Protein AF-0000000072946738 (afdb_homodimer)

Structure (mmCIF, N/CA/C/O backbone):
data_AF-0000000072946738-model_v1
#
loop_
_entity.id
_entity.type
_entity.pdbx_description
1 polymer 'Leucine aminopeptidase, putative'
#
loop_
_atom_site.group_PDB
_atom_site.id
_atom_site.type_symbol
_atom_site.label_atom_id
_atom_site.label_alt_id
_atom_site.label_comp_id
_atom_site.label_asym_id
_atom_site.label_entity_id
_atom_site.label_seq_id
_atom_site.pdbx_PDB_ins_code
_atom_site.Cartn_x
_atom_site.Cartn_y
_atom_site.Cartn_z
_atom_site.occupancy
_atom_site.B_iso_or_equiv
_atom_site.auth_seq_id
_atom_site.auth_comp_id
_atom_site.auth_asym_id
_atom_site.auth_atom_id
_atom_site.pdbx_PDB_model_num
ATOM 1 N N . MET A 1 1 ? 39.062 -7.625 -19.109 1 23.05 1 MET A N 1
ATOM 2 C CA . MET A 1 1 ? 38.094 -8.406 -19.859 1 23.05 1 MET A CA 1
ATOM 3 C C . MET A 1 1 ? 37.938 -9.797 -19.266 1 23.05 1 MET A C 1
ATOM 5 O O . MET A 1 1 ? 38.375 -10.781 -19.844 1 23.05 1 MET A O 1
ATOM 9 N N . ALA A 1 2 ? 38.156 -9.883 -17.922 1 25.19 2 ALA A N 1
ATOM 10 C CA . ALA A 1 2 ? 38.25 -11.18 -17.25 1 25.19 2 ALA A CA 1
ATOM 11 C C . ALA A 1 2 ? 37.031 -12.047 -17.547 1 25.19 2 ALA A C 1
ATOM 13 O O . ALA A 1 2 ? 35.906 -11.578 -17.484 1 25.19 2 ALA A O 1
ATOM 14 N N . SER A 1 3 ? 37.188 -12.984 -18.484 1 23.97 3 SER A N 1
ATOM 15 C CA . SER A 1 3 ? 36.25 -14.023 -18.875 1 23.97 3 SER A CA 1
ATOM 16 C C . SER A 1 3 ? 35.469 -14.555 -17.672 1 23.97 3 SER A C 1
ATOM 18 O O . SER A 1 3 ? 36.062 -15.078 -16.734 1 23.97 3 SER A O 1
ATOM 20 N N . LEU A 1 4 ? 34.469 -13.891 -17.203 1 29 4 LEU A N 1
ATOM 21 C CA . LEU A 1 4 ? 33.594 -14.43 -16.156 1 29 4 LEU A CA 1
ATOM 22 C C . LEU A 1 4 ? 33.25 -15.883 -16.453 1 29 4 LEU A C 1
ATOM 24 O O . LEU A 1 4 ? 32.594 -16.188 -17.453 1 29 4 LEU A O 1
ATOM 28 N N . ALA A 1 5 ? 34.188 -16.828 -16.141 1 29.23 5 ALA A N 1
ATOM 29 C CA . ALA A 1 5 ? 34.031 -18.281 -16.281 1 29.23 5 ALA A CA 1
ATOM 30 C C . ALA A 1 5 ? 32.625 -18.719 -15.898 1 29.23 5 ALA A C 1
ATOM 32 O O . ALA A 1 5 ? 32.094 -18.297 -14.867 1 29.23 5 ALA A O 1
ATOM 33 N N . ALA A 1 6 ? 31.828 -19.141 -16.844 1 34.97 6 ALA A N 1
ATOM 34 C CA . ALA A 1 6 ? 30.531 -19.828 -16.734 1 34.97 6 ALA A CA 1
ATOM 35 C C . ALA A 1 6 ? 30.531 -20.812 -15.57 1 34.97 6 ALA A C 1
ATOM 37 O O . ALA A 1 6 ? 31.422 -21.656 -15.445 1 34.97 6 ALA A O 1
ATOM 38 N N . VAL A 1 7 ? 30.141 -20.438 -14.453 1 36.81 7 VAL A N 1
ATOM 39 C CA . VAL A 1 7 ? 29.906 -21.469 -13.445 1 36.81 7 VAL A CA 1
ATOM 40 C C . VAL A 1 7 ? 29.266 -22.703 -14.094 1 36.81 7 VAL A C 1
ATOM 42 O O . VAL A 1 7 ? 28.125 -22.641 -14.562 1 36.81 7 VAL A O 1
ATOM 45 N N . ALA A 1 8 ? 30.141 -23.531 -14.742 1 33.91 8 ALA A N 1
ATOM 46 C CA . ALA A 1 8 ? 29.656 -24.797 -15.281 1 33.91 8 ALA A CA 1
ATOM 47 C C . ALA A 1 8 ? 28.766 -25.531 -14.273 1 33.91 8 ALA A C 1
ATOM 49 O O . ALA A 1 8 ? 29.219 -25.844 -13.172 1 33.91 8 ALA A O 1
ATOM 50 N N . ILE A 1 9 ? 27.469 -25.328 -14.336 1 37.09 9 ILE A N 1
ATOM 51 C CA . ILE A 1 9 ? 26.578 -26.219 -13.609 1 37.09 9 ILE A CA 1
ATOM 52 C C . ILE A 1 9 ? 26.922 -27.672 -13.938 1 37.09 9 ILE A C 1
ATOM 54 O O . ILE A 1 9 ? 26.797 -28.109 -15.086 1 37.09 9 ILE A O 1
ATOM 58 N N . ASN A 1 10 ? 28.219 -28.125 -13.633 1 33.88 10 ASN A N 1
ATOM 59 C CA . ASN A 1 10 ? 28.594 -29.516 -13.859 1 33.88 10 ASN A CA 1
ATOM 60 C C . ASN A 1 10 ? 27.469 -30.469 -13.523 1 33.88 10 ASN A C 1
ATOM 62 O O . ASN A 1 10 ? 26.609 -30.156 -12.688 1 33.88 10 ASN A O 1
ATOM 66 N N . GLU A 1 11 ? 27.172 -31.391 -14.438 1 35.25 11 GLU A N 1
ATOM 67 C CA . GLU A 1 11 ? 26.391 -32.562 -14.07 1 35.25 11 GLU A CA 1
ATOM 68 C C . GLU A 1 11 ? 26.75 -33.062 -12.672 1 35.25 11 GLU A C 1
ATOM 70 O O . GLU A 1 11 ? 27.703 -33.812 -12.508 1 35.25 11 GLU A O 1
ATOM 75 N N . GLY A 1 12 ? 27.031 -32.25 -11.766 1 34.91 12 GLY A N 1
ATOM 76 C CA . GLY A 1 12 ? 27.516 -32.5 -10.422 1 34.91 12 GLY A CA 1
ATOM 77 C C . GLY A 1 12 ? 26.844 -33.688 -9.75 1 34.91 12 GLY A C 1
ATOM 78 O O . GLY A 1 12 ? 25.75 -34.094 -10.156 1 34.91 12 GLY A O 1
ATOM 79 N N . ALA A 1 13 ? 27.625 -34.406 -9.008 1 36.31 13 ALA A N 1
ATOM 80 C CA . ALA A 1 13 ? 27.234 -35.469 -8.094 1 36.31 13 ALA A CA 1
ATOM 81 C C . ALA A 1 13 ? 26.047 -35.062 -7.234 1 36.31 13 ALA A C 1
ATOM 83 O O . ALA A 1 13 ? 26.094 -34.062 -6.52 1 36.31 13 ALA A O 1
ATOM 84 N N . LYS A 1 14 ? 24.875 -35.344 -7.723 1 47.66 14 LYS A N 1
ATOM 85 C CA . LYS A 1 14 ? 23.672 -35.281 -6.902 1 47.66 14 LYS A CA 1
ATOM 86 C C . LYS A 1 14 ? 23.953 -35.75 -5.48 1 47.66 14 LYS A C 1
ATOM 88 O O . LYS A 1 14 ? 24.375 -36.906 -5.27 1 47.66 14 LYS A O 1
ATOM 93 N N . PHE A 1 15 ? 24.5 -35 -4.668 1 41.34 15 PHE A N 1
ATOM 94 C CA . PHE A 1 15 ? 24.672 -35.375 -3.271 1 41.34 15 PHE A CA 1
ATOM 95 C C . PHE A 1 15 ? 23.344 -35.812 -2.664 1 41.34 15 PHE A C 1
ATOM 97 O O . PHE A 1 15 ? 22.703 -35.062 -1.94 1 41.34 15 PHE A O 1
ATOM 104 N N . ARG A 1 16 ? 22.688 -36.625 -3.377 1 52.22 16 ARG A N 1
ATOM 105 C CA . ARG A 1 16 ? 21.5 -37.188 -2.732 1 52.22 16 ARG A CA 1
ATOM 106 C C . ARG A 1 16 ? 21.875 -38.188 -1.646 1 52.22 16 ARG A C 1
ATOM 108 O O . ARG A 1 16 ? 22.578 -39.156 -1.909 1 52.22 16 ARG A O 1
ATOM 115 N N . GLY A 1 17 ? 22.375 -37.688 -0.574 1 51.56 17 GLY A N 1
ATOM 116 C CA . GLY A 1 17 ? 22.594 -38.719 0.444 1 51.56 17 GLY A CA 1
ATOM 117 C C . GLY A 1 17 ? 21.797 -39.969 0.2 1 51.56 17 GLY A C 1
ATOM 118 O O . GLY A 1 17 ? 21.312 -40.188 -0.905 1 51.56 17 GLY A O 1
ATOM 119 N N . SER A 1 18 ? 21.672 -40.844 1.251 1 60.84 18 SER A N 1
ATOM 120 C CA . SER A 1 18 ? 21.078 -42.188 1.312 1 60.84 18 SER A CA 1
ATOM 121 C C . SER A 1 18 ? 19.562 -42.125 1.313 1 60.84 18 SER A C 1
ATOM 123 O O . SER A 1 18 ? 18.891 -43.156 1.343 1 60.84 18 SER A O 1
ATOM 125 N N . VAL A 1 19 ? 19.062 -40.844 1.133 1 74.5 19 VAL A N 1
ATOM 126 C CA . VAL A 1 19 ? 17.609 -40.781 1.28 1 74.5 19 VAL A CA 1
ATOM 127 C C . VAL A 1 19 ? 16.938 -41.031 -0.068 1 74.5 19 VAL A C 1
ATOM 129 O O . VAL A 1 19 ? 17.375 -40.5 -1.094 1 74.5 19 VAL A O 1
ATOM 132 N N . ASP A 1 20 ? 16.016 -41.906 -0.149 1 81.94 20 ASP A N 1
ATOM 133 C CA . ASP A 1 20 ? 15.219 -42.281 -1.321 1 81.94 20 ASP A CA 1
ATOM 134 C C . ASP A 1 20 ? 13.961 -41.406 -1.413 1 81.94 20 ASP A C 1
ATOM 136 O O . ASP A 1 20 ? 13.133 -41.406 -0.498 1 81.94 20 ASP A O 1
ATOM 140 N N . TYR A 1 21 ? 13.891 -40.625 -2.533 1 86.12 21 TYR A N 1
ATOM 141 C CA . TYR A 1 21 ? 12.758 -39.719 -2.719 1 86.12 21 TYR A CA 1
ATOM 142 C C . TYR A 1 21 ? 11.789 -40.281 -3.76 1 86.12 21 TYR A C 1
ATOM 144 O O . TYR A 1 21 ? 10.93 -39.531 -4.262 1 86.12 21 TYR A O 1
ATOM 152 N N . SER A 1 22 ? 11.875 -41.469 -4.152 1 86.94 22 SER A N 1
ATOM 153 C CA . SER A 1 22 ? 11.125 -42.031 -5.273 1 86.94 22 SER A CA 1
ATOM 154 C C . SER A 1 22 ? 9.625 -42 -5.008 1 86.94 22 SER A C 1
ATOM 156 O O . SER A 1 22 ? 8.828 -41.75 -5.922 1 86.94 22 SER A O 1
ATOM 158 N N . ARG A 1 23 ? 9.258 -42.219 -3.779 1 84.88 23 ARG A N 1
ATOM 159 C CA . ARG A 1 23 ? 7.844 -42.219 -3.436 1 84.88 23 ARG A CA 1
ATOM 160 C C . ARG A 1 23 ? 7.246 -40.812 -3.561 1 84.88 23 ARG A C 1
ATOM 162 O O . ARG A 1 23 ? 6.152 -40.656 -4.102 1 84.88 23 ARG A O 1
ATOM 169 N N . GLU A 1 24 ? 7.949 -39.906 -3.041 1 86.44 24 GLU A N 1
ATOM 170 C CA . GLU A 1 24 ? 7.508 -38.531 -3.133 1 86.44 24 GLU A CA 1
ATOM 171 C C . GLU A 1 24 ? 7.387 -38.094 -4.586 1 86.44 24 GLU A C 1
ATOM 173 O O . GLU A 1 24 ? 6.375 -37.5 -4.98 1 86.44 24 GLU A O 1
ATOM 178 N N . ILE A 1 25 ? 8.312 -38.375 -5.328 1 88.5 25 ILE A N 1
ATOM 179 C CA . ILE A 1 25 ? 8.367 -38 -6.738 1 88.5 25 ILE A CA 1
ATOM 180 C C . ILE A 1 25 ? 7.227 -38.656 -7.5 1 88.5 25 ILE A C 1
ATOM 182 O O . ILE A 1 25 ? 6.551 -38.031 -8.305 1 88.5 25 ILE A O 1
ATOM 186 N N . ALA A 1 26 ? 6.988 -39.906 -7.277 1 88.62 26 ALA A N 1
ATOM 187 C CA . ALA A 1 26 ? 5.906 -40.625 -7.938 1 88.62 26 ALA A CA 1
ATOM 188 C C . ALA A 1 26 ? 4.551 -40 -7.613 1 88.62 26 ALA A C 1
ATOM 190 O O . ALA A 1 26 ? 3.688 -39.906 -8.484 1 88.62 26 ALA A O 1
ATOM 191 N N . LYS A 1 27 ? 4.402 -39.656 -6.422 1 88 27 LYS A N 1
ATOM 192 C CA . LYS A 1 27 ? 3.145 -39.062 -5.996 1 88 27 LYS A CA 1
ATOM 193 C C . LYS A 1 27 ? 2.91 -37.719 -6.695 1 88 27 LYS A C 1
ATOM 195 O O . LYS A 1 27 ? 1.806 -37.438 -7.172 1 88 27 LYS A O 1
ATOM 200 N N . ILE A 1 28 ? 3.914 -36.844 -6.734 1 92.12 28 ILE A N 1
ATOM 201 C CA . ILE A 1 28 ? 3.799 -35.562 -7.406 1 92.12 28 ILE A CA 1
ATOM 202 C C . ILE A 1 28 ? 3.494 -35.781 -8.883 1 92.12 28 ILE A C 1
ATOM 204 O O . ILE A 1 28 ? 2.643 -35.094 -9.453 1 92.12 28 ILE A O 1
ATOM 208 N N . ASN A 1 29 ? 4.184 -36.719 -9.477 1 89.38 29 ASN A N 1
ATOM 209 C CA . ASN A 1 29 ? 3.984 -37.031 -10.891 1 89.38 29 ASN A CA 1
ATOM 210 C C . ASN A 1 29 ? 2.555 -37.469 -11.18 1 89.38 29 ASN A C 1
ATOM 212 O O . ASN A 1 29 ? 1.965 -37.094 -12.188 1 89.38 29 ASN A O 1
ATOM 216 N N . ASP A 1 30 ? 2.053 -38.25 -10.312 1 87.56 30 ASP A N 1
ATOM 217 C CA . ASP A 1 30 ? 0.676 -38.719 -10.461 1 87.56 30 ASP A CA 1
ATOM 218 C C . ASP A 1 30 ? -0.305 -37.531 -10.414 1 87.56 30 ASP A C 1
ATOM 220 O O . ASP A 1 30 ? -1.255 -37.5 -11.195 1 87.56 30 ASP A O 1
ATOM 224 N N . VAL A 1 31 ? -0.041 -36.656 -9.586 1 87.88 31 VAL A N 1
ATOM 225 C CA . VAL A 1 31 ? -0.958 -35.531 -9.367 1 87.88 31 VAL A CA 1
ATOM 226 C C . VAL A 1 31 ? -0.815 -34.531 -10.492 1 87.88 31 VAL A C 1
ATOM 228 O O . VAL A 1 31 ? -1.814 -34.031 -11.031 1 87.88 31 VAL A O 1
ATOM 231 N N . VAL A 1 32 ? 0.408 -34.188 -10.914 1 87.81 32 VAL A N 1
ATOM 232 C CA . VAL A 1 32 ? 0.674 -33.062 -11.805 1 87.81 32 VAL A CA 1
ATOM 233 C C . VAL A 1 32 ? 0.59 -33.5 -13.258 1 87.81 32 VAL A C 1
ATOM 235 O O . VAL A 1 32 ? 0.13 -32.75 -14.117 1 87.81 32 VAL A O 1
ATOM 238 N N . PHE A 1 33 ? 0.893 -34.719 -13.602 1 84.38 33 PHE A N 1
ATOM 239 C CA . PHE A 1 33 ? 1.005 -35.125 -14.992 1 84.38 33 PHE A CA 1
ATOM 240 C C . PHE A 1 33 ? -0.051 -36.188 -15.328 1 84.38 33 PHE A C 1
ATOM 242 O O . PHE A 1 33 ? -0.192 -36.562 -16.484 1 84.38 33 PHE A O 1
ATOM 249 N N . GLY A 1 34 ? -0.792 -36.531 -14.359 1 77 34 GLY A N 1
ATOM 250 C CA . GLY A 1 34 ? -1.807 -37.531 -14.656 1 77 34 GLY A CA 1
ATOM 251 C C . GLY A 1 34 ? -2.869 -37.031 -15.617 1 77 34 GLY A C 1
ATOM 252 O O . GLY A 1 34 ? -3.48 -36 -15.391 1 77 34 GLY A O 1
ATOM 253 N N . SER A 1 35 ? -3.082 -37.625 -16.766 1 63.38 35 SER A N 1
ATOM 254 C CA . SER A 1 35 ? -3.857 -37.188 -17.922 1 63.38 35 SER A CA 1
ATOM 255 C C . SER A 1 35 ? -5.344 -37.094 -17.594 1 63.38 35 SER A C 1
ATOM 257 O O . SER A 1 35 ? -6.055 -36.25 -18.141 1 63.38 35 SER A O 1
ATOM 259 N N . ARG A 1 36 ? -5.91 -37.812 -16.734 1 60.28 36 ARG A N 1
ATOM 260 C CA . ARG A 1 36 ? -7.355 -37.875 -16.547 1 60.28 36 ARG A CA 1
ATOM 261 C C . ARG A 1 36 ? -7.879 -36.656 -15.805 1 60.28 36 ARG A C 1
ATOM 263 O O . ARG A 1 36 ? -9.094 -36.5 -15.617 1 60.28 36 ARG A O 1
ATOM 270 N N . LYS A 1 37 ? -7.043 -35.594 -15.852 1 78.38 37 LYS A N 1
ATOM 271 C CA . LYS A 1 37 ? -7.531 -34.531 -14.969 1 78.38 37 LYS A CA 1
ATOM 272 C C . LYS A 1 37 ? -7.508 -33.188 -15.672 1 78.38 37 LYS A C 1
ATOM 274 O O . LYS A 1 37 ? -7.617 -32.156 -15.023 1 78.38 37 LYS A O 1
ATOM 279 N N . LYS A 1 38 ? -7.578 -33.312 -17.047 1 85.19 38 LYS A N 1
ATOM 280 C CA . LYS A 1 38 ? -7.543 -32.062 -17.781 1 85.19 38 LYS A CA 1
ATOM 281 C C . LYS A 1 38 ? -8.953 -31.516 -17.984 1 85.19 38 LYS A C 1
ATOM 283 O O . LYS A 1 38 ? -9.906 -32.281 -18.141 1 85.19 38 LYS A O 1
ATOM 288 N N . ILE A 1 39 ? -8.992 -30.188 -17.984 1 90.5 39 ILE A N 1
ATOM 289 C CA . ILE A 1 39 ? -10.242 -29.516 -18.344 1 90.5 39 ILE A CA 1
ATOM 290 C C . ILE A 1 39 ? -10.344 -29.391 -19.859 1 90.5 39 ILE A C 1
ATOM 292 O O . ILE A 1 39 ? -9.398 -28.938 -20.516 1 90.5 39 ILE A O 1
ATOM 296 N N . GLU A 1 40 ? -11.391 -29.812 -20.422 1 91.25 40 GLU A N 1
ATOM 297 C CA . GLU A 1 40 ? -11.625 -29.641 -21.859 1 91.25 40 GLU A CA 1
ATOM 298 C C . GLU A 1 40 ? -12.234 -28.281 -22.156 1 91.25 40 GLU A C 1
ATOM 300 O O . GLU A 1 40 ? -13.383 -28.016 -21.812 1 91.25 40 GLU A O 1
ATOM 305 N N . PHE A 1 41 ? -11.352 -27.438 -22.812 1 91.56 41 PHE A N 1
ATOM 306 C CA . PHE A 1 41 ? -11.852 -26.125 -23.219 1 91.56 41 PHE A CA 1
ATOM 307 C C . PHE A 1 41 ? -12.461 -26.188 -24.625 1 91.56 41 PHE A C 1
ATOM 309 O O . PHE A 1 41 ? -11.781 -26.516 -25.594 1 91.56 41 PHE A O 1
ATOM 316 N N . GLY A 1 42 ? -13.734 -26.469 -24.828 1 79.25 42 GLY A N 1
ATOM 317 C CA . GLY A 1 42 ? -14.336 -26.547 -26.156 1 79.25 42 GLY A CA 1
ATOM 318 C C . GLY A 1 42 ? -15.844 -26.719 -26.109 1 79.25 42 GLY A C 1
ATOM 319 O O . GLY A 1 42 ? -16.406 -26.969 -25.047 1 79.25 42 GLY A O 1
ATOM 320 N N . GLY A 1 43 ? -16.531 -26.422 -27.062 1 62.34 43 GLY A N 1
ATOM 321 C CA . GLY A 1 43 ? -17.953 -26.203 -27.234 1 62.34 43 GLY A CA 1
ATOM 322 C C . GLY A 1 43 ? -18.75 -27.484 -27.391 1 62.34 43 GLY A C 1
ATOM 323 O O . GLY A 1 43 ? -19.891 -27.469 -27.875 1 62.34 43 GLY A O 1
ATOM 324 N N . ASP A 1 44 ? -18.125 -28.625 -27.188 1 60.44 44 ASP A N 1
ATOM 325 C CA . ASP A 1 44 ? -19.031 -29.75 -27.391 1 60.44 44 ASP A CA 1
ATOM 326 C C . ASP A 1 44 ? -20.062 -29.828 -26.266 1 60.44 44 ASP A C 1
ATOM 328 O O . ASP A 1 44 ? -19.719 -30.172 -25.141 1 60.44 44 ASP A O 1
ATOM 332 N N . THR A 1 45 ? -21.125 -29.297 -26.578 1 63.53 45 THR A N 1
ATOM 333 C CA . THR A 1 45 ? -22.203 -29.188 -25.594 1 63.53 45 THR A CA 1
ATOM 334 C C . THR A 1 45 ? -23.203 -30.328 -25.766 1 63.53 45 THR A C 1
ATOM 336 O O . THR A 1 45 ? -24.328 -30.25 -25.297 1 63.53 45 THR A O 1
ATOM 339 N N . SER A 1 46 ? -22.594 -31.359 -26.531 1 66.38 46 SER A N 1
ATOM 340 C CA . SER A 1 46 ? -23.531 -32.469 -26.766 1 66.38 46 SER A CA 1
ATOM 341 C C . SER A 1 46 ? -23.406 -33.531 -25.688 1 66.38 46 SER A C 1
ATOM 343 O O . SER A 1 46 ? -22.375 -33.594 -24.984 1 66.38 46 SER A O 1
ATOM 345 N N . GLY A 1 47 ? -24.469 -34.094 -25.219 1 76.5 47 GLY A N 1
ATOM 346 C CA . GLY A 1 47 ? -24.5 -35.219 -24.297 1 76.5 47 GLY A CA 1
ATOM 347 C C . GLY A 1 47 ? -24.953 -34.844 -22.906 1 76.5 47 GLY A C 1
ATOM 348 O O . GLY A 1 47 ? -24.906 -33.688 -22.531 1 76.5 47 GLY A O 1
ATOM 349 N N . GLU A 1 48 ? -25.375 -35.812 -22.188 1 84 48 GLU A N 1
ATOM 350 C CA . GLU A 1 48 ? -25.859 -35.625 -20.828 1 84 48 GLU A CA 1
ATOM 351 C C . GLU A 1 48 ? -24.703 -35.625 -19.828 1 84 48 GLU A C 1
ATOM 353 O O . GLU A 1 48 ? -23.703 -36.312 -20.031 1 84 48 GLU A O 1
ATOM 358 N N . VAL A 1 49 ? -24.766 -34.656 -18.906 1 92.31 49 VAL A N 1
ATOM 359 C CA . VAL A 1 49 ? -23.75 -34.531 -17.875 1 92.31 49 VAL A CA 1
ATOM 360 C C . VAL A 1 49 ? -24.406 -34.625 -16.5 1 92.31 49 VAL A C 1
ATOM 362 O O . VAL A 1 49 ? -25.625 -34.5 -16.375 1 92.31 49 VAL A O 1
ATOM 365 N N . ASP A 1 50 ? -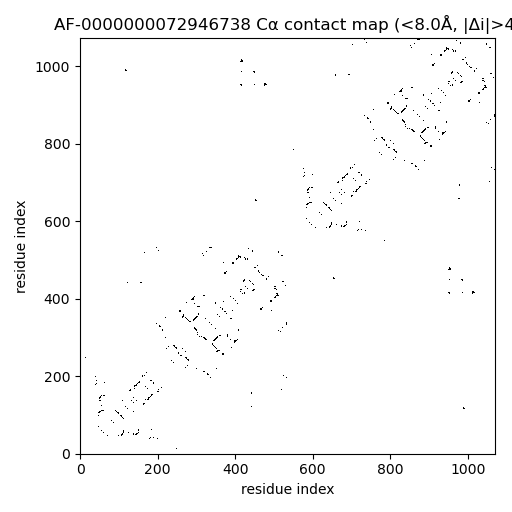23.547 -34.938 -15.484 1 92.25 50 ASP A N 1
ATOM 366 C CA . ASP A 1 50 ? -24.047 -35 -14.117 1 92.25 50 ASP A CA 1
ATOM 367 C C . ASP A 1 50 ? -24.375 -33.594 -13.586 1 92.25 50 ASP A C 1
ATOM 369 O O . ASP A 1 50 ? -25.344 -33.406 -12.852 1 92.25 50 ASP A O 1
ATOM 373 N N . THR A 1 51 ? -23.531 -32.656 -13.922 1 93.94 51 THR A N 1
ATOM 374 C CA . THR A 1 51 ? -23.719 -31.266 -13.5 1 93.94 51 THR A CA 1
ATOM 375 C C . THR A 1 51 ? -23.469 -30.297 -14.656 1 93.94 51 THR A C 1
ATOM 377 O O . THR A 1 51 ? -22.516 -30.469 -15.406 1 93.94 51 THR A O 1
ATOM 380 N N . ALA A 1 52 ? -24.391 -29.391 -14.859 1 95.88 52 ALA A N 1
ATOM 381 C CA . ALA A 1 52 ? -24.234 -28.297 -15.812 1 95.88 52 ALA A CA 1
ATOM 382 C C . ALA A 1 52 ? -24.375 -26.938 -15.117 1 95.88 52 ALA A C 1
ATOM 384 O O . ALA A 1 52 ? -25.391 -26.672 -14.461 1 95.88 52 ALA A O 1
ATOM 385 N N . CYS A 1 53 ? -23.328 -26.109 -15.266 1 96.75 53 CYS A N 1
ATOM 386 C CA . CYS A 1 53 ? -23.312 -24.812 -14.586 1 96.75 53 CYS A CA 1
ATOM 387 C C . CYS A 1 53 ? -23.25 -23.672 -15.594 1 96.75 53 CYS A C 1
ATOM 389 O O . CYS A 1 53 ? -22.438 -23.719 -16.531 1 96.75 53 CYS A O 1
ATOM 391 N N . VAL A 1 54 ? -24.125 -22.688 -15.438 1 98 54 VAL A N 1
ATOM 392 C CA . VAL A 1 54 ? -24 -21.422 -16.141 1 98 54 VAL A CA 1
ATOM 393 C C . VAL A 1 54 ? -23.594 -20.312 -15.164 1 98 54 VAL A C 1
ATOM 395 O O . VAL A 1 54 ? -24.25 -20.094 -14.156 1 98 54 VAL A O 1
ATOM 398 N N . VAL A 1 55 ? -22.469 -19.672 -15.461 1 98.19 55 VAL A N 1
ATOM 399 C CA . VAL A 1 55 ? -21.953 -18.672 -14.531 1 98.19 55 VAL A CA 1
ATOM 400 C C . VAL A 1 55 ? -21.641 -17.391 -15.289 1 98.19 55 VAL A C 1
ATOM 402 O O . VAL A 1 55 ? -21.031 -17.406 -16.359 1 98.19 55 VAL A O 1
ATOM 405 N N . GLY A 1 56 ? -22.062 -16.266 -14.844 1 97.56 56 GLY A N 1
ATOM 406 C CA . GLY A 1 56 ? -21.812 -14.953 -15.43 1 97.56 56 GLY A CA 1
ATOM 407 C C . GLY A 1 56 ? -22.641 -13.852 -14.789 1 97.56 56 GLY A C 1
ATOM 408 O O . GLY A 1 56 ? -23.422 -14.102 -13.875 1 97.56 56 GLY A O 1
ATOM 409 N N . GLN A 1 57 ? -22.344 -12.648 -15.172 1 96.5 57 GLN A N 1
ATOM 410 C CA . GLN A 1 57 ? -23.125 -11.508 -14.727 1 96.5 57 GLN A CA 1
ATOM 411 C C . GLN A 1 57 ? -24.469 -11.453 -15.438 1 96.5 57 GLN A C 1
ATOM 413 O O . GLN A 1 57 ? -24.672 -12.102 -16.469 1 96.5 57 GLN A O 1
ATOM 418 N N . MET A 1 58 ? -25.406 -10.711 -14.906 1 95.38 58 MET A N 1
ATOM 419 C CA . MET A 1 58 ? -26.797 -10.75 -15.352 1 95.38 58 MET A CA 1
ATOM 420 C C . MET A 1 58 ? -26.906 -10.414 -16.828 1 95.38 58 MET A C 1
ATOM 422 O O . MET A 1 58 ? -27.641 -11.07 -17.578 1 95.38 58 MET A O 1
ATOM 426 N N . GLY A 1 59 ? -26.172 -9.352 -17.234 1 95.19 59 GLY A N 1
ATOM 427 C CA . GLY A 1 59 ? -26.203 -9 -18.656 1 95.19 59 GLY A CA 1
ATOM 428 C C . GLY A 1 59 ? -25.703 -10.109 -19.547 1 95.19 59 GLY A C 1
ATOM 429 O O . GLY A 1 59 ? -26.25 -10.32 -20.641 1 95.19 59 GLY A O 1
ATOM 430 N N . ALA A 1 60 ? -24.734 -10.805 -19.141 1 96.81 60 ALA A N 1
ATOM 431 C CA . ALA A 1 60 ? -24.172 -11.914 -19.906 1 96.81 60 ALA A CA 1
ATOM 432 C C . ALA A 1 60 ? -25.109 -13.117 -19.922 1 96.81 60 ALA A C 1
ATOM 434 O O . ALA A 1 60 ? -25.266 -13.789 -20.938 1 96.81 60 ALA A O 1
ATOM 435 N N . LEU A 1 61 ? -25.734 -13.359 -18.75 1 97.12 61 LEU A N 1
ATOM 436 C CA . LEU A 1 61 ? -26.688 -14.453 -18.672 1 97.12 61 LEU A CA 1
ATOM 437 C C . LEU A 1 61 ? -27.859 -14.234 -19.625 1 97.12 61 LEU A C 1
ATOM 439 O O . LEU A 1 61 ? -28.266 -15.148 -20.344 1 97.12 61 LEU A O 1
ATOM 443 N N . LYS A 1 62 ? -28.359 -13.039 -19.641 1 96.88 62 LYS A N 1
ATOM 444 C CA . LYS A 1 62 ? -29.453 -12.688 -20.531 1 96.88 62 LYS A CA 1
ATOM 445 C C . LYS A 1 62 ? -29.031 -12.82 -22 1 96.88 62 LYS A C 1
ATOM 447 O O . LYS A 1 62 ? -29.797 -13.305 -22.828 1 96.88 62 LYS A O 1
ATOM 452 N N . GLY A 1 63 ? -27.875 -12.352 -22.25 1 96.56 63 GLY A N 1
ATOM 453 C CA . GLY A 1 63 ? -27.375 -12.445 -23.609 1 96.56 63 GLY A CA 1
ATOM 454 C C . GLY A 1 63 ? -27.172 -13.875 -24.078 1 96.56 63 GLY A C 1
ATOM 455 O O . GLY A 1 63 ? -27.312 -14.172 -25.266 1 96.56 63 GLY A O 1
ATOM 456 N N . PHE A 1 64 ? -26.844 -14.75 -23.172 1 97.25 64 PHE A N 1
ATOM 457 C CA . PHE A 1 64 ? -26.531 -16.141 -23.469 1 97.25 64 PHE A CA 1
ATOM 458 C C . PHE A 1 64 ? -27.812 -16.953 -23.672 1 97.25 64 PHE A C 1
ATOM 460 O O . PHE A 1 64 ? -27.812 -17.953 -24.391 1 97.25 64 PHE A O 1
ATOM 467 N N . LEU A 1 65 ? -28.922 -16.609 -23.141 1 97.44 65 LEU A N 1
ATOM 468 C CA . LEU A 1 65 ? -30.156 -17.375 -23.078 1 97.44 65 LEU A CA 1
ATOM 469 C C . LEU A 1 65 ? -30.609 -17.812 -24.453 1 97.44 65 LEU A C 1
ATOM 471 O O . LEU A 1 65 ? -30.953 -18.969 -24.672 1 97.44 65 LEU A O 1
ATOM 475 N N . PRO A 1 66 ? -30.562 -16.953 -25.469 1 96.81 66 PRO A N 1
ATOM 476 C CA . PRO A 1 66 ? -31.078 -17.359 -26.781 1 96.81 66 PRO A CA 1
ATOM 477 C C . PRO A 1 66 ? -30.25 -18.484 -27.422 1 96.81 66 PRO A C 1
ATOM 479 O O . PRO A 1 66 ? -30.766 -19.234 -28.25 1 96.81 66 PRO A O 1
ATOM 482 N N . VAL A 1 67 ? -29.016 -18.609 -27.031 1 95.5 67 VAL A N 1
ATOM 483 C CA . VAL A 1 67 ? -28.141 -19.578 -27.688 1 95.5 67 VAL A CA 1
ATOM 484 C C . VAL A 1 67 ? -27.781 -20.688 -26.703 1 95.5 67 VAL A C 1
ATOM 486 O O . VAL A 1 67 ? -27 -21.578 -27.031 1 95.5 67 VAL A O 1
ATOM 489 N N . ALA A 1 68 ? -28.344 -20.672 -25.516 1 95.62 68 ALA A N 1
ATOM 490 C CA . ALA A 1 68 ? -28.031 -21.656 -24.484 1 95.62 68 ALA A CA 1
ATOM 491 C C . ALA A 1 68 ? -28.422 -23.062 -24.938 1 95.62 68 ALA A C 1
ATOM 493 O O . ALA A 1 68 ? -29.469 -23.25 -25.578 1 95.62 68 ALA A O 1
ATOM 494 N N . PRO A 1 69 ? -27.594 -24.016 -24.625 1 93.38 69 PRO A N 1
ATOM 495 C CA . PRO A 1 69 ? -27.984 -25.391 -24.922 1 93.38 69 PRO A CA 1
ATOM 496 C C . PRO A 1 69 ? -29.25 -25.812 -24.188 1 93.38 69 PRO A C 1
ATOM 498 O O . PRO A 1 69 ? -29.562 -25.281 -23.125 1 93.38 69 PRO A O 1
ATOM 501 N N . THR A 1 70 ? -29.875 -26.859 -24.672 1 90.69 70 THR A N 1
ATOM 502 C CA . THR A 1 70 ? -31.156 -27.328 -24.156 1 90.69 70 THR A CA 1
ATOM 503 C C . THR A 1 70 ? -31.047 -27.75 -22.703 1 90.69 70 THR A C 1
ATOM 505 O O . THR A 1 70 ? -31.969 -27.562 -21.922 1 90.69 70 THR A O 1
ATOM 508 N N . MET A 1 71 ? -29.953 -28.25 -22.328 1 91.38 71 MET A N 1
ATOM 509 C CA . MET A 1 71 ? -29.781 -28.828 -21 1 91.38 71 MET A CA 1
ATOM 510 C C . MET A 1 71 ? -29.891 -27.766 -19.906 1 91.38 71 MET A C 1
ATOM 512 O O . MET A 1 71 ? -30.266 -28.062 -18.781 1 91.38 71 MET A O 1
ATOM 516 N N . VAL A 1 72 ? -29.547 -26.453 -20.297 1 95.19 72 VAL A N 1
ATOM 517 C CA . VAL A 1 72 ? -29.547 -25.438 -19.25 1 95.19 72 VAL A CA 1
ATOM 518 C C . VAL A 1 72 ? -30.578 -24.375 -19.562 1 95.19 72 VAL A C 1
ATOM 520 O O . VAL A 1 72 ? -30.906 -23.531 -18.719 1 95.19 72 VAL A O 1
ATOM 523 N N . LYS A 1 73 ? -31.172 -24.359 -20.719 1 95.5 73 LYS A N 1
ATOM 524 C CA . LYS A 1 73 ? -31.969 -23.25 -21.234 1 95.5 73 LYS A CA 1
ATOM 525 C C . LYS A 1 73 ? -33.188 -22.984 -20.359 1 95.5 73 LYS A C 1
ATOM 527 O O . LYS A 1 73 ? -33.438 -21.828 -19.984 1 95.5 73 LYS A O 1
ATOM 532 N N . SER A 1 74 ? -33.906 -24.016 -20.062 1 95.25 74 SER A N 1
ATOM 533 C CA . SER A 1 74 ? -35.156 -23.844 -19.328 1 95.25 74 SER A CA 1
ATOM 534 C C . SER A 1 74 ? -34.906 -23.281 -17.938 1 95.25 74 SER A C 1
ATOM 536 O O . SER A 1 74 ? -35.594 -22.375 -17.484 1 95.25 74 SER A O 1
ATOM 538 N N . HIS A 1 75 ? -33.969 -23.859 -17.25 1 95.94 75 HIS A N 1
ATOM 539 C CA . HIS A 1 75 ? -33.656 -23.391 -15.898 1 95.94 75 HIS A CA 1
ATOM 540 C C . HIS A 1 75 ? -33.094 -21.969 -15.922 1 95.94 75 HIS A C 1
ATOM 542 O O . HIS A 1 75 ? -33.406 -21.156 -15.055 1 95.94 75 HIS A O 1
ATOM 548 N N . LEU A 1 76 ? -32.219 -21.656 -16.891 1 97.25 76 LEU A N 1
ATOM 549 C CA . LEU A 1 76 ? -31.672 -20.312 -17.047 1 97.25 76 LEU A CA 1
ATOM 550 C C . LEU A 1 76 ? -32.781 -19.297 -17.281 1 97.25 76 LEU A C 1
ATOM 552 O O . LEU A 1 76 ? -32.781 -18.203 -16.719 1 97.25 76 LEU A O 1
ATOM 556 N N . GLU A 1 77 ? -33.75 -19.703 -18.094 1 96.81 77 GLU A N 1
ATOM 557 C CA . GLU A 1 77 ? -34.875 -18.844 -18.391 1 96.81 77 GLU A CA 1
ATOM 558 C C . GLU A 1 77 ? -35.688 -18.547 -17.125 1 96.81 77 GLU A C 1
ATOM 560 O O . GLU A 1 77 ? -36.062 -17.406 -16.891 1 96.81 77 GLU A O 1
ATOM 565 N N . ARG A 1 78 ? -35.969 -19.578 -16.344 1 95 78 ARG A N 1
ATOM 566 C CA . ARG A 1 78 ? -36.688 -19.375 -15.094 1 95 78 ARG A CA 1
ATOM 567 C C . ARG A 1 78 ? -35.938 -18.469 -14.141 1 95 78 ARG A C 1
ATOM 569 O O . ARG A 1 78 ? -36.531 -17.625 -13.461 1 95 78 ARG A O 1
ATOM 576 N N . PHE A 1 79 ? -34.656 -18.688 -14.078 1 95.38 79 PHE A N 1
ATOM 577 C CA . PHE A 1 79 ? -33.812 -17.875 -13.211 1 95.38 79 PHE A CA 1
ATOM 578 C C . PHE A 1 79 ? -33.906 -16.406 -13.602 1 95.38 79 PHE A C 1
ATOM 580 O O . PHE A 1 79 ? -34.125 -15.539 -12.758 1 95.38 79 PHE A O 1
ATOM 587 N N . ILE A 1 80 ? -33.719 -16.094 -14.922 1 95.5 80 ILE A N 1
ATOM 588 C CA . ILE A 1 80 ? -33.75 -14.734 -15.43 1 95.5 80 ILE A CA 1
ATOM 589 C C . ILE A 1 80 ? -35.125 -14.109 -15.18 1 95.5 80 ILE A C 1
ATOM 591 O O . ILE A 1 80 ? -35.219 -12.961 -14.75 1 95.5 80 ILE A O 1
ATOM 595 N N . ALA A 1 81 ? -36.156 -14.883 -15.383 1 93.56 81 ALA A N 1
ATOM 596 C CA . ALA A 1 81 ? -37.5 -14.398 -15.156 1 93.56 81 ALA A CA 1
ATOM 597 C C . ALA A 1 81 ? -37.75 -14.047 -13.688 1 93.56 81 ALA A C 1
ATOM 599 O O . ALA A 1 81 ? -38.406 -13.062 -13.375 1 93.56 81 ALA A O 1
ATOM 600 N N . ALA A 1 82 ? -37.219 -14.867 -12.875 1 91.44 82 ALA A N 1
ATOM 601 C CA . ALA A 1 82 ? -37.375 -14.633 -11.438 1 91.44 82 ALA A CA 1
ATOM 602 C C . ALA A 1 82 ? -36.656 -13.352 -11.023 1 91.44 82 ALA A C 1
ATOM 604 O O . ALA A 1 82 ? -37.125 -12.617 -10.148 1 91.44 82 ALA A O 1
ATOM 605 N N . GLN A 1 83 ? -35.469 -13.109 -11.602 1 90.12 83 GLN A N 1
ATOM 606 C CA . GLN A 1 83 ? -34.719 -11.906 -11.305 1 90.12 83 GLN A CA 1
ATOM 607 C C . GLN A 1 83 ? -35.469 -10.648 -11.758 1 90.12 83 GLN A C 1
ATOM 609 O O . GLN A 1 83 ? -35.406 -9.617 -11.094 1 90.12 83 GLN A O 1
ATOM 614 N N . ASP A 1 84 ? -36.062 -10.68 -12.844 1 88.5 84 ASP A N 1
ATOM 615 C CA . ASP A 1 84 ? -36.781 -9.539 -13.43 1 88.5 84 ASP A CA 1
ATOM 616 C C . ASP A 1 84 ? -38.031 -9.211 -12.648 1 88.5 84 ASP A C 1
ATOM 618 O O . ASP A 1 84 ? -38.469 -8.047 -12.586 1 88.5 84 ASP A O 1
ATOM 622 N N . ARG A 1 85 ? -38.688 -10.102 -12.148 1 82.62 85 ARG A N 1
ATOM 623 C CA . ARG A 1 85 ? -39.938 -9.875 -11.422 1 82.62 85 ARG A CA 1
ATOM 624 C C . ARG A 1 85 ? -39.688 -9.219 -10.07 1 82.62 85 ARG A C 1
ATOM 626 O O . ARG A 1 85 ? -40.531 -8.531 -9.523 1 82.62 85 ARG A O 1
ATOM 633 N N . GLY A 1 86 ? -38.344 -9.141 -9.664 1 69.5 86 GLY A N 1
ATOM 634 C CA . GLY A 1 86 ? -37.875 -8.312 -8.562 1 69.5 86 GLY A CA 1
ATOM 635 C C . GLY A 1 86 ? -38.438 -8.727 -7.223 1 69.5 86 GLY A C 1
ATOM 636 O O . GLY A 1 86 ? -38.25 -8.055 -6.215 1 69.5 86 GLY A O 1
ATOM 637 N N . LYS A 1 87 ? -39.531 -9.75 -7.141 1 59.41 87 LYS A N 1
ATOM 638 C CA . LYS A 1 87 ? -40.125 -10.062 -5.848 1 59.41 87 LYS A CA 1
ATOM 639 C C . LYS A 1 87 ? -39.281 -11.047 -5.062 1 59.41 87 LYS A 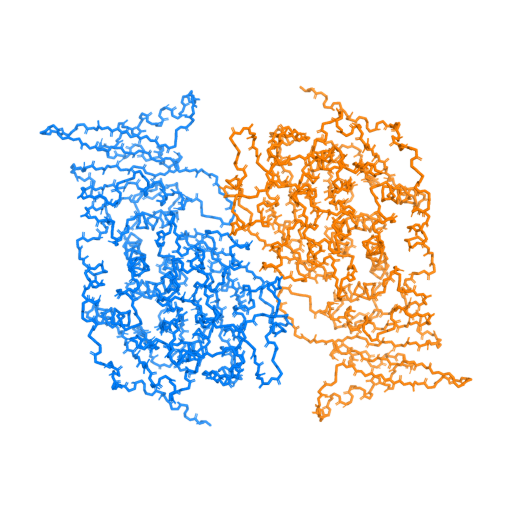C 1
ATOM 641 O O . LYS A 1 87 ? -38.875 -12.094 -5.582 1 59.41 87 LYS A O 1
ATOM 646 N N . GLY A 1 88 ? -38.656 -10.555 -3.979 1 61.34 88 GLY A N 1
ATOM 647 C CA . GLY A 1 88 ? -37.906 -11.359 -3.033 1 61.34 88 GLY A CA 1
ATOM 648 C C . GLY A 1 88 ? -36.406 -11.062 -3.068 1 61.34 88 GLY A C 1
ATOM 649 O O . GLY A 1 88 ? -36 -10.078 -3.672 1 61.34 88 GLY A O 1
ATOM 650 N N . THR A 1 89 ? -35.688 -11.781 -2.256 1 63.88 89 THR A N 1
ATOM 651 C CA . THR A 1 89 ? -34.219 -11.672 -2.141 1 63.88 89 THR A CA 1
ATOM 652 C C . THR A 1 89 ? -33.562 -12.086 -3.445 1 63.88 89 THR A C 1
ATOM 654 O O . THR A 1 89 ? -33.812 -13.164 -3.977 1 63.88 89 THR A O 1
ATOM 657 N N . PRO A 1 90 ? -32.938 -11.07 -4.047 1 70.5 90 PRO A N 1
ATOM 658 C CA . PRO A 1 90 ? -32.25 -11.438 -5.289 1 70.5 90 PRO A CA 1
ATOM 659 C C . PRO A 1 90 ? -31.375 -12.672 -5.141 1 70.5 90 PRO A C 1
ATOM 661 O O . PRO A 1 90 ? -30.547 -12.742 -4.223 1 70.5 90 PRO A O 1
ATOM 664 N N . LEU A 1 91 ? -31.688 -13.648 -5.875 1 83.31 91 LEU A N 1
ATOM 665 C CA . LEU A 1 91 ? -30.938 -14.898 -5.855 1 83.31 91 LEU A CA 1
ATOM 666 C C . LEU A 1 91 ? -29.609 -14.75 -6.598 1 83.31 91 LEU A C 1
ATOM 668 O O . LEU A 1 91 ? -29.562 -14.109 -7.648 1 83.31 91 LEU A O 1
ATOM 672 N N . THR A 1 92 ? -28.578 -15.227 -5.934 1 92.12 92 THR A N 1
ATOM 673 C CA . THR A 1 92 ? -27.281 -15.219 -6.613 1 92.12 92 THR A CA 1
ATOM 674 C C . THR A 1 92 ? -26.969 -16.594 -7.195 1 92.12 92 THR A C 1
ATOM 676 O O . THR A 1 92 ? -26.047 -16.734 -8.016 1 92.12 92 THR A O 1
ATOM 679 N N . SER A 1 93 ? -27.719 -17.609 -6.797 1 94.19 93 SER A N 1
ATOM 680 C CA . SER A 1 93 ? -27.531 -18.953 -7.324 1 94.19 93 SER A CA 1
ATOM 681 C C . SER A 1 93 ? -28.828 -19.75 -7.258 1 94.19 93 SER A C 1
ATOM 683 O O . SER A 1 93 ? -29.688 -19.484 -6.414 1 94.19 93 SER A O 1
ATOM 685 N N . THR A 1 94 ? -29.031 -20.625 -8.172 1 94.06 94 THR A N 1
ATOM 686 C CA . THR A 1 94 ? -30.125 -21.578 -8.156 1 94.06 94 THR A CA 1
ATOM 687 C C . THR A 1 94 ? -29.656 -22.953 -8.633 1 94.06 94 THR A C 1
ATOM 689 O O . THR A 1 94 ? -28.656 -23.062 -9.344 1 94.06 94 THR A O 1
ATOM 692 N N . VAL A 1 95 ? -30.375 -23.969 -8.156 1 94.38 95 VAL A N 1
ATOM 693 C CA . VAL A 1 95 ? -30.094 -25.359 -8.531 1 94.38 95 VAL A CA 1
ATOM 694 C C . VAL A 1 95 ? -31.391 -26.062 -8.898 1 94.38 95 VAL A C 1
ATOM 696 O O . VAL A 1 95 ? -32.438 -25.859 -8.25 1 94.38 95 VAL A O 1
ATOM 699 N N . SER A 1 96 ? -31.328 -26.75 -9.977 1 94 96 SER A N 1
ATOM 700 C CA . SER A 1 96 ? -32.438 -27.625 -10.383 1 94 96 SER A CA 1
ATOM 701 C C . SER A 1 96 ? -31.938 -29.016 -10.758 1 94 96 SER A C 1
ATOM 703 O O . SER A 1 96 ? -30.781 -29.188 -11.156 1 94 96 SER A O 1
ATOM 705 N N . LEU A 1 97 ? -32.812 -30 -10.547 1 92.56 97 LEU A N 1
ATOM 706 C CA . LEU A 1 97 ? -32.562 -31.344 -11.062 1 92.56 97 LEU A CA 1
ATOM 707 C C . LEU A 1 97 ? -33.438 -31.625 -12.281 1 92.56 97 LEU A C 1
ATOM 709 O O . LEU A 1 97 ? -34.688 -31.656 -12.18 1 92.56 97 LEU A O 1
ATOM 713 N N . GLU A 1 98 ? -32.75 -31.766 -13.398 1 90.19 98 GLU A N 1
ATOM 714 C CA . GLU A 1 98 ? -33.438 -32 -14.656 1 90.19 98 GLU A CA 1
ATOM 715 C C . GLU A 1 98 ? -33.344 -33.469 -15.086 1 90.19 98 GLU A C 1
ATOM 717 O O . GLU A 1 98 ? -32.25 -34.031 -15.086 1 90.19 98 GLU A O 1
ATOM 722 N N . PRO A 1 99 ? -34.469 -34.125 -15.398 1 87.81 99 PRO A N 1
ATOM 723 C CA . PRO A 1 99 ? -34.438 -35.531 -15.797 1 87.81 99 PRO A CA 1
ATOM 724 C C . PRO A 1 99 ? -33.656 -35.75 -17.109 1 87.81 99 PRO A C 1
ATOM 726 O O . PRO A 1 99 ? -33.781 -34.938 -18.031 1 87.81 99 PRO A O 1
ATOM 729 N N . ARG A 1 100 ? -32.969 -36.75 -17.047 1 85.5 100 ARG A N 1
ATOM 730 C CA . ARG A 1 100 ? -32.312 -37.188 -18.281 1 85.5 100 ARG A CA 1
ATOM 731 C C . ARG A 1 100 ? -33.188 -38.094 -19.094 1 85.5 100 ARG A C 1
ATOM 733 O O . ARG A 1 100 ? -34.281 -38.5 -18.656 1 85.5 100 ARG A O 1
ATOM 740 N N . SER A 1 101 ? -33.031 -38.219 -20.469 1 74.62 101 SER A N 1
ATOM 741 C CA . SER A 1 101 ? -33.844 -39.031 -21.375 1 74.62 101 SER A CA 1
ATOM 742 C C . SER A 1 101 ? -34 -40.438 -20.859 1 74.62 101 SER A C 1
ATOM 744 O O . SER A 1 101 ? -35.062 -41.062 -21.062 1 74.62 101 SER A O 1
ATOM 746 N N . GLY A 1 102 ? -33.156 -41.031 -20.234 1 61.41 102 GLY A N 1
ATOM 747 C CA . GLY A 1 102 ? -33.281 -42.438 -19.875 1 61.41 102 GLY A CA 1
ATOM 748 C C . GLY A 1 102 ? -33.656 -42.625 -18.406 1 61.41 102 GLY A C 1
ATOM 749 O O . GLY A 1 102 ? -34.312 -41.812 -17.812 1 61.41 102 GLY A O 1
ATOM 750 N N . ASP A 1 103 ? -32.938 -43.438 -17.688 1 61.47 103 ASP A N 1
ATOM 751 C CA . ASP A 1 103 ? -32.938 -44.375 -16.562 1 61.47 103 ASP A CA 1
ATOM 752 C C . ASP A 1 103 ? -33.094 -43.625 -15.242 1 61.47 103 ASP A C 1
ATOM 754 O O . ASP A 1 103 ? -32.469 -44 -14.242 1 61.47 103 ASP A O 1
ATOM 758 N N . GLY A 1 104 ? -33.938 -42.625 -15.125 1 80.44 104 GLY A N 1
ATOM 759 C CA . GLY A 1 104 ? -34.125 -42.094 -13.781 1 80.44 104 GLY A CA 1
ATOM 760 C C . GLY A 1 104 ? -32.969 -41.25 -13.297 1 80.44 104 GLY A C 1
ATOM 761 O O . GLY A 1 104 ? -32.844 -40.969 -12.102 1 80.44 104 GLY A O 1
ATOM 762 N N . GLU A 1 105 ? -32.094 -41 -14.102 1 86.31 105 GLU A N 1
ATOM 763 C CA . GLU A 1 105 ? -30.953 -40.125 -13.734 1 86.31 105 GLU A CA 1
ATOM 764 C C . GLU A 1 105 ? -31.25 -38.656 -13.984 1 86.31 105 GLU A C 1
ATOM 766 O O . GLU A 1 105 ? -32.156 -38.344 -14.766 1 86.31 105 GLU A O 1
ATOM 771 N N . PHE A 1 106 ? -30.531 -37.781 -13.188 1 91.12 106 PHE A N 1
ATOM 772 C CA . PHE A 1 106 ? -30.766 -36.344 -13.266 1 91.12 106 PHE A CA 1
ATOM 773 C C . PHE A 1 106 ? -29.469 -35.594 -13.57 1 91.12 106 PHE A C 1
ATOM 775 O O . PHE A 1 106 ? -28.391 -36.062 -13.234 1 91.12 106 PHE A O 1
ATOM 782 N N . THR A 1 107 ? -29.656 -34.5 -14.289 1 92.94 107 THR A N 1
ATOM 783 C CA . THR A 1 107 ? -28.609 -33.5 -14.391 1 92.94 107 THR A CA 1
ATOM 784 C C . THR A 1 107 ? -28.844 -32.375 -13.398 1 92.94 107 THR A C 1
ATOM 786 O O . THR A 1 107 ? -29.938 -31.797 -13.367 1 92.94 107 THR A O 1
ATOM 789 N N . LYS A 1 108 ? -27.844 -32.188 -12.516 1 95 108 LYS A N 1
ATOM 790 C CA . LYS A 1 108 ? -27.875 -31.016 -11.672 1 95 108 LYS A CA 1
ATOM 791 C C . LYS A 1 108 ? -27.547 -29.75 -12.477 1 95 108 LYS A C 1
ATOM 793 O O . LYS A 1 108 ? -26.453 -29.609 -13.008 1 95 108 LYS A O 1
ATOM 798 N N . VAL A 1 109 ? -28.516 -28.891 -12.594 1 96.38 109 VAL A N 1
ATOM 799 C CA . VAL A 1 109 ? -28.328 -27.656 -13.336 1 96.38 109 VAL A CA 1
ATOM 800 C C . VAL A 1 109 ? -28.188 -26.469 -12.375 1 96.38 109 VAL A C 1
ATOM 802 O O . VAL A 1 109 ? -29.078 -26.25 -11.539 1 96.38 109 VAL A O 1
ATOM 805 N N . VAL A 1 110 ? -27.062 -25.75 -12.477 1 97.31 110 VAL A N 1
ATOM 806 C CA . VAL A 1 110 ? -26.766 -24.656 -11.562 1 97.31 110 VAL A CA 1
ATOM 807 C C . VAL A 1 110 ? -26.625 -23.359 -12.352 1 97.31 110 VAL A C 1
ATOM 809 O O . VAL A 1 110 ? -25.969 -23.312 -13.398 1 97.31 110 VAL A O 1
ATOM 812 N N . VAL A 1 111 ? -27.281 -22.312 -11.898 1 97.88 111 VAL A N 1
ATOM 813 C CA . VAL A 1 111 ? -27.094 -20.969 -12.422 1 97.88 111 VAL A CA 1
ATOM 814 C C . VAL A 1 111 ? -26.469 -20.078 -11.359 1 97.88 111 VAL A C 1
ATOM 816 O O . VAL A 1 111 ? -26.969 -19.984 -10.234 1 97.88 111 VAL A O 1
ATOM 819 N N . LEU A 1 112 ? -25.359 -19.484 -11.695 1 98.12 112 LEU A N 1
ATOM 820 C CA . LEU A 1 112 ? -24.609 -18.625 -10.781 1 98.12 112 LEU A CA 1
ATOM 821 C C . LEU A 1 112 ? -24.531 -17.203 -11.312 1 98.12 112 LEU A C 1
ATOM 823 O O . LEU A 1 112 ? -23.938 -16.953 -12.359 1 98.12 112 LEU A O 1
ATOM 827 N N . LYS A 1 113 ? -25.109 -16.297 -10.625 1 97.44 113 LYS A N 1
ATOM 828 C CA . LYS A 1 113 ? -25.078 -14.891 -10.977 1 97.44 113 LYS A CA 1
ATOM 829 C C . LYS A 1 113 ? -23.938 -14.172 -10.266 1 97.44 113 LYS A C 1
ATOM 831 O O . LYS A 1 113 ? -24 -13.93 -9.062 1 97.44 113 LYS A O 1
ATOM 836 N N . VAL A 1 114 ? -22.953 -13.773 -11.031 1 97.12 114 VAL A N 1
ATOM 837 C CA . VAL A 1 114 ? -21.781 -13.078 -10.508 1 97.12 114 VAL A CA 1
ATOM 838 C C . VAL A 1 114 ? -22.125 -11.609 -10.25 1 97.12 114 VAL A C 1
ATOM 840 O O . VAL A 1 114 ? -22.828 -10.984 -11.039 1 97.12 114 VAL A O 1
ATOM 843 N N . PRO A 1 115 ? -21.609 -11.023 -9.102 1 95.25 115 PRO A N 1
ATOM 844 C CA . PRO A 1 115 ? -21.891 -9.617 -8.828 1 95.25 115 PRO A CA 1
ATOM 845 C C . PRO A 1 115 ? -21.344 -8.688 -9.906 1 95.25 115 PRO A C 1
ATOM 847 O O . PRO A 1 115 ? -20.297 -8.969 -10.5 1 95.25 115 PRO A O 1
ATOM 850 N N . GLU A 1 116 ? -22 -7.543 -10.023 1 93.5 116 GLU A N 1
ATOM 851 C CA . GLU A 1 116 ? -21.656 -6.609 -11.086 1 93.5 116 GLU A CA 1
ATOM 852 C C . GLU A 1 116 ? -20.703 -5.523 -10.594 1 93.5 116 GLU A C 1
ATOM 854 O O . GLU A 1 116 ? -20.047 -4.855 -11.391 1 93.5 116 GLU A O 1
ATOM 859 N N . GLU A 1 117 ? -20.703 -5.355 -9.305 1 93.62 117 GLU A N 1
ATOM 860 C CA . GLU A 1 117 ? -19.906 -4.273 -8.742 1 93.62 117 GLU A CA 1
ATOM 861 C C . GLU A 1 117 ? -18.406 -4.578 -8.836 1 93.62 117 GLU A C 1
ATOM 863 O O . GLU A 1 117 ? -17.969 -5.664 -8.453 1 93.62 117 GLU A O 1
ATOM 868 N N . PHE A 1 118 ? -17.641 -3.631 -9.383 1 94 118 PHE A N 1
ATOM 869 C CA . PHE A 1 118 ? -16.188 -3.732 -9.398 1 94 118 PHE A CA 1
ATOM 870 C C . PHE A 1 118 ? -15.555 -2.35 -9.438 1 94 118 PHE A C 1
ATOM 872 O O . PHE A 1 118 ? -16.172 -1.387 -9.891 1 94 118 PHE A O 1
ATOM 879 N N . SER A 1 119 ? -14.367 -2.188 -8.883 1 95.31 119 SER A N 1
ATOM 880 C CA . SER A 1 119 ? -13.586 -0.954 -8.898 1 95.31 119 SER A CA 1
ATOM 881 C C . SER A 1 119 ? -12.453 -1.033 -9.914 1 95.31 119 SER A C 1
ATOM 883 O O . SER A 1 119 ? -12.242 -2.074 -10.539 1 95.31 119 SER A O 1
ATOM 885 N N . ARG A 1 120 ? -11.695 0.102 -10.07 1 95.44 120 ARG A N 1
ATOM 886 C CA . ARG A 1 120 ? -10.602 0.175 -11.031 1 95.44 120 ARG A CA 1
ATOM 887 C C . ARG A 1 120 ? -9.43 -0.701 -10.594 1 95.44 120 ARG A C 1
ATOM 889 O O . ARG A 1 120 ? -8.477 -0.891 -11.352 1 95.44 120 ARG A O 1
ATOM 896 N N . PHE A 1 121 ? -9.547 -1.37 -9.453 1 96.81 121 PHE A N 1
ATOM 897 C CA . PHE A 1 121 ? -8.453 -2.182 -8.93 1 96.81 121 PHE A CA 1
ATOM 898 C C . PHE A 1 121 ? -8.727 -3.666 -9.148 1 96.81 121 PHE A C 1
ATOM 900 O O . PHE A 1 121 ? -7.859 -4.508 -8.891 1 96.81 121 PHE A O 1
ATOM 907 N N . THR A 1 122 ? -9.93 -4.012 -9.586 1 95.25 122 THR A N 1
ATOM 908 C CA . THR A 1 122 ? -10.305 -5.41 -9.766 1 95.25 122 THR A CA 1
ATOM 909 C C . THR A 1 122 ? -10.664 -5.691 -11.219 1 95.25 122 THR A C 1
ATOM 911 O O . THR A 1 122 ? -10.586 -4.805 -12.07 1 95.25 122 THR A O 1
ATOM 914 N N . ASN A 1 123 ? -10.922 -6.934 -11.477 1 93.12 123 ASN A N 1
ATOM 915 C CA . ASN A 1 123 ? -11.352 -7.375 -12.797 1 93.12 123 ASN A CA 1
ATOM 916 C C . ASN A 1 123 ? -12.859 -7.199 -12.984 1 93.12 123 ASN A C 1
ATOM 918 O O . ASN A 1 123 ? -13.641 -7.488 -12.078 1 93.12 123 ASN A O 1
ATOM 922 N N . SER A 1 124 ? -13.312 -6.727 -14.164 1 93.31 124 SER A N 1
ATOM 923 C CA . SER A 1 124 ? -14.711 -6.402 -14.422 1 93.31 124 SER A CA 1
ATOM 924 C C . SER A 1 124 ? -15.578 -7.652 -14.398 1 93.31 124 SER A C 1
ATOM 926 O O . SER A 1 124 ? -16.781 -7.574 -14.125 1 93.31 124 SER A O 1
ATOM 928 N N . ALA A 1 125 ? -15 -8.812 -14.68 1 92.56 125 ALA A N 1
ATOM 929 C CA . ALA A 1 125 ? -15.766 -10.055 -14.688 1 92.56 125 ALA A CA 1
ATOM 930 C C . ALA A 1 125 ? -15.859 -10.648 -13.281 1 92.56 125 ALA A C 1
ATOM 932 O O . ALA A 1 125 ? -16.594 -11.617 -13.062 1 92.56 125 ALA A O 1
ATOM 933 N N . ARG A 1 126 ? -15.148 -10.008 -12.367 1 95.94 126 ARG A N 1
ATOM 934 C CA . ARG A 1 126 ? -15.078 -10.516 -11 1 95.94 126 ARG A CA 1
ATOM 935 C C . ARG A 1 126 ? -14.688 -11.992 -10.977 1 95.94 126 ARG A C 1
ATOM 937 O O . ARG A 1 126 ? -15.391 -12.82 -10.398 1 95.94 126 ARG A O 1
ATOM 944 N N . ALA A 1 127 ? -13.555 -12.32 -11.547 1 96.44 127 ALA A N 1
ATOM 945 C CA . ALA A 1 127 ? -13.047 -13.688 -11.633 1 96.44 127 ALA A CA 1
ATOM 946 C C . ALA A 1 127 ? -12.922 -14.312 -10.25 1 96.44 127 ALA A C 1
ATOM 948 O O . ALA A 1 127 ? -13.094 -15.523 -10.094 1 96.44 127 ALA A O 1
ATOM 949 N N . ASP A 1 128 ? -12.656 -13.477 -9.234 1 95.75 128 ASP A N 1
ATOM 950 C CA . ASP A 1 128 ? -12.578 -13.969 -7.859 1 95.75 128 ASP A CA 1
ATOM 951 C C . ASP A 1 128 ? -13.891 -14.633 -7.438 1 95.75 128 ASP A C 1
ATOM 953 O O . ASP A 1 128 ? -13.883 -15.695 -6.82 1 95.75 128 ASP A O 1
ATOM 957 N N . LYS A 1 129 ? -14.992 -14.023 -7.797 1 96.81 129 LYS A N 1
ATOM 958 C CA . LYS A 1 129 ? -16.312 -14.562 -7.453 1 96.81 129 LYS A CA 1
ATOM 959 C C . LYS A 1 129 ? -16.656 -15.758 -8.336 1 96.81 129 LYS A C 1
ATOM 961 O O . LYS A 1 129 ? -17.328 -16.688 -7.887 1 96.81 129 LYS A O 1
ATOM 966 N N . VAL A 1 130 ? -16.25 -15.734 -9.594 1 97.38 130 VAL A N 1
ATOM 967 C CA . VAL A 1 130 ? -16.453 -16.891 -10.461 1 97.38 130 VAL A CA 1
ATOM 968 C C . VAL A 1 130 ? -15.82 -18.125 -9.844 1 97.38 130 VAL A C 1
ATOM 970 O O . VAL A 1 130 ? -16.453 -19.172 -9.734 1 97.38 130 VAL A O 1
ATOM 973 N N . THR A 1 131 ? -14.539 -18.016 -9.438 1 97.19 131 THR A N 1
ATOM 974 C CA . THR A 1 131 ? -13.828 -19.141 -8.82 1 97.19 131 THR A CA 1
ATOM 975 C C . THR A 1 131 ? -14.562 -19.609 -7.566 1 97.19 131 THR A C 1
ATOM 977 O O . THR A 1 131 ? -14.812 -20.812 -7.406 1 97.19 131 THR A O 1
ATOM 980 N N . LYS A 1 132 ? -14.914 -18.672 -6.719 1 95.75 132 LYS A N 1
ATOM 981 C CA . LYS A 1 132 ? -15.531 -19.016 -5.438 1 95.75 132 LYS A CA 1
ATOM 982 C C . LYS A 1 132 ? -16.891 -19.688 -5.645 1 95.75 132 LYS A C 1
ATOM 984 O O . LYS A 1 132 ? -17.172 -20.719 -5.023 1 95.75 132 LYS A O 1
ATOM 989 N N . MET A 1 133 ? -17.734 -19.125 -6.496 1 96.81 133 MET A N 1
ATOM 990 C CA . MET A 1 133 ? -19.078 -19.641 -6.715 1 96.81 133 MET A CA 1
ATOM 991 C C . MET A 1 133 ? -19.047 -21.016 -7.363 1 96.81 133 MET A C 1
ATOM 993 O O . MET A 1 133 ? -19.812 -21.906 -6.988 1 96.81 133 MET A O 1
ATOM 997 N N . LEU A 1 134 ? -18.188 -21.203 -8.32 1 96.19 134 LEU A N 1
ATOM 998 C CA . LEU A 1 134 ? -18.031 -22.516 -8.938 1 96.19 134 LEU A CA 1
ATOM 999 C C . LEU A 1 134 ? -17.5 -23.531 -7.93 1 96.19 134 LEU A C 1
ATOM 1001 O O . LEU A 1 134 ? -17.984 -24.672 -7.879 1 96.19 134 LEU A O 1
ATOM 1005 N N . GLY A 1 135 ? -16.484 -23.109 -7.176 1 93.12 135 GLY A N 1
ATOM 1006 C CA . GLY A 1 135 ? -15.93 -24 -6.172 1 93.12 135 GLY A CA 1
ATOM 1007 C C . GLY A 1 135 ? -16.953 -24.453 -5.145 1 93.12 135 GLY A C 1
ATOM 1008 O O . GLY A 1 135 ? -16.906 -25.594 -4.672 1 93.12 135 GLY A O 1
ATOM 1009 N N . GLU A 1 136 ? -17.859 -23.609 -4.832 1 91.94 136 GLU A N 1
ATOM 1010 C CA . GLU A 1 136 ? -18.828 -23.891 -3.77 1 91.94 136 GLU A CA 1
ATOM 1011 C C . GLU A 1 136 ? -20.062 -24.594 -4.316 1 91.94 136 GLU A C 1
ATOM 1013 O O . GLU A 1 136 ? -20.688 -25.391 -3.611 1 91.94 136 GLU A O 1
ATOM 1018 N N . ASN A 1 137 ? -20.359 -24.359 -5.629 1 90.12 137 ASN A N 1
ATOM 1019 C CA . ASN A 1 137 ? -21.656 -24.797 -6.113 1 90.12 137 ASN A CA 1
ATOM 1020 C C . ASN A 1 137 ? -21.531 -25.656 -7.371 1 90.12 137 ASN A C 1
ATOM 1022 O O . ASN A 1 137 ? -22.469 -26.328 -7.766 1 90.12 137 ASN A O 1
ATOM 1026 N N . GLY A 1 138 ? -20.391 -25.734 -7.988 1 88 138 GLY A N 1
ATOM 1027 C CA . GLY A 1 138 ? -20.281 -26.234 -9.344 1 88 138 GLY A CA 1
ATOM 1028 C C . GLY A 1 138 ? -19.891 -27.703 -9.414 1 88 138 GLY A C 1
ATOM 1029 O O . GLY A 1 138 ? -19.672 -28.234 -10.5 1 88 138 GLY A O 1
ATOM 1030 N N . SER A 1 139 ? -19.703 -28.328 -8.281 1 87.56 139 SER A N 1
ATOM 1031 C CA . SER A 1 139 ? -19.281 -29.719 -8.25 1 87.56 139 SER A CA 1
ATOM 1032 C C . SER A 1 139 ? -17.938 -29.906 -8.977 1 87.56 139 SER A C 1
ATOM 1034 O O . SER A 1 139 ? -17.797 -30.828 -9.773 1 87.56 139 SER A O 1
ATOM 1036 N N . MET A 1 140 ? -17.109 -29.047 -8.773 1 88.44 140 MET A N 1
ATOM 1037 C CA . MET A 1 140 ? -15.844 -29.031 -9.492 1 88.44 140 MET A CA 1
ATOM 1038 C C . MET A 1 140 ? -14.898 -30.109 -8.977 1 88.44 140 MET A C 1
ATOM 1040 O O . MET A 1 140 ? -13.914 -30.453 -9.641 1 88.44 140 MET A O 1
ATOM 1044 N N . CYS A 1 141 ? -15.094 -30.641 -7.793 1 81.81 141 CYS A N 1
ATOM 1045 C CA . CYS A 1 141 ? -14.234 -31.656 -7.172 1 81.81 141 CYS A CA 1
ATOM 1046 C C . CYS A 1 141 ? -14.93 -33 -7.129 1 81.81 141 CYS A C 1
ATOM 1048 O O . CYS A 1 141 ? -14.391 -33.969 -6.574 1 81.81 141 CYS A O 1
ATOM 1050 N N . GLY A 1 142 ? -15.969 -33.219 -7.82 1 78.38 142 GLY A N 1
ATOM 1051 C CA . GLY A 1 142 ? -16.703 -34.469 -7.746 1 78.38 142 GLY A CA 1
ATOM 1052 C C . GLY A 1 142 ? -16.297 -35.469 -8.797 1 78.38 142 GLY A C 1
ATOM 1053 O O . GLY A 1 142 ? -15.453 -35.156 -9.656 1 78.38 142 GLY A O 1
ATOM 1054 N N . GLY A 1 143 ? -16.734 -36.719 -8.766 1 82.44 143 GLY A N 1
ATOM 1055 C CA . GLY A 1 143 ? -16.375 -37.812 -9.664 1 82.44 143 GLY A CA 1
ATOM 1056 C C . GLY A 1 143 ? -17.188 -37.812 -10.945 1 82.44 143 GLY A C 1
ATOM 1057 O O . GLY A 1 143 ? -16.812 -38.469 -11.922 1 82.44 143 GLY A O 1
ATOM 1058 N N . GLY A 1 144 ? -18.141 -37.094 -11.125 1 86.81 144 GLY A N 1
ATOM 1059 C CA . GLY A 1 144 ? -19 -37.094 -12.297 1 86.81 144 GLY A CA 1
ATOM 1060 C C . GLY A 1 144 ? -18.547 -36.125 -13.375 1 86.81 144 GLY A C 1
ATOM 1061 O O . GLY A 1 144 ? -17.406 -35.656 -13.375 1 86.81 144 GLY A O 1
ATOM 1062 N N . THR A 1 145 ? -19.359 -36.062 -14.414 1 90.69 145 THR A N 1
ATOM 1063 C CA . THR A 1 145 ? -19.109 -35.125 -15.516 1 90.69 145 THR A CA 1
ATOM 1064 C C . THR A 1 145 ? -19.703 -33.75 -15.227 1 90.69 145 THR A C 1
ATOM 1066 O O . THR A 1 145 ? -20.875 -33.656 -14.859 1 90.69 145 THR A O 1
ATOM 1069 N N . THR A 1 146 ? -18.875 -32.75 -15.32 1 93 146 THR A N 1
ATOM 1070 C CA . THR A 1 146 ? -19.312 -31.375 -15.109 1 93 146 THR A CA 1
ATOM 1071 C C . THR A 1 146 ? -19.047 -30.531 -16.344 1 93 146 THR A C 1
ATOM 1073 O O . THR A 1 146 ? -17.953 -30.594 -16.922 1 93 146 THR A O 1
ATOM 1076 N N . ARG A 1 147 ? -20.078 -29.797 -16.75 1 95.12 147 ARG A N 1
ATOM 1077 C CA . ARG A 1 147 ? -19.938 -28.844 -17.844 1 95.12 147 ARG A CA 1
ATOM 1078 C C . ARG A 1 147 ? -20.203 -27.422 -17.344 1 95.12 147 ARG A C 1
ATOM 1080 O O . ARG A 1 147 ? -21.266 -27.141 -16.766 1 95.12 147 ARG A O 1
ATOM 1087 N N . VAL A 1 148 ? -19.266 -26.547 -17.609 1 96.44 148 VAL A N 1
ATOM 1088 C CA . VAL A 1 148 ? -19.391 -25.156 -17.188 1 96.44 148 VAL A CA 1
ATOM 1089 C C . VAL A 1 148 ? -19.531 -24.25 -18.406 1 96.44 148 VAL A C 1
ATOM 1091 O O . VAL A 1 148 ? -18.719 -24.297 -19.312 1 96.44 148 VAL A O 1
ATOM 1094 N N . PHE A 1 149 ? -20.594 -23.469 -18.438 1 97.12 149 PHE A N 1
ATOM 1095 C CA . PHE A 1 149 ? -20.734 -22.359 -19.375 1 97.12 149 PHE A CA 1
ATOM 1096 C C . PHE A 1 149 ? -20.406 -21.031 -18.703 1 97.12 149 PHE A C 1
ATOM 1098 O O . PHE A 1 149 ? -21.234 -20.453 -17.984 1 97.12 149 PHE A O 1
ATOM 1105 N N . ALA A 1 150 ? -19.172 -20.578 -18.922 1 97.81 150 ALA A N 1
ATOM 1106 C CA . ALA A 1 150 ? -18.766 -19.266 -18.406 1 97.81 150 ALA A CA 1
ATOM 1107 C C . ALA A 1 150 ? -19.047 -18.172 -19.422 1 97.81 150 ALA A C 1
ATOM 1109 O O . ALA A 1 150 ? -18.469 -18.156 -20.516 1 97.81 150 ALA A O 1
ATOM 1110 N N . VAL A 1 151 ? -19.938 -17.234 -19.078 1 97.44 151 VAL A N 1
ATOM 1111 C CA . VAL A 1 151 ? -20.406 -16.234 -20.031 1 97.44 151 VAL A CA 1
ATOM 1112 C C . VAL A 1 151 ? -20.047 -14.836 -19.547 1 97.44 151 VAL A C 1
ATOM 1114 O O . VAL A 1 151 ? -20.078 -14.562 -18.344 1 97.44 151 VAL A O 1
ATOM 1117 N N . ALA A 1 152 ? -19.609 -14.016 -20.438 1 96.12 152 ALA A N 1
ATOM 1118 C CA . ALA A 1 152 ? -19.234 -12.641 -20.125 1 96.12 152 ALA A CA 1
ATOM 1119 C C . ALA A 1 152 ? -19.828 -11.664 -21.141 1 96.12 152 ALA A C 1
ATOM 1121 O O . ALA A 1 152 ? -20.219 -12.07 -22.25 1 96.12 152 ALA A O 1
ATOM 1122 N N . GLU A 1 153 ? -19.938 -10.383 -20.703 1 90.81 153 GLU A N 1
ATOM 1123 C CA . GLU A 1 153 ? -20.438 -9.375 -21.641 1 90.81 153 GLU A CA 1
ATOM 1124 C C . GLU A 1 153 ? -19.375 -8.984 -22.656 1 90.81 153 GLU A C 1
ATOM 1126 O O . GLU A 1 153 ? -19.656 -8.828 -23.844 1 90.81 153 GLU A O 1
ATOM 1131 N N . LYS A 1 154 ? -18.109 -8.836 -22.109 1 90.62 154 LYS A N 1
ATOM 1132 C CA . LYS A 1 154 ? -17 -8.445 -22.969 1 90.62 154 LYS A CA 1
ATOM 1133 C C . LYS A 1 154 ? -16.078 -9.633 -23.25 1 90.62 154 LYS A C 1
ATOM 1135 O O . LYS A 1 154 ? -15.859 -10.469 -22.375 1 90.62 154 LYS A O 1
ATOM 1140 N N . GLU A 1 155 ? -15.555 -9.648 -24.438 1 89.31 155 GLU A N 1
ATOM 1141 C CA . GLU A 1 155 ? -14.648 -10.719 -24.859 1 89.31 155 GLU A CA 1
ATOM 1142 C C . GLU A 1 155 ? -13.406 -10.766 -23.969 1 89.31 155 GLU A C 1
ATOM 1144 O O . GLU A 1 155 ? -12.922 -11.844 -23.641 1 89.31 155 GLU A O 1
ATOM 1149 N N . GLU A 1 156 ? -12.914 -9.594 -23.578 1 88.31 156 GLU A N 1
ATOM 1150 C CA . GLU A 1 156 ? -11.68 -9.5 -22.797 1 88.31 156 GLU A CA 1
ATOM 1151 C C . GLU A 1 156 ? -11.844 -10.164 -21.438 1 88.31 156 GLU A C 1
ATOM 1153 O O . GLU A 1 156 ? -10.859 -10.617 -20.844 1 88.31 156 GLU A O 1
ATOM 1158 N N . ASP A 1 157 ? -13.078 -10.312 -21.016 1 94.94 157 ASP A N 1
ATOM 1159 C CA . ASP A 1 157 ? -13.344 -10.875 -19.688 1 94.94 157 ASP A CA 1
ATOM 1160 C C . ASP A 1 157 ? -13.305 -12.398 -19.719 1 94.94 157 ASP A C 1
ATOM 1162 O O . ASP A 1 157 ? -13.25 -13.047 -18.672 1 94.94 157 ASP A O 1
ATOM 1166 N N . LEU A 1 158 ? -13.297 -12.969 -20.906 1 96.19 158 LEU A N 1
ATOM 1167 C CA . LEU A 1 158 ? -13.352 -14.422 -21.031 1 96.19 158 LEU A CA 1
ATOM 1168 C C . LEU A 1 158 ? -12.031 -15.055 -20.578 1 96.19 158 LEU A C 1
ATOM 1170 O O . LEU A 1 158 ? -12.016 -16.188 -20.094 1 96.19 158 LEU A O 1
ATOM 1174 N N . ILE A 1 159 ? -10.906 -14.336 -20.703 1 97.31 159 ILE A N 1
ATOM 1175 C CA . ILE A 1 159 ? -9.625 -14.836 -20.219 1 97.31 159 ILE A CA 1
ATOM 1176 C C . ILE A 1 159 ? -9.695 -15.086 -18.719 1 97.31 159 ILE A C 1
ATOM 1178 O O . ILE A 1 159 ? -9.461 -16.203 -18.266 1 97.31 159 ILE A O 1
ATOM 1182 N N . ALA A 1 160 ? -10.117 -14.055 -18.031 1 97.56 160 ALA A N 1
ATOM 1183 C CA . ALA A 1 160 ? -10.203 -14.164 -16.578 1 97.56 160 ALA A CA 1
ATOM 1184 C C . ALA A 1 160 ? -11.234 -15.211 -16.172 1 97.56 160 ALA A C 1
ATOM 1186 O O . ALA A 1 160 ? -11.031 -15.938 -15.195 1 97.56 160 ALA A O 1
ATOM 1187 N N . CYS A 1 161 ? -12.344 -15.281 -16.859 1 97.5 161 CYS A N 1
ATOM 1188 C CA . CYS A 1 161 ? -13.391 -16.25 -16.531 1 97.5 161 CYS A CA 1
ATOM 1189 C C . CYS A 1 161 ? -12.898 -17.672 -16.734 1 97.5 161 CYS A C 1
ATOM 1191 O O . CYS A 1 161 ? -13.133 -18.531 -15.891 1 97.5 161 CYS A O 1
ATOM 1193 N N . GLY A 1 162 ? -12.305 -17.906 -17.891 1 97.81 162 GLY A N 1
ATOM 1194 C CA . GLY A 1 162 ? -11.773 -19.234 -18.156 1 97.81 162 GLY A CA 1
ATOM 1195 C C . GLY A 1 162 ? -10.734 -19.672 -17.141 1 97.81 162 GLY A C 1
ATOM 1196 O O . GLY A 1 162 ? -10.75 -20.828 -16.688 1 97.81 162 GLY A O 1
ATOM 1197 N N . LEU A 1 163 ? -9.852 -18.781 -16.781 1 98.38 163 LEU A N 1
ATOM 1198 C CA . LEU A 1 163 ? -8.812 -19.078 -15.797 1 98.38 163 LEU A CA 1
ATOM 1199 C C . LEU A 1 163 ? -9.422 -19.312 -14.414 1 98.38 163 LEU A C 1
ATOM 1201 O O . LEU A 1 163 ? -8.93 -20.125 -13.641 1 98.38 163 LEU A O 1
ATOM 1205 N N . ALA A 1 164 ? -10.484 -18.578 -14.125 1 98.06 164 ALA A N 1
ATOM 1206 C CA . ALA A 1 164 ? -11.211 -18.781 -12.875 1 98.06 164 ALA A CA 1
ATOM 1207 C C . ALA A 1 164 ? -11.812 -20.172 -12.805 1 98.06 164 ALA A C 1
ATOM 1209 O O . ALA A 1 164 ? -11.844 -20.797 -11.742 1 98.06 164 ALA A O 1
ATOM 1210 N N . VAL A 1 165 ? -12.328 -20.703 -13.906 1 97.12 165 VAL A N 1
ATOM 1211 C CA . VAL A 1 165 ? -12.852 -22.062 -13.969 1 97.12 165 VAL A CA 1
ATOM 1212 C C . VAL A 1 165 ? -11.75 -23.062 -13.617 1 97.12 165 VAL A C 1
ATOM 1214 O O . VAL A 1 165 ? -11.969 -23.984 -12.828 1 97.12 165 VAL A O 1
ATOM 1217 N N . ALA A 1 166 ? -10.609 -22.859 -14.211 1 96.69 166 ALA A N 1
ATOM 1218 C CA . ALA A 1 166 ? -9.477 -23.75 -13.945 1 96.69 166 ALA A CA 1
ATOM 1219 C C . ALA A 1 166 ? -9.109 -23.734 -12.469 1 96.69 166 ALA A C 1
ATOM 1221 O O . ALA A 1 166 ? -8.844 -24.781 -11.875 1 96.69 166 ALA A O 1
ATOM 1222 N N . ARG A 1 167 ? -9.078 -22.578 -11.859 1 96.44 167 ARG A N 1
ATOM 1223 C CA . ARG A 1 167 ? -8.719 -22.422 -10.453 1 96.44 167 ARG A CA 1
ATOM 1224 C C . ARG A 1 167 ? -9.719 -23.125 -9.547 1 96.44 167 ARG A C 1
ATOM 1226 O O . ARG A 1 167 ? -9.344 -23.641 -8.492 1 96.44 167 ARG A O 1
ATOM 1233 N N . ALA A 1 168 ? -10.93 -23.203 -9.953 1 96 168 ALA A N 1
ATOM 1234 C CA . ALA A 1 168 ? -12 -23.812 -9.148 1 96 168 ALA A CA 1
ATOM 1235 C C . ALA A 1 168 ? -11.93 -25.328 -9.195 1 96 168 ALA A C 1
ATOM 1237 O O . ALA A 1 168 ? -12.664 -26.016 -8.477 1 96 168 ALA A O 1
ATOM 1238 N N . ALA A 1 169 ? -11.039 -25.906 -9.984 1 94.38 169 ALA A N 1
ATOM 1239 C CA . ALA A 1 169 ? -10.93 -27.359 -10.164 1 94.38 169 ALA A CA 1
ATOM 1240 C C . ALA A 1 169 ? -9.539 -27.859 -9.766 1 94.38 169 ALA A C 1
ATOM 1242 O O . ALA A 1 169 ? -8.734 -28.219 -10.625 1 94.38 169 ALA A O 1
ATOM 1243 N N . PRO A 1 170 ? -9.273 -27.969 -8.516 1 92.94 170 PRO A N 1
ATOM 1244 C CA . PRO A 1 170 ? -7.941 -28.359 -8.055 1 92.94 170 PRO A CA 1
ATOM 1245 C C . PRO A 1 170 ? -7.594 -29.797 -8.438 1 92.94 170 PRO A C 1
ATOM 1247 O O . PRO A 1 170 ? -8.469 -30.672 -8.445 1 92.94 170 PRO A O 1
ATOM 1250 N N . LEU A 1 171 ? -6.324 -30.031 -8.641 1 92.44 171 LEU A N 1
ATOM 1251 C CA . LEU A 1 171 ? -5.84 -31.359 -9.008 1 92.44 171 LEU A CA 1
ATOM 1252 C C . LEU A 1 171 ? -5.684 -32.25 -7.77 1 92.44 171 LEU A C 1
ATOM 1254 O O . LEU A 1 171 ? -6.047 -33.406 -7.793 1 92.44 171 LEU A O 1
ATOM 1258 N N . TYR A 1 172 ? -5.133 -31.656 -6.762 1 91.12 172 TYR A N 1
ATOM 1259 C CA . TYR A 1 172 ? -4.871 -32.469 -5.566 1 91.12 172 TYR A CA 1
ATOM 1260 C C . TYR A 1 172 ? -6.094 -32.5 -4.656 1 91.12 172 TYR A C 1
ATOM 1262 O O . TYR A 1 172 ? -6.559 -31.438 -4.195 1 91.12 172 TYR A O 1
ATOM 1270 N N . GLY A 1 173 ? -6.602 -33.688 -4.371 1 81.25 173 GLY A N 1
ATOM 1271 C CA . GLY A 1 173 ? -7.738 -33.875 -3.486 1 81.25 173 GLY A CA 1
ATOM 1272 C C . GLY A 1 173 ? -9.047 -33.375 -4.074 1 81.25 173 GLY A C 1
ATOM 1273 O O . GLY A 1 173 ? -10.039 -33.219 -3.363 1 81.25 173 GLY A O 1
ATOM 1274 N N . GLY A 1 174 ? -9.023 -33.031 -5.262 1 71.44 174 GLY A N 1
ATOM 1275 C CA . GLY A 1 174 ? -10.219 -32.406 -5.781 1 71.44 174 GLY A CA 1
ATOM 1276 C C . GLY A 1 174 ? -10.867 -33.156 -6.914 1 71.44 174 GLY A C 1
ATOM 1277 O O . GLY A 1 174 ? -11.531 -34.188 -6.684 1 71.44 174 GLY A O 1
ATOM 1278 N N . THR A 1 175 ? -10.414 -32.875 -8.125 1 66.75 175 THR A N 1
ATOM 1279 C CA . THR A 1 175 ? -11.109 -33.25 -9.352 1 66.75 175 THR A CA 1
ATOM 1280 C C . THR A 1 175 ? -10.914 -34.75 -9.641 1 66.75 175 THR A C 1
ATOM 1282 O O . THR A 1 175 ? -9.781 -35.219 -9.789 1 66.75 175 THR A O 1
ATOM 1285 N N . SER A 1 176 ? -11.938 -35.406 -9.594 1 73.19 176 SER A N 1
ATOM 1286 C CA . SER A 1 176 ? -11.883 -36.812 -9.984 1 73.19 176 SER A CA 1
ATOM 1287 C C . SER A 1 176 ? -12.711 -37.094 -11.242 1 73.19 176 SER A C 1
ATOM 1289 O O . SER A 1 176 ? -12.5 -38.094 -11.93 1 73.19 176 SER A O 1
ATOM 1291 N N . GLY A 1 177 ? -13.492 -36.188 -11.57 1 81.25 177 GLY A N 1
ATOM 1292 C CA . GLY A 1 177 ? -14.359 -36.312 -12.734 1 81.25 177 GLY A CA 1
ATOM 1293 C C . GLY A 1 177 ? -13.867 -35.531 -13.945 1 81.25 177 GLY A C 1
ATOM 1294 O O . GLY A 1 177 ? -12.734 -35.062 -13.961 1 81.25 177 GLY A O 1
ATOM 1295 N N . LYS A 1 178 ? -14.727 -35.625 -15.008 1 88.62 178 LYS A N 1
ATOM 1296 C CA . LYS A 1 178 ? -14.422 -34.906 -16.234 1 88.62 178 LYS A CA 1
ATOM 1297 C C . LYS A 1 178 ? -15.07 -33.5 -16.219 1 88.62 178 LYS A C 1
ATOM 1299 O O . LYS A 1 178 ? -16.25 -33.375 -15.898 1 88.62 178 LYS A O 1
ATOM 1304 N N . ILE A 1 179 ? -14.266 -32.562 -16.547 1 92.38 179 ILE A N 1
ATOM 1305 C CA . ILE A 1 179 ? -14.773 -31.172 -16.578 1 92.38 179 ILE A CA 1
ATOM 1306 C C . ILE A 1 179 ? -14.57 -30.594 -17.984 1 92.38 179 ILE A C 1
ATOM 1308 O O . ILE A 1 179 ? -13.508 -30.766 -18.594 1 92.38 179 ILE A O 1
ATOM 1312 N N . SER A 1 180 ? -15.609 -30.031 -18.5 1 93.69 180 SER A N 1
ATOM 1313 C CA . SER A 1 180 ? -15.523 -29.266 -19.734 1 93.69 180 SER A CA 1
ATOM 1314 C C . SER A 1 180 ? -16.094 -27.859 -19.547 1 93.69 180 SER A C 1
ATOM 1316 O O . SER A 1 180 ? -16.906 -27.625 -18.656 1 93.69 180 SER A O 1
ATOM 1318 N N . THR A 1 181 ? -15.578 -26.953 -20.359 1 95.12 181 THR A N 1
ATOM 1319 C CA . THR A 1 181 ? -16.047 -25.578 -20.234 1 95.12 181 THR A CA 1
ATOM 1320 C C . THR A 1 181 ? -16.188 -24.922 -21.609 1 95.12 181 THR A C 1
ATOM 1322 O O . THR A 1 181 ? -15.406 -25.203 -22.516 1 95.12 181 THR A O 1
ATOM 1325 N N . THR A 1 182 ? -17.266 -24.156 -21.719 1 95.38 182 THR A N 1
ATOM 1326 C CA . THR A 1 182 ? -17.484 -23.25 -22.859 1 95.38 182 THR A CA 1
ATOM 1327 C C . THR A 1 182 ? -17.391 -21.797 -22.422 1 95.38 182 THR A C 1
ATOM 1329 O O . THR A 1 182 ? -18.016 -21.391 -21.438 1 95.38 182 THR A O 1
ATOM 1332 N N . LEU A 1 183 ? -16.594 -21.078 -23.156 1 96.88 183 LEU A N 1
ATOM 1333 C CA . LEU A 1 183 ? -16.453 -19.641 -22.922 1 96.88 183 LEU A CA 1
ATOM 1334 C C . LEU A 1 183 ? -17.188 -18.828 -23.984 1 96.88 183 LEU A C 1
ATOM 1336 O O . LEU A 1 183 ? -16.922 -18.953 -25.172 1 96.88 183 LEU A O 1
ATOM 1340 N N . TRP A 1 184 ? -18.125 -17.984 -23.5 1 95.69 184 TRP A N 1
ATOM 1341 C CA . TRP A 1 184 ? -19 -17.297 -24.438 1 95.69 184 TRP A CA 1
ATOM 1342 C C . TRP A 1 184 ? -19.188 -15.828 -24.047 1 95.69 184 TRP A C 1
ATOM 1344 O O . TRP A 1 184 ? -19.266 -15.508 -22.859 1 95.69 184 TRP A O 1
ATOM 1354 N N . SER A 1 185 ? -19.172 -14.953 -25.062 1 95 185 SER A N 1
ATOM 1355 C CA . SER A 1 185 ? -19.562 -13.57 -24.859 1 95 185 SER A CA 1
ATOM 1356 C C . SER A 1 185 ? -20.547 -13.109 -25.922 1 95 185 SER A C 1
ATOM 1358 O O . SER A 1 185 ? -20.609 -13.703 -27 1 95 185 SER A O 1
ATOM 1360 N N . LYS A 1 186 ? -21.281 -12.062 -25.516 1 87.88 186 LYS A N 1
ATOM 1361 C CA . LYS A 1 186 ? -22.234 -11.516 -26.484 1 87.88 186 LYS A CA 1
ATOM 1362 C C . LYS A 1 186 ? -21.531 -10.984 -27.719 1 87.88 186 LYS A C 1
ATOM 1364 O O . LYS A 1 186 ? -22.062 -11.078 -28.828 1 87.88 186 LYS A O 1
ATOM 1369 N N . MET A 1 187 ? -20.422 -10.547 -27.516 1 87.44 187 MET A N 1
ATOM 1370 C CA . MET A 1 187 ? -19.703 -9.859 -28.594 1 87.44 187 MET A CA 1
ATOM 1371 C C . MET A 1 187 ? -19.109 -10.867 -29.578 1 87.44 187 MET A C 1
ATOM 1373 O O . MET A 1 187 ? -19.188 -10.664 -30.797 1 87.44 187 MET A O 1
ATOM 1377 N N . CYS A 1 188 ? -18.562 -11.969 -29.125 1 90.75 188 CYS A N 1
ATOM 1378 C CA . CYS A 1 188 ? -17.812 -12.828 -30.031 1 90.75 188 CYS A CA 1
ATOM 1379 C C . CYS A 1 188 ? -18.422 -14.227 -30.094 1 90.75 188 CYS A C 1
ATOM 1381 O O . CYS A 1 188 ? -17.953 -15.078 -30.844 1 90.75 188 CYS A O 1
ATOM 1383 N N . GLY A 1 189 ? -19.531 -14.383 -29.375 1 92.88 189 GLY A N 1
ATOM 1384 C CA . GLY A 1 189 ? -19.953 -15.766 -29.219 1 92.88 189 GLY A CA 1
ATOM 1385 C C . GLY A 1 189 ? -18.969 -16.625 -28.438 1 92.88 189 GLY A C 1
ATOM 1386 O O . GLY A 1 189 ? -18.516 -16.234 -27.359 1 92.88 189 GLY A O 1
ATOM 1387 N N . GLU A 1 190 ? -18.703 -17.766 -29.031 1 93.25 190 GLU A N 1
ATOM 1388 C CA . GLU A 1 190 ? -17.672 -18.578 -28.406 1 93.25 190 GLU A CA 1
ATOM 1389 C C . GLU A 1 190 ? -16.281 -17.984 -28.641 1 93.25 190 GLU A C 1
ATOM 1391 O O . GLU A 1 190 ? -16 -17.469 -29.719 1 93.25 190 GLU A O 1
ATOM 1396 N N . ILE A 1 191 ? -15.469 -18.094 -27.672 1 93.88 191 ILE A N 1
ATOM 1397 C CA . ILE A 1 191 ? -14.125 -17.531 -27.75 1 93.88 191 ILE A CA 1
ATOM 1398 C C . ILE A 1 191 ? -13.375 -18.125 -28.922 1 93.88 191 ILE A C 1
ATOM 1400 O O . ILE A 1 191 ? -13.508 -19.312 -29.234 1 93.88 191 ILE A O 1
ATOM 1404 N N . PRO A 1 192 ? -12.578 -17.281 -29.656 1 92.88 192 PRO A N 1
ATOM 1405 C CA . PRO A 1 192 ? -11.789 -17.812 -30.766 1 92.88 192 PRO A CA 1
ATOM 1406 C C . PRO A 1 192 ? -10.875 -18.953 -30.359 1 92.88 192 PRO A C 1
ATOM 1408 O O . PRO A 1 192 ? -10.305 -18.938 -29.266 1 92.88 192 PRO A O 1
ATOM 1411 N N . THR A 1 193 ? -10.672 -19.859 -31.297 1 93.88 193 THR A N 1
ATOM 1412 C CA . THR A 1 193 ? -9.953 -21.094 -31.031 1 93.88 193 THR A CA 1
ATOM 1413 C C . THR A 1 193 ? -8.547 -20.797 -30.516 1 93.88 193 THR A C 1
ATOM 1415 O O . THR A 1 193 ? -8.078 -21.438 -29.562 1 93.88 193 THR A O 1
ATOM 1418 N N . GLY A 1 194 ? -7.844 -19.859 -31.109 1 94.31 194 GLY A N 1
ATOM 1419 C CA . GLY A 1 194 ? -6.5 -19.531 -30.672 1 94.31 194 GLY A CA 1
ATOM 1420 C C . GLY A 1 194 ? -6.434 -19.094 -29.219 1 94.31 194 GLY A C 1
ATOM 1421 O O . GLY A 1 194 ? -5.566 -19.547 -28.484 1 94.31 194 GLY A O 1
ATOM 1422 N N . MET A 1 195 ? -7.32 -18.219 -28.844 1 95.31 195 MET A N 1
ATOM 1423 C CA . MET A 1 195 ? -7.355 -17.734 -27.469 1 95.31 195 MET A CA 1
ATOM 1424 C C . MET A 1 195 ? -7.805 -18.828 -26.516 1 95.31 195 MET A C 1
ATOM 1426 O O . MET A 1 195 ? -7.301 -18.922 -25.406 1 95.31 195 MET A O 1
ATOM 1430 N N . ARG A 1 196 ? -8.711 -19.625 -26.953 1 95.44 196 ARG A N 1
ATOM 1431 C CA . ARG A 1 196 ? -9.195 -20.75 -26.156 1 95.44 196 ARG A CA 1
ATOM 1432 C C . ARG A 1 196 ? -8.047 -21.688 -25.797 1 95.44 196 ARG A C 1
ATOM 1434 O O . ARG A 1 196 ? -7.949 -22.156 -24.656 1 95.44 196 ARG A O 1
ATO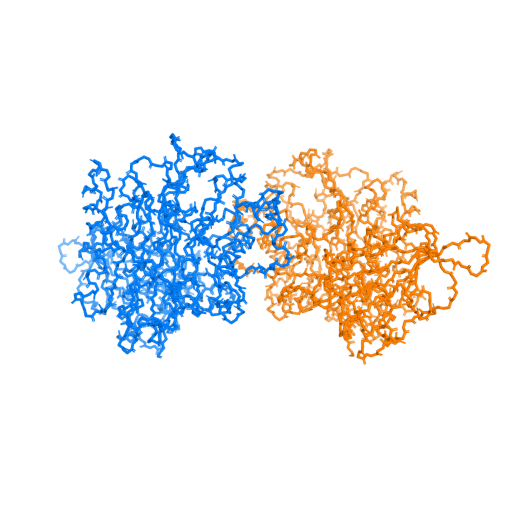M 1441 N N . GLU A 1 197 ? -7.246 -22 -26.75 1 96 197 GLU A N 1
ATOM 1442 C CA . GLU A 1 197 ? -6.121 -22.906 -26.531 1 96 197 GLU A CA 1
ATOM 1443 C C . GLU A 1 197 ? -5.117 -22.297 -25.547 1 96 197 GLU A C 1
ATOM 1445 O O . GLU A 1 197 ? -4.57 -23.016 -24.703 1 96 197 GLU A O 1
ATOM 1450 N N . LYS A 1 198 ? -4.875 -21.016 -25.672 1 97.5 198 LYS A N 1
ATOM 1451 C CA . LYS A 1 198 ? -3.975 -20.359 -24.734 1 97.5 198 LYS A CA 1
ATOM 1452 C C . LYS A 1 198 ? -4.527 -20.391 -23.312 1 97.5 198 LYS A C 1
ATOM 1454 O O . LYS A 1 198 ? -3.789 -20.656 -22.359 1 97.5 198 LYS A O 1
ATOM 1459 N N . ILE A 1 199 ? -5.824 -20.141 -23.172 1 97.88 199 ILE A N 1
ATOM 1460 C CA . ILE A 1 199 ? -6.477 -20.188 -21.875 1 97.88 199 ILE A CA 1
ATOM 1461 C C . ILE A 1 199 ? -6.383 -21.594 -21.297 1 97.88 199 ILE A C 1
ATOM 1463 O O . ILE A 1 199 ? -6.141 -21.766 -20.109 1 97.88 199 ILE A O 1
ATOM 1467 N N . ALA A 1 200 ? -6.531 -22.594 -22.109 1 96.75 200 ALA A N 1
ATOM 1468 C CA . ALA A 1 200 ? -6.441 -23.984 -21.688 1 96.75 200 ALA A CA 1
ATOM 1469 C C . ALA A 1 200 ? -5.051 -24.297 -21.156 1 96.75 200 ALA A C 1
ATOM 1471 O O . ALA A 1 200 ? -4.91 -24.953 -20.109 1 96.75 200 ALA A O 1
ATOM 1472 N N . VAL A 1 201 ? -4.027 -23.859 -21.875 1 97.31 201 VAL A N 1
ATOM 1473 C CA . VAL A 1 201 ? -2.648 -24.109 -21.469 1 97.31 201 VAL A CA 1
ATOM 1474 C C . VAL A 1 201 ? -2.367 -23.422 -20.125 1 97.31 201 VAL A C 1
ATOM 1476 O O . VAL A 1 201 ? -1.866 -24.062 -19.203 1 97.31 201 VAL A O 1
ATOM 1479 N N . VAL A 1 202 ? -2.703 -22.188 -20.031 1 98.44 202 VAL A N 1
ATOM 1480 C CA . VAL A 1 202 ? -2.451 -21.438 -18.812 1 98.44 202 VAL A CA 1
ATOM 1481 C C . VAL A 1 202 ? -3.285 -22.016 -17.672 1 98.44 202 VAL A C 1
ATOM 1483 O O . VAL A 1 202 ? -2.809 -22.125 -16.531 1 98.44 202 VAL A O 1
ATOM 1486 N N . GLY A 1 203 ? -4.551 -22.359 -17.953 1 97.88 203 GLY A N 1
ATOM 1487 C CA . GLY A 1 203 ? -5.41 -22.984 -16.969 1 97.88 203 GLY A CA 1
ATOM 1488 C C . GLY A 1 203 ? -4.84 -24.266 -16.391 1 97.88 203 GLY A C 1
ATOM 1489 O O . GLY A 1 203 ? -4.898 -24.5 -15.188 1 97.88 203 GLY A O 1
ATOM 1490 N N . GLU A 1 204 ? -4.324 -25.109 -17.234 1 96.25 204 GLU A N 1
ATOM 1491 C CA . GLU A 1 204 ? -3.691 -26.344 -16.781 1 96.25 204 GLU A CA 1
ATOM 1492 C C . GLU A 1 204 ? -2.508 -26.062 -15.867 1 96.25 204 GLU A C 1
ATOM 1494 O O . GLU A 1 204 ? -2.303 -26.766 -14.875 1 96.25 204 GLU A O 1
ATOM 1499 N N . ASN A 1 205 ? -1.755 -25.078 -16.219 1 98.06 205 ASN A N 1
ATOM 1500 C CA . ASN A 1 205 ? -0.58 -24.75 -15.422 1 98.06 205 ASN A CA 1
ATOM 1501 C C . ASN A 1 205 ? -0.965 -24.078 -14.109 1 98.06 205 ASN A C 1
ATOM 1503 O O . ASN A 1 205 ? -0.255 -24.203 -13.109 1 98.06 205 ASN A O 1
ATOM 1507 N N . ILE A 1 206 ? -2.111 -23.344 -14.062 1 98.44 206 ILE A N 1
ATOM 1508 C CA . ILE A 1 206 ? -2.654 -22.844 -12.805 1 98.44 206 ILE A CA 1
ATOM 1509 C C . ILE A 1 206 ? -2.963 -24.016 -11.875 1 98.44 206 ILE A C 1
ATOM 1511 O O . ILE A 1 206 ? -2.568 -24.016 -10.711 1 98.44 206 ILE A O 1
ATOM 1515 N N . ARG A 1 207 ? -3.605 -25 -12.391 1 96.62 207 ARG A N 1
ATOM 1516 C CA . ARG A 1 207 ? -3.986 -26.172 -11.594 1 96.62 207 ARG A CA 1
ATOM 1517 C C . ARG A 1 207 ? -2.756 -26.938 -11.125 1 96.62 207 ARG A C 1
ATOM 1519 O O . ARG A 1 207 ? -2.709 -27.406 -9.992 1 96.62 207 ARG A O 1
ATOM 1526 N N . SER A 1 208 ? -1.752 -27.047 -11.984 1 96.69 208 SER A N 1
ATOM 1527 C CA . SER A 1 208 ? -0.52 -27.75 -11.617 1 96.69 208 SER A CA 1
ATOM 1528 C C . SER A 1 208 ? 0.232 -27 -10.523 1 96.69 208 SER A C 1
ATOM 1530 O O . SER A 1 208 ? 0.727 -27.609 -9.578 1 96.69 208 SER A O 1
ATOM 1532 N N . ALA A 1 209 ? 0.389 -25.672 -10.688 1 98.31 209 ALA A N 1
ATOM 1533 C CA . ALA A 1 209 ? 1.034 -24.859 -9.656 1 98.31 209 ALA A CA 1
ATOM 1534 C C . ALA A 1 209 ? 0.302 -24.984 -8.32 1 98.31 209 ALA A C 1
ATOM 1536 O O . ALA A 1 209 ? 0.932 -25.125 -7.27 1 98.31 209 ALA A O 1
ATOM 1537 N N . ALA A 1 210 ? -1.024 -24.953 -8.344 1 97.56 210 ALA A N 1
ATOM 1538 C CA . ALA A 1 210 ? -1.83 -25.109 -7.137 1 97.56 210 ALA A CA 1
ATOM 1539 C C . ALA A 1 210 ? -1.617 -26.484 -6.508 1 97.56 210 ALA A C 1
ATOM 1541 O O . ALA A 1 210 ? -1.549 -26.609 -5.281 1 97.56 210 ALA A O 1
ATOM 1542 N N . ALA A 1 211 ? -1.512 -27.469 -7.309 1 96.44 211 ALA A N 1
ATOM 1543 C CA . ALA A 1 211 ? -1.312 -28.828 -6.801 1 96.44 211 ALA A CA 1
ATOM 1544 C C . ALA A 1 211 ? 0.015 -28.953 -6.055 1 96.44 211 ALA A C 1
ATOM 1546 O O . ALA A 1 211 ? 0.088 -29.578 -5 1 96.44 211 ALA A O 1
ATOM 1547 N N . LEU A 1 212 ? 1.055 -28.375 -6.637 1 97.56 212 LEU A N 1
ATOM 1548 C CA . LEU A 1 212 ? 2.355 -28.406 -5.977 1 97.56 212 LEU A CA 1
ATOM 1549 C C . LEU A 1 212 ? 2.275 -27.781 -4.586 1 97.56 212 LEU A C 1
ATOM 1551 O O . LEU A 1 212 ? 2.875 -28.281 -3.637 1 97.56 212 LEU A O 1
ATOM 1555 N N . VAL A 1 213 ? 1.542 -26.703 -4.441 1 98.06 213 VAL A N 1
ATOM 1556 C CA . VAL A 1 213 ? 1.422 -25.969 -3.189 1 98.06 213 VAL A CA 1
ATOM 1557 C C . VAL A 1 213 ? 0.514 -26.734 -2.227 1 98.06 213 VAL A C 1
ATOM 1559 O O . VAL A 1 213 ? 0.739 -26.734 -1.015 1 98.06 213 VAL A O 1
ATOM 1562 N N . ASP A 1 214 ? -0.481 -27.453 -2.764 1 96.31 214 ASP A N 1
ATOM 1563 C CA . ASP A 1 214 ? -1.455 -28.172 -1.95 1 96.31 214 ASP A CA 1
ATOM 1564 C C . ASP A 1 214 ? -0.859 -29.469 -1.399 1 96.31 214 ASP A C 1
ATOM 1566 O O . ASP A 1 214 ? -1.244 -29.922 -0.321 1 96.31 214 ASP A O 1
ATOM 1570 N N . LEU A 1 215 ? 0.011 -30.047 -2.115 1 95.56 215 LEU A N 1
ATOM 1571 C CA . LEU A 1 215 ? 0.625 -31.297 -1.668 1 95.56 215 LEU A CA 1
ATOM 1572 C C . LEU A 1 215 ? 1.364 -31.094 -0.349 1 95.56 215 LEU A C 1
ATOM 1574 O O . LEU A 1 215 ? 1.948 -30.031 -0.115 1 95.56 215 LEU A O 1
ATOM 1578 N N . PRO A 1 216 ? 1.354 -32.094 0.53 1 94.62 216 PRO A N 1
ATOM 1579 C CA . PRO A 1 216 ? 1.988 -31.938 1.84 1 94.62 216 PRO A CA 1
ATOM 1580 C C . PRO A 1 216 ? 3.512 -31.875 1.755 1 94.62 216 PRO A C 1
ATOM 1582 O O . PRO A 1 216 ? 4.102 -32.375 0.8 1 94.62 216 PRO A O 1
ATOM 1585 N N . PRO A 1 217 ? 4.105 -31.281 2.734 1 92.5 217 PRO A N 1
ATOM 1586 C CA . PRO A 1 217 ? 5.559 -31.078 2.699 1 92.5 217 PRO A CA 1
ATOM 1587 C C . PRO A 1 217 ? 6.336 -32.406 2.74 1 92.5 217 PRO A C 1
ATOM 1589 O O . PRO A 1 217 ? 7.512 -32.438 2.367 1 92.5 217 PRO A O 1
ATOM 1592 N N . ASN A 1 218 ? 5.762 -33.438 3.211 1 92.5 218 ASN A N 1
ATOM 1593 C CA . ASN A 1 218 ? 6.449 -34.719 3.148 1 92.5 218 ASN A CA 1
ATOM 1594 C C . ASN A 1 218 ? 6.41 -35.312 1.741 1 92.5 218 ASN A C 1
ATOM 1596 O O . ASN A 1 218 ? 7.012 -36.375 1.484 1 92.5 218 ASN A O 1
ATOM 1600 N N . CYS A 1 219 ? 5.746 -34.656 0.826 1 92.88 219 CYS A N 1
ATOM 1601 C CA . CYS A 1 219 ? 5.766 -35 -0.593 1 92.88 219 CYS A CA 1
ATOM 1602 C C . CYS A 1 219 ? 6.609 -34 -1.379 1 92.88 219 CYS A C 1
ATOM 1604 O O . CYS A 1 219 ? 7.457 -34.406 -2.184 1 92.88 219 CYS A O 1
ATOM 1606 N N . VAL A 1 220 ? 6.332 -32.781 -1.155 1 96.38 220 VAL A N 1
ATOM 1607 C CA . VAL A 1 220 ? 7.055 -31.75 -1.891 1 96.38 220 VAL A CA 1
ATOM 1608 C C . VAL A 1 220 ? 8.188 -31.203 -1.027 1 96.38 220 VAL A C 1
ATOM 1610 O O . VAL A 1 220 ? 7.938 -30.562 -0 1 96.38 220 VAL A O 1
ATOM 1613 N N . ASN A 1 221 ? 9.32 -31.469 -1.325 1 95.75 221 ASN A N 1
ATOM 1614 C CA . ASN A 1 221 ? 10.57 -30.953 -0.768 1 95.75 221 ASN A CA 1
ATOM 1615 C C . ASN A 1 221 ? 11.516 -30.453 -1.862 1 95.75 221 ASN A C 1
ATOM 1617 O O . ASN A 1 221 ? 11.203 -30.562 -3.049 1 95.75 221 ASN A O 1
ATOM 1621 N N . PRO A 1 222 ? 12.648 -29.844 -1.523 1 97.25 222 PRO A N 1
ATOM 1622 C CA . PRO A 1 222 ? 13.508 -29.266 -2.557 1 97.25 222 PRO A CA 1
ATOM 1623 C C . PRO A 1 222 ? 13.898 -30.281 -3.633 1 97.25 222 PRO A C 1
ATOM 1625 O O . PRO A 1 222 ? 13.898 -29.953 -4.824 1 97.25 222 PRO A O 1
ATOM 1628 N N . ILE A 1 223 ? 14.125 -31.5 -3.271 1 95.19 223 ILE A N 1
ATOM 1629 C CA . ILE A 1 223 ? 14.602 -32.5 -4.199 1 95.19 223 ILE A CA 1
ATOM 1630 C C . ILE A 1 223 ? 13.461 -32.969 -5.109 1 95.19 223 ILE A C 1
ATOM 1632 O O . ILE A 1 223 ? 13.633 -33.062 -6.328 1 95.19 223 ILE A O 1
ATOM 1636 N N . SER A 1 224 ? 12.352 -33.312 -4.508 1 95.19 224 SER A N 1
ATOM 1637 C CA . SER A 1 224 ? 11.227 -33.75 -5.32 1 95.19 224 SER A CA 1
ATOM 1638 C C . SER A 1 224 ? 10.719 -32.625 -6.223 1 95.19 224 SER A C 1
ATOM 1640 O O . SER A 1 224 ? 10.281 -32.875 -7.348 1 95.19 224 SER A O 1
ATOM 1642 N N . PHE A 1 225 ? 10.703 -31.375 -5.773 1 97.5 225 PHE A N 1
ATOM 1643 C CA . PHE A 1 225 ? 10.336 -30.234 -6.605 1 97.5 225 PHE A CA 1
ATOM 1644 C C . PHE A 1 225 ? 11.289 -30.109 -7.789 1 97.5 225 PHE A C 1
ATOM 1646 O O . PHE A 1 225 ? 10.844 -29.875 -8.922 1 97.5 225 PHE A O 1
ATOM 1653 N N . ALA A 1 226 ? 12.586 -30.188 -7.523 1 97.12 226 ALA A N 1
ATOM 1654 C CA . ALA A 1 226 ? 13.586 -30.125 -8.594 1 97.12 226 ALA A CA 1
ATOM 1655 C C . ALA A 1 226 ? 13.344 -31.219 -9.625 1 97.12 226 ALA A C 1
ATOM 1657 O O . ALA A 1 226 ? 13.492 -31 -10.828 1 97.12 226 ALA A O 1
ATOM 1658 N N . SER A 1 227 ? 12.992 -32.375 -9.172 1 95.56 227 SER A N 1
ATOM 1659 C CA . SER A 1 227 ? 12.727 -33.5 -10.062 1 95.56 227 SER A CA 1
ATOM 1660 C C . SER A 1 227 ? 11.547 -33.188 -10.984 1 95.56 227 SER A C 1
ATOM 1662 O O . SER A 1 227 ? 11.547 -33.594 -12.148 1 95.56 227 SER A O 1
ATOM 1664 N N . VAL A 1 228 ? 10.523 -32.562 -10.445 1 94.25 228 VAL A N 1
ATOM 1665 C CA . VAL A 1 228 ? 9.383 -32.156 -11.25 1 94.25 228 VAL A CA 1
ATOM 1666 C C . VAL A 1 228 ? 9.844 -31.219 -12.359 1 94.25 228 VAL A C 1
ATOM 1668 O O . VAL A 1 228 ? 9.414 -31.359 -13.508 1 94.25 228 VAL A O 1
ATOM 1671 N N . CYS A 1 229 ? 10.711 -30.281 -12.023 1 97.19 229 CYS A N 1
ATOM 1672 C CA . CYS A 1 229 ? 11.234 -29.344 -13 1 97.19 229 CYS A CA 1
ATOM 1673 C C . CYS A 1 229 ? 12.008 -30.062 -14.094 1 97.19 229 CYS A C 1
ATOM 1675 O O . CYS A 1 229 ? 11.883 -29.734 -15.273 1 97.19 229 CYS A O 1
ATOM 1677 N N . GLU A 1 230 ? 12.797 -31.016 -13.703 1 96.06 230 GLU A N 1
ATOM 1678 C CA . GLU A 1 230 ? 13.555 -31.812 -14.672 1 96.06 230 GLU A CA 1
ATOM 1679 C C . GLU A 1 230 ? 12.625 -32.531 -15.633 1 96.06 230 GLU A C 1
ATOM 1681 O O . GLU A 1 230 ? 12.875 -32.562 -16.844 1 96.06 230 GLU A O 1
ATOM 1686 N N . LYS A 1 231 ? 11.648 -33.125 -15.07 1 95.12 231 LYS A N 1
ATOM 1687 C CA . LYS A 1 231 ? 10.688 -33.844 -15.898 1 95.12 231 LYS A CA 1
ATOM 1688 C C . LYS A 1 231 ? 10 -32.906 -16.891 1 95.12 231 LYS A C 1
ATOM 1690 O O . LYS A 1 231 ? 9.812 -33.25 -18.062 1 95.12 231 LYS A O 1
ATOM 1695 N N . ILE A 1 232 ? 9.633 -31.766 -16.422 1 95.62 232 ILE A N 1
ATOM 1696 C CA . ILE A 1 232 ? 8.992 -30.766 -17.266 1 95.62 232 ILE A CA 1
ATOM 1697 C C . ILE A 1 232 ? 9.93 -30.359 -18.391 1 95.62 232 ILE A C 1
ATOM 1699 O O . ILE A 1 232 ? 9.508 -30.25 -19.547 1 95.62 232 ILE A O 1
ATOM 1703 N N . ALA A 1 233 ? 11.18 -30.141 -18.094 1 97.19 233 ALA A N 1
ATOM 1704 C CA . ALA A 1 233 ? 12.164 -29.781 -19.109 1 97.19 233 ALA A CA 1
ATOM 1705 C C . ALA A 1 233 ? 12.258 -30.859 -20.188 1 97.19 233 ALA A C 1
ATOM 1707 O O . ALA A 1 233 ? 12.305 -30.562 -21.375 1 97.19 233 ALA A O 1
ATOM 1708 N N . CYS A 1 234 ? 12.234 -32.094 -19.781 1 96.62 234 CYS A N 1
ATOM 1709 C CA . CYS A 1 234 ? 12.305 -33.219 -20.703 1 96.62 234 CYS A CA 1
ATOM 1710 C C . CYS A 1 234 ? 11.07 -33.25 -21.609 1 96.62 234 CYS A C 1
ATOM 1712 O O . CYS A 1 234 ? 11.188 -33.469 -22.812 1 96.62 234 CYS A O 1
ATOM 1714 N N . GLU A 1 235 ? 9.969 -33.062 -21.016 1 94.69 235 GLU A N 1
ATOM 1715 C CA . GLU A 1 235 ? 8.727 -33.094 -21.781 1 94.69 235 GLU A CA 1
ATOM 1716 C C . GLU A 1 235 ? 8.672 -31.969 -22.812 1 94.69 235 GLU A C 1
ATOM 1718 O O . GLU A 1 235 ? 8.234 -32.156 -23.938 1 94.69 235 GLU A O 1
ATOM 1723 N N . LEU A 1 236 ? 9.078 -30.797 -22.406 1 97.12 236 LEU A N 1
ATOM 1724 C CA . LEU A 1 236 ? 9.078 -29.656 -23.328 1 97.12 236 LEU A CA 1
ATOM 1725 C C . LEU A 1 236 ? 10.07 -29.875 -24.469 1 97.12 236 LEU A C 1
ATOM 1727 O O . LEU A 1 236 ? 9.789 -29.516 -25.609 1 97.12 236 LEU A O 1
ATOM 1731 N N . LYS A 1 237 ? 11.18 -30.469 -24.188 1 96.88 237 LYS A N 1
ATOM 1732 C CA . LYS A 1 237 ? 12.156 -30.812 -25.219 1 96.88 237 LYS A CA 1
ATOM 1733 C C . LYS A 1 237 ? 11.57 -31.797 -26.234 1 96.88 237 LYS A C 1
ATOM 1735 O O . LYS A 1 237 ? 11.742 -31.641 -27.438 1 96.88 237 LYS A O 1
ATOM 1740 N N . ARG A 1 238 ? 10.914 -32.75 -25.719 1 96.75 238 ARG A N 1
ATOM 1741 C CA . ARG A 1 238 ? 10.297 -33.75 -26.578 1 96.75 238 ARG A CA 1
ATOM 1742 C C . ARG A 1 238 ? 9.242 -33.125 -27.469 1 96.75 238 ARG A C 1
ATOM 1744 O O . ARG A 1 238 ? 9.023 -33.594 -28.594 1 96.75 238 ARG A O 1
ATOM 1751 N N . SER A 1 239 ? 8.656 -32.125 -27.016 1 95.88 239 SER A N 1
ATOM 1752 C CA . SER A 1 239 ? 7.621 -31.438 -27.781 1 95.88 239 SER A CA 1
ATOM 1753 C C . SER A 1 239 ? 8.227 -30.422 -28.734 1 95.88 239 SER A C 1
ATOM 1755 O O . SER A 1 239 ? 7.508 -29.625 -29.344 1 95.88 239 SER A O 1
ATOM 1757 N N . GLY A 1 240 ? 9.555 -30.297 -28.812 1 96.62 240 GLY A N 1
ATOM 1758 C CA . GLY A 1 240 ? 10.219 -29.516 -29.859 1 96.62 240 GLY A CA 1
ATOM 1759 C C . GLY A 1 240 ? 10.773 -28.203 -29.359 1 96.62 240 GLY A C 1
ATOM 1760 O O . GLY A 1 240 ? 11.25 -27.391 -30.156 1 96.62 240 GLY A O 1
ATOM 1761 N N . HIS A 1 241 ? 10.695 -27.953 -28.062 1 97.88 241 HIS A N 1
ATOM 1762 C CA . HIS A 1 241 ? 11.227 -26.703 -27.531 1 97.88 241 HIS A CA 1
ATOM 1763 C C . HIS A 1 241 ? 12.641 -26.891 -26.984 1 97.88 241 HIS A C 1
ATOM 1765 O O . HIS A 1 241 ? 12.938 -27.906 -26.344 1 97.88 241 HIS A O 1
ATOM 1771 N N . ASP A 1 242 ? 13.555 -25.953 -27.25 1 98 242 ASP A N 1
ATOM 1772 C CA . ASP A 1 242 ? 14.906 -26 -26.703 1 98 242 ASP A CA 1
ATOM 1773 C C . ASP A 1 242 ? 14.93 -25.516 -25.25 1 98 242 ASP A C 1
ATOM 1775 O O . ASP A 1 242 ? 15.281 -24.375 -24.969 1 98 242 ASP A O 1
ATOM 1779 N N . VAL A 1 243 ? 14.562 -26.406 -24.391 1 98.38 243 VAL A N 1
ATOM 1780 C CA . VAL A 1 243 ? 14.555 -26.125 -22.953 1 98.38 243 VAL A CA 1
ATOM 1781 C C . VAL A 1 243 ? 15.672 -26.922 -22.266 1 98.38 243 VAL A C 1
ATOM 1783 O O . VAL A 1 243 ? 15.789 -28.125 -22.469 1 98.38 243 VAL A O 1
ATOM 1786 N N . ARG A 1 244 ? 16.438 -26.234 -21.453 1 97.69 244 ARG A N 1
ATOM 1787 C CA . ARG A 1 244 ? 17.562 -26.828 -20.75 1 97.69 244 ARG A CA 1
ATOM 1788 C C . ARG A 1 244 ? 17.375 -26.703 -19.234 1 97.69 244 ARG A C 1
ATOM 1790 O O . ARG A 1 244 ? 16.812 -25.719 -18.75 1 97.69 244 ARG A O 1
ATOM 1797 N N . CYS A 1 245 ? 17.797 -27.719 -18.516 1 97.75 245 CYS A N 1
ATOM 1798 C CA . CYS A 1 245 ? 17.703 -27.766 -17.062 1 97.75 245 CYS A CA 1
ATOM 1799 C C . CYS A 1 245 ? 19.062 -28 -16.438 1 97.75 245 CYS A C 1
ATOM 1801 O O . CYS A 1 245 ? 19.766 -28.953 -16.797 1 97.75 245 CYS A O 1
ATOM 1803 N N . GLU A 1 246 ? 19.484 -27.094 -15.562 1 96.69 246 GLU A N 1
ATOM 1804 C CA . GLU A 1 246 ? 20.703 -27.219 -14.781 1 96.69 246 GLU A CA 1
ATOM 1805 C C . GLU A 1 246 ? 20.438 -26.984 -13.297 1 96.69 246 GLU A C 1
ATOM 1807 O O . GLU A 1 246 ? 19.516 -26.234 -12.938 1 96.69 246 GLU A O 1
ATOM 1812 N N . MET A 1 247 ? 21.188 -27.688 -12.43 1 96.5 247 MET A N 1
ATOM 1813 C CA . MET A 1 247 ? 20.953 -27.469 -11.008 1 96.5 247 MET A CA 1
ATOM 1814 C C . MET A 1 247 ? 22.25 -27.547 -10.219 1 96.5 247 MET A C 1
ATOM 1816 O O . MET A 1 247 ? 23.203 -28.203 -10.648 1 96.5 247 MET A O 1
ATOM 1820 N N . ILE A 1 248 ? 22.375 -26.812 -9.18 1 97.06 248 ILE A N 1
ATOM 1821 C CA . ILE A 1 248 ? 23.391 -26.859 -8.125 1 97.06 248 ILE A CA 1
ATOM 1822 C C . ILE A 1 248 ? 22.734 -27.25 -6.801 1 97.06 248 ILE A C 1
ATOM 1824 O O . ILE A 1 248 ? 21.734 -26.641 -6.387 1 97.06 248 ILE A O 1
ATOM 1828 N N . GLU A 1 249 ? 23.328 -28.312 -6.09 1 95.06 249 GLU A N 1
ATOM 1829 C CA . GLU A 1 249 ? 22.625 -28.859 -4.93 1 95.06 249 GLU A CA 1
ATOM 1830 C C . GLU A 1 249 ? 23.562 -29 -3.738 1 95.06 249 GLU A C 1
ATOM 1832 O O . GLU A 1 249 ? 24.766 -29.203 -3.912 1 95.06 249 GLU A O 1
ATOM 1837 N N . GLY A 1 250 ? 22.969 -28.891 -2.58 1 94 250 GLY A N 1
ATOM 1838 C CA . GLY A 1 250 ? 23.641 -29.25 -1.34 1 94 250 GLY A CA 1
ATOM 1839 C C . GLY A 1 250 ? 24.922 -28.469 -1.105 1 94 250 GLY A C 1
ATOM 1840 O O . GLY A 1 250 ? 24.922 -27.234 -1.214 1 94 250 GLY A O 1
ATOM 1841 N N . LYS A 1 251 ? 25.953 -29.156 -0.79 1 93.5 251 LYS A N 1
ATOM 1842 C CA . LYS A 1 251 ? 27.219 -28.562 -0.372 1 93.5 251 LYS A CA 1
ATOM 1843 C C . LYS A 1 251 ? 27.828 -27.734 -1.502 1 93.5 251 LYS A C 1
ATOM 1845 O O . LYS A 1 251 ? 28.562 -26.781 -1.252 1 93.5 251 LYS A O 1
ATOM 1850 N N . GLN A 1 252 ? 27.484 -28.109 -2.701 1 96.44 252 GLN A N 1
ATOM 1851 C CA . GLN A 1 252 ? 28.016 -27.375 -3.842 1 96.44 252 GLN A CA 1
ATOM 1852 C C . GLN A 1 252 ? 27.562 -25.906 -3.814 1 96.44 252 GLN A C 1
ATOM 1854 O O . GLN A 1 252 ? 28.266 -25.031 -4.293 1 96.44 252 GLN A O 1
ATOM 1859 N N . LEU A 1 253 ? 26.375 -25.703 -3.291 1 97.62 253 LEU A N 1
ATOM 1860 C CA . LEU A 1 253 ? 25.891 -24.328 -3.156 1 97.62 253 LEU A CA 1
ATOM 1861 C C . LEU A 1 253 ? 26.812 -23.516 -2.252 1 97.62 253 LEU A C 1
ATOM 1863 O O . LEU A 1 253 ? 27.109 -22.359 -2.545 1 97.62 253 LEU A O 1
ATOM 1867 N N . GLY A 1 254 ? 27.219 -24.109 -1.14 1 95.94 254 GLY A N 1
ATOM 1868 C CA . GLY A 1 254 ? 28.188 -23.453 -0.268 1 95.94 254 GLY A CA 1
ATOM 1869 C C . GLY A 1 254 ? 29.516 -23.203 -0.937 1 95.94 254 GLY A C 1
ATOM 1870 O O . GLY A 1 254 ? 30.094 -22.109 -0.809 1 95.94 254 GLY A O 1
ATOM 1871 N N . GLU A 1 255 ? 29.969 -24.156 -1.659 1 96.81 255 GLU A N 1
ATOM 1872 C CA . GLU A 1 255 ? 31.266 -24.078 -2.33 1 96.81 255 GLU A CA 1
ATOM 1873 C C . GLU A 1 255 ? 31.25 -23.016 -3.424 1 96.81 255 GLU A C 1
ATOM 1875 O O . GLU A 1 255 ? 32.25 -22.344 -3.654 1 96.81 255 GLU A O 1
ATOM 1880 N N . LYS A 1 256 ? 30.141 -22.922 -4.023 1 97.44 256 LYS A N 1
ATOM 1881 C CA . LYS A 1 256 ? 30.016 -21.953 -5.113 1 97.44 256 LYS A CA 1
ATOM 1882 C C . LYS A 1 256 ? 29.516 -20.609 -4.602 1 97.44 256 LYS A C 1
ATOM 1884 O O . LYS A 1 256 ? 29.172 -19.734 -5.391 1 97.44 256 LYS A O 1
ATOM 1889 N N . LYS A 1 257 ? 29.328 -20.375 -3.34 1 97.31 257 LYS A N 1
ATOM 1890 C CA . LYS A 1 257 ? 29.156 -19.109 -2.641 1 97.31 257 LYS A CA 1
ATOM 1891 C C . LYS A 1 257 ? 27.719 -18.609 -2.742 1 97.31 257 LYS A C 1
ATOM 1893 O O . LYS A 1 257 ? 27.469 -17.406 -2.762 1 97.31 257 LYS A O 1
ATOM 1898 N N . PHE A 1 258 ? 26.875 -19.609 -2.955 1 98.62 258 PHE A N 1
ATOM 1899 C CA . PHE A 1 258 ? 25.469 -19.281 -2.805 1 98.62 258 PHE A CA 1
ATOM 1900 C C . PHE A 1 258 ? 25.078 -19.219 -1.333 1 98.62 258 PHE A C 1
ATOM 1902 O O . PHE A 1 258 ? 24.234 -20.016 -0.878 1 98.62 258 PHE A O 1
ATOM 1909 N N . GLY A 1 259 ? 25.562 -18.219 -0.638 1 98.5 259 GLY A N 1
ATOM 1910 C CA . GLY A 1 259 ? 25.469 -18.156 0.812 1 98.5 259 GLY A CA 1
ATOM 1911 C C . GLY A 1 259 ? 24.047 -18.094 1.325 1 98.5 259 GLY A C 1
ATOM 1912 O O . GLY A 1 259 ? 23.75 -18.594 2.412 1 98.5 259 GLY A O 1
ATOM 1913 N N . GLY A 1 260 ? 23.125 -17.406 0.598 1 98.75 260 GLY A N 1
ATOM 1914 C CA . GLY A 1 260 ? 21.734 -17.312 1.021 1 98.75 260 GLY A CA 1
ATOM 1915 C C . GLY A 1 260 ? 21.016 -18.656 0.968 1 98.75 260 GLY A C 1
ATOM 1916 O O . GLY A 1 260 ? 20.531 -19.141 1.989 1 98.75 260 GLY A O 1
ATOM 1917 N N . ILE A 1 261 ? 21.016 -19.312 -0.153 1 98.88 261 ILE A N 1
ATOM 1918 C CA . ILE A 1 261 ? 20.328 -20.578 -0.347 1 98.88 261 ILE A CA 1
ATOM 1919 C C . ILE A 1 261 ? 20.953 -21.656 0.54 1 98.88 261 ILE A C 1
ATOM 1921 O O . ILE A 1 261 ? 20.234 -22.406 1.203 1 98.88 261 ILE A O 1
ATOM 1925 N N . TRP A 1 262 ? 22.266 -21.703 0.657 1 98.44 262 TRP A N 1
ATOM 1926 C CA . TRP A 1 262 ? 22.984 -22.734 1.408 1 98.44 262 TRP A CA 1
ATOM 1927 C C . TRP A 1 262 ? 22.672 -22.641 2.896 1 98.44 262 TRP A C 1
ATOM 1929 O O . TRP A 1 262 ? 22.297 -23.625 3.523 1 98.44 262 TRP A O 1
ATOM 1939 N N . ASN A 1 263 ? 22.812 -21.469 3.469 1 98.25 263 ASN A N 1
ATOM 1940 C CA . ASN A 1 263 ? 22.688 -21.312 4.914 1 98.25 263 ASN A CA 1
ATOM 1941 C C . ASN A 1 263 ? 21.234 -21.531 5.371 1 98.25 263 ASN A C 1
ATOM 1943 O O . ASN A 1 263 ? 21 -22.109 6.438 1 98.25 263 ASN A O 1
ATOM 1947 N N . VAL A 1 264 ? 20.281 -21.094 4.555 1 98.56 264 VAL A N 1
ATOM 1948 C CA . VAL A 1 264 ? 18.891 -21.359 4.891 1 98.56 264 VAL A CA 1
ATOM 1949 C C . VAL A 1 264 ? 18.609 -22.859 4.836 1 98.56 264 VAL A C 1
ATOM 1951 O O . VAL A 1 264 ? 17.984 -23.406 5.738 1 98.56 264 VAL A O 1
ATOM 1954 N N . GLY A 1 265 ? 19.109 -23.531 3.807 1 98.12 265 GLY A N 1
ATOM 1955 C CA . GLY A 1 265 ? 18.703 -24.906 3.512 1 98.12 265 GLY A CA 1
ATOM 1956 C C . GLY A 1 265 ? 19.516 -25.938 4.258 1 98.12 265 GLY A C 1
ATOM 1957 O O . GLY A 1 265 ? 19.109 -27.094 4.363 1 98.12 265 GLY A O 1
ATOM 1958 N N . LYS A 1 266 ? 20.656 -25.609 4.773 1 96.56 266 LYS A N 1
ATOM 1959 C CA . LYS A 1 266 ? 21.562 -26.609 5.363 1 96.56 266 LYS A CA 1
ATOM 1960 C C . LYS A 1 266 ? 21.016 -27.109 6.699 1 96.56 266 LYS A C 1
ATOM 1962 O O . LYS A 1 266 ? 21.5 -28.109 7.23 1 96.56 266 LYS A O 1
ATOM 1967 N N . GLY A 1 267 ? 20.031 -26.406 7.164 1 94 267 GLY A N 1
ATOM 1968 C CA . GLY A 1 267 ? 19.406 -26.859 8.398 1 94 267 GLY A CA 1
ATOM 1969 C C . GLY A 1 267 ? 18.594 -28.141 8.219 1 94 267 GLY A C 1
ATOM 1970 O O . GLY A 1 267 ? 18.312 -28.844 9.188 1 94 267 GLY A O 1
ATOM 1971 N N . SER A 1 268 ? 18.172 -28.375 7.031 1 92.25 268 SER A N 1
ATOM 1972 C CA . SER A 1 268 ? 17.422 -29.594 6.734 1 92.25 268 SER A CA 1
ATOM 1973 C C . SER A 1 268 ? 18.344 -30.766 6.434 1 92.25 268 SER A C 1
ATOM 1975 O O . SER A 1 268 ? 19.094 -30.734 5.445 1 92.25 268 SER A O 1
ATOM 1977 N N . ALA A 1 269 ? 18.312 -31.766 7.188 1 84.06 269 ALA A N 1
ATOM 1978 C CA . ALA A 1 269 ? 19.188 -32.906 7.035 1 84.06 269 ALA A CA 1
ATOM 1979 C C . ALA A 1 269 ? 18.734 -33.812 5.879 1 84.06 269 ALA A C 1
ATOM 1981 O O . ALA A 1 269 ? 19.547 -34.438 5.203 1 84.06 269 ALA A O 1
ATOM 1982 N N . GLU A 1 270 ? 17.547 -33.844 5.625 1 85.56 270 GLU A N 1
ATOM 1983 C CA . GLU A 1 270 ? 16.984 -34.812 4.684 1 85.56 270 GLU A CA 1
ATOM 1984 C C . GLU A 1 270 ? 16.781 -34.188 3.307 1 85.56 270 GLU A C 1
ATOM 1986 O O . GLU A 1 270 ? 16.734 -34.875 2.299 1 85.56 270 GLU A O 1
ATOM 1991 N N . SER A 1 271 ? 16.625 -32.938 3.26 1 91.56 271 SER A N 1
ATOM 1992 C CA . SER A 1 271 ? 16.297 -32.281 2.002 1 91.56 271 SER A CA 1
ATOM 1993 C C . SER A 1 271 ? 17.25 -31.125 1.723 1 91.56 271 SER A C 1
ATOM 1995 O O . SER A 1 271 ? 16.938 -29.969 2.029 1 91.56 271 SER A O 1
ATOM 1997 N N . PRO A 1 272 ? 18.344 -31.422 1.085 1 94.06 272 PRO A N 1
ATOM 1998 C CA . PRO A 1 272 ? 19.312 -30.359 0.794 1 94.06 272 PRO A CA 1
ATOM 1999 C C . PRO A 1 272 ? 18.75 -29.281 -0.135 1 94.06 272 PRO A C 1
ATOM 2001 O O . PRO A 1 272 ? 17.891 -29.578 -0.972 1 94.06 272 PRO A O 1
ATOM 2004 N N . PRO A 1 273 ? 19.203 -28 -0.023 1 97.94 273 PRO A N 1
ATOM 2005 C CA . PRO A 1 273 ? 18.734 -26.938 -0.902 1 97.94 273 PRO A CA 1
ATOM 2006 C C . PRO A 1 273 ? 19.219 -27.094 -2.338 1 97.94 273 PRO A C 1
ATOM 2008 O O . PRO A 1 273 ? 20.219 -27.766 -2.582 1 97.94 273 PRO A O 1
ATOM 2011 N N . VAL A 1 274 ? 18.531 -26.5 -3.262 1 98.44 274 VAL A N 1
ATOM 2012 C CA . VAL A 1 274 ? 18.812 -26.625 -4.688 1 98.44 274 VAL A CA 1
ATOM 2013 C C . VAL A 1 274 ? 18.625 -25.266 -5.371 1 98.44 274 VAL A C 1
ATOM 2015 O O . VAL A 1 274 ? 17.672 -24.531 -5.07 1 98.44 274 VAL A O 1
ATOM 2018 N N . LEU A 1 275 ? 19.531 -24.844 -6.133 1 98.81 275 LEU A N 1
ATOM 2019 C CA . LEU A 1 275 ? 19.297 -23.844 -7.172 1 98.81 275 LEU A CA 1
ATOM 2020 C C . LEU A 1 275 ? 19.109 -24.5 -8.531 1 98.81 275 LEU A C 1
ATOM 2022 O O . LEU A 1 275 ? 19.984 -25.234 -9 1 98.81 275 LEU A O 1
ATOM 2026 N N . LEU A 1 276 ? 18 -24.328 -9.125 1 98.69 276 LEU A N 1
ATOM 2027 C CA . LEU A 1 276 ? 17.688 -24.953 -10.414 1 98.69 276 LEU A CA 1
ATOM 2028 C C . LEU A 1 276 ? 17.375 -23.891 -11.461 1 98.69 276 LEU A C 1
ATOM 2030 O O . LEU A 1 276 ? 16.672 -22.906 -11.18 1 98.69 276 LEU A O 1
ATOM 2034 N N . ARG A 1 277 ? 17.875 -24.047 -12.625 1 98.69 277 ARG A N 1
ATOM 2035 C CA . ARG A 1 277 ? 17.609 -23.141 -13.727 1 98.69 277 ARG A CA 1
ATOM 2036 C C . ARG A 1 277 ? 16.984 -23.875 -14.914 1 98.69 277 ARG A C 1
ATOM 2038 O O . ARG A 1 277 ? 17.516 -24.891 -15.359 1 98.69 277 ARG A O 1
ATOM 2045 N N . LEU A 1 278 ? 15.883 -23.422 -15.359 1 98.75 278 LEU A N 1
ATOM 2046 C CA . LEU A 1 278 ? 15.336 -23.766 -16.672 1 98.75 278 LEU A CA 1
ATOM 2047 C C . LEU A 1 278 ? 15.578 -22.641 -17.672 1 98.75 278 LEU A C 1
ATOM 2049 O O . LEU A 1 278 ? 15.344 -21.469 -17.359 1 98.75 278 LEU A O 1
ATOM 2053 N N . SER A 1 279 ? 16.109 -22.969 -18.828 1 98.81 279 SER A N 1
ATOM 2054 C CA . SER A 1 279 ? 16.344 -22 -19.891 1 98.81 279 SER A CA 1
ATOM 2055 C C . SER A 1 279 ? 15.664 -22.406 -21.188 1 98.81 279 SER A C 1
ATOM 2057 O O . SER A 1 279 ? 15.82 -23.531 -21.656 1 98.81 279 SER A O 1
ATOM 2059 N N . TRP A 1 280 ? 14.898 -21.484 -21.734 1 98.81 280 TRP A N 1
ATOM 2060 C CA . TRP A 1 280 ? 14.266 -21.688 -23.031 1 98.81 280 TRP A CA 1
ATOM 2061 C C . TRP A 1 280 ? 14.844 -20.734 -24.062 1 98.81 280 TRP A C 1
ATOM 2063 O O . TRP A 1 280 ? 14.883 -19.516 -23.844 1 98.81 280 TRP A O 1
ATOM 2073 N N . TYR A 1 281 ? 15.352 -21.266 -25.141 1 98.44 281 TYR A N 1
ATOM 2074 C CA . TYR A 1 281 ? 15.836 -20.5 -26.281 1 98.44 281 TYR A CA 1
ATOM 2075 C C . TYR A 1 281 ? 14.93 -20.672 -27.484 1 98.44 281 TYR A C 1
ATOM 2077 O O . TYR A 1 281 ? 15.078 -21.625 -28.25 1 98.44 281 TYR A O 1
ATOM 2085 N N . PRO A 1 282 ? 14.039 -19.703 -27.688 1 97.81 282 PRO A N 1
ATOM 2086 C CA . PRO A 1 282 ? 13.211 -19.781 -28.891 1 97.81 282 PRO A CA 1
ATOM 2087 C C . PRO A 1 282 ? 14.039 -19.719 -30.172 1 97.81 282 PRO A C 1
ATOM 2089 O O . PRO A 1 282 ? 15.234 -19.438 -30.141 1 97.81 282 PRO A O 1
ATOM 2092 N N . GLU A 1 283 ? 13.352 -20.031 -31.297 1 95.06 283 GLU A N 1
ATOM 2093 C CA . GLU A 1 283 ? 14.047 -20.062 -32.594 1 95.06 283 GLU A CA 1
ATOM 2094 C C . GLU A 1 283 ? 14.797 -18.75 -32.812 1 95.06 283 GLU A C 1
ATOM 2096 O O . GLU A 1 283 ? 14.234 -17.672 -32.656 1 95.06 283 GLU A O 1
ATOM 2101 N N . GLY A 1 284 ? 15.961 -18.812 -33.062 1 95.62 284 GLY A N 1
ATOM 2102 C CA . GLY A 1 284 ? 16.781 -17.656 -33.375 1 95.62 284 GLY A CA 1
ATOM 2103 C C . GLY A 1 284 ? 17.516 -17.094 -32.188 1 95.62 284 GLY A C 1
ATOM 2104 O O . GLY A 1 284 ? 18.5 -16.359 -32.344 1 95.62 284 GLY A O 1
ATOM 2105 N N . ALA A 1 285 ? 17.094 -17.438 -31.016 1 97 285 ALA A N 1
ATOM 2106 C CA . ALA A 1 285 ? 17.734 -16.953 -29.797 1 97 285 ALA A CA 1
ATOM 2107 C C . ALA A 1 285 ? 18.938 -17.828 -29.422 1 97 285 ALA A C 1
ATOM 2109 O O . ALA A 1 285 ? 18.938 -19.031 -29.688 1 97 285 ALA A O 1
ATOM 2110 N N . LYS A 1 286 ? 19.938 -17.188 -28.797 1 95.75 286 LYS A N 1
ATOM 2111 C CA . LYS A 1 286 ? 21.156 -17.906 -28.406 1 95.75 286 LYS A CA 1
ATOM 2112 C C . LYS A 1 286 ? 21.531 -17.578 -26.969 1 95.75 286 LYS A C 1
ATOM 2114 O O . LYS A 1 286 ? 21.047 -16.609 -26.391 1 95.75 286 LYS A O 1
ATOM 2119 N N . GLU A 1 287 ? 22.359 -18.453 -26.453 1 94.81 287 GLU A N 1
ATOM 2120 C CA . GLU A 1 287 ? 22.938 -18.188 -25.141 1 94.81 287 GLU A CA 1
ATOM 2121 C C . GLU A 1 287 ? 23.688 -16.859 -25.141 1 94.81 287 GLU A C 1
ATOM 2123 O O . GLU A 1 287 ? 24.406 -16.547 -26.094 1 94.81 287 GLU A O 1
ATOM 2128 N N . GLY A 1 288 ? 23.453 -16.078 -24.172 1 95.44 288 GLY A N 1
ATOM 2129 C CA . GLY A 1 288 ? 24.125 -14.789 -24.078 1 95.44 288 GLY A CA 1
ATOM 2130 C C . GLY A 1 288 ? 23.266 -13.625 -24.516 1 95.44 288 GLY A C 1
ATOM 2131 O O . GLY A 1 288 ? 23.547 -12.469 -24.188 1 95.44 288 GLY A O 1
ATOM 2132 N N . ASP A 1 289 ? 22.219 -13.891 -25.328 1 97.5 289 ASP A N 1
ATOM 2133 C CA . ASP A 1 289 ? 21.297 -12.828 -25.734 1 97.5 289 ASP A CA 1
ATOM 2134 C C . ASP A 1 289 ? 20.594 -12.227 -24.516 1 97.5 289 ASP A C 1
ATOM 2136 O O . ASP A 1 289 ? 20.5 -12.859 -23.469 1 97.5 289 ASP A O 1
ATOM 2140 N N . SER A 1 290 ? 20.156 -10.922 -24.734 1 97.5 290 SER A N 1
ATOM 2141 C CA . SER A 1 290 ? 19.359 -10.305 -23.688 1 97.5 290 SER A CA 1
ATOM 2142 C C . SER A 1 290 ? 18.109 -11.148 -23.375 1 97.5 290 SER A C 1
ATOM 2144 O O . SER A 1 290 ? 17.484 -11.688 -24.281 1 97.5 290 SER A O 1
ATOM 2146 N N . SER A 1 291 ? 17.812 -11.273 -22.094 1 98.62 291 SER A N 1
ATOM 2147 C CA . SER A 1 291 ? 16.797 -12.258 -21.703 1 98.62 291 SER A CA 1
ATOM 2148 C C . SER A 1 291 ? 15.82 -11.672 -20.688 1 98.62 291 SER A C 1
ATOM 2150 O O . SER A 1 291 ? 16.016 -10.555 -20.203 1 98.62 291 SER A O 1
ATOM 2152 N N . THR A 1 292 ? 14.719 -12.391 -20.484 1 98.88 292 THR A N 1
ATOM 2153 C CA . THR A 1 292 ? 13.867 -12.258 -19.297 1 98.88 292 THR A CA 1
ATOM 2154 C C . THR A 1 292 ? 14.156 -13.367 -18.297 1 98.88 292 THR A C 1
ATOM 2156 O O . THR A 1 292 ? 14.266 -14.539 -18.672 1 98.88 292 THR A O 1
ATOM 2159 N N . VAL A 1 293 ? 14.312 -12.992 -17.047 1 98.94 293 VAL A N 1
ATOM 2160 C CA . VAL A 1 293 ? 14.617 -13.992 -16.031 1 98.94 293 VAL A CA 1
ATOM 2161 C C . VAL A 1 293 ? 13.562 -13.961 -14.93 1 98.94 293 VAL A C 1
ATOM 2163 O O . VAL A 1 293 ? 13.281 -12.898 -14.359 1 98.94 293 VAL A O 1
ATOM 2166 N N . LEU A 1 294 ? 12.945 -15.078 -14.695 1 99 294 LEU A N 1
ATOM 2167 C CA . LEU A 1 294 ? 12.047 -15.312 -13.578 1 99 294 LEU A CA 1
ATOM 2168 C C . LEU A 1 294 ? 12.781 -15.969 -12.414 1 99 294 LEU A C 1
ATOM 2170 O O . LEU A 1 294 ? 13.562 -16.891 -12.617 1 99 294 LEU A O 1
ATOM 2174 N N . VAL A 1 295 ? 12.609 -15.453 -11.188 1 99 295 VAL A N 1
ATOM 2175 C CA . VAL A 1 295 ? 13.273 -16 -10.008 1 99 295 VAL A CA 1
ATOM 2176 C C . VAL A 1 295 ? 12.234 -16.312 -8.93 1 99 295 VAL A C 1
ATOM 2178 O O . VAL A 1 295 ? 11.586 -15.398 -8.406 1 99 295 VAL A O 1
ATOM 2181 N N . GLY A 1 296 ? 12.078 -17.594 -8.57 1 98.94 296 GLY A N 1
ATOM 2182 C CA . GLY A 1 296 ? 11.023 -18 -7.656 1 98.94 296 GLY A CA 1
ATOM 2183 C C . GLY A 1 296 ? 11.547 -18.422 -6.297 1 98.94 296 GLY A C 1
ATOM 2184 O O . GLY A 1 296 ? 12.578 -19.094 -6.199 1 98.94 296 GLY A O 1
ATOM 2185 N N . LYS A 1 297 ? 10.836 -17.984 -5.199 1 98.94 297 LYS A N 1
ATOM 2186 C CA . LYS A 1 297 ? 11.078 -18.5 -3.855 1 98.94 297 LYS A CA 1
ATOM 2187 C C . LYS A 1 297 ? 10.445 -19.875 -3.674 1 98.94 297 LYS A C 1
ATOM 2189 O O . LYS A 1 297 ? 9.227 -20.016 -3.789 1 98.94 297 LYS A O 1
ATOM 2194 N N . GLY A 1 298 ? 11.281 -20.844 -3.371 1 98.88 298 GLY A N 1
ATOM 2195 C CA . GLY A 1 298 ? 10.789 -22.203 -3.232 1 98.88 298 GLY A CA 1
ATOM 2196 C C . GLY A 1 298 ? 11.062 -22.797 -1.863 1 98.88 298 GLY A C 1
ATOM 2197 O O . GLY A 1 298 ? 11.617 -23.891 -1.757 1 98.88 298 GLY A O 1
ATOM 2198 N N . VAL A 1 299 ? 10.703 -22.078 -0.797 1 98.81 299 VAL A N 1
ATOM 2199 C CA . VAL A 1 299 ? 10.758 -22.672 0.531 1 98.81 299 VAL A CA 1
ATOM 2200 C C . VAL A 1 299 ? 9.625 -23.688 0.693 1 98.81 299 VAL A C 1
ATOM 2202 O O . VAL A 1 299 ? 8.469 -23.297 0.897 1 98.81 299 VAL A O 1
ATOM 2205 N N . THR A 1 300 ? 9.977 -24.922 0.692 1 98.31 300 THR A N 1
ATOM 2206 C CA . THR A 1 300 ? 8.977 -25.984 0.615 1 98.31 300 THR A CA 1
ATOM 2207 C C . THR A 1 300 ? 8.289 -26.172 1.964 1 98.31 300 THR A C 1
ATOM 2209 O O . THR A 1 300 ? 7.16 -26.672 2.027 1 98.31 300 THR A O 1
ATOM 2212 N N . PHE A 1 301 ? 8.969 -25.844 3.02 1 97.44 301 PHE A N 1
ATOM 2213 C CA . PHE A 1 301 ? 8.383 -25.719 4.352 1 97.44 301 PHE A CA 1
ATOM 2214 C C . PHE A 1 301 ? 9.172 -24.734 5.203 1 97.44 301 PHE A C 1
ATOM 2216 O O . PHE A 1 301 ? 10.398 -24.797 5.266 1 97.44 301 PHE A O 1
ATOM 2223 N N . ASP A 1 302 ? 8.453 -23.859 5.863 1 98 302 ASP A N 1
ATOM 2224 C CA . ASP A 1 302 ? 9.094 -22.797 6.633 1 98 302 ASP A CA 1
ATOM 2225 C C . ASP A 1 302 ? 8.742 -22.906 8.117 1 98 302 ASP A C 1
ATOM 2227 O O . ASP A 1 302 ? 7.676 -22.469 8.539 1 98 302 ASP A O 1
ATOM 2231 N N . SER A 1 303 ? 9.695 -23.359 8.891 1 96.62 303 SER A N 1
ATOM 2232 C CA . SER A 1 303 ? 9.508 -23.422 10.336 1 96.62 303 SER A CA 1
ATOM 2233 C C . SER A 1 303 ? 9.898 -22.094 10.984 1 96.62 303 SER A C 1
ATOM 2235 O O . SER A 1 303 ? 9.57 -21.844 12.148 1 96.62 303 SER A O 1
ATOM 2237 N N . GLY A 1 304 ? 10.555 -21.281 10.281 1 97.5 304 GLY A N 1
ATOM 2238 C CA . GLY A 1 304 ? 11.141 -20.062 10.82 1 97.5 304 GLY A CA 1
ATOM 2239 C C . GLY A 1 304 ? 12.609 -20.203 11.172 1 97.5 304 GLY A C 1
ATOM 2240 O O . GLY A 1 304 ? 13.289 -19.219 11.438 1 97.5 304 GLY A O 1
ATOM 2241 N N . GLY A 1 305 ? 13.133 -21.438 11.047 1 96.44 305 GLY A N 1
ATOM 2242 C CA . GLY A 1 305 ? 14.469 -21.672 11.578 1 96.44 305 GLY A CA 1
ATOM 2243 C C . GLY A 1 305 ? 14.555 -21.469 13.078 1 96.44 305 GLY A C 1
ATOM 2244 O O . GLY A 1 305 ? 13.641 -21.844 13.812 1 96.44 305 GLY A O 1
ATOM 2245 N N . LEU A 1 306 ? 15.688 -20.922 13.531 1 94.94 306 LEU A N 1
ATOM 2246 C CA . LEU A 1 306 ? 15.852 -20.734 14.969 1 94.94 306 LEU A CA 1
ATOM 2247 C C . LEU A 1 306 ? 14.938 -19.625 15.484 1 94.94 306 LEU A C 1
ATOM 2249 O O . LEU A 1 306 ? 14.625 -19.578 16.672 1 94.94 306 LEU A O 1
ATOM 2253 N N . SER A 1 307 ? 14.625 -18.672 14.602 1 96.12 307 SER A N 1
ATOM 2254 C CA . SER A 1 307 ? 13.469 -17.828 14.875 1 96.12 307 SER A CA 1
ATOM 2255 C C . SER A 1 307 ? 12.164 -18.562 14.602 1 96.12 307 SER A C 1
ATOM 2257 O O . SER A 1 307 ? 11.406 -18.172 13.711 1 96.12 307 SER A O 1
ATOM 2259 N N . LEU A 1 308 ? 11.844 -19.453 15.469 1 94.25 308 LEU A N 1
ATOM 2260 C CA . LEU A 1 308 ? 10.828 -20.469 15.242 1 94.25 308 LEU A CA 1
ATOM 2261 C C . LEU A 1 308 ? 9.43 -19.859 15.266 1 94.25 308 LEU A C 1
ATOM 2263 O O . LEU A 1 308 ? 9.102 -19.094 16.172 1 94.25 308 LEU A O 1
ATOM 2267 N N . LYS A 1 309 ? 8.656 -20.234 14.25 1 94.12 309 LYS A N 1
ATOM 2268 C CA . LYS A 1 309 ? 7.25 -19.844 14.258 1 94.12 309 LYS A CA 1
ATOM 2269 C C . LYS A 1 309 ? 6.488 -20.531 15.383 1 94.12 309 LYS A C 1
ATOM 2271 O O . LYS A 1 309 ? 6.797 -21.672 15.734 1 94.12 309 LYS A O 1
ATOM 2276 N N . SER A 1 310 ? 5.449 -19.844 15.953 1 92.88 310 SER A N 1
ATOM 2277 C CA . SER A 1 310 ? 4.488 -20.547 16.797 1 92.88 310 SER A CA 1
ATOM 2278 C C . SER A 1 310 ? 3.748 -21.625 16.016 1 92.88 310 SER A C 1
ATOM 2280 O O . SER A 1 310 ? 3.758 -21.609 14.781 1 92.88 310 SER A O 1
ATOM 2282 N N . SER A 1 311 ? 3.166 -22.562 16.688 1 92.12 311 SER A N 1
ATOM 2283 C CA . SER A 1 311 ? 2.42 -23.641 16.031 1 92.12 311 SER A CA 1
ATOM 2284 C C . SER A 1 311 ? 1.341 -23.078 15.117 1 92.12 311 SER A C 1
ATOM 2286 O O . SER A 1 311 ? 1.136 -23.594 14.008 1 92.12 311 SER A O 1
ATOM 2288 N N . GLU A 1 312 ? 0.689 -22 15.594 1 90.25 312 GLU A N 1
ATOM 2289 C CA . GLU A 1 312 ? -0.378 -21.391 14.812 1 90.25 312 GLU A CA 1
ATOM 2290 C C . GLU A 1 312 ? 0.168 -20.75 13.539 1 90.25 312 GLU A C 1
ATOM 2292 O O . GLU A 1 312 ? -0.424 -20.891 12.469 1 90.25 312 GLU A O 1
ATOM 2297 N N . ASN A 1 313 ? 1.286 -20.156 13.648 1 92 313 ASN A N 1
ATOM 2298 C CA . ASN A 1 313 ? 1.86 -19.453 12.508 1 92 313 ASN A CA 1
ATOM 2299 C C . ASN A 1 313 ? 2.611 -20.406 11.586 1 92 313 ASN A C 1
ATOM 2301 O O . ASN A 1 313 ? 2.926 -20.047 10.445 1 92 313 ASN A O 1
ATOM 2305 N N . MET A 1 314 ? 2.836 -21.641 12.039 1 93.88 314 MET A N 1
ATOM 2306 C CA . MET A 1 314 ? 3.533 -22.641 11.227 1 93.88 314 MET A CA 1
ATOM 2307 C C . MET A 1 314 ? 2.557 -23.375 10.32 1 93.88 314 MET A C 1
ATOM 2309 O O . MET A 1 314 ? 2.943 -23.875 9.258 1 93.88 314 MET A O 1
ATOM 2313 N N . ARG A 1 315 ? 1.308 -23.359 10.734 1 92.12 315 ARG A N 1
ATOM 2314 C CA . ARG A 1 315 ? 0.283 -24.016 9.93 1 92.12 315 ARG A CA 1
ATOM 2315 C C . ARG A 1 315 ? 0.162 -23.359 8.555 1 92.12 315 ARG A C 1
ATOM 2317 O O . ARG A 1 315 ? 0.054 -22.141 8.445 1 92.12 315 ARG A O 1
ATOM 2324 N N . GLY A 1 316 ? 0.281 -24.203 7.453 1 93.94 316 GLY A N 1
ATOM 2325 C CA . GLY A 1 316 ? 0.1 -23.719 6.09 1 93.94 316 GLY A CA 1
ATOM 2326 C C . GLY A 1 316 ? 1.393 -23.266 5.445 1 93.94 316 GLY A C 1
ATOM 2327 O O . GLY A 1 316 ? 1.406 -22.891 4.273 1 93.94 316 GLY A O 1
ATOM 2328 N N . MET A 1 317 ? 2.52 -23.359 6.113 1 96 317 MET A N 1
ATOM 2329 C CA . MET A 1 317 ? 3.779 -22.828 5.602 1 96 317 MET A CA 1
ATOM 2330 C C . MET A 1 317 ? 4.293 -23.656 4.438 1 96 317 MET A C 1
ATOM 2332 O O . MET A 1 317 ? 5.305 -23.328 3.822 1 96 317 MET A O 1
ATOM 2336 N N . LYS A 1 318 ? 3.557 -24.734 4.059 1 95.88 318 LYS A N 1
ATOM 2337 C CA . LYS A 1 318 ? 3.822 -25.406 2.787 1 95.88 318 LYS A CA 1
ATOM 2338 C C . LYS A 1 318 ? 3.611 -24.453 1.614 1 95.88 318 LYS A C 1
ATOM 2340 O O . LYS A 1 318 ? 4.141 -24.672 0.523 1 95.88 318 LYS A O 1
ATOM 2345 N N . THR A 1 319 ? 2.82 -23.391 1.884 1 97.75 319 THR A N 1
ATOM 2346 C CA . THR A 1 319 ? 2.492 -22.438 0.829 1 97.75 319 THR A CA 1
ATOM 2347 C C . THR A 1 319 ? 3.68 -21.516 0.536 1 97.75 319 THR A C 1
ATOM 2349 O O . THR A 1 319 ? 3.672 -20.781 -0.448 1 97.75 319 THR A O 1
ATOM 2352 N N . ASP A 1 320 ? 4.758 -21.641 1.369 1 98.38 320 ASP A N 1
ATOM 2353 C CA . ASP A 1 320 ? 5.891 -20.719 1.301 1 98.38 320 ASP A CA 1
ATOM 2354 C C . ASP A 1 320 ? 6.734 -20.969 0.055 1 98.38 320 ASP A C 1
ATOM 2356 O O . ASP A 1 320 ? 7.746 -20.297 -0.168 1 98.38 320 ASP A O 1
ATOM 2360 N N . MET A 1 321 ? 6.32 -21.906 -0.839 1 98.75 321 MET A N 1
ATOM 2361 C CA . MET A 1 321 ? 6.949 -22.172 -2.131 1 98.75 321 MET A CA 1
ATOM 2362 C C . MET A 1 321 ? 6.059 -21.688 -3.275 1 98.75 321 MET A C 1
ATOM 2364 O O . MET A 1 321 ? 6.316 -22.016 -4.438 1 98.75 321 MET A O 1
ATOM 2368 N N . GLY A 1 322 ? 5.004 -20.922 -2.982 1 98.75 322 GLY A N 1
ATOM 2369 C CA . GLY A 1 322 ? 4.043 -20.484 -3.982 1 98.75 322 GLY A CA 1
ATOM 2370 C C . GLY A 1 322 ? 4.68 -19.688 -5.109 1 98.75 322 GLY A C 1
ATOM 2371 O O . GLY A 1 322 ? 4.238 -19.781 -6.258 1 98.75 322 GLY A O 1
ATOM 2372 N N . GLY A 1 323 ? 5.711 -18.875 -4.789 1 98.88 323 GLY A N 1
ATOM 2373 C CA . GLY A 1 323 ? 6.41 -18.125 -5.816 1 98.88 323 GLY A CA 1
ATOM 2374 C C . GLY A 1 323 ? 7.07 -19 -6.859 1 98.88 323 GLY A C 1
ATOM 2375 O O . GLY A 1 323 ? 6.926 -18.781 -8.062 1 98.88 323 GLY A O 1
ATOM 2376 N N . ALA A 1 324 ? 7.766 -20 -6.41 1 98.94 324 ALA A N 1
ATOM 2377 C CA . ALA A 1 324 ? 8.422 -20.953 -7.309 1 98.94 324 ALA A CA 1
ATOM 2378 C C . ALA A 1 324 ? 7.398 -21.703 -8.156 1 98.94 324 ALA A C 1
ATOM 2380 O O . ALA A 1 324 ? 7.562 -21.844 -9.367 1 98.94 324 ALA A O 1
ATOM 2381 N N . ALA A 1 325 ? 6.34 -22.172 -7.52 1 98.88 325 ALA A N 1
ATOM 2382 C CA . ALA A 1 325 ? 5.305 -22.922 -8.227 1 98.88 325 ALA A CA 1
ATOM 2383 C C . ALA A 1 325 ? 4.625 -22.047 -9.281 1 98.88 325 ALA A C 1
ATOM 2385 O O . ALA A 1 325 ? 4.422 -22.484 -10.414 1 98.88 325 ALA A O 1
ATOM 2386 N N . GLY A 1 326 ? 4.289 -20.844 -8.914 1 98.94 326 GLY A N 1
ATOM 2387 C CA . GLY A 1 326 ? 3.637 -19.938 -9.836 1 98.94 326 GLY A CA 1
ATOM 2388 C C . GLY A 1 326 ? 4.492 -19.594 -11.047 1 98.94 326 GLY A C 1
ATOM 2389 O O . GLY A 1 326 ? 4.008 -19.609 -12.18 1 98.94 326 GLY A O 1
ATOM 2390 N N . LEU A 1 327 ? 5.766 -19.312 -10.812 1 98.94 327 LEU A N 1
ATOM 2391 C CA . LEU A 1 327 ? 6.641 -18.938 -11.914 1 98.94 327 LEU A CA 1
ATOM 2392 C C . LEU A 1 327 ? 6.973 -20.141 -12.789 1 98.94 327 LEU A C 1
ATOM 2394 O O . LEU A 1 327 ? 7.184 -20 -13.992 1 98.94 327 LEU A O 1
ATOM 2398 N N . LEU A 1 328 ? 7.008 -21.328 -12.188 1 98.88 328 LEU A N 1
ATOM 2399 C CA . LEU A 1 328 ? 7.133 -22.531 -13.008 1 98.88 328 LEU A CA 1
ATOM 2400 C C . LEU A 1 328 ? 5.973 -22.641 -13.992 1 98.88 328 LEU A C 1
ATOM 2402 O O . LEU A 1 328 ? 6.188 -22.859 -15.188 1 98.88 328 LEU A O 1
ATOM 2406 N N . GLY A 1 329 ? 4.75 -22.484 -13.492 1 98.88 329 GLY A N 1
ATOM 2407 C CA . GLY A 1 329 ? 3.592 -22.5 -14.375 1 98.88 329 GLY A CA 1
ATOM 2408 C C . GLY A 1 329 ? 3.652 -21.422 -15.453 1 98.88 329 GLY A C 1
ATOM 2409 O O . GLY A 1 329 ? 3.273 -21.672 -16.594 1 98.88 329 GLY A O 1
ATOM 2410 N N . ALA A 1 330 ? 4.09 -20.25 -15.094 1 98.94 330 ALA A N 1
ATOM 2411 C CA . ALA A 1 330 ? 4.211 -19.156 -16.062 1 98.94 330 ALA A CA 1
ATOM 2412 C C . ALA A 1 330 ? 5.242 -19.5 -17.141 1 98.94 330 ALA A C 1
ATOM 2414 O O . ALA A 1 330 ? 5.035 -19.203 -18.312 1 98.94 330 ALA A O 1
ATOM 2415 N N . PHE A 1 331 ? 6.359 -20.062 -16.75 1 98.88 331 PHE A N 1
ATOM 2416 C CA . PHE A 1 331 ? 7.41 -20.469 -17.688 1 98.88 331 PHE A CA 1
ATOM 2417 C C . PHE A 1 331 ? 6.883 -21.469 -18.703 1 98.88 331 PHE A C 1
ATOM 2419 O O . PHE A 1 331 ? 7.039 -21.266 -19.922 1 98.88 331 PHE A O 1
ATOM 2426 N N . ILE A 1 332 ? 6.238 -22.531 -18.234 1 98.75 332 ILE A N 1
ATOM 2427 C CA . ILE A 1 332 ? 5.688 -23.547 -19.125 1 98.75 332 ILE A CA 1
ATOM 2428 C C . ILE A 1 332 ? 4.684 -22.906 -20.078 1 98.75 332 ILE A C 1
ATOM 2430 O O . ILE A 1 332 ? 4.703 -23.188 -21.281 1 98.75 332 ILE A O 1
ATOM 2434 N N . SER A 1 333 ? 3.826 -22.016 -19.516 1 98.75 333 SER A N 1
ATOM 2435 C CA . SER A 1 333 ? 2.811 -21.359 -20.328 1 98.75 333 SER A CA 1
ATOM 2436 C C . SER A 1 333 ? 3.445 -20.531 -21.438 1 98.75 333 SER A C 1
ATOM 2438 O O . SER A 1 333 ? 2.977 -20.547 -22.578 1 98.75 333 SER A O 1
ATOM 2440 N N . ALA A 1 334 ? 4.469 -19.797 -21.094 1 98.75 334 ALA A N 1
ATOM 2441 C CA . ALA A 1 334 ? 5.145 -18.953 -22.078 1 98.75 334 ALA A CA 1
ATOM 2442 C C . ALA A 1 334 ? 5.781 -19.812 -23.172 1 98.75 334 ALA A C 1
ATOM 2444 O O . ALA A 1 334 ? 5.707 -19.469 -24.359 1 98.75 334 ALA A O 1
ATOM 2445 N N . VAL A 1 335 ? 6.418 -20.906 -22.797 1 98.69 335 VAL A N 1
ATOM 2446 C CA . VAL A 1 335 ? 7.082 -21.797 -23.766 1 98.69 335 VAL A CA 1
ATOM 2447 C C . VAL A 1 335 ? 6.047 -22.406 -24.703 1 98.69 335 VAL A C 1
ATOM 2449 O O . VAL A 1 335 ? 6.188 -22.312 -25.922 1 98.69 335 VAL A O 1
ATOM 2452 N N . GLU A 1 336 ? 5.004 -22.969 -24.141 1 97.81 336 GLU A N 1
ATOM 2453 C CA . GLU A 1 336 ? 4.016 -23.703 -24.938 1 97.81 336 GLU A CA 1
ATOM 2454 C C . GLU A 1 336 ? 3.217 -22.75 -25.828 1 97.81 336 GLU A C 1
ATOM 2456 O O . GLU A 1 336 ? 2.768 -23.141 -26.906 1 97.81 336 GLU A O 1
ATOM 2461 N N . CYS A 1 337 ? 3.082 -21.453 -25.422 1 97.62 337 CYS A N 1
ATOM 2462 C CA . CYS A 1 337 ? 2.289 -20.484 -26.172 1 97.62 337 CYS A CA 1
ATOM 2463 C C . CYS A 1 337 ? 3.188 -19.547 -26.984 1 97.62 337 CYS A C 1
ATOM 2465 O O . CYS A 1 337 ? 2.707 -18.594 -27.594 1 97.62 337 CYS A O 1
ATOM 2467 N N . ASN A 1 338 ? 4.461 -19.828 -27 1 96.25 338 ASN A N 1
ATOM 2468 C CA . ASN A 1 338 ? 5.449 -19.031 -27.719 1 96.25 338 ASN A CA 1
ATOM 2469 C C . ASN A 1 338 ? 5.41 -17.562 -27.297 1 96.25 338 ASN A C 1
ATOM 2471 O O . ASN A 1 338 ? 5.293 -16.672 -28.125 1 96.25 338 ASN A O 1
ATOM 2475 N N . GLY A 1 339 ? 5.438 -17.391 -25.984 1 96.62 339 GLY A N 1
ATOM 2476 C CA . GLY A 1 339 ? 5.492 -16.062 -25.406 1 96.62 339 GLY A CA 1
ATOM 2477 C C . GLY A 1 339 ? 6.895 -15.484 -25.359 1 96.62 339 GLY A C 1
ATOM 2478 O O . GLY A 1 339 ? 7.809 -16.016 -26 1 96.62 339 GLY A O 1
ATOM 2479 N N . ASN A 1 340 ? 7.012 -14.227 -24.766 1 96.94 340 ASN A N 1
ATOM 2480 C CA . ASN A 1 340 ? 8.25 -13.547 -24.422 1 96.94 340 ASN A CA 1
ATOM 2481 C C . ASN A 1 340 ? 8.938 -12.961 -25.656 1 96.94 340 ASN A C 1
ATOM 2483 O O . ASN A 1 340 ? 10.148 -12.727 -25.656 1 96.94 340 ASN A O 1
ATOM 2487 N N . ASN A 1 341 ? 8.352 -12.828 -26.75 1 95.31 341 ASN A N 1
ATOM 2488 C CA . ASN A 1 341 ? 8.719 -12.062 -27.938 1 95.31 341 ASN A CA 1
ATOM 2489 C C . ASN A 1 341 ? 10.047 -12.523 -28.531 1 95.31 341 ASN A C 1
ATOM 2491 O O . ASN A 1 341 ? 10.898 -11.703 -28.875 1 95.31 341 ASN A O 1
ATOM 2495 N N . GLY A 1 342 ? 10.359 -13.773 -28.453 1 96.38 342 GLY A N 1
ATOM 2496 C CA . GLY A 1 342 ? 11.492 -14.352 -29.156 1 96.38 342 GLY A CA 1
ATOM 2497 C C . GLY A 1 342 ? 12.789 -14.242 -28.375 1 96.38 342 GLY A C 1
ATOM 2498 O O . GLY A 1 342 ? 13.844 -14.672 -28.859 1 96.38 342 GLY A O 1
ATOM 2499 N N . LYS A 1 343 ? 12.758 -13.773 -27.188 1 97.5 343 LYS A N 1
ATOM 2500 C CA . LYS A 1 343 ? 13.953 -13.656 -26.359 1 97.5 343 LYS A CA 1
ATOM 2501 C C . LYS A 1 343 ? 14.125 -14.891 -25.469 1 97.5 343 LYS A C 1
ATOM 2503 O O . LYS A 1 343 ? 13.148 -15.578 -25.156 1 97.5 343 LYS A O 1
ATOM 2508 N N . PRO A 1 344 ? 15.391 -15.172 -25.078 1 98.75 344 PRO A N 1
ATOM 2509 C CA . PRO A 1 344 ? 15.57 -16.234 -24.078 1 98.75 344 PRO A CA 1
ATOM 2510 C C . PRO A 1 344 ? 14.773 -15.969 -22.797 1 98.75 344 PRO A C 1
ATOM 2512 O O . PRO A 1 344 ? 14.672 -14.828 -22.344 1 98.75 344 PRO A O 1
ATOM 2515 N N . LEU A 1 345 ? 14.203 -17.016 -22.328 1 98.88 345 LEU A N 1
ATOM 2516 C CA . LEU A 1 345 ? 13.5 -17 -21.047 1 98.88 345 LEU A CA 1
ATOM 2517 C C . LEU A 1 345 ? 14.133 -17.969 -20.062 1 98.88 345 LEU A C 1
ATOM 2519 O O . LEU A 1 345 ? 14.312 -19.156 -20.375 1 98.88 345 LEU A O 1
ATOM 2523 N N . HIS A 1 346 ? 14.516 -17.453 -18.906 1 98.94 346 HIS A N 1
ATOM 2524 C CA . HIS A 1 346 ? 15.086 -18.297 -17.859 1 98.94 346 HIS A CA 1
ATOM 2525 C C . HIS A 1 346 ? 14.211 -18.312 -16.609 1 98.94 346 HIS A C 1
ATOM 2527 O O . HIS A 1 346 ? 13.633 -17.281 -16.25 1 98.94 346 HIS A O 1
ATOM 2533 N N . LEU A 1 347 ? 14.047 -19.422 -16.016 1 98.94 347 LEU A N 1
ATOM 2534 C CA . LEU A 1 347 ? 13.453 -19.594 -14.695 1 98.94 347 LEU A CA 1
ATOM 2535 C C . LEU A 1 347 ? 14.492 -20.109 -13.703 1 98.94 347 LEU A C 1
ATOM 2537 O O . LEU A 1 347 ? 15.094 -21.156 -13.914 1 98.94 347 LEU A O 1
ATOM 2541 N N . VAL A 1 348 ? 14.758 -19.312 -12.688 1 98.94 348 VAL A N 1
ATOM 2542 C CA . VAL A 1 348 ? 15.648 -19.703 -11.594 1 98.94 348 VAL A CA 1
ATOM 2543 C C . VAL A 1 348 ? 14.828 -20.031 -10.352 1 98.94 348 VAL A C 1
ATOM 2545 O O . VAL A 1 348 ? 14.164 -19.156 -9.789 1 98.94 348 VAL A O 1
ATOM 2548 N N . GLU A 1 349 ? 14.828 -21.297 -9.961 1 98.88 349 GLU A N 1
ATOM 2549 C CA . GLU A 1 349 ? 14.125 -21.766 -8.773 1 98.88 349 GLU A CA 1
ATOM 2550 C C . GLU A 1 349 ? 15.078 -21.875 -7.578 1 98.88 349 GLU A C 1
ATOM 2552 O O . GLU A 1 349 ? 16.047 -22.625 -7.621 1 98.88 349 GLU A O 1
ATOM 2557 N N . CYS A 1 350 ? 14.781 -21.109 -6.527 1 98.94 350 CYS A N 1
ATOM 2558 C CA . CYS A 1 350 ? 15.539 -21.172 -5.285 1 98.94 350 CYS A CA 1
ATOM 2559 C C . CYS A 1 350 ? 14.828 -22.047 -4.254 1 98.94 350 CYS A C 1
ATOM 2561 O O . CYS A 1 350 ? 13.938 -21.562 -3.549 1 98.94 350 CYS A O 1
ATOM 2563 N N . LEU A 1 351 ? 15.305 -23.281 -4.082 1 98.81 351 LEU A N 1
ATOM 2564 C CA . LEU A 1 351 ? 14.57 -24.266 -3.314 1 98.81 351 LEU A CA 1
ATOM 2565 C C . LEU A 1 351 ? 15.289 -24.594 -2.012 1 98.81 351 LEU A C 1
ATOM 2567 O O . LEU A 1 351 ? 16.5 -24.844 -2.012 1 98.81 351 LEU A O 1
ATOM 2571 N N . ALA A 1 352 ? 14.586 -24.547 -0.924 1 98.69 352 ALA A N 1
ATOM 2572 C CA . ALA A 1 352 ? 15.125 -24.891 0.387 1 98.69 352 ALA A CA 1
ATOM 2573 C C . ALA A 1 352 ? 14 -25.25 1.362 1 98.69 352 ALA A C 1
ATOM 2575 O O . ALA A 1 352 ? 12.828 -25.016 1.078 1 98.69 352 ALA A O 1
ATOM 2576 N N . GLU A 1 353 ? 14.328 -25.953 2.383 1 97.75 353 GLU A N 1
ATOM 2577 C CA . GLU A 1 353 ? 13.516 -26.062 3.59 1 97.75 353 GLU A CA 1
ATOM 2578 C C . GLU A 1 353 ? 14.148 -25.312 4.754 1 97.75 353 GLU A C 1
ATOM 2580 O O . GLU A 1 353 ? 15.32 -25.516 5.07 1 97.75 353 GLU A O 1
ATOM 2585 N N . ASN A 1 354 ? 13.383 -24.328 5.305 1 98.19 354 ASN A N 1
ATOM 2586 C CA . ASN A 1 354 ? 13.875 -23.625 6.484 1 98.19 354 ASN A CA 1
ATOM 2587 C C . ASN A 1 354 ? 13.586 -24.406 7.766 1 98.19 354 ASN A C 1
ATOM 2589 O O . ASN A 1 354 ? 12.594 -24.141 8.445 1 98.19 354 ASN A O 1
ATOM 2593 N N . ALA A 1 355 ? 14.562 -25.234 8.102 1 96.31 355 ALA A N 1
ATOM 2594 C CA . ALA A 1 355 ? 14.367 -26.203 9.18 1 96.31 355 ALA A CA 1
ATOM 2595 C C . ALA A 1 355 ? 15.289 -25.906 10.359 1 96.31 355 ALA A C 1
ATOM 2597 O O . ALA A 1 355 ? 16.25 -25.141 10.227 1 96.31 355 ALA A O 1
ATOM 2598 N N . VAL A 1 356 ? 14.883 -26.484 11.484 1 94.69 356 VAL A N 1
ATOM 2599 C CA . VAL A 1 356 ? 15.758 -26.484 12.656 1 94.69 356 VAL A CA 1
ATOM 2600 C C . VAL A 1 356 ? 16.531 -27.797 12.719 1 94.69 356 VAL A C 1
ATOM 2602 O O . VAL A 1 356 ? 15.938 -28.875 12.68 1 94.69 356 VAL A O 1
ATOM 2605 N N . GLY A 1 357 ? 17.812 -27.656 12.75 1 93.69 357 GLY A N 1
ATOM 2606 C CA . GLY A 1 357 ? 18.688 -28.828 12.828 1 93.69 357 GLY A CA 1
ATOM 2607 C C . GLY A 1 357 ? 20.078 -28.484 13.289 1 93.69 357 GLY A C 1
ATOM 2608 O O . GLY A 1 357 ? 20.359 -27.344 13.656 1 93.69 357 GLY A O 1
ATOM 2609 N N . PRO A 1 358 ? 20.984 -29.484 13.281 1 91.12 358 PRO A N 1
ATOM 2610 C CA . PRO A 1 358 ? 22.312 -29.281 13.836 1 91.12 358 PRO A CA 1
ATOM 2611 C C . PRO A 1 358 ? 23.141 -28.25 13.062 1 91.12 358 PRO A C 1
ATOM 2613 O O . PRO A 1 358 ? 24.094 -27.688 13.609 1 91.12 358 PRO A O 1
ATOM 2616 N N . PHE A 1 359 ? 22.656 -27.969 11.852 1 93.38 359 PHE A N 1
ATOM 2617 C CA . PHE A 1 359 ? 23.469 -27.094 11.023 1 93.38 359 PHE A CA 1
ATOM 2618 C C . PHE A 1 359 ? 22.734 -25.781 10.75 1 93.38 359 PHE A C 1
ATOM 2620 O O . PHE A 1 359 ? 23.125 -25.016 9.859 1 93.38 359 PHE A O 1
ATOM 2627 N N . SER A 1 360 ? 21.734 -25.547 11.492 1 95.62 360 SER A N 1
ATOM 2628 C CA . SER A 1 360 ? 20.938 -24.344 11.297 1 95.62 360 SER A CA 1
ATOM 2629 C C . SER A 1 360 ? 21.781 -23.078 11.406 1 95.62 360 SER A C 1
ATOM 2631 O O . SER A 1 360 ? 22.672 -23 12.258 1 95.62 360 SER A O 1
ATOM 2633 N N . TYR A 1 361 ? 21.562 -22.062 10.43 1 95.25 361 TYR A N 1
ATOM 2634 C CA . TYR A 1 361 ? 22.172 -20.75 10.617 1 95.25 361 TYR A CA 1
ATOM 2635 C C . TYR A 1 361 ? 21.5 -19.984 11.75 1 95.25 361 TYR A C 1
ATOM 2637 O O . TYR A 1 361 ? 20.359 -20.297 12.117 1 95.25 361 TYR A O 1
ATOM 2645 N N . ARG A 1 362 ? 22.312 -19.078 12.422 1 94.94 362 ARG A N 1
ATOM 2646 C CA . ARG A 1 362 ? 21.859 -18.422 13.648 1 94.94 362 ARG A CA 1
ATOM 2647 C C . ARG A 1 362 ? 21.734 -16.922 13.461 1 94.94 362 ARG A C 1
ATOM 2649 O O . ARG A 1 362 ? 22.422 -16.344 12.617 1 94.94 362 ARG A O 1
ATOM 2656 N N . VAL A 1 363 ? 20.844 -16.391 14.227 1 96.5 363 VAL A N 1
ATOM 2657 C CA . VAL A 1 363 ? 20.938 -14.945 14.406 1 96.5 363 VAL A CA 1
ATOM 2658 C C . VAL A 1 363 ? 22.359 -14.562 14.836 1 96.5 363 VAL A C 1
ATOM 2660 O O . VAL A 1 363 ? 23 -15.289 15.586 1 96.5 363 VAL A O 1
ATOM 2663 N N . ASP A 1 364 ? 22.812 -13.43 14.281 1 95.56 364 ASP A N 1
ATOM 2664 C CA . ASP A 1 364 ? 24.125 -12.844 14.555 1 95.56 364 ASP A CA 1
ATOM 2665 C C . ASP A 1 364 ? 25.203 -13.477 13.68 1 95.56 364 ASP A C 1
ATOM 2667 O O . ASP A 1 364 ? 26.344 -12.992 13.633 1 95.56 364 ASP A O 1
ATOM 2671 N N . ASP A 1 365 ? 24.922 -14.547 12.906 1 97.38 365 ASP A N 1
ATOM 2672 C CA . ASP A 1 365 ? 25.828 -14.992 11.867 1 97.38 365 ASP A CA 1
ATOM 2673 C C . ASP A 1 365 ? 26.016 -13.914 10.797 1 97.38 365 ASP A C 1
ATOM 2675 O O . ASP A 1 365 ? 25.109 -13.109 10.555 1 97.38 365 ASP A O 1
ATOM 2679 N N . VAL A 1 366 ? 27.156 -13.766 10.25 1 98.25 366 VAL A N 1
ATOM 2680 C CA . VAL A 1 366 ? 27.391 -12.992 9.039 1 98.25 366 VAL A CA 1
ATOM 2681 C C . VAL A 1 366 ? 27.672 -13.93 7.871 1 98.25 366 VAL A C 1
ATOM 2683 O O . VAL A 1 366 ? 28.609 -14.727 7.926 1 98.25 366 VAL A O 1
ATOM 2686 N N . ILE A 1 367 ? 26.875 -13.867 6.883 1 98.44 367 ILE A N 1
ATOM 2687 C CA . ILE A 1 367 ? 27.047 -14.758 5.738 1 98.44 367 ILE A CA 1
ATOM 2688 C C . ILE A 1 367 ? 27.406 -13.93 4.504 1 98.44 367 ILE A C 1
ATOM 2690 O O . ILE A 1 367 ? 27.156 -12.727 4.457 1 98.44 367 ILE A O 1
ATOM 2694 N N . SER A 1 368 ? 28.016 -14.562 3.518 1 98.44 368 SER A N 1
ATOM 2695 C CA . SER A 1 368 ? 28.344 -13.953 2.238 1 98.44 368 SER A CA 1
ATOM 2696 C C . SER A 1 368 ? 27.391 -14.391 1.14 1 98.44 368 SER A C 1
ATOM 2698 O O . SER A 1 368 ? 27.25 -15.586 0.875 1 98.44 368 SER A O 1
ATOM 2700 N N . MET A 1 369 ? 26.797 -13.422 0.515 1 98.81 369 MET A N 1
ATOM 2701 C CA . MET A 1 369 ? 25.828 -13.688 -0.545 1 98.81 369 MET A CA 1
ATOM 2702 C C . MET A 1 369 ? 26.531 -13.891 -1.883 1 98.81 369 MET A C 1
ATOM 2704 O O . MET A 1 369 ? 27.672 -13.477 -2.055 1 98.81 369 MET A O 1
ATOM 2708 N N . TYR A 1 370 ? 25.781 -14.484 -2.787 1 98.81 370 TYR A N 1
ATOM 2709 C CA . TYR A 1 370 ? 26.328 -14.656 -4.129 1 98.81 370 TYR A CA 1
ATOM 2710 C C . TYR A 1 370 ? 26.641 -13.305 -4.766 1 98.81 370 TYR A C 1
ATOM 2712 O O . TYR A 1 370 ? 27.531 -13.203 -5.613 1 98.81 370 TYR A O 1
ATOM 2720 N N . SER A 1 371 ? 26 -12.234 -4.426 1 98.75 371 SER A N 1
ATOM 2721 C CA . SER A 1 371 ? 26.172 -10.891 -4.953 1 98.75 371 SER A CA 1
ATOM 2722 C C . SER A 1 371 ? 27.5 -10.289 -4.5 1 98.75 371 SER A C 1
ATOM 2724 O O . SER A 1 371 ? 27.953 -9.281 -5.059 1 98.75 371 SER A O 1
ATOM 2726 N N . GLY A 1 372 ? 28.109 -10.844 -3.465 1 98.44 372 GLY A N 1
ATOM 2727 C CA . GLY A 1 372 ? 29.297 -10.289 -2.852 1 98.44 372 GLY A CA 1
ATOM 2728 C C . GLY A 1 372 ? 29.016 -9.5 -1.587 1 98.44 372 GLY A C 1
ATOM 2729 O O . GLY A 1 372 ? 29.922 -9.211 -0.81 1 98.44 372 GLY A O 1
ATOM 2730 N N . LEU A 1 373 ? 27.797 -9.242 -1.281 1 98.75 373 LEU A N 1
ATOM 2731 C CA . LEU A 1 373 ? 27.422 -8.516 -0.069 1 98.75 373 LEU A CA 1
ATOM 2732 C C . LEU A 1 373 ? 27.469 -9.43 1.148 1 98.75 373 LEU A C 1
ATOM 2734 O O . LEU A 1 373 ? 27.125 -10.609 1.06 1 98.75 373 LEU A O 1
ATOM 2738 N N . SER A 1 374 ? 27.922 -8.922 2.25 1 98.69 374 SER A N 1
ATOM 2739 C CA . SER A 1 374 ? 27.812 -9.609 3.531 1 98.69 374 SER A CA 1
ATOM 2740 C C . SER A 1 374 ? 26.516 -9.25 4.25 1 98.69 374 SER A C 1
ATOM 2742 O O . SER A 1 374 ? 26.078 -8.102 4.203 1 98.69 374 SER A O 1
ATOM 2744 N N . VAL A 1 375 ? 25.922 -10.258 4.867 1 98.81 375 VAL A N 1
ATOM 2745 C CA . VAL A 1 375 ? 24.641 -10.039 5.527 1 98.81 375 VAL A CA 1
ATOM 2746 C C . VAL A 1 375 ? 24.688 -10.578 6.957 1 98.81 375 VAL A C 1
ATOM 2748 O O . VAL A 1 375 ? 24.969 -11.758 7.168 1 98.81 375 VAL A O 1
ATOM 2751 N N . GLU A 1 376 ? 24.5 -9.719 7.938 1 98.69 376 GLU A N 1
ATOM 2752 C CA . GLU A 1 376 ? 24.266 -10.117 9.328 1 98.69 376 GLU A CA 1
ATOM 2753 C C . GLU A 1 376 ? 22.828 -10.586 9.539 1 98.69 376 GLU A C 1
ATOM 2755 O O . GLU A 1 376 ? 21.891 -9.828 9.312 1 98.69 376 GLU A O 1
ATOM 2760 N N . ILE A 1 377 ? 22.75 -11.844 10 1 98.56 377 ILE A N 1
ATOM 2761 C CA . ILE A 1 377 ? 21.422 -12.414 10.18 1 98.56 377 ILE A CA 1
ATOM 2762 C C . ILE A 1 377 ? 20.797 -11.891 11.477 1 98.56 377 ILE A C 1
ATOM 2764 O O . ILE A 1 377 ? 21.344 -12.117 12.562 1 98.56 377 ILE A O 1
ATOM 2768 N N . ASN A 1 378 ? 19.656 -11.203 11.336 1 98.31 378 ASN A N 1
ATOM 2769 C CA . ASN A 1 378 ? 18.969 -10.766 12.547 1 98.31 378 ASN A CA 1
ATOM 2770 C C . ASN A 1 378 ? 17.594 -11.414 12.688 1 98.31 378 ASN A C 1
ATOM 2772 O O . ASN A 1 378 ? 16.906 -11.211 13.688 1 98.31 378 ASN A O 1
ATOM 2776 N N . ASN A 1 379 ? 17.141 -12.234 11.719 1 98.19 379 ASN A N 1
ATOM 2777 C CA . ASN A 1 379 ? 15.891 -12.984 11.75 1 98.19 379 ASN A CA 1
ATOM 2778 C C . ASN A 1 379 ? 15.93 -14.188 10.805 1 98.19 379 ASN A C 1
ATOM 2780 O O . ASN A 1 379 ? 15.867 -14.031 9.586 1 98.19 379 ASN A O 1
ATOM 2784 N N . THR A 1 380 ? 15.953 -15.422 11.297 1 98.31 380 THR A N 1
ATOM 2785 C CA . THR A 1 380 ? 16.062 -16.609 10.461 1 98.31 380 THR A CA 1
ATOM 2786 C C . THR A 1 380 ? 14.719 -16.938 9.805 1 98.31 380 THR A C 1
ATOM 2788 O O . THR A 1 380 ? 14.648 -17.812 8.938 1 98.31 380 THR A O 1
ATOM 2791 N N . ASP A 1 381 ? 13.617 -16.203 10.234 1 97.69 381 ASP A N 1
ATOM 2792 C CA . ASP A 1 381 ? 12.305 -16.344 9.617 1 97.69 381 ASP A CA 1
ATOM 2793 C C . ASP A 1 381 ? 12.141 -15.367 8.453 1 97.69 381 ASP A C 1
ATOM 2795 O O . ASP A 1 381 ? 11.086 -15.336 7.809 1 97.69 381 ASP A O 1
ATOM 2799 N N . ALA A 1 382 ? 13.125 -14.547 8.172 1 98.25 382 ALA A N 1
ATOM 2800 C CA . ALA A 1 382 ? 13.219 -13.742 6.953 1 98.25 382 ALA A CA 1
ATOM 2801 C C . ALA A 1 382 ? 14.133 -14.414 5.926 1 98.25 382 ALA A C 1
ATOM 2803 O O . ALA A 1 382 ? 15.055 -13.789 5.398 1 98.25 382 ALA A O 1
ATOM 2804 N N . GLU A 1 383 ? 13.883 -15.688 5.637 1 98.06 383 GLU A N 1
ATOM 2805 C CA . GLU A 1 383 ? 14.742 -16.562 4.852 1 98.06 383 GLU A CA 1
ATOM 2806 C C . GLU A 1 383 ? 14.492 -16.391 3.357 1 98.06 383 GLU A C 1
ATOM 2808 O O . GLU A 1 383 ? 15.406 -16.562 2.549 1 98.06 383 GLU A O 1
ATOM 2813 N N . GLY A 1 384 ? 13.25 -16.094 2.92 1 98.62 384 GLY A N 1
ATOM 2814 C CA . GLY A 1 384 ? 12.883 -16.031 1.516 1 98.62 384 GLY A CA 1
ATOM 2815 C C . GLY A 1 384 ? 13.711 -15.047 0.718 1 98.62 384 GLY A C 1
ATOM 2816 O O . GLY A 1 384 ? 14.141 -15.344 -0.398 1 98.62 384 GLY A O 1
ATOM 2817 N N . ARG A 1 385 ? 13.914 -13.852 1.325 1 98.75 385 ARG A N 1
ATOM 2818 C CA . ARG A 1 385 ? 14.664 -12.828 0.604 1 98.75 385 ARG A CA 1
ATOM 2819 C C . ARG A 1 385 ? 16.125 -13.219 0.463 1 98.75 385 ARG A C 1
ATOM 2821 O O . ARG A 1 385 ? 16.797 -12.797 -0.483 1 98.75 385 ARG A O 1
ATOM 2828 N N . LEU A 1 386 ? 16.672 -14.07 1.345 1 98.88 386 LEU A N 1
ATOM 2829 C CA . LEU A 1 386 ? 18.047 -14.57 1.207 1 98.88 386 LEU A CA 1
ATOM 2830 C C . LEU A 1 386 ? 18.156 -15.508 0.009 1 98.88 386 LEU A C 1
ATOM 2832 O O . LEU A 1 386 ? 19.141 -15.461 -0.728 1 98.88 386 LEU A O 1
ATOM 2836 N N . LEU A 1 387 ? 17.109 -16.375 -0.173 1 98.94 387 LEU A N 1
ATOM 2837 C CA . LEU A 1 387 ? 17.078 -17.25 -1.342 1 98.94 387 LEU A CA 1
ATOM 2838 C C . LEU A 1 387 ? 17.031 -16.422 -2.629 1 98.94 387 LEU A C 1
ATOM 2840 O O . LEU A 1 387 ? 17.844 -16.641 -3.537 1 98.94 387 LEU A O 1
ATOM 2844 N N . LEU A 1 388 ? 16.109 -15.508 -2.658 1 98.94 388 LEU A N 1
ATOM 2845 C CA . LEU A 1 388 ? 15.898 -14.711 -3.857 1 98.94 388 LEU A CA 1
ATOM 2846 C C . LEU A 1 388 ? 17.125 -13.875 -4.18 1 98.94 388 LEU A C 1
ATOM 2848 O O . LEU A 1 388 ? 17.453 -13.656 -5.348 1 98.94 388 LEU A O 1
ATOM 2852 N N . ALA A 1 389 ? 17.812 -13.375 -3.141 1 98.94 389 ALA A N 1
ATOM 2853 C CA . ALA A 1 389 ? 19.016 -12.578 -3.324 1 98.94 389 ALA A CA 1
ATOM 2854 C C . ALA A 1 389 ? 20.078 -13.344 -4.121 1 98.94 389 ALA A C 1
ATOM 2856 O O . ALA A 1 389 ? 20.672 -12.805 -5.055 1 98.94 389 ALA A O 1
ATOM 2857 N N . ASP A 1 390 ? 20.297 -14.594 -3.773 1 98.94 390 ASP A N 1
ATOM 2858 C CA . ASP A 1 390 ? 21.219 -15.43 -4.527 1 98.94 390 ASP A CA 1
ATOM 2859 C C . ASP A 1 390 ? 20.734 -15.664 -5.949 1 98.94 390 ASP A C 1
ATOM 2861 O O . ASP A 1 390 ? 21.516 -15.633 -6.902 1 98.94 390 ASP A O 1
ATOM 2865 N N . GLY A 1 391 ? 19.422 -15.906 -6.098 1 98.94 391 GLY A N 1
ATOM 2866 C CA . GLY A 1 391 ? 18.844 -16.172 -7.406 1 98.94 391 GLY A CA 1
ATOM 2867 C C . GLY A 1 391 ? 18.984 -15 -8.367 1 98.94 391 GLY A C 1
ATOM 2868 O O . GLY A 1 391 ? 19.406 -15.18 -9.516 1 98.94 391 GLY A O 1
ATOM 2869 N N . VAL A 1 392 ? 18.688 -13.773 -7.891 1 98.94 392 VAL A N 1
ATOM 2870 C CA . VAL A 1 392 ? 18.734 -12.609 -8.773 1 98.94 392 VAL A CA 1
ATOM 2871 C C . VAL A 1 392 ? 20.188 -12.242 -9.055 1 98.94 392 VAL A C 1
ATOM 2873 O O . VAL A 1 392 ? 20.516 -11.773 -10.148 1 98.94 392 VAL A O 1
ATOM 2876 N N . ALA A 1 393 ? 21.094 -12.469 -8.086 1 98.94 393 ALA A N 1
ATOM 2877 C CA . ALA A 1 393 ? 22.516 -12.234 -8.336 1 98.94 393 ALA A CA 1
ATOM 2878 C C . ALA A 1 393 ? 23.047 -13.188 -9.398 1 98.94 393 ALA A C 1
ATOM 2880 O O . ALA A 1 393 ? 23.812 -12.781 -10.281 1 98.94 393 ALA A O 1
ATOM 2881 N N . TYR A 1 394 ? 22.688 -14.445 -9.297 1 98.81 394 TYR A N 1
ATOM 2882 C CA . TYR A 1 394 ? 23.031 -15.43 -10.32 1 98.81 394 TYR A CA 1
ATOM 2883 C C . TYR A 1 394 ? 22.531 -14.984 -11.688 1 98.81 394 TYR A C 1
ATOM 2885 O O . TYR A 1 394 ? 23.266 -15.07 -12.68 1 98.81 394 TYR A O 1
ATOM 2893 N N . ALA A 1 395 ? 21.281 -14.531 -11.75 1 98.81 395 ALA A N 1
ATOM 2894 C CA . ALA A 1 395 ? 20.703 -14.039 -13 1 98.81 395 ALA A CA 1
ATOM 2895 C C . ALA A 1 395 ? 21.547 -12.914 -13.586 1 98.81 395 ALA A C 1
ATOM 2897 O O . ALA A 1 395 ? 21.859 -12.922 -14.781 1 98.81 395 ALA A O 1
ATOM 2898 N N . ALA A 1 396 ? 21.938 -11.969 -12.75 1 98.69 396 ALA A N 1
ATOM 2899 C CA . ALA A 1 396 ? 22.688 -10.805 -13.188 1 98.69 396 ALA A CA 1
ATOM 2900 C C . ALA A 1 396 ? 24.047 -11.219 -13.773 1 98.69 396 ALA A C 1
ATOM 2902 O O . ALA A 1 396 ? 24.484 -10.656 -14.781 1 98.69 396 ALA A O 1
ATOM 2903 N N . ARG A 1 397 ? 24.656 -12.219 -13.188 1 98.06 397 ARG A N 1
ATOM 2904 C CA . ARG A 1 397 ? 26.031 -12.578 -13.547 1 98.06 397 ARG A CA 1
ATOM 2905 C C . ARG A 1 397 ? 26.047 -13.5 -14.766 1 98.06 397 ARG A C 1
ATOM 2907 O O . ARG A 1 397 ? 26.984 -13.469 -15.562 1 98.06 397 ARG A O 1
ATOM 2914 N N . HIS A 1 398 ? 24.969 -14.258 -14.961 1 97.75 398 HIS A N 1
ATOM 2915 C CA . HIS A 1 398 ? 25.156 -15.375 -15.883 1 97.75 398 HIS A CA 1
ATOM 2916 C C . HIS A 1 398 ? 24.094 -15.375 -16.969 1 97.75 398 HIS A C 1
ATOM 2918 O O . HIS A 1 398 ? 24.25 -16.062 -17.984 1 97.75 398 HIS A O 1
ATOM 2924 N N . LEU A 1 399 ? 23.047 -14.516 -16.891 1 98.44 399 LEU A N 1
ATOM 2925 C CA . LEU A 1 399 ? 21.922 -14.781 -17.781 1 98.44 399 LEU A CA 1
ATOM 2926 C C . LEU A 1 399 ? 21.578 -13.531 -18.594 1 98.44 399 LEU A C 1
ATOM 2928 O O . LEU A 1 399 ? 20.547 -13.492 -19.266 1 98.44 399 LEU A O 1
ATOM 2932 N N . ASN A 1 400 ? 22.328 -12.453 -18.484 1 98.12 400 ASN A N 1
ATOM 2933 C CA . ASN A 1 400 ? 22.203 -11.211 -19.25 1 98.12 400 ASN A CA 1
ATOM 2934 C C . ASN A 1 400 ? 20.766 -10.695 -19.266 1 98.12 400 ASN A C 1
ATOM 2936 O O . ASN A 1 400 ? 20.188 -10.453 -20.328 1 98.12 400 ASN A O 1
ATOM 2940 N N . PRO A 1 401 ? 20.188 -10.461 -18.141 1 98.56 401 PRO A N 1
ATOM 2941 C CA . PRO A 1 401 ? 18.766 -10.102 -18.062 1 98.56 401 PRO A CA 1
ATOM 2942 C C . PRO A 1 401 ? 18.516 -8.641 -18.453 1 98.56 401 PRO A C 1
ATOM 2944 O O . PRO A 1 401 ? 19.219 -7.746 -17.984 1 98.56 401 PRO A O 1
ATOM 2947 N N . GLU A 1 402 ? 17.531 -8.438 -19.25 1 98.31 402 GLU A N 1
ATOM 2948 C CA . GLU A 1 402 ? 16.938 -7.121 -19.438 1 98.31 402 GLU A CA 1
ATOM 2949 C C . GLU A 1 402 ? 15.828 -6.867 -18.422 1 98.31 402 GLU A C 1
ATOM 2951 O O . GLU A 1 402 ? 15.586 -5.727 -18.016 1 98.31 402 GLU A O 1
ATOM 2956 N N . VAL A 1 403 ? 15.109 -7.902 -18.062 1 98.75 403 VAL A N 1
ATOM 2957 C CA . VAL A 1 403 ? 14.039 -7.879 -17.078 1 98.75 403 VAL A CA 1
ATOM 2958 C C . VAL A 1 403 ? 14.219 -9.023 -16.094 1 98.75 403 VAL A C 1
ATOM 2960 O O . VAL A 1 403 ? 14.555 -10.148 -16.484 1 98.75 403 VAL A O 1
ATOM 2963 N N . VAL A 1 404 ? 14.102 -8.711 -14.812 1 98.94 404 VAL A N 1
ATOM 2964 C CA . VAL A 1 404 ? 14.055 -9.727 -13.766 1 98.94 404 VAL A CA 1
ATOM 2965 C C . VAL A 1 404 ? 12.75 -9.609 -12.992 1 98.94 404 VAL A C 1
ATOM 2967 O O . VAL A 1 404 ? 12.43 -8.547 -12.453 1 98.94 404 VAL A O 1
ATOM 2970 N N . ILE A 1 405 ? 11.945 -10.672 -12.953 1 98.94 405 ILE A N 1
ATOM 2971 C CA . ILE A 1 405 ? 10.727 -10.766 -12.148 1 98.94 405 ILE A CA 1
ATOM 2972 C C . ILE A 1 405 ? 10.906 -11.844 -11.078 1 98.94 405 ILE A C 1
ATOM 2974 O O . ILE A 1 405 ? 11.125 -13.016 -11.391 1 98.94 405 ILE A O 1
ATOM 2978 N N . ASP A 1 406 ? 10.891 -11.43 -9.852 1 98.94 406 ASP A N 1
ATOM 2979 C CA . ASP A 1 406 ? 10.859 -12.453 -8.812 1 98.94 406 ASP A CA 1
ATOM 2980 C C . ASP A 1 406 ? 9.492 -12.5 -8.125 1 98.94 406 ASP A C 1
ATOM 2982 O O . ASP A 1 406 ? 8.742 -11.523 -8.164 1 98.94 406 ASP A O 1
ATOM 2986 N N . MET A 1 407 ? 9.148 -13.602 -7.586 1 98.94 407 MET A N 1
ATOM 2987 C CA . MET A 1 407 ? 7.863 -13.82 -6.926 1 98.94 407 MET A CA 1
ATOM 2988 C C . MET A 1 407 ? 8.023 -14.695 -5.691 1 98.94 407 MET A C 1
ATOM 2990 O O . MET A 1 407 ? 8.789 -15.664 -5.707 1 98.94 407 MET A O 1
ATOM 2994 N N . ALA A 1 408 ? 7.344 -14.273 -4.617 1 98.94 408 ALA A N 1
ATOM 2995 C CA . ALA A 1 408 ? 7.543 -14.961 -3.346 1 98.94 408 ALA A CA 1
ATOM 2996 C C . ALA A 1 408 ? 6.363 -14.734 -2.406 1 98.94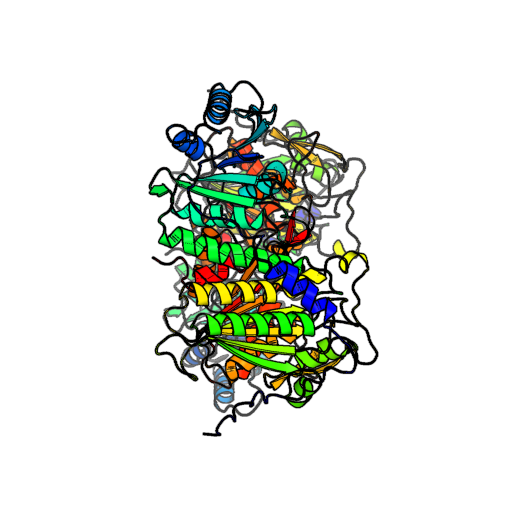 408 ALA A C 1
ATOM 2998 O O . ALA A 1 408 ? 5.73 -13.68 -2.439 1 98.94 408 ALA A O 1
ATOM 2999 N N . THR A 1 409 ? 5.996 -15.758 -1.64 1 98.56 409 THR A N 1
ATOM 3000 C CA . THR A 1 409 ? 5.312 -15.508 -0.375 1 98.56 409 THR A CA 1
ATOM 3001 C C . THR A 1 409 ? 6.27 -14.891 0.643 1 98.56 409 THR A C 1
ATOM 3003 O O . THR A 1 409 ? 6.84 -15.602 1.476 1 98.56 409 THR A O 1
ATOM 3006 N N . LEU A 1 410 ? 6.387 -13.562 0.626 1 98.44 410 LEU A N 1
ATOM 3007 C CA . LEU A 1 410 ? 7.582 -13 1.249 1 98.44 410 LEU A CA 1
ATOM 3008 C C . LEU A 1 410 ? 7.25 -12.383 2.604 1 98.44 410 LEU A C 1
ATOM 3010 O O . LEU A 1 410 ? 7.992 -12.562 3.57 1 98.44 410 LEU A O 1
ATOM 3014 N N . THR A 1 411 ? 6.23 -11.617 2.684 1 96.94 411 THR A N 1
ATOM 3015 C CA . THR A 1 411 ? 6.027 -10.875 3.922 1 96.94 411 THR A CA 1
ATOM 3016 C C . THR A 1 411 ? 4.586 -11.016 4.41 1 96.94 411 THR A C 1
ATOM 3018 O O . THR A 1 411 ? 3.645 -10.812 3.645 1 96.94 411 THR A O 1
ATOM 3021 N N . GLY A 1 412 ? 4.43 -11.352 5.703 1 93.38 412 GLY A N 1
ATOM 3022 C CA . GLY A 1 412 ? 3.113 -11.328 6.32 1 93.38 412 GLY A CA 1
ATOM 3023 C C . GLY A 1 412 ? 2.498 -9.945 6.355 1 93.38 412 GLY A C 1
ATOM 3024 O O . GLY A 1 412 ? 1.277 -9.805 6.461 1 93.38 412 GLY A O 1
ATOM 3025 N N . ALA A 1 413 ? 3.312 -8.969 6.191 1 95.75 413 ALA A N 1
ATOM 3026 C CA . ALA A 1 413 ? 2.885 -7.57 6.258 1 95.75 413 ALA A CA 1
ATOM 3027 C C . ALA A 1 413 ? 2.119 -7.172 5 1 95.75 413 ALA A C 1
ATOM 3029 O O . ALA A 1 413 ? 1.406 -6.168 4.992 1 95.75 413 ALA A O 1
ATOM 3030 N N . SER A 1 414 ? 2.236 -7.91 3.857 1 97 414 SER A N 1
ATOM 3031 C CA . SER A 1 414 ? 1.653 -7.508 2.582 1 97 414 SER A CA 1
ATOM 3032 C C . SER A 1 414 ? 0.134 -7.41 2.676 1 97 414 SER A C 1
ATOM 3034 O O . SER A 1 414 ? -0.479 -6.543 2.049 1 97 414 SER A O 1
ATOM 3036 N N . GLY A 1 415 ? -0.477 -8.227 3.529 1 96.88 415 GLY A N 1
ATOM 3037 C CA . GLY A 1 415 ? -1.923 -8.227 3.68 1 96.88 415 GLY A CA 1
ATOM 3038 C C . GLY A 1 415 ? -2.463 -6.922 4.23 1 96.88 415 GLY A C 1
ATOM 3039 O O . GLY A 1 415 ? -3.582 -6.52 3.904 1 96.88 415 GLY A O 1
ATOM 3040 N N . TYR A 1 416 ? -1.67 -6.223 5.066 1 96.38 416 TYR A N 1
ATOM 3041 C CA . TYR A 1 416 ? -2.088 -4.941 5.629 1 96.38 416 TYR A CA 1
ATOM 3042 C C . TYR A 1 416 ? -2.227 -3.887 4.535 1 96.38 416 TYR A C 1
ATOM 3044 O O . TYR A 1 416 ? -3.051 -2.977 4.645 1 96.38 416 TYR A O 1
ATOM 3052 N N . ALA A 1 417 ? -1.469 -4.086 3.5 1 94.94 417 ALA A N 1
ATOM 3053 C CA . ALA A 1 417 ? -1.415 -3.066 2.455 1 94.94 417 ALA A CA 1
ATOM 3054 C C . ALA A 1 417 ? -2.393 -3.387 1.328 1 94.94 417 ALA A C 1
ATOM 3056 O O . ALA A 1 417 ? -3.113 -2.504 0.854 1 94.94 417 ALA A O 1
ATOM 3057 N N . THR A 1 418 ? -2.393 -4.688 0.896 1 97.12 418 THR A N 1
ATOM 3058 C CA . THR A 1 418 ? -3.07 -4.969 -0.365 1 97.12 418 THR A CA 1
ATOM 3059 C C . THR A 1 418 ? -4.172 -6.004 -0.17 1 97.12 418 THR A C 1
ATOM 3061 O O . THR A 1 418 ? -4.902 -6.324 -1.109 1 97.12 418 THR A O 1
ATOM 3064 N N . GLY A 1 419 ? -4.324 -6.555 1.018 1 96.69 419 GLY A N 1
ATOM 3065 C CA . GLY A 1 419 ? -5.379 -7.52 1.292 1 96.69 419 GLY A CA 1
ATOM 3066 C C . GLY A 1 419 ? -5.062 -8.914 0.79 1 96.69 419 GLY A C 1
ATOM 3067 O O . GLY A 1 419 ? -3.893 -9.297 0.699 1 96.69 419 GLY A O 1
ATOM 3068 N N . HIS A 1 420 ? -6.082 -9.672 0.581 1 96.5 420 HIS A N 1
ATOM 3069 C CA . HIS A 1 420 ? -5.895 -11.102 0.357 1 96.5 420 HIS A CA 1
ATOM 3070 C C . HIS A 1 420 ? -5.969 -11.445 -1.127 1 96.5 420 HIS A C 1
ATOM 3072 O O . HIS A 1 420 ? -5.574 -12.539 -1.538 1 96.5 420 HIS A O 1
ATOM 3078 N N . LEU A 1 421 ? -6.449 -10.523 -1.963 1 97.12 421 LEU A N 1
ATOM 3079 C CA . LEU A 1 421 ? -6.664 -10.844 -3.369 1 97.12 421 LEU A CA 1
ATOM 3080 C C . LEU A 1 421 ? -5.562 -10.25 -4.238 1 97.12 421 LEU A C 1
ATOM 3082 O O . LEU A 1 421 ? -5.273 -10.766 -5.32 1 97.12 421 LEU A O 1
ATOM 3086 N N . HIS A 1 422 ? -4.945 -9.156 -3.807 1 98.5 422 HIS A N 1
ATOM 3087 C CA . HIS A 1 422 ? -3.904 -8.469 -4.562 1 98.5 422 HIS A CA 1
ATOM 3088 C C . HIS A 1 422 ? -2.518 -8.828 -4.035 1 98.5 422 HIS A C 1
ATOM 3090 O O . HIS A 1 422 ? -2.262 -8.734 -2.834 1 98.5 422 HIS A O 1
ATOM 3096 N N . ALA A 1 423 ? -1.631 -9.227 -4.934 1 98.81 423 ALA A N 1
ATOM 3097 C CA . ALA A 1 423 ? -0.223 -9.25 -4.547 1 98.81 423 ALA A CA 1
ATOM 3098 C C . ALA A 1 423 ? 0.336 -7.828 -4.453 1 98.81 423 ALA A C 1
ATOM 3100 O O . ALA A 1 423 ? -0.07 -6.945 -5.207 1 98.81 423 ALA A O 1
ATOM 3101 N N . ALA A 1 424 ? 1.231 -7.645 -3.51 1 98.81 424 ALA A N 1
ATOM 3102 C CA . ALA A 1 424 ? 1.987 -6.395 -3.449 1 98.81 424 ALA A CA 1
ATOM 3103 C C . ALA A 1 424 ? 3.18 -6.43 -4.402 1 98.81 424 ALA A C 1
ATOM 3105 O O . ALA A 1 424 ? 3.906 -7.422 -4.461 1 98.81 424 ALA A O 1
ATOM 3106 N N . ILE A 1 425 ? 3.371 -5.293 -5.145 1 98.81 425 ILE A N 1
ATOM 3107 C CA . ILE A 1 425 ? 4.516 -5.301 -6.051 1 98.81 425 ILE A CA 1
ATOM 3108 C C . ILE A 1 425 ? 5.375 -4.062 -5.805 1 98.81 425 ILE A C 1
ATOM 3110 O O . ILE A 1 425 ? 4.879 -3.037 -5.332 1 98.81 425 ILE A O 1
ATOM 3114 N N . ALA A 1 426 ? 6.609 -4.16 -6.02 1 98.5 426 ALA A N 1
ATOM 3115 C CA . ALA A 1 426 ? 7.613 -3.102 -5.992 1 98.5 426 ALA A CA 1
ATOM 3116 C C . ALA A 1 426 ? 8.539 -3.189 -7.203 1 98.5 426 ALA A C 1
ATOM 3118 O O . ALA A 1 426 ? 8.953 -4.281 -7.59 1 98.5 426 ALA A O 1
ATOM 3119 N N . SER A 1 427 ? 8.82 -2.027 -7.855 1 98.75 427 SER A N 1
ATOM 3120 C CA . SER A 1 427 ? 9.594 -2.051 -9.094 1 98.75 427 SER A CA 1
ATOM 3121 C C . SER A 1 427 ? 10.43 -0.785 -9.25 1 98.75 427 SER A C 1
ATOM 3123 O O . SER A 1 427 ? 10.016 0.297 -8.836 1 98.75 427 SER A O 1
ATOM 3125 N N . ASN A 1 428 ? 11.609 -0.91 -9.797 1 97.94 428 ASN A N 1
ATOM 3126 C CA . ASN A 1 428 ? 12.414 0.248 -10.172 1 97.94 428 ASN A CA 1
ATOM 3127 C C . ASN A 1 428 ? 12 0.81 -11.523 1 97.94 428 ASN A C 1
ATOM 3129 O O . ASN A 1 428 ? 12.586 1.774 -12.016 1 97.94 428 ASN A O 1
ATOM 3133 N N . ASP A 1 429 ? 11 0.17 -12.164 1 98.5 429 ASP A N 1
ATOM 3134 C CA . ASP A 1 429 ? 10.562 0.504 -13.523 1 98.5 429 ASP A CA 1
ATOM 3135 C C . ASP A 1 429 ? 9.055 0.744 -13.57 1 98.5 429 ASP A C 1
ATOM 3137 O O . ASP A 1 429 ? 8.273 -0.204 -13.516 1 98.5 429 ASP A O 1
ATOM 3141 N N . GLU A 1 430 ? 8.688 1.982 -13.773 1 97.69 430 GLU A N 1
ATOM 3142 C CA . GLU A 1 430 ? 7.281 2.383 -13.727 1 97.69 430 GLU A CA 1
ATOM 3143 C C . GLU A 1 430 ? 6.477 1.697 -14.828 1 97.69 430 GLU A C 1
ATOM 3145 O O . GLU A 1 430 ? 5.32 1.329 -14.625 1 97.69 430 GLU A O 1
ATOM 3150 N N . GLU A 1 431 ? 7.027 1.581 -16.016 1 98.44 431 GLU A N 1
ATOM 3151 C CA . GLU A 1 431 ? 6.305 0.969 -17.125 1 98.44 431 GLU A CA 1
ATOM 3152 C C . GLU A 1 431 ? 6.066 -0.518 -16.875 1 98.44 431 GLU A C 1
ATOM 3154 O O . GLU A 1 431 ? 5 -1.042 -17.188 1 98.44 431 GLU A O 1
ATOM 3159 N N . LEU A 1 432 ? 7.051 -1.187 -16.344 1 98.62 432 LEU A N 1
ATOM 3160 C CA . LEU A 1 432 ? 6.887 -2.592 -15.992 1 98.62 432 LEU A CA 1
ATOM 3161 C C . LEU A 1 432 ? 5.82 -2.764 -14.914 1 98.62 432 LEU A C 1
ATOM 3163 O O . LEU A 1 432 ? 5.035 -3.711 -14.953 1 98.62 432 LEU A O 1
ATOM 3167 N N . GLU A 1 433 ? 5.828 -1.863 -13.969 1 98.44 433 GLU A N 1
ATOM 3168 C CA . GLU A 1 433 ? 4.828 -1.843 -12.906 1 98.44 433 GLU A CA 1
ATOM 3169 C C . GLU A 1 433 ? 3.42 -1.705 -13.477 1 98.44 433 GLU A C 1
ATOM 3171 O O . GLU A 1 433 ? 2.51 -2.434 -13.078 1 98.44 433 GLU A O 1
ATOM 3176 N N . LYS A 1 434 ? 3.229 -0.796 -14.398 1 98.19 434 LYS A N 1
ATOM 3177 C CA . LYS A 1 434 ? 1.935 -0.569 -15.039 1 98.19 434 LYS A CA 1
ATOM 3178 C C . LYS A 1 434 ? 1.484 -1.799 -15.82 1 98.19 434 LYS A C 1
ATOM 3180 O O . LYS A 1 434 ? 0.303 -2.15 -15.805 1 98.19 434 LYS A O 1
ATOM 3185 N N . ARG A 1 435 ? 2.416 -2.395 -16.453 1 98.44 435 ARG A N 1
ATOM 3186 C CA . ARG A 1 435 ? 2.098 -3.605 -17.203 1 98.44 435 ARG A CA 1
ATOM 3187 C C . ARG A 1 435 ? 1.594 -4.707 -16.281 1 98.44 435 ARG A C 1
ATOM 3189 O O . ARG A 1 435 ? 0.676 -5.449 -16.641 1 98.44 435 ARG A O 1
ATOM 3196 N N . ALA A 1 436 ? 2.217 -4.801 -15.141 1 98.81 436 ALA A N 1
ATOM 3197 C CA . ALA A 1 436 ? 1.776 -5.805 -14.172 1 98.81 436 ALA A CA 1
ATOM 3198 C C . ALA A 1 436 ? 0.34 -5.543 -13.727 1 98.81 436 ALA A C 1
ATOM 3200 O O . ALA A 1 436 ? -0.454 -6.477 -13.594 1 98.81 436 ALA A O 1
ATOM 3201 N N . VAL A 1 437 ? 0.001 -4.32 -13.477 1 98.69 437 VAL A N 1
ATOM 3202 C CA . VAL A 1 437 ? -1.339 -3.955 -13.031 1 98.69 437 VAL A CA 1
ATOM 3203 C C . VAL A 1 437 ? -2.359 -4.301 -14.109 1 98.69 437 VAL A C 1
ATOM 3205 O O . VAL A 1 437 ? -3.408 -4.879 -13.82 1 98.69 437 VAL A O 1
ATOM 3208 N N . VAL A 1 438 ? -2.041 -3.98 -15.359 1 98.12 438 VAL A N 1
ATOM 3209 C CA . VAL A 1 438 ? -2.932 -4.266 -16.484 1 98.12 438 VAL A CA 1
ATOM 3210 C C . VAL A 1 438 ? -3.105 -5.773 -16.641 1 98.12 438 VAL A C 1
ATOM 3212 O O . VAL A 1 438 ? -4.227 -6.266 -16.781 1 98.12 438 VAL A O 1
ATOM 3215 N N . SER A 1 439 ? -2.014 -6.504 -16.562 1 98.5 439 SER A N 1
ATOM 3216 C CA . SER A 1 439 ? -2.062 -7.957 -16.672 1 98.5 439 SER A CA 1
ATOM 3217 C C . SER A 1 439 ? -2.855 -8.578 -15.531 1 98.5 439 SER A C 1
ATOM 3219 O O . SER A 1 439 ? -3.566 -9.562 -15.719 1 98.5 439 SER A O 1
ATOM 3221 N N . GLY A 1 440 ? -2.668 -8.008 -14.344 1 98.38 440 GLY A N 1
ATOM 3222 C CA . GLY A 1 440 ? -3.434 -8.492 -13.203 1 98.38 440 GLY A CA 1
ATOM 3223 C C . GLY A 1 440 ? -4.934 -8.406 -13.414 1 98.38 440 GLY A C 1
ATOM 3224 O O . GLY A 1 440 ? -5.656 -9.375 -13.164 1 98.38 440 GLY A O 1
ATOM 3225 N N . ARG A 1 441 ? -5.402 -7.316 -13.922 1 97.31 441 ARG A N 1
ATOM 3226 C CA . ARG A 1 441 ? -6.832 -7.137 -14.164 1 97.31 441 ARG A CA 1
ATOM 3227 C C . ARG A 1 441 ? -7.312 -8.039 -15.297 1 97.31 441 ARG A C 1
ATOM 3229 O O . ARG A 1 441 ? -8.43 -8.555 -15.25 1 97.31 441 ARG A O 1
ATOM 3236 N N . ARG A 1 442 ? -6.48 -8.188 -16.281 1 96.75 442 ARG A N 1
ATOM 3237 C CA . ARG A 1 442 ? -6.859 -9 -17.438 1 96.75 442 ARG A CA 1
ATOM 3238 C C . ARG A 1 442 ? -7.016 -10.469 -17.047 1 96.75 442 ARG A C 1
ATOM 3240 O O . ARG A 1 442 ? -7.898 -11.156 -17.547 1 96.75 442 ARG A O 1
ATOM 3247 N N . THR A 1 443 ? -6.25 -10.945 -16.109 1 98 443 THR A N 1
ATOM 3248 C CA . THR A 1 443 ? -6.164 -12.383 -15.867 1 98 443 THR A CA 1
ATOM 3249 C C . THR A 1 443 ? -6.895 -12.75 -14.578 1 98 443 THR A C 1
ATOM 3251 O O . THR A 1 443 ? -7.227 -13.922 -14.359 1 98 443 THR A O 1
ATOM 3254 N N . GLY A 1 444 ? -7.062 -11.828 -13.703 1 97.5 444 GLY A N 1
ATOM 3255 C CA . GLY A 1 444 ? -7.645 -12.109 -12.398 1 97.5 444 GLY A CA 1
ATOM 3256 C C . GLY A 1 444 ? -6.605 -12.266 -11.305 1 97.5 444 GLY A C 1
ATOM 3257 O O . GLY A 1 444 ? -6.941 -12.281 -10.117 1 97.5 444 GLY A O 1
ATOM 3258 N N . ASP A 1 445 ? -5.281 -12.453 -11.648 1 98.5 445 ASP A N 1
ATOM 3259 C CA . ASP A 1 445 ? -4.199 -12.391 -10.672 1 98.5 445 ASP A CA 1
ATOM 3260 C C . ASP A 1 445 ? -3.832 -10.945 -10.352 1 98.5 445 ASP A C 1
ATOM 3262 O O . ASP A 1 445 ? -2.855 -10.414 -10.891 1 98.5 445 ASP A O 1
ATOM 3266 N N . LEU A 1 446 ? -4.531 -10.367 -9.414 1 98.62 446 LEU A N 1
ATOM 3267 C CA . LEU A 1 446 ? -4.492 -8.93 -9.172 1 98.62 446 LEU A CA 1
ATOM 3268 C C . LEU A 1 446 ? -3.207 -8.539 -8.453 1 98.62 446 LEU A C 1
ATOM 3270 O O . LEU A 1 446 ? -2.658 -9.32 -7.676 1 98.62 446 LEU A O 1
ATOM 3274 N N . VAL A 1 447 ? -2.688 -7.324 -8.742 1 98.81 447 VAL A N 1
ATOM 3275 C CA . VAL A 1 447 ? -1.527 -6.758 -8.062 1 98.81 447 VAL A CA 1
ATOM 3276 C C . VAL A 1 447 ? -1.8 -5.301 -7.707 1 98.81 447 VAL A C 1
ATOM 3278 O O . VAL A 1 447 ? -2.703 -4.676 -8.266 1 98.81 447 VAL A O 1
ATOM 3281 N N . HIS A 1 448 ? -1.062 -4.824 -6.77 1 98.75 448 HIS A N 1
ATOM 3282 C CA . HIS A 1 448 ? -1.074 -3.4 -6.461 1 98.75 448 HIS A CA 1
ATOM 3283 C C . HIS A 1 448 ? 0.323 -2.9 -6.105 1 98.75 448 HIS A C 1
ATOM 3285 O O . HIS A 1 448 ? 1.005 -3.5 -5.27 1 98.75 448 HIS A O 1
ATOM 3291 N N . PRO A 1 449 ? 0.771 -1.784 -6.73 1 98.5 449 PRO A N 1
ATOM 3292 C CA . PRO A 1 449 ? 2.105 -1.244 -6.465 1 98.5 449 PRO A CA 1
ATOM 3293 C C . PRO A 1 449 ? 2.205 -0.565 -5.102 1 98.5 449 PRO A C 1
ATOM 3295 O O . PRO A 1 449 ? 1.281 0.143 -4.691 1 98.5 449 PRO A O 1
ATOM 3298 N N . LEU A 1 450 ? 3.271 -0.819 -4.387 1 98.5 450 LEU A N 1
ATOM 3299 C CA . LEU A 1 450 ? 3.672 -0.067 -3.203 1 98.5 450 LEU A CA 1
ATOM 3300 C C . LEU A 1 450 ? 4.863 0.837 -3.51 1 98.5 450 LEU A C 1
ATOM 3302 O O . LEU A 1 450 ? 5.352 0.866 -4.641 1 98.5 450 LEU A O 1
ATOM 3306 N N . ILE A 1 451 ? 5.285 1.636 -2.516 1 98 451 ILE A N 1
ATOM 3307 C CA . ILE A 1 451 ? 6.414 2.531 -2.729 1 98 451 ILE A CA 1
ATOM 3308 C C . ILE A 1 451 ? 7.691 1.713 -2.912 1 98 451 ILE A C 1
ATOM 3310 O O . ILE A 1 451 ? 7.84 0.641 -2.322 1 98 451 ILE A O 1
ATOM 3314 N N . PHE A 1 452 ? 8.547 2.143 -3.74 1 98.06 452 PHE A N 1
ATOM 3315 C CA . PHE A 1 452 ? 9.898 1.624 -3.922 1 98.06 452 PHE A CA 1
ATOM 3316 C C . PHE A 1 452 ? 10.922 2.752 -3.875 1 98.06 452 PHE A C 1
ATOM 3318 O O . PHE A 1 452 ? 11.273 3.316 -4.91 1 98.06 452 PHE A O 1
ATOM 3325 N N . CYS A 1 453 ? 11.445 2.975 -2.645 1 97.56 453 CYS A N 1
ATOM 3326 C CA . CYS A 1 453 ? 12.359 4.078 -2.373 1 97.56 453 CYS A CA 1
ATOM 3327 C C . CYS A 1 453 ? 13.672 3.562 -1.806 1 97.56 453 CYS A C 1
ATOM 3329 O O . CYS A 1 453 ? 13.891 3.605 -0.594 1 97.56 453 CYS A O 1
ATOM 3331 N N . PRO A 1 454 ? 14.586 3.199 -2.697 1 97.38 454 PRO A N 1
ATOM 3332 C CA . PRO A 1 454 ? 15.883 2.729 -2.199 1 97.38 454 PRO A CA 1
ATOM 3333 C C . PRO A 1 454 ? 16.516 3.697 -1.205 1 97.38 454 PRO A C 1
ATOM 3335 O O . PRO A 1 454 ? 17.125 3.266 -0.219 1 97.38 454 PRO A O 1
ATOM 3338 N N . GLU A 1 455 ? 16.375 5.043 -1.373 1 95.81 455 GLU A N 1
ATOM 3339 C CA . GLU A 1 455 ? 16.984 6.066 -0.522 1 95.81 455 GLU A CA 1
ATOM 3340 C C . GLU A 1 455 ? 16.391 6.039 0.881 1 95.81 455 GLU A C 1
ATOM 3342 O O . GLU A 1 455 ? 16.969 6.57 1.823 1 95.81 455 GLU A O 1
ATOM 3347 N N . LEU A 1 456 ? 15.211 5.426 0.99 1 96.12 456 LEU A N 1
ATOM 3348 C CA . LEU A 1 456 ? 14.578 5.293 2.299 1 96.12 456 LEU A CA 1
ATOM 3349 C C . LEU A 1 456 ? 14.766 3.881 2.846 1 96.12 456 LEU A C 1
ATOM 3351 O O . LEU A 1 456 ? 15.047 3.703 4.031 1 96.12 456 LEU A O 1
ATOM 3355 N N . HIS A 1 457 ? 14.633 2.848 2.01 1 97.44 457 HIS A N 1
ATOM 3356 C CA . HIS A 1 457 ? 14.578 1.451 2.426 1 97.44 457 HIS A CA 1
ATOM 3357 C C . HIS A 1 457 ? 15.938 0.976 2.926 1 97.44 457 HIS A C 1
ATOM 3359 O O . HIS A 1 457 ? 16.016 0.134 3.824 1 97.44 457 HIS A O 1
ATOM 3365 N N . LYS A 1 458 ? 17.031 1.477 2.412 1 96.62 458 LYS A N 1
ATOM 3366 C CA . LYS A 1 458 ? 18.375 1 2.734 1 96.62 458 LYS A CA 1
ATOM 3367 C C . LYS A 1 458 ? 18.672 1.153 4.223 1 96.62 458 LYS A C 1
ATOM 3369 O O . LYS A 1 458 ? 19.344 0.313 4.816 1 96.62 458 LYS A O 1
ATOM 3374 N N . ASP A 1 459 ? 18.094 2.164 4.855 1 95.12 459 ASP A N 1
ATOM 3375 C CA . ASP A 1 459 ? 18.391 2.449 6.258 1 95.12 459 ASP A CA 1
ATOM 3376 C C . ASP A 1 459 ? 17.781 1.384 7.172 1 95.12 459 ASP A C 1
ATOM 3378 O O . ASP A 1 459 ? 18.188 1.253 8.328 1 95.12 459 ASP A O 1
ATOM 3382 N N . GLN A 1 460 ? 16.875 0.611 6.68 1 97 460 GLN A N 1
ATOM 3383 C CA . GLN A 1 460 ? 16.234 -0.436 7.465 1 97 460 GLN A CA 1
ATOM 3384 C C . GLN A 1 460 ? 17.141 -1.645 7.633 1 97 460 GLN A C 1
ATOM 3386 O O . GLN A 1 460 ? 16.906 -2.496 8.492 1 97 460 GLN A O 1
ATOM 3391 N N . PHE A 1 461 ? 18.266 -1.717 6.848 1 98.31 461 PHE A N 1
ATOM 3392 C CA . PHE A 1 461 ? 19.094 -2.926 6.816 1 98.31 461 PHE A CA 1
ATOM 3393 C C . PHE A 1 461 ? 20.5 -2.633 7.281 1 98.31 461 PHE A C 1
ATOM 3395 O O . PHE A 1 461 ? 21.422 -3.406 7.008 1 98.31 461 PHE A O 1
ATOM 3402 N N . LYS A 1 462 ? 20.734 -1.54 7.98 1 96.94 462 LYS A N 1
ATOM 3403 C CA . LYS A 1 462 ? 22.078 -1.149 8.414 1 96.94 462 LYS A CA 1
ATOM 3404 C C . LYS A 1 462 ? 22.625 -2.145 9.43 1 96.94 462 LYS A C 1
ATOM 3406 O O . LYS A 1 462 ? 21.922 -2.594 10.328 1 96.94 462 LYS A O 1
ATOM 3411 N N . SER A 1 463 ? 23.844 -2.574 9.203 1 96.88 463 SER A N 1
ATOM 3412 C CA . SER A 1 463 ? 24.625 -3.422 10.109 1 96.88 463 SER A CA 1
ATOM 3413 C C . SER A 1 463 ? 25.938 -2.764 10.492 1 96.88 463 SER A C 1
ATOM 3415 O O . SER A 1 463 ? 26.516 -2.01 9.703 1 96.88 463 SER A O 1
ATOM 3417 N N . GLU A 1 464 ? 26.453 -2.969 11.641 1 95.25 464 GLU A N 1
ATOM 3418 C CA . GLU A 1 464 ? 27.75 -2.449 12.078 1 95.25 464 GLU A CA 1
ATOM 3419 C C . GLU A 1 464 ? 28.891 -3.371 11.656 1 95.25 464 GLU A C 1
ATOM 3421 O O . GLU A 1 464 ? 30.062 -2.975 11.672 1 95.25 464 GLU A O 1
ATOM 3426 N N . VAL A 1 465 ? 28.594 -4.57 11.25 1 96.94 465 VAL A N 1
ATOM 3427 C CA . VAL A 1 465 ? 29.672 -5.539 11.055 1 96.94 465 VAL A CA 1
ATOM 3428 C C . VAL A 1 465 ? 29.562 -6.16 9.664 1 96.94 465 VAL A C 1
ATOM 3430 O O . VAL A 1 465 ? 30.422 -6.941 9.258 1 96.94 465 VAL A O 1
ATOM 3433 N N . ALA A 1 466 ? 28.484 -5.938 8.914 1 98.19 466 ALA A N 1
ATOM 3434 C CA . ALA A 1 466 ? 28.25 -6.434 7.559 1 98.19 466 ALA A CA 1
ATOM 3435 C C . ALA A 1 466 ? 27.688 -5.336 6.66 1 98.19 466 ALA A C 1
ATOM 3437 O O . ALA A 1 466 ? 27.422 -4.223 7.121 1 98.19 466 ALA A O 1
ATOM 3438 N N . ASP A 1 467 ? 27.531 -5.609 5.406 1 98.31 467 ASP A N 1
ATOM 3439 C CA . ASP A 1 467 ? 26.953 -4.633 4.492 1 98.31 467 ASP A CA 1
ATOM 3440 C C . ASP A 1 467 ? 25.469 -4.398 4.805 1 98.31 467 ASP A C 1
ATOM 3442 O O . ASP A 1 467 ? 24.984 -3.273 4.695 1 98.31 467 ASP A O 1
ATOM 3446 N N . LEU A 1 468 ? 24.766 -5.5 5.152 1 98.62 468 LEU A N 1
ATOM 3447 C CA . LEU A 1 468 ? 23.328 -5.43 5.422 1 98.62 468 LEU A CA 1
ATOM 3448 C C . LEU A 1 468 ? 22.953 -6.363 6.566 1 98.62 468 LEU A C 1
ATOM 3450 O O . LEU A 1 468 ? 23.719 -7.262 6.922 1 98.62 468 LEU A O 1
ATOM 3454 N N . THR A 1 469 ? 21.781 -6.164 7.129 1 98.69 469 THR A N 1
ATOM 3455 C CA . THR A 1 469 ? 21.016 -7.207 7.809 1 98.69 469 THR A CA 1
ATOM 3456 C C . THR A 1 469 ? 19.938 -7.777 6.891 1 98.69 469 THR A C 1
ATOM 3458 O O . THR A 1 469 ? 19.719 -7.262 5.793 1 98.69 469 THR A O 1
ATOM 3461 N N . ASN A 1 470 ? 19.312 -8.898 7.301 1 98.5 470 ASN A N 1
ATOM 3462 C CA . ASN A 1 470 ? 18.375 -9.5 6.363 1 98.5 470 ASN A CA 1
ATOM 3463 C C . ASN A 1 470 ? 16.922 -9.18 6.734 1 98.5 470 ASN A C 1
ATOM 3465 O O . ASN A 1 470 ? 16 -9.547 6.012 1 98.5 470 ASN A O 1
ATOM 3469 N N . SER A 1 471 ? 16.703 -8.531 7.836 1 97.75 471 SER A N 1
ATOM 3470 C CA . SER A 1 471 ? 15.359 -8.109 8.234 1 97.75 471 SER A CA 1
ATOM 3471 C C . SER A 1 471 ? 15.344 -6.645 8.664 1 97.75 471 SER A C 1
ATOM 3473 O O . SER A 1 471 ? 16.359 -6.129 9.156 1 97.75 471 SER A O 1
ATOM 3475 N N . VAL A 1 472 ? 14.211 -6 8.531 1 97.12 472 VAL A N 1
ATOM 3476 C CA . VAL A 1 472 ? 14.078 -4.566 8.758 1 97.12 472 VAL A CA 1
ATOM 3477 C C . VAL A 1 472 ? 14.266 -4.258 10.242 1 97.12 472 VAL A C 1
ATOM 3479 O O . VAL A 1 472 ? 13.914 -5.07 11.102 1 97.12 472 VAL A O 1
ATOM 3482 N N . LYS A 1 473 ? 14.758 -3.09 10.477 1 95.56 473 LYS A N 1
ATOM 3483 C CA . LYS A 1 473 ? 14.93 -2.578 11.836 1 95.56 473 LYS A CA 1
ATOM 3484 C C . LYS A 1 473 ? 13.586 -2.227 12.461 1 95.56 473 LYS A C 1
ATOM 3486 O O . LYS A 1 473 ? 13.359 -2.484 13.641 1 95.56 473 LYS A O 1
ATOM 3491 N N . THR A 1 474 ? 12.711 -1.621 11.648 1 95.19 474 THR A N 1
ATOM 3492 C CA . THR A 1 474 ? 11.398 -1.168 12.102 1 95.19 474 THR A CA 1
ATOM 3493 C C . THR A 1 474 ? 10.289 -1.794 11.258 1 95.19 474 THR A C 1
ATOM 3495 O O . THR A 1 474 ? 10.133 -1.459 10.086 1 95.19 474 THR A O 1
ATOM 3498 N N . ARG A 1 475 ? 9.391 -2.539 11.867 1 93.12 475 ARG A N 1
ATOM 3499 C CA . ARG A 1 475 ? 8.406 -3.35 11.164 1 93.12 475 ARG A CA 1
ATOM 3500 C C . ARG A 1 475 ? 7.312 -2.479 10.547 1 93.12 475 ARG A C 1
ATOM 3502 O O . ARG A 1 475 ? 6.625 -2.896 9.617 1 93.12 475 ARG A O 1
ATOM 3509 N N . THR A 1 476 ? 7.102 -1.308 11.047 1 95.06 476 THR A N 1
ATOM 3510 C CA . THR A 1 476 ? 6.031 -0.452 10.539 1 95.06 476 THR A CA 1
ATOM 3511 C C . THR A 1 476 ? 6.574 0.553 9.531 1 95.06 476 THR A C 1
ATOM 3513 O O . THR A 1 476 ? 5.895 1.525 9.188 1 95.06 476 THR A O 1
ATOM 3516 N N . ASP A 1 477 ? 7.816 0.42 9.125 1 96.44 477 ASP A N 1
ATOM 3517 C CA . ASP A 1 477 ? 8.383 1.337 8.141 1 96.44 477 ASP A CA 1
ATOM 3518 C C . ASP A 1 477 ? 8.539 0.657 6.781 1 96.44 477 ASP A C 1
ATOM 3520 O O . ASP A 1 477 ? 9.656 0.445 6.312 1 96.44 477 ASP A O 1
ATOM 3524 N N . ALA A 1 478 ? 7.395 0.318 6.152 1 97.5 478 ALA A N 1
ATOM 3525 C CA . ALA A 1 478 ? 7.227 -0.228 4.809 1 97.5 478 ALA A CA 1
ATOM 3526 C C . ALA A 1 478 ? 8.008 -1.527 4.645 1 97.5 478 ALA A C 1
ATOM 3528 O O . ALA A 1 478 ? 8.797 -1.669 3.707 1 97.5 478 ALA A O 1
ATOM 3529 N N . PRO A 1 479 ? 7.715 -2.498 5.508 1 97.62 479 PRO A N 1
ATOM 3530 C CA . PRO A 1 479 ? 8.523 -3.721 5.465 1 97.62 479 PRO A CA 1
ATOM 3531 C C . PRO A 1 479 ? 8.344 -4.496 4.164 1 97.62 479 PRO A C 1
ATOM 3533 O O . PRO A 1 479 ? 9.273 -5.184 3.721 1 97.62 479 PRO A O 1
ATOM 3536 N N . VAL A 1 480 ? 7.219 -4.426 3.471 1 97.38 480 VAL A N 1
ATOM 3537 C CA . VAL A 1 480 ? 6.98 -5.141 2.223 1 97.38 480 VAL A CA 1
ATOM 3538 C C . VAL A 1 480 ? 7.898 -4.598 1.132 1 97.38 480 VAL A C 1
ATOM 3540 O O . VAL A 1 480 ? 8.609 -5.359 0.473 1 97.38 480 VAL A O 1
ATOM 3543 N N . SER A 1 481 ? 7.91 -3.266 1.014 1 98.31 481 SER A N 1
ATOM 3544 C CA . SER A 1 481 ? 8.773 -2.596 0.045 1 98.31 481 SER A CA 1
ATOM 3545 C C . SER A 1 481 ? 10.25 -2.822 0.367 1 98.31 481 SER A C 1
ATOM 3547 O O . SER A 1 481 ? 11.055 -3.039 -0.536 1 98.31 481 SER A O 1
ATOM 3549 N N . ALA A 1 482 ? 10.562 -2.758 1.642 1 98.5 482 ALA A N 1
ATOM 3550 C CA . ALA A 1 482 ? 11.945 -2.922 2.076 1 98.5 482 ALA A CA 1
ATOM 3551 C C . ALA A 1 482 ? 12.453 -4.324 1.762 1 98.5 482 ALA A C 1
ATOM 3553 O O . ALA A 1 482 ? 13.617 -4.5 1.388 1 98.5 482 ALA A O 1
ATOM 3554 N N . ALA A 1 483 ? 11.578 -5.289 1.938 1 98.62 483 ALA A N 1
ATOM 3555 C CA . ALA A 1 483 ? 11.977 -6.656 1.606 1 98.62 483 ALA A CA 1
ATOM 3556 C C . ALA A 1 483 ? 12.281 -6.793 0.116 1 98.62 483 ALA A C 1
ATOM 3558 O O . ALA A 1 483 ? 13.242 -7.457 -0.27 1 98.62 483 ALA A O 1
ATOM 3559 N N . GLY A 1 484 ? 11.438 -6.199 -0.752 1 98.62 484 GLY A N 1
ATOM 3560 C CA . GLY A 1 484 ? 11.719 -6.168 -2.178 1 98.62 484 GLY A CA 1
ATOM 3561 C C . GLY A 1 484 ? 13.016 -5.453 -2.51 1 98.62 484 GLY A C 1
ATOM 3562 O O . GLY A 1 484 ? 13.75 -5.875 -3.402 1 98.62 484 GLY A O 1
ATOM 3563 N N . TRP A 1 485 ? 13.312 -4.355 -1.793 1 98.69 485 TRP A N 1
ATOM 3564 C CA . TRP A 1 485 ? 14.547 -3.615 -2.008 1 98.69 485 TRP A CA 1
ATOM 3565 C C . TRP A 1 485 ? 15.766 -4.477 -1.682 1 98.69 485 TRP A C 1
ATOM 3567 O O . TRP A 1 485 ? 16.797 -4.383 -2.348 1 98.69 485 TRP A O 1
ATOM 3577 N N . PHE A 1 486 ? 15.68 -5.301 -0.599 1 98.88 486 PHE A N 1
ATOM 3578 C CA . PHE A 1 486 ? 16.766 -6.191 -0.24 1 98.88 486 PHE A CA 1
ATOM 3579 C C . PHE A 1 486 ? 17.156 -7.082 -1.416 1 98.88 486 PHE A C 1
ATOM 3581 O O . PHE A 1 486 ? 18.344 -7.234 -1.728 1 98.88 486 PHE A O 1
ATOM 3588 N N . VAL A 1 487 ? 16.125 -7.676 -2.072 1 98.94 487 VAL A N 1
ATOM 3589 C CA . VAL A 1 487 ? 16.359 -8.516 -3.242 1 98.94 487 VAL A CA 1
ATOM 3590 C C . VAL A 1 487 ? 16.969 -7.68 -4.367 1 98.94 487 VAL A C 1
ATOM 3592 O O . VAL A 1 487 ? 17.969 -8.078 -4.977 1 98.94 487 VAL A O 1
ATOM 3595 N N . TYR A 1 488 ? 16.469 -6.48 -4.609 1 98.88 488 TYR A N 1
ATOM 3596 C CA . TYR A 1 488 ? 16.938 -5.566 -5.641 1 98.88 488 TYR A CA 1
ATOM 3597 C C . TYR A 1 488 ? 18.406 -5.191 -5.41 1 98.88 488 TYR A C 1
ATOM 3599 O O . TYR A 1 488 ? 19.188 -5.113 -6.355 1 98.88 488 TYR A O 1
ATOM 3607 N N . GLU A 1 489 ? 18.719 -4.91 -4.121 1 98.81 489 GLU A N 1
ATOM 3608 C CA . GLU A 1 489 ? 20.078 -4.48 -3.812 1 98.81 489 GLU A CA 1
ATOM 3609 C C . GLU A 1 489 ? 21.094 -5.566 -4.148 1 98.81 489 GLU A C 1
ATOM 3611 O O . GLU A 1 489 ? 22.219 -5.27 -4.574 1 98.81 489 GLU A O 1
ATOM 3616 N N . ASN A 1 490 ? 20.734 -6.836 -3.963 1 98.88 490 ASN A N 1
ATOM 3617 C CA . ASN A 1 490 ? 21.625 -7.934 -4.332 1 98.88 490 ASN A CA 1
ATOM 3618 C C . ASN A 1 490 ? 21.719 -8.094 -5.844 1 98.88 490 ASN A C 1
ATOM 3620 O O . ASN A 1 490 ? 22.766 -8.445 -6.371 1 98.88 490 ASN A O 1
ATOM 3624 N N . LEU A 1 491 ? 20.625 -7.863 -6.582 1 98.94 491 LEU A N 1
ATOM 3625 C CA . LEU A 1 491 ? 20.656 -7.797 -8.039 1 98.94 491 LEU A CA 1
ATOM 3626 C C . LEU A 1 491 ? 21.609 -6.703 -8.508 1 98.94 491 LEU A C 1
ATOM 3628 O O . LEU A 1 491 ? 22.5 -6.957 -9.328 1 98.94 491 LEU A O 1
ATOM 3632 N N . ARG A 1 492 ? 21.406 -5.457 -7.934 1 98.56 492 ARG A N 1
ATOM 3633 C CA . ARG A 1 492 ? 22.219 -4.301 -8.312 1 98.56 492 ARG A CA 1
ATOM 3634 C C . ARG A 1 492 ? 23.688 -4.559 -8.047 1 98.56 492 ARG A C 1
ATOM 3636 O O . ARG A 1 492 ? 24.531 -4.293 -8.914 1 98.56 492 ARG A O 1
ATOM 3643 N N . ALA A 1 493 ? 24.047 -5.074 -6.871 1 98.62 493 ALA A N 1
ATOM 3644 C CA . ALA A 1 493 ? 25.422 -5.352 -6.5 1 98.62 493 ALA A CA 1
ATOM 3645 C C . ALA A 1 493 ? 26.062 -6.359 -7.453 1 98.62 493 ALA A C 1
ATOM 3647 O O . ALA A 1 493 ? 27.234 -6.223 -7.82 1 98.62 493 ALA A O 1
ATOM 3648 N N . ALA A 1 494 ? 25.312 -7.285 -7.891 1 98.75 494 ALA A N 1
ATOM 3649 C CA . ALA A 1 494 ? 25.828 -8.352 -8.75 1 98.75 494 ALA A CA 1
ATOM 3650 C C . ALA A 1 494 ? 26.047 -7.848 -10.172 1 98.75 494 ALA A C 1
ATOM 3652 O O . ALA A 1 494 ? 26.75 -8.484 -10.961 1 98.75 494 ALA A O 1
ATOM 3653 N N . CYS A 1 495 ? 25.406 -6.742 -10.516 1 97.88 495 CYS A N 1
ATOM 3654 C CA . CYS A 1 495 ? 25.609 -6.156 -11.836 1 97.88 495 CYS A CA 1
ATOM 3655 C C . CYS A 1 495 ? 27 -5.535 -11.953 1 97.88 495 CYS A C 1
ATOM 3657 O O . CYS A 1 495 ? 27.469 -5.277 -13.055 1 97.88 495 CYS A O 1
ATOM 3659 N N . GLU A 1 496 ? 27.703 -5.238 -10.836 1 94.81 496 GLU A N 1
ATOM 3660 C CA . GLU A 1 496 ? 29.094 -4.785 -10.797 1 94.81 496 GLU A CA 1
ATOM 3661 C C . GLU A 1 496 ? 29.312 -3.555 -11.672 1 94.81 496 GLU A C 1
ATOM 3663 O O . GLU A 1 496 ? 30.188 -3.539 -12.531 1 94.81 496 GLU A O 1
ATOM 3668 N N . GLY A 1 497 ? 28.422 -2.596 -11.578 1 91.69 497 GLY A N 1
ATOM 3669 C CA . GLY A 1 497 ? 28.594 -1.323 -12.266 1 91.69 497 GLY A CA 1
ATOM 3670 C C . GLY A 1 497 ? 27.891 -1.282 -13.609 1 91.69 497 GLY A C 1
ATOM 3671 O O . GLY A 1 497 ? 27.75 -0.214 -14.211 1 91.69 497 GLY A O 1
ATOM 3672 N N . ARG A 1 498 ? 27.547 -2.5 -14.125 1 93.75 498 ARG A N 1
ATOM 3673 C CA . ARG A 1 498 ? 26.75 -2.523 -15.344 1 93.75 498 ARG A CA 1
ATOM 3674 C C . ARG A 1 498 ? 25.328 -2.023 -15.078 1 93.75 498 ARG A C 1
ATOM 3676 O O . ARG A 1 498 ? 24.938 -1.826 -13.922 1 93.75 498 ARG A O 1
ATOM 3683 N N . SER A 1 499 ? 24.578 -1.812 -16.125 1 96.62 499 SER A N 1
ATOM 3684 C CA . SER A 1 499 ? 23.188 -1.381 -16.016 1 96.62 499 SER A CA 1
ATOM 3685 C C . SER A 1 499 ? 22.359 -2.408 -15.25 1 96.62 499 SER A C 1
ATOM 3687 O O . SER A 1 499 ? 22.484 -3.613 -15.484 1 96.62 499 SER A O 1
ATOM 3689 N N . VAL A 1 500 ? 21.547 -1.944 -14.367 1 97.88 500 VAL A N 1
ATOM 3690 C CA . VAL A 1 500 ? 20.656 -2.818 -13.625 1 97.88 500 VAL A CA 1
ATOM 3691 C C . VAL A 1 500 ? 19.391 -3.084 -14.445 1 97.88 500 VAL A C 1
ATOM 3693 O O . VAL A 1 500 ? 18.797 -2.156 -15 1 97.88 500 VAL A O 1
ATOM 3696 N N . PRO A 1 501 ? 18.984 -4.301 -14.594 1 98.62 501 PRO A N 1
ATOM 3697 C CA . PRO A 1 501 ? 17.781 -4.609 -15.367 1 98.62 501 PRO A CA 1
ATOM 3698 C C . PRO A 1 501 ? 16.5 -4.039 -14.734 1 98.62 501 PRO A C 1
ATOM 3700 O O . PRO A 1 501 ? 16.5 -3.691 -13.555 1 98.62 501 PRO A O 1
ATOM 3703 N N . SER A 1 502 ? 15.445 -3.92 -15.641 1 98.75 502 SER A N 1
ATOM 3704 C CA . SER A 1 502 ? 14.117 -3.688 -15.062 1 98.75 502 SER A CA 1
ATOM 3705 C C . SER A 1 502 ? 13.742 -4.785 -14.078 1 98.75 502 SER A C 1
ATOM 3707 O O . SER A 1 502 ? 13.914 -5.973 -14.367 1 98.75 502 SER A O 1
ATOM 3709 N N . PHE A 1 503 ? 13.344 -4.336 -12.945 1 98.81 503 PHE A N 1
ATOM 3710 C CA . PHE A 1 503 ? 13.117 -5.25 -11.836 1 98.81 503 PHE A CA 1
ATOM 3711 C C . PHE A 1 503 ? 11.68 -5.145 -11.336 1 98.81 503 PHE A C 1
ATOM 3713 O O . PHE A 1 503 ? 11.156 -4.043 -11.164 1 98.81 503 PHE A O 1
ATOM 3720 N N . LEU A 1 504 ? 11 -6.293 -11.125 1 98.94 504 LEU A N 1
ATOM 3721 C CA . LEU A 1 504 ? 9.672 -6.387 -10.523 1 98.94 504 LEU A CA 1
ATOM 3722 C C . LEU A 1 504 ? 9.633 -7.457 -9.438 1 98.94 504 LEU A C 1
ATOM 3724 O O . LEU A 1 504 ? 9.875 -8.633 -9.719 1 98.94 504 LEU A O 1
ATOM 3728 N N . HIS A 1 505 ? 9.414 -7.023 -8.203 1 98.94 505 HIS A N 1
ATOM 3729 C CA . HIS A 1 505 ? 9.172 -7.934 -7.09 1 98.94 505 HIS A CA 1
ATOM 3730 C C . HIS A 1 505 ? 7.68 -8.133 -6.855 1 98.94 505 HIS A C 1
ATOM 3732 O O . HIS A 1 505 ? 6.934 -7.164 -6.727 1 98.94 505 HIS A O 1
ATOM 3738 N N . ILE A 1 506 ? 7.27 -9.391 -6.797 1 98.94 506 ILE A N 1
ATOM 3739 C CA . ILE A 1 506 ? 5.879 -9.734 -6.535 1 98.94 506 ILE A CA 1
ATOM 3740 C C . ILE A 1 506 ? 5.773 -10.484 -5.211 1 98.94 506 ILE A C 1
ATOM 3742 O O . ILE A 1 506 ? 6.258 -11.617 -5.09 1 98.94 506 ILE A O 1
ATOM 3746 N N . ASP A 1 507 ? 5.195 -9.859 -4.215 1 98.88 507 ASP A N 1
ATOM 3747 C CA . ASP A 1 507 ? 4.883 -10.508 -2.943 1 98.88 507 ASP A CA 1
ATOM 3748 C C . ASP A 1 507 ? 3.451 -11.039 -2.939 1 98.88 507 ASP A C 1
ATOM 3750 O O . ASP A 1 507 ? 2.496 -10.273 -2.809 1 98.88 507 ASP A O 1
ATOM 3754 N N . MET A 1 508 ? 3.299 -12.352 -3.021 1 98.75 508 MET A N 1
ATOM 3755 C CA . MET A 1 508 ? 1.989 -12.992 -3.113 1 98.75 508 MET A CA 1
ATOM 3756 C C . MET A 1 508 ? 1.712 -13.844 -1.882 1 98.75 508 MET A C 1
ATOM 3758 O O . MET A 1 508 ? 1.11 -14.914 -1.985 1 98.75 508 MET A O 1
ATOM 3762 N N . ALA A 1 509 ? 2.111 -13.344 -0.721 1 98 509 ALA A N 1
ATOM 3763 C CA . ALA A 1 509 ? 1.967 -14.086 0.531 1 98 509 ALA A CA 1
ATOM 3764 C C . ALA A 1 509 ? 0.502 -14.406 0.813 1 98 509 ALA A C 1
ATOM 3766 O O . ALA A 1 509 ? 0.19 -15.445 1.399 1 98 509 ALA A O 1
ATOM 3767 N N . PHE A 1 510 ? -0.402 -13.57 0.39 1 97.56 510 PHE A N 1
ATOM 3768 C CA . PHE A 1 510 ? -1.799 -13.797 0.743 1 97.56 510 PHE A CA 1
ATOM 3769 C C . PHE A 1 510 ? -2.566 -14.391 -0.434 1 97.56 510 PHE A C 1
ATOM 3771 O O . PHE A 1 510 ? -3.316 -15.352 -0.27 1 97.56 510 PHE A O 1
ATOM 3778 N N . PRO A 1 511 ? -2.363 -13.93 -1.665 1 97.88 511 PRO A N 1
ATOM 3779 C CA . PRO A 1 511 ? -3.148 -14.531 -2.748 1 97.88 511 PRO A CA 1
ATOM 3780 C C . PRO A 1 511 ? -2.674 -15.938 -3.115 1 97.88 511 PRO A C 1
ATOM 3782 O O . PRO A 1 511 ? -3.264 -16.578 -3.982 1 97.88 511 PRO A O 1
ATOM 3785 N N . VAL A 1 512 ? -1.692 -16.438 -2.438 1 98.38 512 VAL A N 1
ATOM 3786 C CA . VAL A 1 512 ? -1.194 -17.781 -2.703 1 98.38 512 VAL A CA 1
ATOM 3787 C C . VAL A 1 512 ? -2.299 -18.812 -2.441 1 98.38 512 VAL A C 1
ATOM 3789 O O . VAL A 1 512 ? -2.303 -19.891 -3.029 1 98.38 512 VAL A O 1
ATOM 3792 N N . THR A 1 513 ? -3.256 -18.484 -1.617 1 97.31 513 THR A N 1
ATOM 3793 C CA . THR A 1 513 ? -4.375 -19.375 -1.309 1 97.31 513 THR A CA 1
ATOM 3794 C C . THR A 1 513 ? -5.703 -18.641 -1.488 1 97.31 513 THR A C 1
ATOM 3796 O O . THR A 1 513 ? -5.734 -17.406 -1.58 1 97.31 513 THR A O 1
ATOM 3799 N N . TRP A 1 514 ? -6.648 -19.484 -1.699 1 92.06 514 TRP A N 1
ATOM 3800 C CA . TRP A 1 514 ? -8.023 -19 -1.655 1 92.06 514 TRP A CA 1
ATOM 3801 C C . TRP A 1 514 ? -8.906 -19.953 -0.842 1 92.06 514 TRP A C 1
ATOM 3803 O O . TRP A 1 514 ? -8.453 -21.016 -0.427 1 92.06 514 TRP A O 1
ATOM 3813 N N . LYS A 1 515 ? -10.195 -19.641 -0.518 1 76.88 515 LYS A N 1
ATOM 3814 C CA . LYS A 1 515 ? -11.156 -20.516 0.163 1 76.88 515 LYS A CA 1
ATOM 3815 C C . LYS A 1 515 ? -10.508 -21.234 1.342 1 76.88 515 LYS A C 1
ATOM 3817 O O . LYS A 1 515 ? -10.406 -22.453 1.342 1 76.88 515 LYS A O 1
ATOM 3822 N N . GLU A 1 516 ? -10.344 -20.953 2.541 1 76.19 516 GLU A N 1
ATOM 3823 C CA . GLU A 1 516 ? -9.867 -21.562 3.775 1 76.19 516 GLU A CA 1
ATOM 3824 C C . GLU A 1 516 ? -8.531 -22.266 3.557 1 76.19 516 GLU A C 1
ATOM 3826 O O . GLU A 1 516 ? -8.359 -23.422 3.949 1 76.19 516 GLU A O 1
ATOM 3831 N N . GLY A 1 517 ? -7.637 -21.891 2.656 1 87.75 517 GLY A N 1
ATOM 3832 C CA . GLY A 1 517 ? -6.277 -22.391 2.637 1 87.75 517 GLY A CA 1
ATOM 3833 C C . GLY A 1 517 ? -5.934 -23.141 1.356 1 87.75 517 GLY A C 1
ATOM 3834 O O . GLY A 1 517 ? -4.793 -23.562 1.164 1 87.75 517 GLY A O 1
ATOM 3835 N N . ARG A 1 518 ? -6.867 -23.328 0.449 1 93.56 518 ARG A N 1
ATOM 3836 C CA . ARG A 1 518 ? -6.605 -23.969 -0.84 1 93.56 518 ARG A CA 1
ATOM 3837 C C . ARG A 1 518 ? -5.688 -23.109 -1.699 1 93.56 518 ARG A C 1
ATOM 3839 O O . ARG A 1 518 ? -5.863 -21.891 -1.768 1 93.56 518 ARG A O 1
ATOM 3846 N N . ALA A 1 519 ? -4.711 -23.812 -2.287 1 97.38 519 ALA A N 1
ATOM 3847 C CA . ALA A 1 519 ? -3.789 -23.062 -3.139 1 97.38 519 ALA A CA 1
ATOM 3848 C C . ALA A 1 519 ? -4.508 -22.469 -4.348 1 97.38 519 ALA A C 1
ATOM 3850 O O . ALA A 1 519 ? -5.395 -23.109 -4.922 1 97.38 519 ALA A O 1
ATOM 3851 N N . SER A 1 520 ? -4.098 -21.328 -4.805 1 98 520 SER A N 1
ATOM 3852 C CA . SER A 1 520 ? -4.805 -20.609 -5.855 1 98 520 SER A CA 1
ATOM 3853 C C . SER A 1 520 ? -4.129 -20.797 -7.211 1 98 520 SER A C 1
ATOM 3855 O O . SER A 1 520 ? -4.734 -20.531 -8.25 1 98 520 SER A O 1
ATOM 3857 N N . GLY A 1 521 ? -2.859 -21.234 -7.195 1 98.5 521 GLY A N 1
ATOM 3858 C CA . GLY A 1 521 ? -2.104 -21.188 -8.438 1 98.5 521 GLY A CA 1
ATOM 3859 C C . GLY A 1 521 ? -1.782 -19.766 -8.883 1 98.5 521 GLY A C 1
ATOM 3860 O O . GLY A 1 521 ? -1.515 -19.531 -10.062 1 98.5 521 GLY A O 1
ATOM 3861 N N . TYR A 1 522 ? -1.759 -18.844 -8 1 98.62 522 TYR A N 1
ATOM 3862 C CA . TYR A 1 522 ? -1.519 -17.438 -8.289 1 98.62 522 TYR A CA 1
ATOM 3863 C C . TYR A 1 522 ? -0.195 -17.25 -9.023 1 98.62 522 TYR A C 1
ATOM 3865 O O . TYR A 1 522 ? 0.774 -17.953 -8.758 1 98.62 522 TYR A O 1
ATOM 3873 N N . GLY A 1 523 ? -0.159 -16.281 -9.852 1 98.88 523 GLY A N 1
ATOM 3874 C CA . GLY A 1 523 ? 1.062 -15.812 -10.484 1 98.88 523 GLY A CA 1
ATOM 3875 C C . GLY A 1 523 ? 1.271 -16.391 -11.875 1 98.88 523 GLY A C 1
ATOM 3876 O O . GLY A 1 523 ? 1.939 -15.789 -12.711 1 98.88 523 GLY A O 1
ATOM 3877 N N . VAL A 1 524 ? 0.739 -17.609 -12.141 1 98.94 524 VAL A N 1
ATOM 3878 C CA . VAL A 1 524 ? 0.879 -18.25 -13.445 1 98.94 524 VAL A CA 1
ATOM 3879 C C . VAL A 1 524 ? 0.32 -17.344 -14.531 1 98.94 524 VAL A C 1
ATOM 3881 O O . VAL A 1 524 ?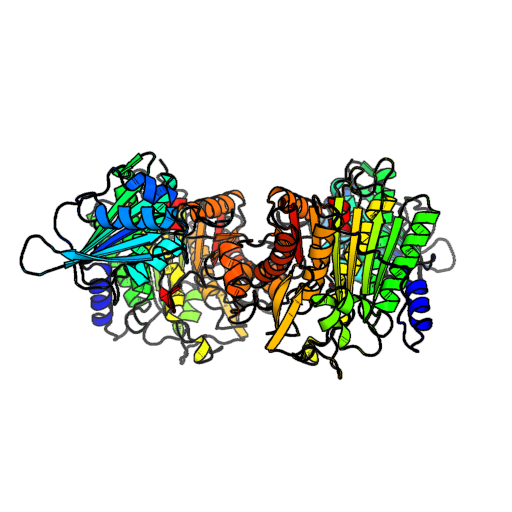 1.03 -16.984 -15.477 1 98.94 524 VAL A O 1
ATOM 3884 N N . ALA A 1 525 ? -0.935 -16.938 -14.383 1 98.88 525 ALA A N 1
ATOM 3885 C CA . ALA A 1 525 ? -1.625 -16.156 -15.406 1 98.88 525 ALA A CA 1
ATOM 3886 C C . ALA A 1 525 ? -1.033 -14.75 -15.516 1 98.88 525 ALA A C 1
ATOM 3888 O O . ALA A 1 525 ? -0.868 -14.227 -16.625 1 98.88 525 ALA A O 1
ATOM 3889 N N . LEU A 1 526 ? -0.743 -14.156 -14.367 1 98.88 526 LEU A N 1
ATOM 3890 C CA . LEU A 1 526 ? -0.174 -12.812 -14.336 1 98.88 526 LEU A CA 1
ATOM 3891 C C . LEU A 1 526 ? 1.112 -12.75 -15.156 1 98.88 526 LEU A C 1
ATOM 3893 O O . LEU A 1 526 ? 1.219 -11.953 -16.094 1 98.88 526 LEU A O 1
ATOM 3897 N N . VAL A 1 527 ? 2.045 -13.609 -14.844 1 98.94 527 VAL A N 1
ATOM 3898 C CA . VAL A 1 527 ? 3.367 -13.531 -15.461 1 98.94 527 VAL A CA 1
ATOM 3899 C C . VAL A 1 527 ? 3.305 -14.055 -16.891 1 98.94 527 VAL A C 1
ATOM 3901 O O . VAL A 1 527 ? 4 -13.547 -17.781 1 98.94 527 VAL A O 1
ATOM 3904 N N . ALA A 1 528 ? 2.479 -15.07 -17.203 1 98.88 528 ALA A N 1
ATOM 3905 C CA . ALA A 1 528 ? 2.279 -15.508 -18.578 1 98.88 528 ALA A CA 1
ATOM 3906 C C . ALA A 1 528 ? 1.807 -14.352 -19.453 1 98.88 528 ALA A C 1
ATOM 3908 O O . ALA A 1 528 ? 2.309 -14.164 -20.562 1 98.88 528 ALA A O 1
ATOM 3909 N N . ASP A 1 529 ? 0.828 -13.617 -18.938 1 98.75 529 ASP A N 1
ATOM 3910 C CA . ASP A 1 529 ? 0.314 -12.477 -19.703 1 98.75 529 ASP A CA 1
ATOM 3911 C C . ASP A 1 529 ? 1.388 -11.406 -19.875 1 98.75 529 ASP A C 1
ATOM 3913 O O . ASP A 1 529 ? 1.497 -10.805 -20.938 1 98.75 529 ASP A O 1
ATOM 3917 N N . MET A 1 530 ? 2.145 -11.156 -18.812 1 98.81 530 MET A N 1
ATOM 3918 C CA . MET A 1 530 ? 3.227 -10.18 -18.906 1 98.81 530 MET A CA 1
ATOM 3919 C C . MET A 1 530 ? 4.25 -10.602 -19.953 1 98.81 530 MET A C 1
ATOM 3921 O O . MET A 1 530 ? 4.918 -9.75 -20.547 1 98.81 530 MET A O 1
ATOM 3925 N N . LEU A 1 531 ? 4.355 -11.883 -20.203 1 98.69 531 LEU A N 1
ATOM 3926 C CA . LEU A 1 531 ? 5.277 -12.414 -21.203 1 98.69 531 LEU A CA 1
ATOM 3927 C C . LEU A 1 531 ? 4.609 -12.484 -22.562 1 98.69 531 LEU A C 1
ATOM 3929 O O . LEU A 1 531 ? 5.164 -13.07 -23.5 1 98.69 531 LEU A O 1
ATOM 3933 N N . GLY A 1 532 ? 3.406 -11.984 -22.719 1 98.06 532 GLY A N 1
ATOM 3934 C CA . GLY A 1 532 ? 2.793 -11.789 -24.016 1 98.06 532 GLY A CA 1
ATOM 3935 C C . GLY A 1 532 ? 1.927 -12.953 -24.453 1 98.06 532 GLY A C 1
ATOM 3936 O O . GLY A 1 532 ? 1.508 -13.023 -25.609 1 98.06 532 GLY A O 1
ATOM 3937 N N . VAL A 1 533 ? 1.604 -13.852 -23.547 1 98.12 533 VAL A N 1
ATOM 3938 C CA . VAL A 1 533 ? 0.857 -15.055 -23.922 1 98.12 533 VAL A CA 1
ATOM 3939 C C . VAL A 1 533 ? -0.511 -14.656 -24.469 1 98.12 533 VAL A C 1
ATOM 3941 O O . VAL A 1 533 ? -0.992 -15.25 -25.438 1 98.12 533 VAL A O 1
ATOM 3944 N N . PHE A 1 534 ? -1.145 -13.633 -23.906 1 97.19 534 PHE A N 1
ATOM 3945 C CA . PHE A 1 534 ? -2.498 -13.289 -24.328 1 97.19 534 PHE A CA 1
ATOM 3946 C C . PHE A 1 534 ? -2.486 -12.086 -25.25 1 97.19 534 PHE A C 1
ATOM 3948 O O . PHE A 1 534 ? -3.531 -11.492 -25.531 1 97.19 534 PHE A O 1
ATOM 3955 N N . ASP A 1 535 ? -1.266 -11.703 -25.703 1 91.31 535 ASP A N 1
ATOM 3956 C CA . ASP A 1 535 ? -1.2 -10.641 -26.703 1 91.31 535 ASP A CA 1
ATOM 3957 C C . ASP A 1 535 ? -1.745 -11.117 -28.047 1 91.31 535 ASP A C 1
ATOM 3959 O O . ASP A 1 535 ? -1.656 -12.305 -28.359 1 91.31 535 ASP A O 1
ATOM 3963 N N . GLU A 1 536 ? -2.479 -10.25 -28.781 1 76.38 536 GLU A N 1
ATOM 3964 C CA . GLU A 1 536 ? -2.998 -10.602 -30.094 1 76.38 536 GLU A CA 1
ATOM 3965 C C . GLU A 1 536 ? -1.878 -10.656 -31.125 1 76.38 536 GLU A C 1
ATOM 3967 O O . GLU A 1 536 ? -0.891 -9.922 -31.031 1 76.38 536 GLU A O 1
ATOM 3972 N N . MET B 1 1 ? -40.031 16.969 -1.925 1 22.59 1 MET B N 1
ATOM 3973 C CA . MET B 1 1 ? -39.094 18.094 -1.932 1 22.59 1 MET B CA 1
ATOM 3974 C C . MET B 1 1 ? -38.812 18.578 -0.513 1 22.59 1 MET B C 1
ATOM 3976 O O . MET B 1 1 ? -39.25 19.656 -0.127 1 22.59 1 MET B O 1
ATOM 3980 N N . ALA B 1 2 ? -38.906 17.609 0.459 1 24.69 2 ALA B N 1
ATOM 3981 C CA . ALA B 1 2 ? -38.875 17.953 1.879 1 24.69 2 ALA B CA 1
ATOM 3982 C C . ALA B 1 2 ? -37.625 18.781 2.211 1 24.69 2 ALA B C 1
ATOM 3984 O O . ALA B 1 2 ? -36.531 18.453 1.79 1 24.69 2 ALA B O 1
ATOM 3985 N N . SER B 1 3 ? -37.781 20.109 2.348 1 22.42 3 SER B N 1
ATOM 3986 C CA . SER B 1 3 ? -36.812 21.109 2.756 1 22.42 3 SER B CA 1
ATOM 3987 C C . SER B 1 3 ? -35.906 20.578 3.855 1 22.42 3 SER B C 1
ATOM 3989 O O . SER B 1 3 ? -36.375 20.188 4.926 1 22.42 3 SER B O 1
ATOM 3991 N N . LEU B 1 4 ? -34.875 19.828 3.568 1 28.94 4 LEU B N 1
ATOM 3992 C CA . LEU B 1 4 ? -33.875 19.453 4.559 1 28.94 4 LEU B CA 1
ATOM 3993 C C . LEU B 1 4 ? -33.531 20.625 5.465 1 28.94 4 LEU B C 1
ATOM 3995 O O . LEU B 1 4 ? -32.969 21.625 5.008 1 28.94 4 LEU B O 1
ATOM 3999 N N . ALA B 1 5 ? -34.406 20.906 6.445 1 28.39 5 ALA B N 1
ATOM 4000 C CA . ALA B 1 5 ? -34.25 21.953 7.453 1 28.39 5 ALA B CA 1
ATOM 4001 C C . ALA B 1 5 ? -32.781 22.031 7.918 1 28.39 5 ALA B C 1
ATOM 4003 O O . ALA B 1 5 ? -32.156 21 8.195 1 28.39 5 ALA B O 1
ATOM 4004 N N . ALA B 1 6 ? -32.062 23.078 7.594 1 35 6 ALA B N 1
ATOM 4005 C CA . ALA B 1 6 ? -30.766 23.5 8.07 1 35 6 ALA B CA 1
ATOM 4006 C C . ALA B 1 6 ? -30.594 23.188 9.555 1 35 6 ALA B C 1
ATOM 4008 O O . ALA B 1 6 ? -31.438 23.547 10.367 1 35 6 ALA B O 1
ATOM 4009 N N . VAL B 1 7 ? -30.078 22.109 9.898 1 37.09 7 VAL B N 1
ATOM 4010 C CA . VAL B 1 7 ? -29.672 21.984 11.297 1 37.09 7 VAL B CA 1
ATOM 4011 C C . VAL B 1 7 ? -29.078 23.297 11.781 1 37.09 7 VAL B C 1
ATOM 4013 O O . VAL B 1 7 ? -28 23.703 11.328 1 37.09 7 VAL B O 1
ATOM 4016 N N . ALA B 1 8 ? -29.984 24.266 12.117 1 33.75 8 ALA B N 1
ATOM 4017 C CA . ALA B 1 8 ? -29.516 25.516 12.711 1 33.75 8 ALA B CA 1
ATOM 4018 C C . ALA B 1 8 ? -28.469 25.25 13.797 1 33.75 8 ALA B C 1
ATOM 4020 O O . ALA B 1 8 ? -28.766 24.562 14.789 1 33.75 8 ALA B O 1
ATOM 4021 N N . ILE B 1 9 ? -27.188 25.234 13.445 1 37.62 9 ILE B N 1
ATOM 4022 C CA . ILE B 1 9 ? -26.172 25.297 14.484 1 37.62 9 ILE B CA 1
ATOM 4023 C C . ILE B 1 9 ? -26.469 26.469 15.43 1 37.62 9 ILE B C 1
ATOM 4025 O O . ILE B 1 9 ? -26.438 27.625 15.016 1 37.62 9 ILE B O 1
ATOM 4029 N N . ASN B 1 10 ? -27.688 26.484 16.109 1 33.97 10 ASN B N 1
ATOM 4030 C CA . ASN B 1 10 ? -28.031 27.531 17.062 1 33.97 10 ASN B CA 1
ATOM 4031 C C . ASN B 1 10 ? -26.812 27.938 17.906 1 33.97 10 ASN B C 1
ATOM 4033 O O . ASN B 1 10 ? -25.906 27.125 18.109 1 33.97 10 ASN B O 1
ATOM 4037 N N . GLU B 1 11 ? -26.594 29.234 18.031 1 35.28 11 GLU B N 1
ATOM 4038 C CA . GLU B 1 11 ? -25.734 29.734 19.094 1 35.28 11 GLU B CA 1
ATOM 4039 C C . GLU B 1 11 ? -25.922 28.953 20.391 1 35.28 11 GLU B C 1
ATOM 4041 O O . GLU B 1 11 ? -26.828 29.25 21.188 1 35.28 11 GLU B O 1
ATOM 4046 N N . GLY B 1 12 ? -26.141 27.719 20.359 1 35.25 12 GLY B N 1
ATOM 4047 C CA . GLY B 1 12 ? -26.484 26.812 21.438 1 35.25 12 GLY B CA 1
ATOM 4048 C C . GLY B 1 12 ? -25.703 27.047 22.703 1 35.25 12 GLY B C 1
ATOM 4049 O O . GLY B 1 12 ? -24.625 27.672 22.672 1 35.25 12 GLY B O 1
ATOM 4050 N N . ALA B 1 13 ? -26.359 26.891 23.797 1 36.69 13 ALA B N 1
ATOM 4051 C CA . ALA B 1 13 ? -25.844 26.844 25.156 1 36.69 13 ALA B CA 1
ATOM 4052 C C . ALA B 1 13 ? -24.578 25.984 25.25 1 36.69 13 ALA B C 1
ATOM 4054 O O . ALA B 1 13 ? -24.625 24.797 24.922 1 36.69 13 ALA B O 1
ATOM 4055 N N . LYS B 1 14 ? -23.469 26.609 25.031 1 48.06 14 LYS B N 1
ATOM 4056 C CA . LYS B 1 14 ? -22.172 26 25.375 1 48.06 14 LYS B CA 1
ATOM 4057 C C . LYS B 1 14 ? -22.281 25.172 26.656 1 48.06 14 LYS B C 1
ATOM 4059 O O . LYS B 1 14 ? -22.609 25.703 27.703 1 48.06 14 LYS B O 1
ATOM 4064 N N . PHE B 1 15 ? -22.766 24.031 26.625 1 41.41 15 PHE B N 1
ATOM 4065 C CA . PHE B 1 15 ? -22.766 23.172 27.812 1 41.41 15 PHE B CA 1
ATOM 4066 C C . PHE B 1 15 ? -21.359 23.047 28.391 1 41.41 15 PHE B C 1
ATOM 4068 O O . PHE B 1 15 ? -20.688 22.047 28.172 1 41.41 15 PHE B O 1
ATOM 4075 N N . ARG B 1 16 ? -20.75 24.141 28.516 1 51.91 16 ARG B N 1
ATOM 4076 C CA . ARG B 1 16 ? -19.469 24.047 29.219 1 51.91 16 ARG B CA 1
ATOM 4077 C C . ARG B 1 16 ? -19.688 23.812 30.703 1 51.91 16 ARG B C 1
ATOM 4079 O O . ARG B 1 16 ? -20.375 24.578 31.375 1 51.91 16 ARG B O 1
ATOM 4086 N N . GLY B 1 17 ? -20.078 22.625 31.047 1 51.69 17 GLY B N 1
ATOM 4087 C CA . GLY B 1 17 ? -20.141 22.469 32.5 1 51.69 17 GLY B CA 1
ATOM 4088 C C . GLY B 1 17 ? -19.328 23.516 33.25 1 51.69 17 GLY B C 1
ATOM 4089 O O . GLY B 1 17 ? -18.938 24.531 32.656 1 51.69 17 GLY B O 1
ATOM 4090 N N . SER B 1 18 ? -19.047 23.266 34.562 1 61.34 18 SER B N 1
ATOM 4091 C CA . SER B 1 18 ? -18.406 24.109 35.562 1 61.34 18 SER B CA 1
ATOM 4092 C C . SER B 1 18 ? -16.891 24.141 35.375 1 61.34 18 SER B C 1
ATOM 4094 O O . SER B 1 18 ? -16.172 24.797 36.125 1 61.34 18 SER B O 1
ATOM 4096 N N . VAL B 1 19 ? -16.469 23.516 34.219 1 74.5 19 VAL B N 1
ATOM 4097 C CA . VAL B 1 19 ? -15.023 23.422 34.094 1 74.5 19 VAL B CA 1
ATOM 4098 C C . VAL B 1 19 ? -14.484 24.672 33.406 1 74.5 19 VAL B C 1
ATOM 4100 O O . VAL B 1 19 ? -15.055 25.109 32.406 1 74.5 19 VAL B O 1
ATOM 4103 N N . ASP B 1 20 ? -13.516 25.312 33.938 1 81.88 20 ASP B N 1
ATOM 4104 C CA . ASP B 1 20 ? -12.836 26.484 33.406 1 81.88 20 ASP B CA 1
ATOM 4105 C C . ASP B 1 20 ? -11.641 26.078 32.531 1 81.88 20 ASP B C 1
ATOM 4107 O O . ASP B 1 20 ? -10.719 25.422 33 1 81.88 20 ASP B O 1
ATOM 4111 N N . TYR B 1 21 ? -11.727 26.469 31.234 1 86.19 21 TYR B N 1
ATOM 4112 C CA . TYR B 1 21 ? -10.68 26.109 30.297 1 86.19 21 TYR B CA 1
ATOM 4113 C C . TYR B 1 21 ? -9.797 27.297 29.969 1 86.19 21 TYR B C 1
ATOM 4115 O O . TYR B 1 21 ? -9.031 27.281 29 1 86.19 21 TYR B O 1
ATOM 4123 N N . SER B 1 22 ? -9.844 28.344 30.656 1 86.75 22 SER B N 1
ATOM 4124 C CA . SER B 1 22 ? -9.195 29.609 30.312 1 86.75 22 SER B CA 1
ATOM 4125 C C . SER B 1 22 ? -7.676 29.453 30.297 1 86.75 22 SER B C 1
ATOM 4127 O O . SER B 1 22 ? -6.996 30.062 29.469 1 86.75 22 SER B O 1
ATOM 4129 N N . ARG B 1 23 ? -7.176 28.656 31.203 1 84.31 23 ARG B N 1
ATOM 4130 C CA . ARG B 1 23 ? -5.734 28.469 31.266 1 84.31 23 ARG B CA 1
ATOM 4131 C C . ARG B 1 23 ? -5.223 27.719 30.047 1 84.31 23 ARG B C 1
ATOM 4133 O O . ARG B 1 23 ? -4.199 28.078 29.469 1 84.31 23 ARG B O 1
ATOM 4140 N N . GLU B 1 24 ? -5.922 26.719 29.734 1 86.38 24 GLU B N 1
ATOM 4141 C CA . GLU B 1 24 ? -5.566 25.938 28.562 1 86.38 24 GLU B CA 1
ATOM 4142 C C . GLU B 1 24 ? -5.621 26.797 27.297 1 86.38 24 GLU B C 1
ATOM 4144 O O . GLU B 1 24 ? -4.688 26.781 26.484 1 86.38 24 GLU B O 1
ATOM 4149 N N . ILE B 1 25 ? -6.602 27.516 27.172 1 88.19 25 ILE B N 1
ATOM 4150 C CA . ILE B 1 25 ? -6.824 28.375 26 1 88.19 25 ILE B CA 1
ATOM 4151 C C . ILE B 1 25 ? -5.734 29.438 25.922 1 88.19 25 ILE B C 1
ATOM 4153 O O . ILE B 1 25 ? -5.188 29.703 24.859 1 88.19 25 ILE B O 1
ATOM 4157 N N . ALA B 1 26 ? -5.406 30.047 26.984 1 88.5 26 ALA B N 1
ATOM 4158 C CA . ALA B 1 26 ? -4.359 31.062 27.031 1 88.5 26 ALA B CA 1
ATOM 4159 C C . ALA B 1 26 ? -3.014 30.484 26.594 1 88.5 26 ALA B C 1
ATOM 4161 O O . ALA B 1 26 ? -2.252 31.141 25.891 1 88.5 26 ALA B O 1
ATOM 4162 N N . LYS B 1 27 ? -2.748 29.359 27.078 1 87.94 27 LYS B N 1
ATOM 4163 C CA . LYS B 1 27 ? -1.484 28.719 26.734 1 87.94 27 LYS B CA 1
ATOM 4164 C C . LYS B 1 27 ? -1.395 28.438 25.234 1 87.94 27 LYS B C 1
ATOM 4166 O O . LYS B 1 27 ? -0.363 28.688 24.609 1 87.94 27 LYS B O 1
ATOM 4171 N N . ILE B 1 28 ? -2.441 27.875 24.641 1 92.12 28 ILE B N 1
ATOM 4172 C CA . ILE B 1 28 ? -2.465 27.594 23.219 1 92.12 28 ILE B CA 1
ATOM 4173 C C . ILE B 1 28 ? -2.312 28.891 22.422 1 92.12 28 ILE B C 1
ATOM 4175 O O . ILE B 1 28 ? -1.568 28.938 21.438 1 92.12 28 ILE B O 1
ATOM 4179 N N . ASN B 1 29 ? -3.014 29.906 22.859 1 89.44 29 ASN B N 1
ATOM 4180 C CA . ASN B 1 29 ? -2.955 31.188 22.188 1 89.44 29 ASN B CA 1
ATOM 4181 C C . ASN B 1 29 ? -1.545 31.781 22.219 1 89.44 29 ASN B C 1
ATOM 4183 O O . ASN B 1 29 ? -1.088 32.344 21.219 1 89.44 29 ASN B O 1
ATOM 4187 N N . ASP B 1 30 ? -0.914 31.609 23.297 1 87.62 30 ASP B N 1
ATOM 4188 C CA . ASP B 1 30 ? 0.461 32.094 23.422 1 87.62 30 ASP B CA 1
ATOM 4189 C C . ASP B 1 30 ? 1.382 31.375 22.438 1 87.62 30 ASP B C 1
ATOM 4191 O O . ASP B 1 30 ? 2.24 32 21.812 1 87.62 30 ASP B O 1
ATOM 4195 N N . VAL B 1 31 ? 1.156 30.156 22.297 1 87.69 31 VAL B N 1
ATOM 4196 C CA . VAL B 1 31 ? 2.037 29.328 21.469 1 87.69 31 VAL B CA 1
ATOM 4197 C C . VAL B 1 31 ? 1.722 29.562 20 1 87.69 31 VAL B C 1
ATOM 4199 O O . VAL B 1 31 ? 2.631 29.734 19.172 1 87.69 31 VAL B O 1
ATOM 4202 N N . VAL B 1 32 ? 0.439 29.609 19.594 1 87.94 32 VAL B N 1
ATOM 4203 C CA . VAL B 1 32 ? 0.024 29.578 18.203 1 87.94 32 VAL B CA 1
ATOM 4204 C C . VAL B 1 32 ? -0.023 31 17.625 1 87.94 32 VAL B C 1
ATOM 4206 O O . VAL B 1 32 ? 0.299 31.219 16.469 1 87.94 32 VAL B O 1
ATOM 4209 N N . PHE B 1 33 ? -0.286 32.031 18.391 1 84.44 33 PHE B N 1
ATOM 4210 C CA . PHE B 1 33 ? -0.521 33.344 17.859 1 84.44 33 PHE B CA 1
ATOM 4211 C C . PHE B 1 33 ? 0.55 34.344 18.328 1 84.44 33 PHE B C 1
ATOM 4213 O O . PHE B 1 33 ? 0.606 35.469 17.875 1 84.44 33 PHE B O 1
ATOM 4220 N N . GLY B 1 34 ? 1.4 33.875 19.141 1 76.75 34 GLY B N 1
ATOM 4221 C CA . GLY B 1 34 ? 2.43 34.781 19.625 1 76.75 34 GLY B CA 1
ATOM 4222 C C . GLY B 1 34 ? 3.373 35.25 18.531 1 76.75 34 GLY B C 1
ATOM 4223 O O . GLY B 1 34 ? 3.918 34.406 17.781 1 76.75 34 GLY B O 1
ATOM 4224 N N . SER B 1 35 ? 3.498 36.531 18.219 1 63.19 35 SER B N 1
ATOM 4225 C CA . SER B 1 35 ? 4.145 37.156 17.078 1 63.19 35 SER B CA 1
ATOM 4226 C C . SER B 1 35 ? 5.648 36.906 17.078 1 63.19 35 SER B C 1
ATOM 4228 O O . SER B 1 35 ? 6.273 36.844 16.016 1 63.19 35 SER B O 1
ATOM 4230 N N . ARG B 1 36 ? 6.324 36.688 18.109 1 60.03 36 ARG B N 1
ATOM 4231 C CA . ARG B 1 36 ? 7.781 36.625 18.172 1 60.03 36 ARG B CA 1
ATOM 4232 C C . ARG B 1 36 ? 8.305 35.312 17.641 1 60.03 36 ARG B C 1
ATOM 4234 O O . ARG B 1 36 ? 9.516 35.094 17.562 1 60.03 36 ARG B O 1
ATOM 4241 N N . LYS B 1 37 ? 7.43 34.656 16.828 1 78.19 37 LYS B N 1
ATOM 4242 C CA . LYS B 1 37 ? 7.953 33.344 16.5 1 78.19 37 LYS B CA 1
ATOM 4243 C C . LYS B 1 37 ? 7.777 33.031 15.016 1 78.19 37 LYS B C 1
ATOM 4245 O O . LYS B 1 37 ? 7.887 31.859 14.602 1 78.19 37 LYS B O 1
ATOM 4250 N N . LYS B 1 38 ? 7.711 34.188 14.273 1 85 38 LYS B N 1
ATOM 4251 C CA . LYS B 1 38 ? 7.535 33.969 12.836 1 85 38 LYS B CA 1
ATOM 4252 C C . LYS B 1 38 ? 8.883 33.875 12.133 1 85 38 LYS B C 1
ATOM 4254 O O . LYS B 1 38 ? 9.844 34.531 12.508 1 85 38 LYS B O 1
ATOM 4259 N N . ILE B 1 39 ? 8.852 33.031 11.102 1 90.31 39 ILE B N 1
ATOM 4260 C CA . ILE B 1 39 ? 10.023 32.969 10.234 1 90.31 39 ILE B CA 1
ATOM 4261 C C . ILE B 1 39 ? 9.953 34.062 9.172 1 90.31 39 ILE B C 1
ATOM 4263 O O . ILE B 1 39 ? 8.922 34.219 8.516 1 90.31 39 ILE B O 1
ATOM 4267 N N . GLU B 1 40 ? 10.953 34.812 9.047 1 91.12 40 GLU B N 1
ATOM 4268 C CA . GLU B 1 40 ? 11.023 35.844 8 1 91.12 40 GLU B CA 1
ATOM 4269 C C . GLU B 1 40 ? 11.531 35.25 6.688 1 91.12 40 GLU B C 1
ATOM 4271 O O . GLU B 1 40 ? 12.703 34.875 6.582 1 91.12 40 GLU B O 1
ATOM 4276 N N . PHE B 1 41 ? 10.539 35.188 5.711 1 91.25 41 PHE B N 1
ATOM 4277 C CA . PHE B 1 41 ? 10.922 34.719 4.387 1 91.25 41 PHE B CA 1
ATOM 4278 C C . PHE B 1 41 ? 11.375 35.875 3.506 1 91.25 41 PHE B C 1
ATOM 4280 O O . PHE B 1 41 ? 10.609 36.781 3.234 1 91.25 41 PHE B O 1
ATOM 4287 N N . GLY B 1 42 ? 12.656 36.281 3.443 1 78.88 42 GLY B N 1
ATOM 4288 C CA . GLY B 1 42 ? 13.109 37.375 2.625 1 78.88 42 GLY B CA 1
ATOM 4289 C C . GLY B 1 42 ? 14.609 37.562 2.637 1 78.88 42 GLY B C 1
ATOM 4290 O O . GLY B 1 42 ? 15.312 36.938 3.432 1 78.88 42 GLY B O 1
ATOM 4291 N N . GLY B 1 43 ? 15.18 38.188 1.734 1 62.09 43 GLY B N 1
ATOM 4292 C CA . GLY B 1 43 ? 16.562 38.281 1.276 1 62.09 43 GLY B CA 1
ATOM 4293 C C . GLY B 1 43 ? 17.406 39.219 2.098 1 62.09 43 GLY B C 1
ATOM 4294 O O . GLY B 1 43 ? 18.484 39.656 1.66 1 62.09 43 GLY B O 1
ATOM 4295 N N . ASP B 1 44 ? 16.891 39.719 3.199 1 60.5 44 ASP B N 1
ATOM 4296 C CA . ASP B 1 44 ? 17.844 40.625 3.836 1 60.5 44 ASP B CA 1
ATOM 4297 C C . ASP B 1 44 ? 19 39.844 4.473 1 60.5 44 ASP B C 1
ATOM 4299 O O . ASP B 1 44 ? 18.797 39.125 5.461 1 60.5 44 ASP B O 1
ATOM 4303 N N . THR B 1 45 ? 19.969 39.781 3.744 1 63.19 45 THR B N 1
ATOM 4304 C CA . THR B 1 45 ? 21.141 39 4.145 1 63.19 45 THR B CA 1
ATOM 4305 C C . THR B 1 45 ? 22.188 39.875 4.816 1 63.19 45 THR B C 1
ATOM 4307 O O . THR B 1 45 ? 23.344 39.5 4.922 1 63.19 45 THR B O 1
ATOM 4310 N N . SER B 1 46 ? 21.562 41.125 5.199 1 66.56 46 SER B N 1
ATOM 4311 C CA . SER B 1 46 ? 22.516 42.031 5.812 1 66.56 46 SER B CA 1
ATOM 4312 C C . SER B 1 46 ? 22.547 41.844 7.328 1 66.56 46 SER B C 1
ATOM 4314 O O . SER B 1 46 ? 21.625 41.312 7.918 1 66.56 46 SER B O 1
ATOM 4316 N N . GLY B 1 47 ? 23.703 41.906 7.969 1 76.44 47 GLY B N 1
ATOM 4317 C CA . GLY B 1 47 ? 23.875 41.906 9.414 1 76.44 47 GLY B CA 1
ATOM 4318 C C . GLY B 1 47 ? 24.453 40.594 9.953 1 76.44 47 GLY B C 1
ATOM 4319 O O . GLY B 1 47 ? 24.391 39.562 9.281 1 76.44 47 GLY B O 1
ATOM 4320 N N . GLU B 1 48 ? 24.969 40.688 11.102 1 83.94 48 GLU B N 1
ATOM 4321 C CA . GLU B 1 48 ? 25.578 39.531 11.75 1 83.94 48 GLU B CA 1
ATOM 4322 C C . GLU B 1 48 ? 24.531 38.688 12.492 1 83.94 48 GLU B C 1
ATOM 4324 O O . GLU B 1 48 ? 23.547 39.25 13.008 1 83.94 48 GLU B O 1
ATOM 4329 N N . VAL B 1 49 ? 24.656 37.375 12.328 1 92.31 49 VAL B N 1
ATOM 4330 C CA . VAL B 1 49 ? 23.75 36.469 12.992 1 92.31 49 VAL B CA 1
ATOM 4331 C C . VAL B 1 49 ? 24.547 35.469 13.852 1 92.31 49 VAL B C 1
ATOM 4333 O O . VAL B 1 49 ? 25.766 35.375 13.703 1 92.31 49 VAL B O 1
ATOM 4336 N N . ASP B 1 50 ? 23.812 34.844 14.789 1 92.25 50 ASP B N 1
ATOM 4337 C CA . ASP B 1 50 ? 24.469 33.844 15.641 1 92.25 50 ASP B CA 1
ATOM 4338 C C . ASP B 1 50 ? 24.766 32.562 14.859 1 92.25 50 ASP B C 1
ATOM 4340 O O . ASP B 1 50 ? 25.812 31.938 15.07 1 92.25 50 ASP B O 1
ATOM 4344 N N . THR B 1 51 ? 23.844 32.188 14 1 93.94 51 THR B N 1
ATOM 4345 C CA . THR B 1 51 ? 24.016 31 13.172 1 93.94 51 THR B CA 1
ATOM 4346 C C . THR B 1 51 ? 23.594 31.281 11.727 1 93.94 51 THR B C 1
ATOM 4348 O O . THR B 1 51 ? 22.562 31.922 11.492 1 93.94 51 THR B O 1
ATOM 4351 N N . ALA B 1 52 ? 24.438 30.891 10.805 1 95.88 52 ALA B N 1
ATOM 4352 C CA . ALA B 1 52 ? 24.125 30.938 9.375 1 95.88 52 ALA B CA 1
ATOM 4353 C C . ALA B 1 52 ? 24.25 29.562 8.742 1 95.88 52 ALA B C 1
ATOM 4355 O O . ALA B 1 52 ? 25.312 28.938 8.828 1 95.88 52 ALA B O 1
ATOM 4356 N N . CYS B 1 53 ? 23.156 29.109 8.109 1 96.81 53 CYS B N 1
ATOM 4357 C CA . CYS B 1 53 ? 23.156 27.766 7.531 1 96.81 53 CYS B CA 1
ATOM 4358 C C . CYS B 1 53 ? 22.922 27.828 6.023 1 96.81 53 CYS B C 1
ATOM 4360 O O . CYS B 1 53 ? 22.031 28.547 5.559 1 96.81 53 CYS B O 1
ATOM 4362 N N . VAL B 1 54 ? 23.766 27.125 5.273 1 98 54 VAL B N 1
ATOM 4363 C CA . VAL B 1 54 ? 23.5 26.875 3.861 1 98 54 VAL B CA 1
ATOM 4364 C C . VAL B 1 54 ? 23.141 25.406 3.66 1 98 54 VAL B C 1
ATOM 4366 O O . VAL B 1 54 ? 23.891 24.516 4.047 1 98 54 VAL B O 1
ATOM 4369 N N . VAL B 1 55 ? 21.969 25.172 3.084 1 98.19 55 VAL B N 1
ATOM 4370 C CA . VAL B 1 55 ? 21.5 23.797 2.941 1 98.19 55 VAL B CA 1
ATOM 4371 C C . VAL B 1 55 ? 21.047 23.547 1.503 1 98.19 55 VAL B C 1
ATOM 4373 O O . VAL B 1 55 ? 20.328 24.375 0.924 1 98.19 55 VAL B O 1
ATOM 4376 N N . GLY B 1 56 ? 21.453 22.516 0.874 1 97.56 56 GLY B N 1
ATOM 4377 C CA . GLY B 1 56 ? 21.078 22.141 -0.479 1 97.56 56 GLY B CA 1
ATOM 4378 C C . GLY B 1 56 ? 21.906 20.984 -1.025 1 97.56 56 GLY B C 1
ATOM 4379 O O . GLY B 1 56 ? 22.797 20.484 -0.344 1 97.56 56 GLY B O 1
ATOM 4380 N N . GLN B 1 57 ? 21.516 20.531 -2.166 1 96.5 57 GLN B N 1
ATOM 4381 C CA . GLN B 1 57 ? 22.281 19.5 -2.859 1 96.5 57 GLN B CA 1
ATOM 4382 C C . GLN B 1 57 ? 23.547 20.078 -3.486 1 96.5 57 GLN B C 1
ATOM 4384 O O . GLN B 1 57 ? 23.656 21.297 -3.635 1 96.5 57 GLN B O 1
ATOM 4389 N N . MET B 1 58 ? 24.5 19.25 -3.84 1 95.31 58 MET B N 1
ATOM 4390 C CA . MET B 1 58 ? 25.828 19.703 -4.23 1 95.31 58 MET B CA 1
ATOM 4391 C C . MET B 1 58 ? 25.766 20.641 -5.426 1 95.31 58 MET B C 1
ATOM 4393 O O . MET B 1 58 ? 26.438 21.672 -5.453 1 95.31 58 MET B O 1
ATOM 4397 N N . GLY B 1 59 ? 24.953 20.25 -6.422 1 95.12 59 GLY B N 1
ATOM 4398 C CA . GLY B 1 59 ? 24.812 21.125 -7.574 1 95.12 59 GLY B CA 1
ATOM 4399 C C . GLY B 1 59 ? 24.266 22.5 -7.219 1 95.12 59 GLY B C 1
ATOM 4400 O O . GLY B 1 59 ? 24.703 23.5 -7.793 1 95.12 59 GLY B O 1
ATOM 4401 N N . ALA B 1 60 ? 23.375 22.578 -6.324 1 96.88 60 ALA B N 1
ATOM 4402 C CA . ALA B 1 60 ? 22.797 23.828 -5.875 1 96.88 60 ALA B CA 1
ATOM 4403 C C . ALA B 1 60 ? 23.797 24.641 -5.055 1 96.88 60 ALA B C 1
ATOM 4405 O O . ALA B 1 60 ? 23.859 25.859 -5.18 1 96.88 60 ALA B O 1
ATOM 4406 N N . LEU B 1 61 ? 24.531 23.922 -4.199 1 97.06 61 LEU B N 1
ATOM 4407 C CA . LEU B 1 61 ? 25.547 24.594 -3.396 1 97.06 61 LEU B CA 1
ATOM 4408 C C . LEU B 1 61 ? 26.594 25.266 -4.289 1 97.06 61 LEU B C 1
ATOM 4410 O O . LEU B 1 61 ? 26.969 26.422 -4.062 1 97.06 61 LEU B O 1
ATOM 4414 N N . LYS B 1 62 ? 27.047 24.547 -5.266 1 96.88 62 LYS B N 1
ATOM 4415 C CA . LYS B 1 62 ? 28.031 25.078 -6.211 1 96.88 62 LYS B CA 1
ATOM 4416 C C . LYS B 1 62 ? 27.453 26.281 -6.973 1 96.88 62 LYS B C 1
ATOM 4418 O O . LYS B 1 62 ? 28.156 27.266 -7.195 1 96.88 62 LYS B O 1
ATOM 4423 N N . GLY B 1 63 ? 26.25 26.109 -7.367 1 96.44 63 GLY B N 1
ATOM 4424 C CA . GLY B 1 63 ? 25.609 27.203 -8.086 1 96.44 63 GLY B CA 1
ATOM 4425 C C . GLY B 1 63 ? 25.438 28.453 -7.246 1 96.44 63 GLY B C 1
ATOM 4426 O O . GLY B 1 63 ? 25.469 29.562 -7.77 1 96.44 63 GLY B O 1
ATOM 4427 N N . PHE B 1 64 ? 25.266 28.297 -5.98 1 97.19 64 PHE B N 1
ATOM 4428 C CA . PHE B 1 64 ? 24.984 29.375 -5.055 1 97.19 64 PHE B CA 1
ATOM 4429 C C . PHE B 1 64 ? 26.281 30.109 -4.68 1 97.19 64 PHE B C 1
ATOM 4431 O O . PHE B 1 64 ? 26.25 31.297 -4.355 1 97.19 64 PHE B O 1
ATOM 4438 N N . LEU B 1 65 ? 27.406 29.531 -4.738 1 97.44 65 LEU B N 1
ATOM 4439 C CA . LEU B 1 65 ? 28.688 30.016 -4.227 1 97.44 65 LEU B CA 1
ATOM 4440 C C . LEU B 1 65 ? 29.016 31.391 -4.801 1 97.44 65 LEU B C 1
ATOM 4442 O O . LEU B 1 65 ? 29.391 32.312 -4.059 1 97.44 65 LEU B O 1
ATOM 4446 N N . PRO B 1 66 ? 28.828 31.641 -6.082 1 96.75 66 PRO B N 1
ATOM 4447 C CA . PRO B 1 66 ? 29.219 32.938 -6.633 1 96.75 66 PRO B CA 1
ATOM 4448 C C . PRO B 1 66 ? 28.391 34.094 -6.066 1 96.75 66 PRO B C 1
ATOM 4450 O O . PRO B 1 66 ? 28.844 35.25 -6.055 1 96.75 66 PRO B O 1
ATOM 4453 N N . VAL B 1 67 ? 27.219 33.812 -5.605 1 95.5 67 VAL B N 1
ATOM 4454 C CA . VAL B 1 67 ? 26.328 34.875 -5.168 1 95.5 67 VAL B CA 1
ATOM 4455 C C . VAL B 1 67 ? 26.125 34.781 -3.654 1 95.5 67 VAL B C 1
ATOM 4457 O O . VAL B 1 67 ? 25.375 35.562 -3.08 1 95.5 67 VAL B O 1
ATOM 4460 N N . ALA B 1 68 ? 26.812 33.875 -2.996 1 95.69 68 ALA B N 1
ATOM 4461 C CA . ALA B 1 68 ? 26.656 33.688 -1.557 1 95.69 68 ALA B CA 1
ATOM 4462 C C . ALA B 1 68 ? 27.062 34.938 -0.79 1 95.69 68 ALA B C 1
ATOM 4464 O O . ALA B 1 68 ? 28.047 35.625 -1.153 1 95.69 68 ALA B O 1
ATOM 4465 N N . PRO B 1 69 ? 26.328 35.281 0.22 1 93.44 69 PRO B N 1
ATOM 4466 C CA . PRO B 1 69 ? 26.75 36.406 1.064 1 93.44 69 PRO B CA 1
ATOM 4467 C C . PRO B 1 69 ? 28.109 36.156 1.721 1 93.44 69 PRO B C 1
ATOM 4469 O O . PRO B 1 69 ? 28.5 35 1.931 1 93.44 69 PRO B O 1
ATOM 4472 N N . THR B 1 70 ? 28.719 37.188 2.168 1 90.69 70 THR B N 1
ATOM 4473 C CA . THR B 1 70 ? 30.078 37.156 2.707 1 90.69 70 THR B CA 1
ATOM 4474 C C . THR B 1 70 ? 30.141 36.312 3.961 1 90.69 70 THR B C 1
ATOM 4476 O O . THR B 1 70 ? 31.141 35.625 4.203 1 90.69 70 THR B O 1
ATOM 4479 N N . MET B 1 71 ? 29.125 36.25 4.699 1 91.44 71 MET B N 1
ATOM 4480 C CA . MET B 1 71 ? 29.109 35.594 5.996 1 91.44 71 MET B CA 1
ATOM 4481 C C . MET B 1 71 ? 29.281 34.062 5.828 1 91.44 71 MET B C 1
ATOM 4483 O O . MET B 1 71 ? 29.797 33.406 6.723 1 91.44 71 MET B O 1
ATOM 4487 N N . VAL B 1 72 ? 28.828 33.531 4.602 1 95.25 72 VAL B N 1
ATOM 4488 C CA . VAL B 1 72 ? 28.891 32.094 4.469 1 95.25 72 VAL B CA 1
ATOM 4489 C C . VAL B 1 72 ? 29.828 31.719 3.33 1 95.25 72 VAL B C 1
ATOM 4491 O O . VAL B 1 72 ? 30.188 30.547 3.176 1 95.25 72 VAL B O 1
ATOM 4494 N N . LYS B 1 73 ? 30.312 32.625 2.549 1 95.5 73 LYS B N 1
ATOM 4495 C CA . LYS B 1 73 ? 30.984 32.375 1.278 1 95.5 73 LYS B CA 1
ATOM 4496 C C . LYS B 1 73 ? 32.281 31.578 1.484 1 95.5 73 LYS B C 1
ATOM 4498 O O . LYS B 1 73 ? 32.5 30.578 0.804 1 95.5 73 LYS B O 1
ATOM 4503 N N . SER B 1 74 ? 33.094 32.062 2.395 1 95.31 74 SER B N 1
ATOM 4504 C CA . SER B 1 74 ? 34.375 31.422 2.588 1 95.31 74 SER B CA 1
ATOM 4505 C C . SER B 1 74 ? 34.25 29.969 3.043 1 95.31 74 SER B C 1
ATOM 4507 O O . SER B 1 74 ? 34.938 29.094 2.543 1 95.31 74 SER B O 1
ATOM 4509 N N . HIS B 1 75 ? 33.406 29.766 4.023 1 95.94 75 HIS B N 1
ATOM 4510 C CA . HIS B 1 75 ? 33.219 28.406 4.535 1 95.94 75 HIS B CA 1
ATOM 4511 C C . HIS B 1 75 ? 32.594 27.5 3.477 1 95.94 75 HIS B C 1
AT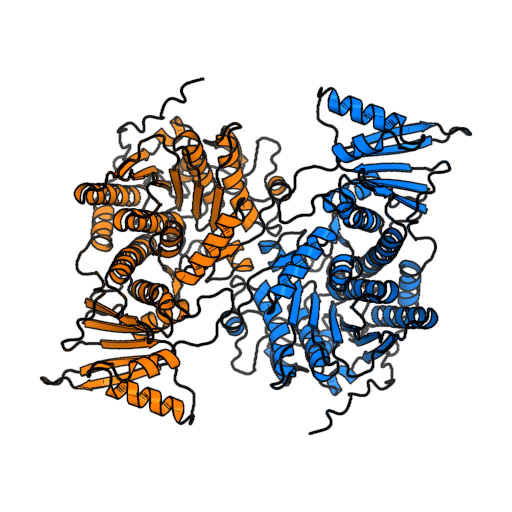OM 4513 O O . HIS B 1 75 ? 32.969 26.344 3.352 1 95.94 75 HIS B O 1
ATOM 4519 N N . LEU B 1 76 ? 31.609 28.016 2.729 1 97.25 76 LEU B N 1
ATOM 4520 C CA . LEU B 1 76 ? 30.984 27.266 1.645 1 97.25 76 LEU B CA 1
ATOM 4521 C C . LEU B 1 76 ? 32 26.859 0.591 1 97.25 76 LEU B C 1
ATOM 4523 O O . LEU B 1 76 ? 31.984 25.734 0.086 1 97.25 76 LEU B O 1
ATOM 4527 N N . GLU B 1 77 ? 32.875 27.797 0.3 1 96.81 77 GLU B N 1
ATOM 4528 C CA . GLU B 1 77 ? 33.938 27.547 -0.67 1 96.81 77 GLU B CA 1
ATOM 4529 C C . GLU B 1 77 ? 34.875 26.422 -0.205 1 96.81 77 GLU B C 1
ATOM 4531 O O . GLU B 1 77 ? 35.219 25.531 -0.989 1 96.81 77 GLU B O 1
ATOM 4536 N N . ARG B 1 78 ? 35.281 26.469 1.042 1 95 78 ARG B N 1
ATOM 4537 C CA . ARG B 1 78 ? 36.125 25.406 1.593 1 95 78 ARG B CA 1
ATOM 4538 C C . ARG B 1 78 ? 35.406 24.062 1.556 1 95 78 ARG B C 1
ATOM 4540 O O . ARG B 1 78 ? 36.031 23.031 1.269 1 95 78 ARG B O 1
ATOM 4547 N N . PHE B 1 79 ? 34.156 24.094 1.906 1 95.31 79 PHE B N 1
ATOM 4548 C CA . PHE B 1 79 ? 33.375 22.859 1.896 1 95.31 79 PHE B CA 1
ATOM 4549 C C . PHE B 1 79 ? 33.344 22.25 0.5 1 95.31 79 PHE B C 1
ATOM 4551 O O . PHE B 1 79 ? 33.625 21.047 0.333 1 95.31 79 PHE B O 1
ATOM 4558 N N . ILE B 1 80 ? 33.031 23.062 -0.523 1 95.5 80 ILE B N 1
ATOM 4559 C CA . ILE B 1 80 ? 32.938 22.594 -1.903 1 95.5 80 ILE B CA 1
ATOM 4560 C C . ILE B 1 80 ? 34.281 22.078 -2.377 1 95.5 80 ILE B C 1
ATOM 4562 O O . ILE B 1 80 ? 34.375 21.031 -3.014 1 95.5 80 ILE B O 1
ATOM 4566 N N . ALA B 1 81 ? 35.312 22.766 -2.008 1 93.5 81 ALA B N 1
ATOM 4567 C CA . ALA B 1 81 ? 36.656 22.359 -2.387 1 93.5 81 ALA B CA 1
ATOM 4568 C C . ALA B 1 81 ? 37.031 21.016 -1.769 1 93.5 81 ALA B C 1
ATOM 4570 O O . ALA B 1 81 ? 37.688 20.188 -2.41 1 93.5 81 ALA B O 1
ATOM 4571 N N . ALA B 1 82 ? 36.656 20.875 -0.578 1 91.44 82 ALA B N 1
ATOM 4572 C CA . ALA B 1 82 ? 36.906 19.609 0.117 1 91.44 82 ALA B CA 1
ATOM 4573 C C . ALA B 1 82 ? 36.188 18.453 -0.545 1 91.44 82 ALA B C 1
ATOM 4575 O O . ALA B 1 82 ? 36.719 17.344 -0.614 1 91.44 82 ALA B O 1
ATOM 4576 N N . GLN B 1 83 ? 34.969 18.703 -0.976 1 90.12 83 GLN B N 1
ATOM 4577 C CA . GLN B 1 83 ? 34.188 17.672 -1.647 1 90.12 83 GLN B CA 1
ATOM 4578 C C . GLN B 1 83 ? 34.812 17.266 -2.977 1 90.12 83 GLN B C 1
ATOM 4580 O O . GLN B 1 83 ? 34.781 16.094 -3.359 1 90.12 83 GLN B O 1
ATOM 4585 N N . ASP B 1 84 ? 35.312 18.172 -3.691 1 88.38 84 ASP B N 1
ATOM 4586 C CA . ASP B 1 84 ? 35.906 17.938 -5.012 1 88.38 84 ASP B CA 1
ATOM 4587 C C . ASP B 1 84 ? 37.219 17.188 -4.91 1 88.38 84 ASP B C 1
ATOM 4589 O O . ASP B 1 84 ? 37.562 16.422 -5.816 1 88.38 84 ASP B O 1
ATOM 4593 N N . ARG B 1 85 ? 37.938 17.391 -3.982 1 82.56 85 ARG B N 1
ATOM 4594 C CA . ARG B 1 85 ? 39.25 16.75 -3.826 1 82.56 85 ARG B CA 1
ATOM 4595 C C . ARG B 1 85 ? 39.094 15.273 -3.463 1 82.56 85 ARG B C 1
ATOM 4597 O O . ARG B 1 85 ? 39.969 14.461 -3.736 1 82.56 85 ARG B O 1
ATOM 4604 N N . GLY B 1 86 ? 37.812 14.844 -3.131 1 69.75 86 GLY B N 1
ATOM 4605 C CA . GLY B 1 86 ? 37.438 13.445 -3.027 1 69.75 86 GLY B CA 1
ATOM 4606 C C . GLY B 1 86 ? 38.188 12.711 -1.924 1 69.75 86 GLY B C 1
ATOM 4607 O O . GLY B 1 86 ? 38.031 11.492 -1.785 1 69.75 86 GLY B O 1
ATOM 4608 N N . LYS B 1 87 ? 39.312 13.344 -1.198 1 59.06 87 LYS B N 1
ATOM 4609 C CA . LYS B 1 87 ? 40.062 12.578 -0.212 1 59.06 87 LYS B CA 1
ATOM 4610 C C . LYS B 1 87 ? 39.344 12.547 1.131 1 59.06 87 LYS B C 1
ATOM 4612 O O . LYS B 1 87 ? 38.969 13.586 1.656 1 59.06 87 LYS B O 1
ATOM 4617 N N . GLY B 1 88 ? 38.844 11.359 1.492 1 61.09 88 GLY B N 1
ATOM 4618 C CA . GLY B 1 88 ? 38.219 11.094 2.779 1 61.09 88 GLY B CA 1
ATOM 4619 C C . GLY B 1 88 ? 36.719 10.867 2.682 1 61.09 88 GLY B C 1
ATOM 4620 O O . GLY B 1 88 ? 36.188 10.711 1.585 1 61.09 88 GLY B O 1
ATOM 4621 N N . THR B 1 89 ? 36.094 10.656 3.816 1 63.78 89 THR B N 1
ATOM 4622 C CA . THR B 1 89 ? 34.656 10.422 3.947 1 63.78 89 THR B CA 1
ATOM 4623 C C . THR B 1 89 ? 33.875 11.664 3.527 1 63.78 89 THR B C 1
ATOM 4625 O O . THR B 1 89 ? 34.156 12.766 4.012 1 63.78 89 THR B O 1
ATOM 4628 N N . PRO B 1 90 ? 33.156 11.453 2.43 1 69.75 90 PRO B N 1
ATOM 4629 C CA . PRO B 1 90 ? 32.375 12.609 2.006 1 69.75 90 PRO B CA 1
ATOM 4630 C C . PRO B 1 90 ? 31.562 13.227 3.146 1 69.75 90 PRO B C 1
ATOM 4632 O O . PRO B 1 90 ? 30.812 12.516 3.838 1 69.75 90 PRO B O 1
ATOM 4635 N N . LEU B 1 91 ? 31.844 14.414 3.42 1 83.06 91 LEU B N 1
ATOM 4636 C CA . LEU B 1 91 ? 31.156 15.141 4.48 1 83.06 91 LEU B CA 1
ATOM 4637 C C . LEU B 1 91 ? 29.75 15.562 4.039 1 83.06 91 LEU B C 1
ATOM 4639 O O . LEU B 1 91 ? 29.562 15.977 2.895 1 83.06 91 LEU B O 1
ATOM 4643 N N . THR B 1 92 ? 28.797 15.289 4.926 1 92.06 92 THR B N 1
ATOM 4644 C CA . THR B 1 92 ? 27.453 15.742 4.625 1 92.06 92 THR B CA 1
ATOM 4645 C C . THR B 1 92 ? 27.141 17.047 5.363 1 92.06 92 THR B C 1
ATOM 4647 O O . THR B 1 92 ? 26.172 17.734 5.051 1 92.06 92 THR B O 1
ATOM 4650 N N . SER B 1 93 ? 27.984 17.391 6.328 1 94.19 93 SER B N 1
ATOM 4651 C CA . SER B 1 93 ? 27.812 18.641 7.062 1 94.19 93 SER B CA 1
ATOM 4652 C C . SER B 1 93 ? 29.141 19.156 7.594 1 94.19 93 SER B C 1
ATOM 4654 O O . SER B 1 93 ? 30.062 18.375 7.824 1 94.19 93 SER B O 1
ATOM 4656 N N . THR B 1 94 ? 29.297 20.438 7.672 1 94.38 94 THR B N 1
ATOM 4657 C CA . THR B 1 94 ? 30.438 21.078 8.32 1 94.38 94 THR B CA 1
ATOM 4658 C C . THR B 1 94 ? 29.984 22.281 9.133 1 94.38 94 THR B C 1
ATOM 4660 O O . THR B 1 94 ? 28.922 22.859 8.875 1 94.38 94 THR B O 1
ATOM 4663 N N . VAL B 1 95 ? 30.781 22.578 10.156 1 94.5 95 VAL B N 1
ATOM 4664 C CA . VAL B 1 95 ? 30.531 23.719 11.023 1 94.5 95 VAL B CA 1
ATOM 4665 C C . VAL B 1 95 ? 31.828 24.516 11.211 1 94.5 95 VAL B C 1
ATOM 4667 O O . VAL B 1 95 ? 32.906 23.938 11.367 1 94.5 95 VAL B O 1
ATOM 4670 N N . SER B 1 96 ? 31.688 25.797 11.086 1 94 96 SER B N 1
ATOM 4671 C CA . SER B 1 96 ? 32.781 26.703 11.383 1 94 96 SER B CA 1
ATOM 4672 C C . SER B 1 96 ? 32.344 27.844 12.289 1 94 96 SER B C 1
ATOM 4674 O O . SER B 1 96 ? 31.156 28.203 12.281 1 94 96 SER B O 1
ATOM 4676 N N . LEU B 1 97 ? 33.281 28.359 13.094 1 92.75 97 LEU B N 1
ATOM 4677 C CA . LEU B 1 97 ? 33.062 29.594 13.836 1 92.75 97 LEU B CA 1
ATOM 4678 C C . LEU B 1 97 ? 33.812 30.75 13.203 1 92.75 97 LEU B C 1
ATOM 4680 O O . LEU B 1 97 ? 35.031 30.75 13.172 1 92.75 97 LEU B O 1
ATOM 4684 N N . GLU B 1 98 ? 33 31.672 12.68 1 90.5 98 GLU B N 1
ATOM 4685 C CA . GLU B 1 98 ? 33.594 32.812 12.016 1 90.5 98 GLU B CA 1
ATOM 4686 C C . GLU B 1 98 ? 33.5 34.062 12.891 1 90.5 98 GLU B C 1
ATOM 4688 O O . GLU B 1 98 ? 32.469 34.375 13.438 1 90.5 98 GLU B O 1
ATOM 4693 N N . PRO B 1 99 ? 34.656 34.781 13.062 1 88 99 PRO B N 1
ATOM 4694 C CA . PRO B 1 99 ? 34.625 35.969 13.906 1 88 99 PRO B CA 1
ATOM 4695 C C . PRO B 1 99 ? 33.75 37.094 13.336 1 88 99 PRO B C 1
ATOM 4697 O O . PRO B 1 99 ? 33.75 37.312 12.125 1 88 99 PRO B O 1
ATOM 4700 N N . ARG B 1 100 ? 33.125 37.656 14.227 1 85.56 100 ARG B N 1
ATOM 4701 C CA . ARG B 1 100 ? 32.344 38.844 13.867 1 85.56 100 ARG B CA 1
ATOM 4702 C C . ARG B 1 100 ? 33.219 40.094 13.961 1 85.56 100 ARG B C 1
ATOM 4704 O O . ARG B 1 100 ? 34.344 40.031 14.43 1 85.56 100 ARG B O 1
ATOM 4711 N N . SER B 1 101 ? 32.906 41.219 13.219 1 74.5 101 SER B N 1
ATOM 4712 C CA . SER B 1 101 ? 33.656 42.438 13.18 1 74.5 101 SER B CA 1
ATOM 4713 C C . SER B 1 101 ? 33.969 42.969 14.586 1 74.5 101 SER B C 1
ATOM 4715 O O . SER B 1 101 ? 35 43.562 14.828 1 74.5 101 SER B O 1
ATOM 4717 N N . GLY B 1 102 ? 33.219 42.812 15.508 1 61.66 102 GLY B N 1
ATOM 4718 C CA . GLY B 1 102 ? 33.469 43.438 16.797 1 61.66 102 GLY B CA 1
ATOM 4719 C C . GLY B 1 102 ? 34 42.469 17.844 1 61.66 102 GLY B C 1
ATOM 4720 O O . GLY B 1 102 ? 34.688 41.5 17.5 1 61.66 102 GLY B O 1
ATOM 4721 N N . ASP B 1 103 ? 33.406 42.375 18.984 1 61.53 103 ASP B N 1
ATOM 4722 C CA . ASP B 1 103 ? 33.562 42.094 20.406 1 61.53 103 ASP B CA 1
ATOM 4723 C C . ASP B 1 103 ? 33.812 40.594 20.641 1 61.53 103 ASP B C 1
ATOM 4725 O O . ASP B 1 103 ? 33.312 40.031 21.625 1 61.53 103 ASP B O 1
ATOM 4729 N N . GLY B 1 104 ? 34.594 39.906 19.844 1 80.19 104 GLY B N 1
ATOM 4730 C CA . GLY B 1 104 ? 34.906 38.562 20.266 1 80.19 104 GLY B CA 1
ATOM 4731 C C . GLY B 1 104 ? 33.75 37.594 20.031 1 80.19 104 GLY B C 1
ATOM 4732 O O . GLY B 1 104 ? 33.781 36.469 20.547 1 80.19 104 GLY B O 1
ATOM 4733 N N . GLU B 1 105 ? 32.781 38 19.438 1 86.19 105 GLU B N 1
ATOM 4734 C CA . GLU B 1 105 ? 31.641 37.125 19.141 1 86.19 105 GLU B CA 1
ATOM 4735 C C . GLU B 1 105 ? 31.844 36.375 17.812 1 86.19 105 GLU B C 1
ATOM 4737 O O . GLU B 1 105 ? 32.625 36.812 16.969 1 86.19 105 GLU B O 1
ATOM 4742 N N . PHE B 1 106 ? 31.156 35.188 17.703 1 91.38 106 PHE B N 1
ATOM 4743 C CA . PHE B 1 106 ? 31.297 34.344 16.516 1 91.38 106 PHE B CA 1
ATOM 4744 C C . PHE B 1 106 ? 29.938 34.031 15.891 1 91.38 106 PHE B C 1
ATOM 4746 O O . PHE B 1 106 ? 28.922 34.031 16.594 1 91.38 106 PHE B O 1
ATOM 4753 N N . THR B 1 107 ? 29.984 33.938 14.586 1 92.94 107 THR B N 1
ATOM 4754 C CA . THR B 1 107 ? 28.891 33.312 13.852 1 92.94 107 THR B CA 1
ATOM 4755 C C . THR B 1 107 ? 29.172 31.844 13.562 1 92.94 107 THR B C 1
ATOM 4757 O O . THR B 1 107 ? 30.219 31.516 13.016 1 92.94 107 THR B O 1
ATOM 4760 N N . LYS B 1 108 ? 28.25 31.016 14.078 1 95.12 108 LYS B N 1
ATOM 4761 C CA . LYS B 1 108 ? 28.297 29.609 13.672 1 95.12 108 LYS B CA 1
ATOM 4762 C C . LYS B 1 108 ? 27.844 29.438 12.227 1 95.12 108 LYS B C 1
ATOM 4764 O O . LYS B 1 108 ? 26.672 29.703 11.906 1 95.12 108 LYS B O 1
ATOM 4769 N N . VAL B 1 109 ? 28.75 29.031 11.391 1 96.38 109 VAL B N 1
ATOM 4770 C CA . VAL B 1 109 ? 28.406 28.812 9.984 1 96.38 109 VAL B CA 1
ATOM 4771 C C . VAL B 1 109 ? 28.312 27.328 9.688 1 96.38 109 VAL B C 1
ATOM 4773 O O . VAL B 1 109 ? 29.266 26.578 9.938 1 96.38 109 VAL B O 1
ATOM 4776 N N . VAL B 1 110 ? 27.141 26.906 9.188 1 97.31 110 VAL B N 1
ATOM 4777 C CA . VAL B 1 110 ? 26.875 25.484 8.93 1 97.31 110 VAL B CA 1
ATOM 4778 C C . VAL B 1 110 ? 26.594 25.281 7.445 1 97.31 110 VAL B C 1
ATOM 4780 O O . VAL B 1 110 ? 25.844 26.031 6.836 1 97.31 110 VAL B O 1
ATOM 4783 N N . VAL B 1 111 ? 27.25 24.297 6.863 1 97.81 111 VAL B N 1
ATOM 4784 C CA . VAL B 1 111 ? 26.938 23.859 5.508 1 97.81 111 VAL B CA 1
ATOM 4785 C C . VAL B 1 111 ? 26.375 22.438 5.543 1 97.81 111 VAL B C 1
ATOM 4787 O O . VAL B 1 111 ? 27 21.531 6.113 1 97.81 111 VAL B O 1
ATOM 4790 N N . LEU B 1 112 ? 25.219 22.266 4.984 1 98.12 112 LEU B N 1
ATOM 4791 C CA . LEU B 1 112 ? 24.516 20.984 4.965 1 98.12 112 LEU B CA 1
ATOM 4792 C C . LEU B 1 112 ? 24.328 20.5 3.533 1 98.12 112 LEU B C 1
ATOM 4794 O O . LEU B 1 112 ? 23.609 21.109 2.748 1 98.12 112 LEU B O 1
ATOM 4798 N N . LYS B 1 113 ? 24.938 19.438 3.205 1 97.44 113 LYS B N 1
ATOM 4799 C CA . LYS B 1 113 ? 24.797 18.812 1.89 1 97.44 113 LYS B CA 1
ATOM 4800 C C . LYS B 1 113 ? 23.703 17.75 1.894 1 97.44 113 LYS B C 1
ATOM 4802 O O . LYS B 1 113 ? 23.875 16.672 2.451 1 97.44 113 LYS B O 1
ATOM 4807 N N . VAL B 1 114 ? 22.625 18.047 1.216 1 97.19 114 VAL B N 1
ATOM 4808 C CA . VAL B 1 114 ? 21.469 17.141 1.126 1 97.19 114 VAL B CA 1
ATOM 4809 C C . VAL B 1 114 ? 21.766 16.031 0.116 1 97.19 114 VAL B C 1
ATOM 4811 O O . VAL B 1 114 ? 22.344 16.297 -0.941 1 97.19 114 VAL B O 1
ATOM 4814 N N . PRO B 1 115 ? 21.359 14.75 0.436 1 95.31 115 PRO B N 1
ATOM 4815 C CA . PRO B 1 115 ? 21.594 13.664 -0.515 1 95.31 115 PRO B CA 1
ATOM 4816 C C . PRO B 1 115 ? 20.891 13.883 -1.851 1 95.31 115 PRO B C 1
ATOM 4818 O O . PRO B 1 115 ? 19.797 14.477 -1.893 1 95.31 115 PRO B O 1
ATOM 4821 N N . GLU B 1 116 ? 21.469 13.289 -2.873 1 93.56 116 GLU B N 1
ATOM 4822 C CA . GLU B 1 116 ? 20.969 13.516 -4.227 1 93.56 116 GLU B CA 1
ATOM 4823 C C . GLU B 1 116 ? 20.031 12.398 -4.66 1 93.56 116 GLU B C 1
ATOM 4825 O O . GLU B 1 116 ? 19.25 12.562 -5.605 1 93.56 116 GLU B O 1
ATOM 4830 N N . GLU B 1 117 ? 20.141 11.297 -3.988 1 93.56 117 GLU B N 1
ATOM 4831 C CA . GLU B 1 117 ? 19.359 10.133 -4.395 1 93.56 117 GLU B CA 1
ATOM 4832 C C . GLU B 1 117 ? 17.875 10.328 -4.062 1 93.56 117 GLU B C 1
ATOM 4834 O O . GLU B 1 117 ? 17.531 10.695 -2.938 1 93.56 117 GLU B O 1
ATOM 4839 N N . PHE B 1 118 ? 17.016 10.117 -5.051 1 93.88 118 PHE B N 1
ATOM 4840 C CA . PHE B 1 118 ? 15.57 10.125 -4.832 1 93.88 118 PHE B CA 1
ATOM 4841 C C . PHE B 1 118 ? 14.867 9.25 -5.863 1 93.88 118 PHE B C 1
ATOM 4843 O O . PHE B 1 118 ? 15.375 9.047 -6.969 1 93.88 118 PHE B O 1
ATOM 4850 N N . SER B 1 119 ? 13.75 8.648 -5.512 1 95.31 119 SER B N 1
ATOM 4851 C CA . SER B 1 119 ? 12.914 7.852 -6.398 1 95.31 119 SER B CA 1
ATOM 4852 C C . SER B 1 119 ? 11.68 8.633 -6.852 1 95.31 119 SER B C 1
ATOM 4854 O O . SER B 1 119 ? 11.461 9.758 -6.406 1 95.31 119 SER B O 1
ATOM 4856 N N . ARG B 1 120 ? 10.859 7.992 -7.758 1 95.44 120 ARG B N 1
ATOM 4857 C CA . ARG B 1 120 ? 9.664 8.641 -8.297 1 95.44 120 ARG B CA 1
ATOM 4858 C C . ARG B 1 120 ? 8.594 8.797 -7.227 1 95.44 120 ARG B C 1
ATOM 4860 O O . ARG B 1 120 ? 7.578 9.453 -7.445 1 95.44 120 ARG B O 1
ATOM 4867 N N . PHE B 1 121 ? 8.859 8.328 -6 1 96.88 121 PHE B N 1
ATOM 4868 C CA . PHE B 1 121 ? 7.867 8.375 -4.93 1 96.88 121 PHE B CA 1
ATOM 4869 C C . PHE B 1 121 ? 8.188 9.492 -3.945 1 96.88 121 PHE B C 1
ATOM 4871 O O . PHE B 1 121 ? 7.402 9.773 -3.039 1 96.88 121 PHE B O 1
ATOM 4878 N N . THR B 1 122 ? 9.352 10.117 -4.074 1 95.38 122 THR B N 1
ATOM 4879 C CA . THR B 1 122 ? 9.781 11.156 -3.139 1 95.38 122 THR B CA 1
ATOM 4880 C C . THR B 1 122 ? 10 12.477 -3.859 1 95.38 122 THR B C 1
ATOM 4882 O O . THR B 1 122 ? 9.797 12.578 -5.07 1 95.38 122 THR B O 1
ATOM 4885 N N . ASN B 1 123 ? 10.281 13.484 -3.086 1 93.25 123 ASN B N 1
ATOM 4886 C CA . ASN B 1 123 ? 10.594 14.805 -3.607 1 93.25 123 ASN B CA 1
ATOM 4887 C C . ASN B 1 123 ? 12.055 14.922 -4.023 1 93.25 123 ASN B C 1
ATOM 4889 O O . ASN B 1 123 ? 12.945 14.438 -3.314 1 93.25 123 ASN B O 1
ATOM 4893 N N . SER B 1 124 ? 12.344 15.562 -5.176 1 93.44 124 SER B N 1
ATOM 4894 C CA . SER B 1 124 ? 13.695 15.625 -5.734 1 93.44 124 SER B CA 1
ATOM 4895 C C . SER B 1 124 ? 14.625 16.438 -4.84 1 93.44 124 SER B C 1
ATOM 4897 O O . SER B 1 124 ? 15.844 16.234 -4.859 1 93.44 124 SER B O 1
ATOM 4899 N N . ALA B 1 125 ? 14.078 17.359 -4.062 1 92.62 125 ALA B N 1
ATOM 4900 C CA . ALA B 1 125 ? 14.898 18.188 -3.182 1 92.62 125 ALA B CA 1
ATOM 4901 C C . ALA B 1 125 ? 15.18 17.469 -1.86 1 92.62 125 ALA B C 1
ATOM 4903 O O . ALA B 1 125 ? 15.977 17.938 -1.052 1 92.62 125 ALA B O 1
ATOM 4904 N N . ARG B 1 126 ? 14.531 16.312 -1.71 1 96 126 ARG B N 1
ATOM 4905 C CA . ARG B 1 126 ? 14.641 15.57 -0.459 1 96 126 ARG B CA 1
ATOM 4906 C C . ARG B 1 126 ? 14.32 16.469 0.737 1 96 126 ARG B C 1
ATOM 4908 O O . ARG B 1 126 ? 15.125 16.578 1.667 1 96 126 ARG B O 1
ATOM 4915 N N . ALA B 1 127 ? 13.148 17.047 0.766 1 96.44 127 ALA B N 1
ATOM 4916 C CA . ALA B 1 127 ? 12.711 17.953 1.826 1 96.44 127 ALA B CA 1
ATOM 4917 C C . ALA B 1 127 ? 12.766 17.266 3.188 1 96.44 127 ALA B C 1
ATOM 4919 O O . ALA B 1 127 ? 13.016 17.922 4.207 1 96.44 127 ALA B O 1
ATOM 4920 N N . ASP B 1 128 ? 12.57 15.945 3.199 1 95.75 128 ASP B N 1
ATOM 4921 C CA . ASP B 1 128 ? 12.656 15.18 4.438 1 95.75 128 ASP B CA 1
ATOM 4922 C C . ASP B 1 128 ? 14.039 15.336 5.078 1 95.75 128 ASP B C 1
ATOM 4924 O O . ASP B 1 128 ? 14.148 15.523 6.293 1 95.75 128 ASP B O 1
ATOM 4928 N N . LYS B 1 129 ? 15.062 15.289 4.266 1 96.81 129 LYS B N 1
ATOM 4929 C CA . LYS B 1 129 ? 16.438 15.43 4.754 1 96.81 129 LYS B CA 1
ATOM 4930 C C . LYS B 1 129 ? 16.75 16.875 5.098 1 96.81 129 LYS B C 1
ATOM 4932 O O . LYS B 1 129 ? 17.516 17.156 6.027 1 96.81 129 LYS B O 1
ATOM 4937 N N . VAL B 1 130 ? 16.203 17.828 4.344 1 97.38 130 VAL B N 1
ATOM 4938 C CA . VAL B 1 130 ? 16.375 19.234 4.676 1 97.38 130 VAL B CA 1
ATOM 4939 C C . VAL B 1 130 ? 15.875 19.5 6.09 1 97.38 130 VAL B C 1
ATOM 4941 O O . VAL B 1 130 ? 16.578 20.109 6.906 1 97.38 130 VAL B O 1
ATOM 4944 N N . THR B 1 131 ? 14.648 19.047 6.387 1 97.19 131 THR B N 1
ATOM 4945 C CA . THR B 1 131 ? 14.07 19.234 7.711 1 97.19 131 THR B CA 1
ATOM 4946 C C . THR B 1 131 ? 14.945 18.594 8.781 1 97.19 131 THR B C 1
ATOM 4948 O O . THR B 1 131 ? 15.273 19.234 9.781 1 97.19 131 THR B O 1
ATOM 4951 N N . LYS B 1 132 ? 15.336 17.375 8.555 1 95.75 132 LYS B N 1
ATOM 4952 C CA . LYS B 1 132 ? 16.094 16.625 9.539 1 95.75 132 LYS B CA 1
ATOM 4953 C C . LYS B 1 132 ? 17.453 17.281 9.797 1 95.75 132 LYS B C 1
ATOM 4955 O O . LYS B 1 132 ? 17.859 17.453 10.945 1 95.75 132 LYS B O 1
ATOM 4960 N N . MET B 1 133 ? 18.172 17.625 8.742 1 96.81 133 MET B N 1
ATOM 4961 C CA . MET B 1 133 ? 19.516 18.188 8.859 1 96.81 133 MET B CA 1
ATOM 4962 C C . MET B 1 133 ? 19.484 19.547 9.531 1 96.81 133 MET B C 1
ATOM 4964 O O . MET B 1 133 ? 20.328 19.859 10.375 1 96.81 133 MET B O 1
ATOM 4968 N N . LEU B 1 134 ? 18.531 20.359 9.172 1 96.19 134 LEU B N 1
ATOM 4969 C CA . LEU B 1 134 ? 18.391 21.656 9.828 1 96.19 134 LEU B CA 1
ATOM 4970 C C . LEU B 1 134 ? 18.031 21.5 11.297 1 96.19 134 LEU B C 1
ATOM 4972 O O . LEU B 1 134 ? 18.562 22.188 12.156 1 96.19 134 LEU B O 1
ATOM 4976 N N . GLY B 1 135 ? 17.078 20.594 11.539 1 93.19 135 GLY B N 1
ATOM 4977 C CA . GLY B 1 135 ? 16.672 20.344 12.914 1 93.19 135 GLY B CA 1
ATOM 4978 C C . GLY B 1 135 ? 17.828 19.875 13.797 1 93.19 135 GLY B C 1
ATOM 4979 O O . GLY B 1 135 ? 17.875 20.219 14.984 1 93.19 135 GLY B O 1
ATOM 4980 N N . GLU B 1 136 ? 18.719 19.156 13.242 1 92 136 GLU B N 1
ATOM 4981 C CA . GLU B 1 136 ? 19.797 18.547 14.008 1 92 136 GLU B CA 1
ATOM 4982 C C . GLU B 1 136 ? 21 19.484 14.094 1 92 136 GLU B C 1
ATOM 4984 O O . GLU B 1 136 ? 21.734 19.469 15.086 1 92 136 GLU B O 1
ATOM 4989 N N . ASN B 1 137 ? 21.141 20.359 13.047 1 90.25 137 ASN B N 1
ATOM 4990 C CA . ASN B 1 137 ? 22.406 21.078 12.953 1 90.25 137 ASN B CA 1
ATOM 4991 C C . ASN B 1 137 ? 22.188 22.594 12.852 1 90.25 137 ASN B C 1
ATOM 4993 O O . ASN B 1 137 ? 23.125 23.375 13.047 1 90.25 137 ASN B O 1
ATOM 4997 N N . GLY B 1 138 ? 21 23.062 12.648 1 87.88 138 GLY B N 1
ATOM 4998 C CA . GLY B 1 138 ? 20.781 24.422 12.203 1 87.88 138 GLY B CA 1
ATOM 4999 C C . GLY B 1 138 ? 20.453 25.375 13.344 1 87.88 138 GLY B C 1
ATOM 5000 O O . GLY B 1 138 ? 20.172 26.547 13.109 1 87.88 138 GLY B O 1
ATOM 5001 N N . SER B 1 139 ? 20.422 24.891 14.555 1 87.44 139 SER B N 1
ATOM 5002 C CA . SER B 1 139 ? 20.062 25.719 15.695 1 87.44 139 SER B CA 1
ATOM 5003 C C . SER B 1 139 ? 18.672 26.312 15.531 1 87.44 139 SER B C 1
ATOM 5005 O O . SER B 1 139 ? 18.469 27.516 15.773 1 87.44 139 SER B O 1
ATOM 5007 N N . MET B 1 140 ? 17.828 25.562 15.086 1 88.44 140 MET B N 1
ATOM 5008 C CA . MET B 1 140 ? 16.484 26.047 14.75 1 88.44 140 MET B CA 1
ATOM 5009 C C . MET B 1 140 ? 15.664 26.281 16.016 1 88.44 140 MET B C 1
ATOM 5011 O O . MET B 1 140 ? 14.625 26.953 15.969 1 88.44 140 MET B O 1
ATOM 5015 N N . CYS B 1 141 ? 16.016 25.719 17.141 1 81.69 141 CYS B N 1
ATOM 5016 C CA . CYS B 1 141 ? 15.289 25.828 18.406 1 81.69 141 CYS B CA 1
ATOM 5017 C C . CYS B 1 141 ? 16.047 26.688 19.406 1 81.69 141 CYS B C 1
ATOM 5019 O O . CYS B 1 141 ? 15.625 26.828 20.547 1 81.69 141 CYS B O 1
ATOM 5021 N N . GLY B 1 142 ? 17.016 27.391 19 1 78.38 142 GLY B N 1
ATOM 5022 C CA . GLY B 1 142 ? 17.828 28.156 19.938 1 78.38 142 GLY B CA 1
ATOM 5023 C C . GLY B 1 142 ? 17.344 29.594 20.109 1 78.38 142 GLY B C 1
ATOM 5024 O O . GLY B 1 142 ? 16.406 30.016 19.453 1 78.38 142 GLY B O 1
ATOM 5025 N N . GLY B 1 143 ? 17.844 30.359 21.062 1 82.56 143 GLY B N 1
ATOM 5026 C CA . GLY B 1 143 ? 17.453 31.734 21.375 1 82.56 143 GLY B CA 1
ATOM 5027 C C . GLY B 1 143 ? 18.125 32.781 20.5 1 82.56 143 GLY B C 1
ATOM 5028 O O . GLY B 1 143 ? 17.672 33.906 20.453 1 82.56 143 GLY B O 1
ATOM 5029 N N . GLY B 1 144 ? 19.031 32.5 19.734 1 86.81 144 GLY B N 1
ATOM 5030 C CA . GLY B 1 144 ? 19.75 33.469 18.922 1 86.81 144 GLY B CA 1
ATOM 5031 C C . GLY B 1 144 ? 19.156 33.656 17.547 1 86.81 144 GLY B C 1
ATOM 5032 O O . GLY B 1 144 ? 17.984 33.344 17.312 1 86.81 144 GLY B O 1
ATOM 5033 N N . THR B 1 145 ? 19.844 34.469 16.766 1 90.62 145 THR B N 1
ATOM 5034 C CA . THR B 1 145 ? 19.422 34.75 15.398 1 90.62 145 THR B CA 1
ATOM 5035 C C . THR B 1 145 ? 19.984 33.688 14.445 1 90.62 145 THR B C 1
ATOM 5037 O O . THR B 1 145 ? 21.172 33.406 14.461 1 90.62 145 THR B O 1
ATOM 5040 N N . THR B 1 146 ? 19.078 33.094 13.695 1 93 146 THR B N 1
ATOM 5041 C CA . THR B 1 146 ? 19.469 32.094 12.719 1 93 146 THR B CA 1
ATOM 5042 C C . THR B 1 146 ? 19.031 32.5 11.312 1 93 146 THR B C 1
ATOM 5044 O O . THR B 1 146 ? 17.891 32.938 11.117 1 93 146 THR B O 1
ATOM 5047 N N . ARG B 1 147 ? 19.969 32.406 10.398 1 95.12 147 ARG B N 1
ATOM 5048 C CA . ARG B 1 147 ? 19.672 32.656 8.992 1 95.12 147 ARG B CA 1
ATOM 5049 C C . ARG B 1 147 ? 19.906 31.375 8.164 1 95.12 147 ARG B C 1
ATOM 5051 O O . ARG B 1 147 ? 21 30.812 8.203 1 95.12 147 ARG B O 1
ATOM 5058 N N . VAL B 1 148 ? 18.906 31 7.434 1 96.44 148 VAL B N 1
ATOM 5059 C CA . VAL B 1 148 ? 19.016 29.797 6.609 1 96.44 148 VAL B CA 1
ATOM 5060 C C . VAL B 1 148 ? 18.984 30.172 5.133 1 96.44 148 VAL B C 1
ATOM 5062 O O . VAL B 1 148 ? 18.062 30.875 4.688 1 96.44 148 VAL B O 1
ATOM 5065 N N . PHE B 1 149 ? 19.984 29.766 4.383 1 97.12 149 PHE B N 1
ATOM 5066 C CA . PHE B 1 149 ? 19.969 29.812 2.928 1 97.12 149 PHE B CA 1
ATOM 5067 C C . PHE B 1 149 ? 19.641 28.438 2.35 1 97.12 149 PHE B C 1
ATOM 5069 O O . PHE B 1 149 ? 20.5 27.562 2.258 1 97.12 149 PHE B O 1
ATOM 5076 N N . ALA B 1 150 ? 18.375 28.25 1.994 1 97.81 150 ALA B N 1
ATOM 5077 C CA . ALA B 1 150 ? 17.953 27.016 1.341 1 97.81 150 ALA B CA 1
ATOM 5078 C C . ALA B 1 150 ? 18.078 27.125 -0.177 1 97.81 150 ALA B C 1
ATOM 5080 O O . ALA B 1 150 ? 17.406 27.953 -0.799 1 97.81 150 ALA B O 1
ATOM 5081 N N . VAL B 1 151 ? 18.953 26.312 -0.776 1 97.38 151 VAL B N 1
ATOM 5082 C CA . VAL B 1 151 ? 19.266 26.469 -2.193 1 97.38 151 VAL B CA 1
ATOM 5083 C C . VAL B 1 151 ? 18.891 25.188 -2.943 1 97.38 151 VAL B C 1
ATOM 5085 O O . VAL B 1 151 ? 19.031 24.078 -2.414 1 97.38 151 VAL B O 1
ATOM 5088 N N . ALA B 1 152 ? 18.328 25.344 -4.094 1 96.12 152 ALA B N 1
ATOM 5089 C CA . ALA B 1 152 ? 17.922 24.219 -4.934 1 96.12 152 ALA B CA 1
ATOM 5090 C C . ALA B 1 152 ? 18.359 24.438 -6.383 1 96.12 152 ALA B C 1
ATOM 5092 O O . ALA B 1 152 ? 18.641 25.562 -6.793 1 96.12 152 ALA B O 1
ATOM 5093 N N . GLU B 1 153 ? 18.453 23.297 -7.125 1 90.75 153 GLU B N 1
ATOM 5094 C CA . GLU B 1 153 ? 18.781 23.422 -8.539 1 90.75 153 GLU B CA 1
ATOM 5095 C C . GLU B 1 153 ? 17.594 23.891 -9.352 1 90.75 153 GLU B C 1
ATOM 5097 O O . GLU B 1 153 ? 17.734 24.734 -10.242 1 90.75 153 GLU B O 1
ATOM 5102 N N . LYS B 1 154 ? 16.391 23.312 -9 1 90.62 154 LYS B N 1
ATOM 5103 C CA . LYS B 1 154 ? 15.172 23.672 -9.711 1 90.62 154 LYS B CA 1
ATOM 5104 C C . LYS B 1 154 ? 14.289 24.578 -8.859 1 90.62 154 LYS B C 1
ATOM 5106 O O . LYS B 1 154 ? 14.211 24.422 -7.641 1 90.62 154 LYS B O 1
ATOM 5111 N N . GLU B 1 155 ? 13.648 25.484 -9.531 1 89.25 155 GLU B N 1
ATOM 5112 C CA . GLU B 1 155 ? 12.758 26.438 -8.867 1 89.25 155 GLU B CA 1
ATOM 5113 C C . GLU B 1 155 ? 11.625 25.719 -8.148 1 89.25 155 GLU B C 1
ATOM 5115 O O . GLU B 1 155 ? 11.234 26.109 -7.047 1 89.25 155 GLU B O 1
ATOM 5120 N N . GLU B 1 156 ? 11.117 24.656 -8.75 1 88.12 156 GLU B N 1
ATOM 5121 C CA . GLU B 1 156 ? 9.977 23.922 -8.211 1 88.12 156 GLU B CA 1
ATOM 5122 C C . GLU B 1 156 ? 10.312 23.297 -6.863 1 88.12 156 GLU B C 1
ATOM 5124 O O . GLU B 1 156 ? 9.422 23.062 -6.039 1 88.12 156 GLU B O 1
ATOM 5129 N N . ASP B 1 157 ? 11.586 23.109 -6.613 1 94.88 157 ASP B N 1
ATOM 5130 C CA . ASP B 1 157 ? 12.023 22.453 -5.387 1 94.88 157 ASP B CA 1
ATOM 5131 C C . ASP B 1 157 ? 12.055 23.438 -4.219 1 94.88 157 ASP B C 1
ATOM 5133 O O . ASP B 1 157 ? 12.141 23.031 -3.057 1 94.88 157 ASP B O 1
ATOM 5137 N N . LEU B 1 158 ? 11.953 24.719 -4.512 1 96.06 158 LEU B N 1
ATOM 5138 C CA . LEU B 1 158 ? 12.062 25.734 -3.467 1 96.06 158 LEU B CA 1
ATOM 5139 C C . LEU B 1 158 ? 10.836 25.719 -2.566 1 96.06 158 LEU B C 1
ATOM 5141 O O . LEU B 1 158 ? 10.922 26.047 -1.382 1 96.06 158 LEU B O 1
ATOM 5145 N N . ILE B 1 159 ? 9.672 25.297 -3.082 1 97.25 159 ILE B N 1
ATOM 5146 C CA . ILE B 1 159 ? 8.477 25.172 -2.262 1 97.25 159 ILE B CA 1
ATOM 5147 C C . ILE B 1 159 ? 8.719 24.172 -1.137 1 97.25 159 ILE B C 1
ATOM 5149 O O . ILE B 1 159 ? 8.586 24.516 0.043 1 97.25 159 ILE B O 1
ATOM 5153 N N . ALA B 1 160 ? 9.156 23.016 -1.558 1 97.56 160 ALA B N 1
ATOM 5154 C CA . ALA B 1 160 ? 9.398 21.969 -0.577 1 97.56 160 ALA B CA 1
ATOM 5155 C C . ALA B 1 160 ? 10.516 22.344 0.384 1 97.56 160 ALA B C 1
ATOM 5157 O O . ALA B 1 160 ? 10.453 22.047 1.576 1 97.56 160 ALA B O 1
ATOM 5158 N N . CYS B 1 161 ? 11.547 22.984 -0.101 1 97.5 161 CYS B N 1
ATOM 5159 C CA . CYS B 1 161 ? 12.672 23.391 0.737 1 97.5 161 CYS B CA 1
ATOM 5160 C C . CYS B 1 161 ? 12.234 24.422 1.773 1 97.5 161 CYS B C 1
ATOM 5162 O O . CYS B 1 161 ? 12.594 24.312 2.947 1 97.5 161 CYS B O 1
ATOM 5164 N N . GLY B 1 162 ? 11.531 25.438 1.294 1 97.81 162 GLY B N 1
ATOM 5165 C CA . GLY B 1 162 ? 11.047 26.453 2.217 1 97.81 162 GLY B CA 1
ATOM 5166 C C . GLY B 1 162 ? 10.148 25.891 3.301 1 97.81 162 GLY B C 1
ATOM 5167 O O . GLY B 1 162 ? 10.266 26.266 4.469 1 97.81 162 GLY B O 1
ATOM 5168 N N . LEU B 1 163 ? 9.258 24.984 2.916 1 98.38 163 LEU B N 1
ATOM 5169 C CA . LEU B 1 163 ? 8.344 24.375 3.875 1 98.38 163 LEU B CA 1
ATOM 5170 C C . LEU B 1 163 ? 9.109 23.469 4.844 1 98.38 163 LEU B C 1
ATOM 5172 O O . LEU B 1 163 ? 8.734 23.359 6.012 1 98.38 163 LEU B O 1
ATOM 5176 N N . ALA B 1 164 ? 10.156 22.844 4.348 1 98.06 164 ALA B N 1
ATOM 5177 C CA . ALA B 1 164 ? 11.016 22.031 5.203 1 98.06 164 ALA B CA 1
ATOM 5178 C C . ALA B 1 164 ? 11.688 22.891 6.273 1 98.06 164 ALA B C 1
ATOM 5180 O O . ALA B 1 164 ? 11.867 22.438 7.41 1 98.06 164 ALA B O 1
ATOM 5181 N N . VAL B 1 165 ? 12.109 24.094 5.941 1 97.12 165 VAL B N 1
ATOM 5182 C CA . VAL B 1 165 ? 12.695 25.016 6.902 1 97.12 165 VAL B CA 1
ATOM 5183 C C . VAL B 1 165 ? 11.688 25.312 8.016 1 97.12 165 VAL B C 1
ATOM 5185 O O . VAL B 1 165 ? 12.039 25.297 9.195 1 97.12 165 VAL B O 1
ATOM 5188 N N . ALA B 1 166 ? 10.484 25.609 7.609 1 96.69 166 ALA B N 1
ATOM 5189 C CA . ALA B 1 166 ? 9.43 25.891 8.578 1 96.69 166 ALA B CA 1
ATOM 5190 C C . ALA B 1 166 ? 9.211 24.719 9.523 1 96.69 166 ALA B C 1
ATOM 5192 O O . ALA B 1 166 ? 9.062 24.906 10.734 1 96.69 166 ALA B O 1
ATOM 5193 N N . ARG B 1 167 ? 9.195 23.516 9 1 96.5 167 ARG B N 1
ATOM 5194 C CA . ARG B 1 167 ? 8.977 22.312 9.789 1 96.5 167 ARG B CA 1
ATOM 5195 C C . ARG B 1 167 ? 10.102 22.109 10.797 1 96.5 167 ARG B C 1
ATOM 5197 O O . ARG B 1 167 ? 9.867 21.594 11.898 1 96.5 167 ARG B O 1
ATOM 5204 N N . ALA B 1 168 ? 11.266 22.531 10.484 1 96 168 ALA B N 1
ATOM 5205 C CA . ALA B 1 168 ? 12.438 22.344 11.336 1 96 168 ALA B CA 1
ATOM 5206 C C . ALA B 1 168 ? 12.445 23.328 12.492 1 96 168 ALA B C 1
ATOM 5208 O O . ALA B 1 168 ? 13.281 23.25 13.391 1 96 168 ALA B O 1
ATOM 5209 N N . ALA B 1 169 ? 11.508 24.266 12.547 1 94.31 169 ALA B N 1
ATOM 5210 C CA . ALA B 1 169 ? 11.453 25.312 13.57 1 94.31 169 ALA B CA 1
ATOM 5211 C C . ALA B 1 169 ? 10.141 25.25 14.352 1 94.31 169 ALA B C 1
ATOM 5213 O O . ALA B 1 169 ? 9.266 26.094 14.172 1 94.31 169 ALA B O 1
ATOM 5214 N N . PRO B 1 170 ? 10.023 24.328 15.234 1 92.88 170 PRO B N 1
ATOM 5215 C CA . PRO B 1 170 ? 8.766 24.156 15.969 1 92.88 170 PRO B CA 1
ATOM 5216 C C . PRO B 1 170 ? 8.453 25.344 16.891 1 92.88 170 PRO B C 1
ATOM 5218 O O . PRO B 1 170 ? 9.367 25.938 17.453 1 92.88 170 PRO B O 1
ATOM 5221 N N . LEU B 1 171 ? 7.18 25.578 17.078 1 92.31 171 LEU B N 1
ATOM 5222 C CA . LEU B 1 171 ? 6.723 26.672 17.922 1 92.31 171 LEU B CA 1
ATOM 5223 C C . LEU B 1 171 ? 6.746 26.25 19.391 1 92.31 171 LEU B C 1
ATOM 5225 O O . LEU B 1 171 ? 7.168 27.031 20.25 1 92.31 171 LEU B O 1
ATOM 5229 N N . TYR B 1 172 ? 6.27 25.078 19.625 1 91.06 172 TYR B N 1
ATOM 5230 C CA . TYR B 1 172 ? 6.18 24.641 21.016 1 91.06 172 TYR B CA 1
ATOM 5231 C C . TYR B 1 172 ? 7.488 24.016 21.469 1 91.06 172 TYR B C 1
ATOM 5233 O O . TYR B 1 172 ? 7.945 23.031 20.891 1 91.06 172 TYR B O 1
ATOM 5241 N N . GLY B 1 173 ? 8.078 24.578 22.531 1 81.38 173 GLY B N 1
ATOM 5242 C CA . GLY B 1 173 ? 9.312 24.062 23.109 1 81.38 173 GLY B CA 1
ATOM 5243 C C . GLY B 1 173 ? 10.523 24.266 22.219 1 81.38 173 GLY B C 1
ATOM 5244 O O . GLY B 1 173 ? 11.578 23.688 22.453 1 81.38 173 GLY B O 1
ATOM 5245 N N . GLY B 1 174 ? 10.359 24.969 21.219 1 71.25 174 GLY B N 1
ATOM 5246 C CA . GLY B 1 174 ? 11.461 25.016 20.281 1 71.25 174 GLY B CA 1
ATOM 5247 C C . GLY B 1 174 ? 12.023 26.422 20.109 1 71.25 174 GLY B C 1
ATOM 5248 O O . GLY B 1 174 ? 12.734 26.922 20.984 1 71.25 174 GLY B O 1
ATOM 5249 N N . THR B 1 175 ? 11.461 27.141 19.172 1 66.88 175 THR B N 1
ATOM 5250 C CA . THR B 1 175 ? 12.039 28.375 18.641 1 66.88 175 THR B CA 1
ATOM 5251 C C . THR B 1 175 ? 11.883 29.531 19.625 1 66.88 175 THR B C 1
ATOM 5253 O O . THR B 1 175 ? 10.766 29.875 20 1 66.88 175 THR B O 1
ATOM 5256 N N . SER B 1 176 ? 12.938 29.984 20.062 1 73.25 176 SER B N 1
ATOM 5257 C CA . SER B 1 176 ? 12.906 31.172 20.922 1 73.25 176 SER B CA 1
ATOM 5258 C C . SER B 1 176 ? 13.602 32.344 20.25 1 73.25 176 SER B C 1
ATOM 5260 O O . SER B 1 176 ? 13.375 33.5 20.609 1 73.25 176 SER B O 1
ATOM 5262 N N . GLY B 1 177 ? 14.312 32.062 19.25 1 81.31 177 GLY B N 1
ATOM 5263 C CA . GLY B 1 177 ? 15.055 33.094 18.547 1 81.31 177 GLY B CA 1
ATOM 5264 C C . GLY B 1 177 ? 14.406 33.531 17.25 1 81.31 177 GLY B C 1
ATOM 5265 O O . GLY B 1 177 ? 13.25 33.188 16.984 1 81.31 177 GLY B O 1
ATOM 5266 N N . LYS B 1 178 ? 15.141 34.438 16.562 1 88.5 178 LYS B N 1
ATOM 5267 C CA . LYS B 1 178 ? 14.68 34.906 15.266 1 88.5 178 LYS B CA 1
ATOM 5268 C C . LYS B 1 178 ? 15.25 34.062 14.133 1 88.5 178 LYS B C 1
ATOM 5270 O O . LYS B 1 178 ? 16.453 33.781 14.102 1 88.5 178 LYS B O 1
ATOM 5275 N N . ILE B 1 179 ? 14.367 33.688 13.266 1 92.31 179 ILE B N 1
ATOM 5276 C CA . ILE B 1 179 ? 14.789 32.875 12.125 1 92.31 179 ILE B CA 1
ATOM 5277 C C . ILE B 1 179 ? 14.414 33.562 10.828 1 92.31 179 ILE B C 1
ATOM 5279 O O . ILE B 1 179 ? 13.305 34.094 10.695 1 92.31 179 ILE B O 1
ATOM 5283 N N . SER B 1 180 ? 15.367 33.688 9.961 1 93.62 180 SER B N 1
ATOM 5284 C CA . SER B 1 180 ? 15.117 34.156 8.602 1 93.62 180 SER B CA 1
ATOM 5285 C C . SER B 1 180 ? 15.625 33.156 7.57 1 93.62 180 SER B C 1
ATOM 5287 O O . SER B 1 180 ? 16.516 32.375 7.859 1 93.62 180 SER B O 1
ATOM 5289 N N . THR B 1 181 ? 14.969 33.188 6.422 1 95 181 THR B N 1
ATOM 5290 C CA . THR B 1 181 ? 15.383 32.25 5.387 1 95 181 THR B CA 1
ATOM 5291 C C . THR B 1 181 ? 15.336 32.906 4.012 1 95 181 THR B C 1
ATOM 5293 O O . THR B 1 181 ? 14.469 33.75 3.74 1 95 181 THR B O 1
ATOM 5296 N N . THR B 1 182 ? 16.359 32.594 3.229 1 95.31 182 THR B N 1
ATOM 5297 C CA . THR B 1 182 ? 16.422 32.906 1.809 1 95.31 182 THR B CA 1
ATOM 5298 C C . THR B 1 182 ? 16.297 31.641 0.959 1 95.31 182 THR B C 1
ATOM 5300 O O . THR B 1 182 ? 17.016 30.672 1.182 1 95.31 182 THR B O 1
ATOM 5303 N N . LEU B 1 183 ? 15.391 31.734 0.024 1 96.81 183 LEU B N 1
ATOM 5304 C CA . LEU B 1 183 ? 15.195 30.641 -0.925 1 96.81 183 LEU B CA 1
ATOM 5305 C C . LEU B 1 183 ? 15.789 31 -2.287 1 96.81 183 LEU B C 1
ATOM 5307 O O . LEU B 1 183 ? 15.391 31.984 -2.904 1 96.81 183 LEU B O 1
ATOM 5311 N N . TRP B 1 184 ? 16.719 30.141 -2.754 1 95.62 184 TRP B N 1
ATOM 5312 C CA . TRP B 1 184 ? 17.469 30.484 -3.965 1 95.62 184 TRP B CA 1
ATOM 5313 C C . TRP B 1 184 ? 17.609 29.266 -4.875 1 95.62 184 TRP B C 1
ATOM 5315 O O . TRP B 1 184 ? 17.812 28.141 -4.395 1 95.62 184 TRP B O 1
ATOM 5325 N N . SER B 1 185 ? 17.438 29.484 -6.176 1 94.88 185 SER B N 1
ATOM 5326 C CA . SER B 1 185 ? 17.781 28.469 -7.164 1 94.88 185 SER B CA 1
ATOM 5327 C C . SER B 1 185 ? 18.625 29.062 -8.289 1 94.88 185 SER B C 1
ATOM 5329 O O . SER B 1 185 ? 18.609 30.281 -8.516 1 94.88 185 SER B O 1
ATOM 5331 N N . LYS B 1 186 ? 19.344 28.125 -8.922 1 87.69 186 LYS B N 1
ATOM 5332 C CA . LYS B 1 186 ? 20.172 28.562 -10.039 1 87.69 186 LYS B CA 1
ATOM 5333 C C . LYS B 1 186 ? 19.312 29.156 -11.156 1 87.69 186 LYS B C 1
ATOM 5335 O O . LYS B 1 186 ? 19.734 30.094 -11.836 1 87.69 186 LYS B O 1
ATOM 5340 N N . MET B 1 187 ? 18.219 28.672 -11.258 1 87.38 187 MET B N 1
ATOM 5341 C CA . MET B 1 187 ? 17.344 29.031 -12.383 1 87.38 187 MET B CA 1
ATOM 5342 C C . MET B 1 187 ? 16.719 30.391 -12.164 1 87.38 187 MET B C 1
ATOM 5344 O O . MET B 1 187 ? 16.656 31.203 -13.086 1 87.38 187 MET B O 1
ATOM 5348 N N . CYS B 1 188 ? 16.266 30.719 -10.969 1 90.75 188 CYS B N 1
ATOM 5349 C CA . CYS B 1 188 ? 15.469 31.922 -10.797 1 90.75 188 CYS B CA 1
ATOM 5350 C C . CYS B 1 188 ? 16.141 32.875 -9.812 1 90.75 188 CYS B C 1
ATOM 5352 O O . CYS B 1 188 ? 15.633 33.969 -9.578 1 90.75 188 CYS B O 1
ATOM 5354 N N . GLY B 1 189 ? 17.312 32.469 -9.359 1 92.81 189 GLY B N 1
ATOM 5355 C CA . GLY B 1 189 ? 17.828 33.25 -8.242 1 92.81 189 GLY B CA 1
ATOM 5356 C C . GLY B 1 189 ? 16.969 33.156 -6.992 1 92.81 189 GLY B C 1
ATOM 5357 O O . GLY B 1 189 ? 16.609 32.062 -6.57 1 92.81 189 GLY B O 1
ATOM 5358 N N . GLU B 1 190 ? 16.703 34.312 -6.438 1 93.12 190 GLU B N 1
ATOM 5359 C CA . GLU B 1 190 ? 15.773 34.312 -5.309 1 93.12 190 GLU B CA 1
ATOM 5360 C C . GLU B 1 190 ? 14.344 34.031 -5.773 1 93.12 190 GLU B C 1
ATOM 5362 O O . GLU B 1 190 ? 13.914 34.531 -6.816 1 93.12 190 GLU B O 1
ATOM 5367 N N . ILE B 1 191 ? 13.648 33.312 -4.996 1 93.75 191 ILE B N 1
ATOM 5368 C CA . ILE B 1 191 ? 12.281 32.938 -5.336 1 93.75 191 ILE B CA 1
ATOM 5369 C C . ILE B 1 191 ? 11.438 34.188 -5.527 1 93.75 191 ILE B C 1
ATOM 5371 O O . ILE B 1 191 ? 11.602 35.156 -4.805 1 93.75 191 ILE B O 1
ATOM 5375 N N . PRO B 1 192 ? 10.539 34.188 -6.543 1 92.81 192 PRO B N 1
ATOM 5376 C CA . PRO B 1 192 ? 9.664 35.344 -6.746 1 92.81 192 PRO B CA 1
ATOM 5377 C C . PRO B 1 192 ? 8.852 35.688 -5.5 1 92.81 192 PRO B C 1
ATOM 5379 O O . PRO B 1 192 ? 8.406 34.812 -4.777 1 92.81 192 PRO B O 1
ATOM 5382 N N . THR B 1 193 ? 8.594 36.969 -5.375 1 93.88 193 THR B N 1
ATOM 5383 C CA . THR B 1 193 ? 7.965 37.5 -4.176 1 93.88 193 THR B CA 1
ATOM 5384 C C . THR B 1 193 ? 6.613 36.844 -3.932 1 93.88 193 THR B C 1
ATOM 5386 O O . THR B 1 193 ? 6.281 36.5 -2.797 1 93.88 193 THR B O 1
ATOM 5389 N N . GLY B 1 194 ? 5.805 36.688 -4.953 1 94.19 194 GLY B N 1
ATOM 5390 C CA . GLY B 1 194 ? 4.496 36.062 -4.805 1 94.19 194 GLY B CA 1
ATOM 5391 C C . GLY B 1 194 ? 4.562 34.656 -4.227 1 94.19 194 GLY B C 1
ATOM 5392 O O . GLY B 1 194 ? 3.801 34.344 -3.322 1 94.19 194 GLY B O 1
ATOM 5393 N N . MET B 1 195 ? 5.438 33.875 -4.77 1 95.25 195 MET B N 1
ATOM 5394 C CA . MET B 1 195 ? 5.598 32.5 -4.301 1 95.25 195 MET B CA 1
ATOM 5395 C C . MET B 1 195 ? 6.199 32.469 -2.9 1 95.25 195 MET B C 1
ATOM 5397 O O . MET B 1 195 ? 5.82 31.641 -2.074 1 95.25 195 MET B O 1
ATOM 5401 N N . ARG B 1 196 ? 7.09 33.344 -2.65 1 95.38 196 ARG B N 1
ATOM 5402 C CA . ARG B 1 196 ? 7.707 33.469 -1.335 1 95.38 196 ARG B CA 1
ATOM 5403 C C . ARG B 1 196 ? 6.656 33.719 -0.259 1 95.38 196 ARG B C 1
ATOM 5405 O O . ARG B 1 196 ? 6.703 33.125 0.817 1 95.38 196 ARG B O 1
ATOM 5412 N N . GLU B 1 197 ? 5.781 34.625 -0.519 1 95.94 197 GLU B N 1
ATOM 5413 C CA . GLU B 1 197 ? 4.73 34.969 0.434 1 95.94 197 GLU B CA 1
ATOM 5414 C C . GLU B 1 197 ? 3.807 33.781 0.69 1 95.94 197 GLU B C 1
ATOM 5416 O O . GLU B 1 197 ? 3.391 33.531 1.827 1 95.94 197 GLU B O 1
ATOM 5421 N N . LYS B 1 198 ? 3.486 33.031 -0.35 1 97.5 198 LYS B N 1
ATOM 5422 C CA . LYS B 1 198 ? 2.656 31.844 -0.193 1 97.5 198 LYS B CA 1
ATOM 5423 C C . LYS B 1 198 ? 3.359 30.797 0.665 1 97.5 198 LYS B C 1
ATOM 5425 O O . LYS B 1 198 ? 2.74 30.188 1.539 1 97.5 198 LYS B O 1
ATOM 5430 N N . ILE B 1 199 ? 4.648 30.609 0.413 1 97.81 199 ILE B N 1
ATOM 5431 C CA . ILE B 1 199 ? 5.434 29.656 1.191 1 97.81 199 ILE B CA 1
ATOM 5432 C C . ILE B 1 199 ? 5.473 30.094 2.654 1 97.81 199 ILE B C 1
ATOM 5434 O O . ILE B 1 199 ? 5.371 29.266 3.559 1 97.81 199 ILE B O 1
ATOM 5438 N N . ALA B 1 200 ? 5.586 31.359 2.896 1 96.75 200 ALA B N 1
ATOM 5439 C CA . ALA B 1 200 ? 5.613 31.906 4.254 1 96.75 200 ALA B CA 1
ATOM 5440 C C . ALA B 1 200 ? 4.305 31.625 4.984 1 96.75 200 ALA B C 1
ATOM 5442 O O . ALA B 1 200 ? 4.309 31.203 6.145 1 96.75 200 ALA B O 1
ATOM 5443 N N . VAL B 1 201 ? 3.191 31.844 4.297 1 97.31 201 VAL B N 1
ATOM 5444 C CA . VAL B 1 201 ? 1.875 31.625 4.887 1 97.31 201 VAL B CA 1
ATOM 5445 C C . VAL B 1 201 ? 1.705 30.141 5.227 1 97.31 201 VAL B C 1
ATOM 5447 O O . VAL B 1 201 ? 1.337 29.797 6.352 1 97.31 201 VAL B O 1
ATOM 5450 N N . VAL B 1 202 ? 1.993 29.297 4.289 1 98.44 202 VAL B N 1
ATOM 5451 C CA . VAL B 1 202 ? 1.835 27.859 4.492 1 98.44 202 VAL B CA 1
ATOM 5452 C C . VAL B 1 202 ? 2.812 27.375 5.562 1 98.44 202 VAL B C 1
ATOM 5454 O O . VAL B 1 202 ? 2.465 26.547 6.402 1 98.44 202 VAL B O 1
ATOM 5457 N N . GLY B 1 203 ? 4.059 27.891 5.52 1 97.88 203 GLY B N 1
ATOM 5458 C CA . GLY B 1 203 ? 5.047 27.562 6.531 1 97.88 203 GLY B CA 1
ATOM 5459 C C . GLY B 1 203 ? 4.602 27.891 7.941 1 97.88 203 GLY B C 1
ATOM 5460 O O . GLY B 1 203 ? 4.801 27.109 8.867 1 97.88 203 GLY B O 1
ATOM 5461 N N . GLU B 1 204 ? 4.043 29.062 8.125 1 96.19 204 GLU B N 1
ATOM 5462 C CA . GLU B 1 204 ? 3.521 29.453 9.43 1 96.19 204 GLU B CA 1
ATOM 5463 C C . GLU B 1 204 ? 2.43 28.5 9.898 1 96.19 204 GLU B C 1
ATOM 5465 O O . GLU B 1 204 ? 2.361 28.156 11.086 1 96.19 204 GLU B O 1
ATOM 5470 N N . ASN B 1 205 ? 1.601 28.109 9.008 1 98.06 205 ASN B N 1
ATOM 5471 C CA . ASN B 1 205 ? 0.5 27.219 9.367 1 98.06 205 ASN B CA 1
ATOM 5472 C C . ASN B 1 205 ? 0.988 25.797 9.617 1 98.06 205 ASN B C 1
ATOM 5474 O O . ASN B 1 205 ? 0.396 25.062 10.414 1 98.06 205 ASN B O 1
ATOM 5478 N N . ILE B 1 206 ? 2.084 25.359 8.961 1 98.44 206 ILE B N 1
ATOM 5479 C CA . ILE B 1 206 ? 2.732 24.094 9.297 1 98.44 206 ILE B CA 1
ATOM 5480 C C . ILE B 1 206 ? 3.191 24.141 10.758 1 98.44 206 ILE B C 1
ATOM 5482 O O . ILE B 1 206 ? 2.926 23.203 11.516 1 98.44 206 ILE B O 1
ATOM 5486 N N . ARG B 1 207 ? 3.834 25.188 11.133 1 96.62 207 ARG B N 1
ATOM 5487 C CA . ARG B 1 207 ? 4.352 25.328 12.492 1 96.62 207 ARG B CA 1
ATOM 5488 C C . ARG B 1 207 ? 3.217 25.391 13.508 1 96.62 207 ARG B C 1
ATOM 5490 O O . ARG B 1 207 ? 3.314 24.797 14.586 1 96.62 207 ARG B O 1
ATOM 5497 N N . SER B 1 208 ? 2.133 26.062 13.164 1 96.69 208 SER B N 1
ATOM 5498 C CA . SER B 1 208 ? 0.982 26.156 14.055 1 96.69 208 SER B CA 1
ATOM 5499 C C . SER B 1 208 ? 0.315 24.797 14.242 1 96.69 208 SER B C 1
ATOM 5501 O O . SER B 1 208 ? -0.044 24.422 15.359 1 96.69 208 SER B O 1
ATOM 5503 N N . ALA B 1 209 ? 0.075 24.078 13.133 1 98.31 209 ALA B N 1
ATOM 5504 C CA . ALA B 1 209 ? -0.498 22.734 13.211 1 98.31 209 ALA B CA 1
ATOM 5505 C C . ALA B 1 209 ? 0.377 21.812 14.062 1 98.31 209 ALA B C 1
ATOM 5507 O O . ALA B 1 209 ? -0.13 21.062 14.891 1 98.31 209 ALA B O 1
ATOM 5508 N N . ALA B 1 210 ? 1.692 21.891 13.883 1 97.56 210 ALA B N 1
ATOM 5509 C CA . ALA B 1 210 ? 2.627 21.078 14.664 1 97.56 210 ALA B CA 1
ATOM 5510 C C . ALA B 1 210 ? 2.549 21.453 16.141 1 97.56 210 ALA B C 1
ATOM 5512 O O . ALA B 1 210 ? 2.617 20.578 17.016 1 97.56 210 ALA B O 1
ATOM 5513 N N . ALA B 1 211 ? 2.418 22.688 16.422 1 96.5 211 ALA B N 1
ATOM 5514 C CA . ALA B 1 211 ? 2.34 23.141 17.812 1 96.5 211 ALA B CA 1
ATOM 5515 C C . ALA B 1 211 ? 1.107 22.562 18.5 1 96.5 211 ALA B C 1
ATOM 5517 O O . ALA B 1 211 ? 1.178 22.156 19.672 1 96.5 211 ALA B O 1
ATOM 5518 N N . LEU B 1 212 ? -0.013 22.609 17.812 1 97.56 212 LEU B N 1
ATOM 5519 C CA . LEU B 1 212 ? -1.234 22.047 18.375 1 97.56 212 LEU B CA 1
ATOM 5520 C C . LEU B 1 212 ? -1.042 20.578 18.75 1 97.56 212 LEU B C 1
ATOM 5522 O O . LEU B 1 212 ? -1.518 20.125 19.797 1 97.56 212 LEU B O 1
ATOM 5526 N N . VAL B 1 213 ? -0.353 19.828 17.938 1 98.06 213 VAL B N 1
ATOM 5527 C CA . VAL B 1 213 ? -0.138 18.406 18.125 1 98.06 213 VAL B CA 1
ATOM 5528 C C . VAL B 1 213 ? 0.906 18.188 19.219 1 98.06 213 VAL B C 1
ATOM 5530 O O . VAL B 1 213 ? 0.812 17.219 20 1 98.06 213 VAL B O 1
ATOM 5533 N N . ASP B 1 214 ? 1.866 19.094 19.344 1 96.31 214 ASP B N 1
ATOM 5534 C CA . ASP B 1 214 ? 2.957 18.969 20.297 1 96.31 214 ASP B CA 1
ATOM 5535 C C . ASP B 1 214 ? 2.488 19.328 21.719 1 96.31 214 ASP B C 1
ATOM 5537 O O . ASP B 1 214 ? 3.008 18.797 22.703 1 96.31 214 ASP B O 1
ATOM 5541 N N . LEU B 1 215 ? 1.582 20.203 21.812 1 95.56 215 LEU B N 1
ATOM 5542 C CA . LEU B 1 215 ? 1.079 20.609 23.125 1 95.56 215 LEU B CA 1
ATOM 5543 C C . LEU B 1 215 ? 0.471 19.422 23.859 1 95.56 215 LEU B C 1
ATOM 5545 O O . LEU B 1 215 ? -0.141 18.547 23.234 1 95.56 215 LEU B O 1
ATOM 5549 N N . PRO B 1 216 ? 0.635 19.359 25.172 1 94.56 216 PRO B N 1
ATOM 5550 C CA . PRO B 1 216 ? 0.136 18.203 25.922 1 94.56 216 PRO B CA 1
ATOM 5551 C C . PRO B 1 216 ? -1.39 18.156 26 1 94.56 216 PRO B C 1
ATOM 5553 O O . PRO B 1 216 ? -2.049 19.188 25.859 1 94.56 216 PRO B O 1
ATOM 5556 N N . PRO B 1 217 ? -1.914 17 26.219 1 92.5 217 PRO B N 1
ATOM 5557 C CA . PRO B 1 217 ? -3.369 16.828 26.188 1 92.5 217 PRO B CA 1
ATOM 5558 C C . PRO B 1 217 ? -4.07 17.578 27.312 1 92.5 217 PRO B C 1
ATOM 5560 O O . PRO B 1 217 ? -5.273 17.828 27.25 1 92.5 217 PRO B O 1
ATOM 5563 N N . ASN B 1 218 ? -3.391 17.922 28.375 1 92.5 218 ASN B N 1
ATOM 5564 C CA . ASN B 1 218 ? -4.012 18.734 29.406 1 92.5 218 ASN B CA 1
ATOM 5565 C C . ASN B 1 218 ? -4.094 20.203 28.984 1 92.5 218 ASN B C 1
ATOM 5567 O O . ASN B 1 218 ? -4.664 21.031 29.688 1 92.5 218 ASN B O 1
ATOM 5571 N N . CYS B 1 219 ? -3.564 20.531 27.828 1 92.81 219 CYS B N 1
ATOM 5572 C CA . CYS B 1 219 ? -3.715 21.844 27.203 1 92.81 219 CYS B CA 1
ATOM 5573 C C . CYS B 1 219 ? -4.688 21.797 26.031 1 92.81 219 CYS B C 1
ATOM 5575 O O . CYS B 1 219 ? -5.59 22.625 25.938 1 92.81 219 CYS B O 1
ATOM 5577 N N . VAL B 1 220 ? -4.453 20.859 25.203 1 96.38 220 VAL B N 1
ATOM 5578 C CA . VAL B 1 220 ? -5.301 20.75 24.016 1 96.38 220 VAL B CA 1
ATOM 5579 C C . VAL B 1 220 ? -6.363 19.672 24.234 1 96.38 220 VAL B C 1
ATOM 5581 O O . VAL B 1 220 ? -6.043 18.484 24.359 1 96.38 220 VAL B O 1
ATOM 5584 N N . ASN B 1 221 ? -7.508 20.016 24.391 1 95.75 221 ASN B N 1
ATOM 5585 C CA . ASN B 1 221 ? -8.711 19.188 24.469 1 95.75 221 ASN B CA 1
ATOM 5586 C C . ASN B 1 221 ? -9.789 19.688 23.5 1 95.75 221 ASN B C 1
ATOM 5588 O O . ASN B 1 221 ? -9.602 20.688 22.812 1 95.75 221 ASN B O 1
ATOM 5592 N N . PRO B 1 222 ? -10.914 18.984 23.359 1 97.25 222 PRO B N 1
ATOM 5593 C CA . PRO B 1 222 ? -11.898 19.375 22.359 1 97.25 222 PRO B CA 1
ATOM 5594 C C . PRO B 1 222 ? -12.359 20.828 22.516 1 97.25 222 PRO B C 1
ATOM 5596 O O . PRO B 1 222 ? -12.5 21.547 21.516 1 97.25 222 PRO B O 1
ATOM 5599 N N . ILE B 1 223 ? -12.477 21.297 23.688 1 95.12 223 ILE B N 1
ATOM 5600 C CA . ILE B 1 223 ? -13 22.625 23.953 1 95.12 223 ILE B CA 1
ATOM 5601 C C . ILE B 1 223 ? -11.945 23.672 23.625 1 95.12 223 ILE B C 1
ATOM 5603 O O . ILE B 1 223 ? -12.234 24.672 22.953 1 95.12 223 ILE B O 1
ATOM 5607 N N . SER B 1 224 ? -10.766 23.484 24.156 1 95.12 224 SER B N 1
ATOM 5608 C CA . SER B 1 224 ? -9.711 24.453 23.875 1 95.12 224 SER B CA 1
ATOM 5609 C C . SER B 1 224 ? -9.352 24.484 22.391 1 95.12 224 SER B C 1
ATOM 5611 O O . SER B 1 224 ? -9.023 25.531 21.844 1 95.12 224 SER B O 1
ATOM 5613 N N . PHE B 1 225 ? -9.359 23.328 21.703 1 97.44 225 PHE B N 1
ATOM 5614 C CA . PHE B 1 225 ? -9.133 23.281 20.266 1 97.44 225 PHE B CA 1
ATOM 5615 C C . PHE B 1 225 ? -10.211 24.062 19.516 1 97.44 225 PHE B C 1
ATOM 5617 O O . PHE B 1 225 ? -9.898 24.828 18.594 1 97.44 225 PHE B O 1
ATOM 5624 N N . ALA B 1 226 ? -11.469 23.844 19.875 1 97.12 226 ALA B N 1
ATOM 5625 C CA . ALA B 1 226 ? -12.57 24.594 19.266 1 97.12 226 ALA B CA 1
ATOM 5626 C C . ALA B 1 226 ? -12.391 26.094 19.453 1 97.12 226 ALA B C 1
ATOM 5628 O O . ALA B 1 226 ? -12.68 26.875 18.547 1 97.12 226 ALA B O 1
ATOM 5629 N N . SER B 1 227 ? -11.93 26.484 20.594 1 95.56 227 SER B N 1
ATOM 5630 C CA . SER B 1 227 ? -11.711 27.891 20.875 1 95.56 227 SER B CA 1
ATOM 5631 C C . SER B 1 227 ? -10.648 28.484 19.953 1 95.56 227 SER B C 1
ATOM 5633 O O . SER B 1 227 ? -10.758 29.641 19.531 1 95.56 227 SER B O 1
ATOM 5635 N N . VAL B 1 228 ? -9.609 27.734 19.688 1 94.19 228 VAL B N 1
ATOM 5636 C CA . VAL B 1 228 ? -8.578 28.156 18.75 1 94.19 228 VAL B CA 1
ATOM 5637 C C . VAL B 1 228 ? -9.203 28.391 17.375 1 94.19 228 VAL B C 1
ATOM 5639 O O . VAL B 1 228 ? -8.898 29.391 16.719 1 94.19 228 VAL B O 1
ATOM 5642 N N . CYS B 1 229 ? -10.086 27.5 16.953 1 97.19 229 CYS B N 1
ATOM 5643 C CA . CYS B 1 229 ? -10.75 27.641 15.664 1 97.19 229 CYS B CA 1
ATOM 5644 C C . CYS B 1 229 ? -11.609 28.906 15.625 1 97.19 229 CYS B C 1
ATOM 5646 O O . CYS B 1 229 ? -11.617 29.609 14.617 1 97.19 229 CYS B O 1
ATOM 5648 N N . GLU B 1 230 ? -12.281 29.156 16.688 1 96.06 230 GLU B N 1
ATOM 5649 C CA . GLU B 1 230 ? -13.102 30.375 16.781 1 96.06 230 GLU B CA 1
ATOM 5650 C C . GLU B 1 230 ? -12.242 31.625 16.656 1 96.06 230 GLU B C 1
ATOM 5652 O O . GLU B 1 230 ? -12.617 32.562 15.961 1 96.06 230 GLU B O 1
ATOM 5657 N N . LYS B 1 231 ? -11.188 31.609 17.359 1 95.06 231 LYS B N 1
ATOM 5658 C CA . LYS B 1 231 ? -10.289 32.75 17.297 1 95.06 231 LYS B CA 1
ATOM 5659 C C . LYS B 1 231 ? -9.758 32.969 15.891 1 95.06 231 LYS B C 1
ATOM 5661 O O . LYS B 1 231 ? -9.68 34.094 15.414 1 95.06 231 LYS B O 1
ATOM 5666 N N . ILE B 1 232 ? -9.398 31.906 15.266 1 95.5 232 ILE B N 1
ATOM 5667 C CA . ILE B 1 232 ? -8.898 31.953 13.898 1 95.5 232 ILE B CA 1
ATOM 5668 C C . ILE B 1 232 ? -9.969 32.531 12.977 1 95.5 232 ILE B C 1
ATOM 5670 O O . ILE B 1 232 ? -9.68 33.375 12.125 1 95.5 232 ILE B O 1
ATOM 5674 N N . ALA B 1 233 ? -11.195 32.094 13.117 1 97.12 233 ALA B N 1
ATOM 5675 C CA . ALA B 1 233 ? -12.297 32.625 12.312 1 97.12 233 ALA B CA 1
ATOM 5676 C C . ALA B 1 233 ? -12.445 34.125 12.484 1 97.12 233 ALA B C 1
ATOM 5678 O O . ALA B 1 233 ? -12.633 34.844 11.508 1 97.12 233 ALA B O 1
ATOM 5679 N N . CYS B 1 234 ? -12.32 34.594 13.68 1 96.56 234 CYS B N 1
ATOM 5680 C CA . CYS B 1 234 ? -12.43 36 13.984 1 96.56 234 CYS B CA 1
ATOM 5681 C C . CYS B 1 234 ? -11.305 36.781 13.336 1 96.56 234 CYS B C 1
ATOM 5683 O O . CYS B 1 234 ? -11.531 37.875 12.766 1 96.56 234 CYS B O 1
ATOM 5685 N N . GLU B 1 235 ? -10.156 36.281 13.43 1 94.69 235 GLU B N 1
ATOM 5686 C CA . GLU B 1 235 ? -9 36.938 12.852 1 94.69 235 GLU B CA 1
ATOM 5687 C C . GLU B 1 235 ? -9.109 37.031 11.336 1 94.69 235 GLU B C 1
ATOM 5689 O O . GLU B 1 235 ? -8.781 38.062 10.734 1 94.69 235 GLU B O 1
ATOM 5694 N N . LEU B 1 236 ? -9.539 35.969 10.719 1 97.06 236 LEU B N 1
ATOM 5695 C CA . LEU B 1 236 ? -9.688 35.938 9.273 1 97.06 236 LEU B CA 1
ATOM 5696 C C . LEU B 1 236 ? -10.781 36.906 8.828 1 97.06 236 LEU B C 1
ATOM 5698 O O . LEU B 1 236 ? -10.641 37.594 7.809 1 97.06 236 LEU B O 1
ATOM 5702 N N . LYS B 1 237 ? -11.828 37.031 9.578 1 96.81 237 LYS B N 1
ATOM 5703 C CA . LYS B 1 237 ? -12.883 38 9.289 1 96.81 237 LYS B CA 1
ATOM 5704 C C . LYS B 1 237 ? -12.367 39.406 9.375 1 96.81 237 LYS B C 1
ATOM 5706 O O . LYS B 1 237 ? -12.68 40.25 8.516 1 96.81 237 LYS B O 1
ATOM 5711 N N . ARG B 1 238 ? -11.617 39.656 10.367 1 96.69 238 ARG B N 1
ATOM 5712 C CA . ARG B 1 238 ? -11.039 40.969 10.547 1 96.69 238 ARG B CA 1
ATOM 5713 C C . ARG B 1 238 ? -10.117 41.344 9.383 1 96.69 238 ARG B C 1
ATOM 5715 O O . ARG B 1 238 ? -10.008 42.5 9.016 1 96.69 238 ARG B O 1
ATOM 5722 N N . SER B 1 239 ? -9.539 40.375 8.844 1 95.88 239 SER B N 1
ATOM 5723 C CA . SER B 1 239 ? -8.625 40.594 7.73 1 95.88 239 SER B CA 1
ATOM 5724 C C . SER B 1 239 ? -9.375 40.688 6.406 1 95.88 239 SER B C 1
ATOM 5726 O O . SER B 1 239 ? -8.758 40.688 5.336 1 95.88 239 SER B O 1
ATOM 5728 N N . GLY B 1 240 ? -10.719 40.594 6.395 1 96.62 240 GLY B N 1
ATOM 5729 C CA . GLY B 1 240 ? -11.516 40.875 5.219 1 96.62 240 GLY B CA 1
ATOM 5730 C C . GLY B 1 240 ? -12.086 39.625 4.562 1 96.62 240 GLY B C 1
ATOM 5731 O O . GLY B 1 240 ? -12.688 39.719 3.488 1 96.62 240 GLY B O 1
ATOM 5732 N N . HIS B 1 241 ? -11.875 38.469 5.168 1 97.81 241 HIS B N 1
ATOM 5733 C CA . HIS B 1 241 ? -12.406 37.25 4.59 1 97.81 241 HIS B CA 1
ATOM 5734 C C . HIS B 1 241 ? -13.742 36.875 5.219 1 97.81 241 HIS B C 1
ATOM 5736 O O . HIS B 1 241 ? -13.922 37 6.434 1 97.81 241 HIS B O 1
ATOM 5742 N N . ASP B 1 242 ? -14.727 36.438 4.418 1 97.94 242 ASP B N 1
ATOM 5743 C CA . ASP B 1 242 ? -16.016 35.969 4.938 1 97.94 242 ASP B CA 1
ATOM 5744 C C . ASP B 1 242 ? -15.906 34.562 5.473 1 97.94 242 ASP B C 1
ATOM 5746 O O . ASP B 1 242 ? -16.281 33.594 4.797 1 97.94 242 ASP B O 1
ATOM 5750 N N . VAL B 1 243 ? -15.406 34.438 6.652 1 98.31 243 VAL B N 1
ATOM 5751 C CA . VAL B 1 243 ? -15.266 33.156 7.332 1 98.31 243 VAL B CA 1
ATOM 5752 C C . VAL B 1 243 ? -16.266 33.094 8.484 1 98.31 243 VAL B C 1
ATOM 5754 O O . VAL B 1 243 ? -16.344 34 9.32 1 98.31 243 VAL B O 1
ATOM 5757 N N . ARG B 1 244 ? -16.953 31.984 8.555 1 97.62 244 ARG B N 1
ATOM 5758 C CA . ARG B 1 244 ? -17.969 31.75 9.578 1 97.62 244 ARG B CA 1
ATOM 5759 C C . ARG B 1 244 ? -17.641 30.516 10.398 1 97.62 244 ARG B C 1
ATOM 5761 O O . ARG B 1 244 ? -17.078 29.547 9.883 1 97.62 244 ARG B O 1
ATOM 5768 N N . CYS B 1 245 ? -17.938 30.562 11.672 1 97.69 245 CYS B N 1
ATOM 5769 C CA . CYS B 1 245 ? -17.688 29.469 12.602 1 97.69 245 CYS B CA 1
ATOM 5770 C C . CYS B 1 245 ? -18.969 29.062 13.32 1 97.69 245 CYS B C 1
ATOM 5772 O O . CYS B 1 245 ? -19.641 29.906 13.906 1 97.69 245 CYS B O 1
ATOM 5774 N N . GLU B 1 246 ? -19.312 27.812 13.211 1 96.62 246 GLU B N 1
ATOM 5775 C CA . GLU B 1 246 ? -20.453 27.203 13.914 1 96.62 246 GLU B CA 1
ATOM 5776 C C . GLU B 1 246 ? -20.031 25.922 14.625 1 96.62 246 GLU B C 1
ATOM 5778 O O . GLU B 1 246 ? -19.125 25.219 14.18 1 96.62 246 GLU B O 1
ATOM 5783 N N . MET B 1 247 ? -20.656 25.656 15.789 1 96.38 247 MET B N 1
ATOM 5784 C CA . MET B 1 247 ? -20.281 24.422 16.484 1 96.38 247 MET B CA 1
ATOM 5785 C C . MET B 1 247 ? -21.484 23.797 17.172 1 96.38 247 MET B C 1
ATOM 5787 O O . MET B 1 247 ? -22.453 24.5 17.5 1 96.38 247 MET B O 1
ATOM 5791 N N . ILE B 1 248 ? -21.531 22.516 17.266 1 97 248 ILE B N 1
ATOM 5792 C CA . ILE B 1 248 ? -22.422 21.688 18.062 1 97 248 ILE B CA 1
ATOM 5793 C C . ILE B 1 248 ? -21.609 20.938 19.125 1 97 248 ILE B C 1
ATOM 5795 O O . ILE B 1 248 ? -20.609 20.281 18.812 1 97 248 ILE B O 1
ATOM 5799 N N . GLU B 1 249 ? -22.078 21.016 20.453 1 94.88 249 GLU B N 1
ATOM 5800 C CA . GLU B 1 249 ? -21.234 20.5 21.516 1 94.88 249 GLU B CA 1
ATOM 5801 C C . GLU B 1 249 ? -22.031 19.625 22.484 1 94.88 249 GLU B C 1
ATOM 5803 O O . GLU B 1 249 ? -23.234 19.828 22.656 1 94.88 249 GLU B O 1
ATOM 5808 N N . GLY B 1 250 ? -21.328 18.672 23.047 1 93.81 250 GLY B N 1
ATOM 5809 C CA . GLY B 1 250 ? -21.844 17.906 24.172 1 93.81 250 GLY B CA 1
ATOM 5810 C C . GLY B 1 250 ? -23.125 17.172 23.844 1 93.81 250 GLY B C 1
ATOM 5811 O O . GLY B 1 250 ? -23.219 16.484 22.812 1 93.81 250 GLY B O 1
ATOM 5812 N N . LYS B 1 251 ? -24.094 17.312 24.672 1 93.25 251 LYS B N 1
ATOM 5813 C CA . LYS B 1 251 ? -25.328 16.547 24.609 1 93.25 251 LYS B CA 1
ATOM 5814 C C . LYS B 1 251 ? -26.109 16.875 23.344 1 93.25 251 LYS B C 1
ATOM 5816 O O . LYS B 1 251 ? -26.844 16.031 22.828 1 93.25 251 LYS B O 1
ATOM 5821 N N . GLN B 1 252 ? -25.875 18.047 22.844 1 96.31 252 GLN B N 1
ATOM 5822 C CA . GLN B 1 252 ? -26.562 18.438 21.609 1 96.31 252 GLN B CA 1
ATOM 5823 C C . GLN B 1 252 ? -26.172 17.516 20.453 1 96.31 252 GLN B C 1
ATOM 5825 O O . GLN B 1 252 ? -26.969 17.297 19.547 1 96.31 252 GLN B O 1
ATOM 5830 N N . LEU B 1 253 ? -24.953 17.047 20.484 1 97.56 253 LEU B N 1
ATOM 5831 C CA . LEU B 1 253 ? -24.531 16.109 19.453 1 97.56 253 LEU B CA 1
ATOM 5832 C C . LEU B 1 253 ? -25.391 14.844 19.484 1 97.56 253 LEU B C 1
ATOM 5834 O O . LEU B 1 253 ? -25.766 14.32 18.438 1 97.56 253 LEU B O 1
ATOM 5838 N N . GLY B 1 254 ? -25.656 14.328 20.688 1 95.81 254 GLY B N 1
ATOM 5839 C CA . GLY B 1 254 ? -26.547 13.188 20.812 1 95.81 254 GLY B CA 1
ATOM 5840 C C . GLY B 1 254 ? -27.953 13.484 20.344 1 95.81 254 GLY B C 1
ATOM 5841 O O . GLY B 1 254 ? -28.547 12.672 19.625 1 95.81 254 GLY B O 1
ATOM 5842 N N . GLU B 1 255 ? -28.422 14.625 20.688 1 96.75 255 GLU B N 1
ATOM 5843 C CA . GLU B 1 255 ? -29.781 15.023 20.344 1 96.75 255 GLU B CA 1
ATOM 5844 C C . GLU B 1 255 ? -29.938 15.203 18.828 1 96.75 255 GLU B C 1
ATOM 5846 O O . GLU B 1 255 ? -31 14.914 18.281 1 96.75 255 GLU B O 1
ATOM 5851 N N . LYS B 1 256 ? -28.891 15.664 18.281 1 97.38 256 LYS B N 1
ATOM 5852 C CA . LYS B 1 256 ? -28.938 15.914 16.844 1 97.38 256 LYS B CA 1
ATOM 5853 C C . LYS B 1 256 ? -28.469 14.695 16.047 1 97.38 256 LYS B C 1
ATOM 5855 O O . LYS B 1 256 ? -28.25 14.781 14.836 1 97.38 256 LYS B O 1
ATOM 5860 N N . LYS B 1 257 ? -28.156 13.586 16.625 1 97.25 257 LYS B N 1
ATOM 5861 C CA . LYS B 1 257 ? -27.969 12.25 16.062 1 97.25 257 LYS B CA 1
ATOM 5862 C C . LYS B 1 257 ? -26.578 12.102 15.469 1 97.25 257 LYS B C 1
ATOM 5864 O O . LYS B 1 257 ? -26.375 11.367 14.492 1 97.25 257 LYS B O 1
ATOM 5869 N N . PHE B 1 258 ? -25.719 12.938 16.016 1 98.62 258 PHE B N 1
ATOM 5870 C CA . PHE B 1 258 ? -24.312 12.68 15.703 1 98.62 258 PHE B CA 1
ATOM 5871 C C . PHE B 1 258 ? -23.781 11.523 16.531 1 98.62 258 PHE B C 1
ATOM 5873 O O . PHE B 1 258 ? -22.859 11.711 17.344 1 98.62 258 PHE B O 1
ATOM 5880 N N . GLY B 1 259 ? -24.234 10.336 16.25 1 98.5 259 GLY B N 1
ATOM 5881 C CA . GLY B 1 259 ? -24 9.172 17.094 1 98.5 259 GLY B CA 1
ATOM 5882 C C . GLY B 1 259 ? -22.531 8.805 17.203 1 98.5 259 GLY B C 1
ATOM 5883 O O . GLY B 1 259 ? -22.094 8.289 18.25 1 98.5 259 GLY B O 1
ATOM 5884 N N . GLY B 1 260 ? -21.734 8.977 16.125 1 98.75 260 GLY B N 1
ATOM 5885 C CA . GLY B 1 260 ? -20.312 8.672 16.172 1 98.75 260 GLY B CA 1
ATOM 5886 C C . GLY B 1 260 ? -19.531 9.586 17.109 1 98.75 260 GLY B C 1
ATOM 5887 O O . GLY B 1 260 ? -18.906 9.125 18.062 1 98.75 260 GLY B O 1
ATOM 5888 N N . ILE B 1 261 ? -19.625 10.875 16.922 1 98.88 261 ILE B N 1
ATOM 5889 C CA . ILE B 1 261 ? -18.891 11.859 17.703 1 98.88 261 ILE B CA 1
ATOM 5890 C C . ILE B 1 261 ? -19.359 11.812 19.156 1 98.88 261 ILE B C 1
ATOM 5892 O O . ILE B 1 261 ? -18.547 11.82 20.078 1 98.88 261 ILE B O 1
ATOM 5896 N N . TRP B 1 262 ? -20.656 11.688 19.406 1 98.44 262 TRP B N 1
ATOM 5897 C CA . TRP B 1 262 ? -21.234 11.711 20.75 1 98.44 262 TRP B CA 1
ATOM 5898 C C . TRP B 1 262 ? -20.766 10.516 21.562 1 98.44 262 TRP B C 1
ATOM 5900 O O . TRP B 1 262 ? -20.281 10.672 22.688 1 98.44 262 TRP B O 1
ATOM 5910 N N . ASN B 1 263 ? -20.906 9.328 21.031 1 98.25 263 ASN B N 1
ATOM 5911 C CA . ASN B 1 263 ? -20.625 8.117 21.797 1 98.25 263 ASN B CA 1
ATOM 5912 C C . ASN B 1 263 ? -19.141 7.977 22.094 1 98.25 263 ASN B C 1
ATOM 5914 O O . ASN B 1 263 ? -18.766 7.512 23.172 1 98.25 263 ASN B O 1
ATOM 5918 N N . VAL B 1 264 ? -18.297 8.375 21.156 1 98.56 264 VAL B N 1
ATOM 5919 C CA . VAL B 1 264 ? -16.859 8.344 21.422 1 98.56 264 VAL B CA 1
ATOM 5920 C C . VAL B 1 264 ? -16.531 9.344 22.516 1 98.56 264 VAL B C 1
ATOM 5922 O O . VAL B 1 264 ? -15.773 9.023 23.438 1 98.56 264 VAL B O 1
ATOM 5925 N N . GLY B 1 265 ? -17.094 10.555 22.453 1 98.12 265 GLY B N 1
ATOM 5926 C CA . GLY B 1 265 ? -16.656 11.656 23.297 1 98.12 265 GLY B CA 1
ATOM 5927 C C . GLY B 1 265 ? -17.328 11.695 24.656 1 98.12 265 GLY B C 1
ATOM 5928 O O . GLY B 1 265 ? -16.844 12.359 25.578 1 98.12 265 GLY B O 1
ATOM 5929 N N . LYS B 1 266 ? -18.422 11.023 24.828 1 96.56 266 LYS B N 1
ATOM 5930 C CA . LYS B 1 266 ? -19.203 11.141 26.062 1 96.56 266 LYS B CA 1
ATOM 5931 C C . LYS B 1 266 ? -18.516 10.445 27.219 1 96.56 266 LYS B C 1
ATOM 5933 O O . LYS B 1 266 ? -18.875 10.641 28.391 1 96.56 266 LYS B O 1
ATOM 5938 N N . GLY B 1 267 ? -17.5 9.695 26.859 1 94 267 GLY B N 1
ATOM 5939 C CA . GLY B 1 267 ? -16.734 9.062 27.922 1 94 267 GLY B CA 1
ATOM 5940 C C . GLY B 1 267 ? -15.883 10.039 28.703 1 94 267 GLY B C 1
ATOM 5941 O O . GLY B 1 267 ? -15.461 9.742 29.828 1 94 267 GLY B O 1
ATOM 5942 N N . SER B 1 268 ? -15.578 11.133 28.125 1 92.12 268 SER B N 1
ATOM 5943 C CA . SER B 1 268 ? -14.797 12.164 28.797 1 92.12 268 SER B CA 1
ATOM 5944 C C . SER B 1 268 ? -15.695 13.086 29.625 1 92.12 268 SER B C 1
ATOM 5946 O O . SER B 1 268 ? -16.547 13.781 29.078 1 92.12 268 SER B O 1
ATOM 5948 N N . ALA B 1 269 ? -15.523 13.133 30.875 1 84.06 269 ALA B N 1
ATOM 5949 C CA . ALA B 1 269 ? -16.344 13.938 31.766 1 84.06 269 ALA B CA 1
ATOM 5950 C C . ALA B 1 269 ? -15.969 15.414 31.688 1 84.06 269 ALA B C 1
ATOM 5952 O O . ALA B 1 269 ? -16.828 16.297 31.844 1 84.06 269 ALA B O 1
ATOM 5953 N N . GLU B 1 270 ? -14.82 15.695 31.422 1 85.5 270 GLU B N 1
ATOM 5954 C CA . GLU B 1 270 ? -14.32 17.062 31.516 1 85.5 270 GLU B CA 1
ATOM 5955 C C . GLU B 1 270 ? -14.289 17.75 30.156 1 85.5 270 GLU B C 1
ATOM 5957 O O . GLU B 1 270 ? -14.312 18.969 30.062 1 85.5 270 GLU B O 1
ATOM 5962 N N . SER B 1 271 ? -14.195 17.016 29.156 1 91.5 271 SER B N 1
ATOM 5963 C CA . SER B 1 271 ? -14.039 17.578 27.812 1 91.5 271 SER B CA 1
ATOM 5964 C C . SER B 1 271 ? -15.07 17.016 26.844 1 91.5 271 SER B C 1
ATOM 5966 O O . SER B 1 271 ? -14.789 16.062 26.109 1 91.5 271 SER B O 1
ATOM 5968 N N . PRO B 1 272 ? -16.219 17.656 26.797 1 94 272 PRO B N 1
ATOM 5969 C CA . PRO B 1 272 ? -17.266 17.156 25.891 1 94 272 PRO B CA 1
ATOM 5970 C C . PRO B 1 272 ? -16.859 17.234 24.422 1 94 272 PRO B C 1
ATOM 5972 O O . PRO B 1 272 ? -16.078 18.109 24.047 1 94 272 PRO B O 1
ATOM 5975 N N . PRO B 1 273 ? -17.359 16.312 23.547 1 97.94 273 PRO B N 1
ATOM 5976 C CA . PRO B 1 273 ? -17.047 16.344 22.125 1 97.94 273 PRO B CA 1
ATOM 5977 C C . PRO B 1 273 ? -17.672 17.531 21.406 1 97.94 273 PRO B C 1
ATOM 5979 O O . PRO B 1 273 ? -18.656 18.094 21.891 1 97.94 273 PRO B O 1
ATOM 5982 N N . VAL B 1 274 ? -17.109 17.922 20.297 1 98.38 274 VAL B N 1
ATOM 5983 C CA . VAL B 1 274 ? -17.531 19.094 19.531 1 98.38 274 VAL B CA 1
ATOM 5984 C C . VAL B 1 274 ? -17.484 18.781 18.047 1 98.38 274 VAL B C 1
ATOM 5986 O O . VAL B 1 274 ? -16.547 18.141 17.562 1 98.38 274 VAL B O 1
ATOM 5989 N N . LEU B 1 275 ? -18.5 19.062 17.328 1 98.81 275 LEU B N 1
ATOM 5990 C CA . LEU B 1 275 ? -18.422 19.25 15.883 1 98.81 275 LEU B CA 1
ATOM 5991 C C . LEU B 1 275 ? -18.344 20.734 15.531 1 98.81 275 LEU B C 1
ATOM 5993 O O . LEU B 1 275 ? -19.234 21.5 15.898 1 98.81 275 LEU B O 1
ATOM 5997 N N . LEU B 1 276 ? -17.312 21.141 14.914 1 98.69 276 LEU B N 1
ATOM 5998 C CA . LEU B 1 276 ? -17.109 22.547 14.555 1 98.69 276 LEU B CA 1
ATOM 5999 C C . LEU B 1 276 ? -16.969 22.703 13.047 1 98.69 276 LEU B C 1
ATOM 6001 O O . LEU B 1 276 ? -16.281 21.906 12.391 1 98.69 276 LEU B O 1
ATOM 6005 N N . ARG B 1 277 ? -17.578 23.672 12.492 1 98.69 277 ARG B N 1
ATOM 6006 C CA . ARG B 1 277 ? -17.469 23.984 11.062 1 98.69 277 ARG B CA 1
ATOM 6007 C C . ARG B 1 277 ? -16.938 25.391 10.844 1 98.69 277 ARG B C 1
ATOM 6009 O O . ARG B 1 277 ? -17.469 26.359 11.406 1 98.69 277 ARG B O 1
ATOM 6016 N N . LEU B 1 278 ? -15.906 25.516 10.102 1 98.75 278 LEU B N 1
ATOM 6017 C CA . LEU B 1 278 ? -15.492 26.766 9.5 1 98.75 278 LEU B CA 1
ATOM 6018 C C . LEU B 1 278 ? -15.891 26.828 8.031 1 98.75 278 LEU B C 1
ATOM 6020 O O . LEU B 1 278 ? -15.68 25.859 7.289 1 98.75 278 LEU B O 1
ATOM 6024 N N . SER B 1 279 ? -16.531 27.906 7.609 1 98.81 279 SER B N 1
ATOM 6025 C CA . SER B 1 279 ? -16.938 28.094 6.219 1 98.81 279 SER B CA 1
ATOM 6026 C C . SER B 1 279 ? -16.375 29.406 5.652 1 98.81 279 SER B C 1
ATOM 6028 O O . SER B 1 279 ? -16.531 30.469 6.254 1 98.81 279 SER B O 1
ATOM 6030 N N . TRP B 1 280 ? -15.703 29.281 4.543 1 98.81 280 TRP B N 1
ATOM 6031 C CA . TRP B 1 280 ? -15.195 30.453 3.816 1 98.81 280 TRP B CA 1
ATOM 6032 C C . TRP B 1 280 ? -15.93 30.609 2.49 1 98.81 280 TRP B C 1
ATOM 6034 O O . TRP B 1 280 ? -16 29.688 1.688 1 98.81 280 TRP B O 1
ATOM 6044 N N . TYR B 1 281 ? -16.531 31.766 2.287 1 98.44 281 TYR B N 1
ATOM 6045 C CA . TYR B 1 281 ? -17.156 32.125 1.03 1 98.44 281 TYR B CA 1
ATOM 6046 C C . TYR B 1 281 ? -16.375 33.219 0.319 1 98.44 281 TYR B C 1
ATOM 6048 O O . TYR B 1 281 ? -16.562 34.406 0.595 1 98.44 281 TYR B O 1
ATOM 6056 N N . PRO B 1 282 ? -15.57 32.812 -0.648 1 97.81 282 PRO B N 1
ATOM 6057 C CA . PRO B 1 282 ? -14.867 33.844 -1.422 1 97.81 282 PRO B CA 1
ATOM 6058 C C . PRO B 1 282 ? -15.82 34.781 -2.182 1 97.81 282 PRO B C 1
ATOM 6060 O O . PRO B 1 282 ? -17.016 34.5 -2.264 1 97.81 282 PRO B O 1
ATOM 6063 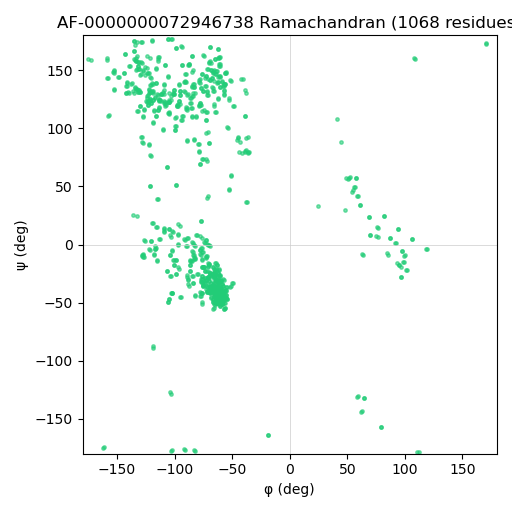N N . GLU B 1 283 ? -15.25 35.875 -2.697 1 95.06 283 GLU B N 1
ATOM 6064 C CA . GLU B 1 283 ? -16.078 36.844 -3.404 1 95.06 283 GLU B CA 1
ATOM 6065 C C . GLU B 1 283 ? -16.906 36.188 -4.496 1 95.06 283 GLU B C 1
ATOM 6067 O O . GLU B 1 283 ? -16.375 35.406 -5.301 1 95.06 283 GLU B O 1
ATOM 6072 N N . GLY B 1 284 ? -18.078 36.344 -4.473 1 95.75 284 GLY B N 1
ATOM 6073 C CA . GLY B 1 284 ? -18.984 35.812 -5.488 1 95.75 284 GLY B CA 1
ATOM 6074 C C . GLY B 1 284 ? -19.625 34.5 -5.094 1 95.75 284 GLY B C 1
ATOM 6075 O O . GLY B 1 284 ? -20.656 34.094 -5.652 1 95.75 284 GLY B O 1
ATOM 6076 N N . ALA B 1 285 ? -19.062 33.812 -4.148 1 97.06 285 ALA B N 1
ATOM 6077 C CA . ALA B 1 285 ? -19.609 32.562 -3.705 1 97.06 285 ALA B CA 1
ATOM 6078 C C . ALA B 1 285 ? -20.719 32.75 -2.674 1 97.06 285 ALA B C 1
ATOM 6080 O O . ALA B 1 285 ? -20.703 33.719 -1.918 1 97.06 285 ALA B O 1
ATOM 6081 N N . LYS B 1 286 ? -21.672 31.812 -2.66 1 95.69 286 LYS B N 1
ATOM 6082 C CA . LYS B 1 286 ? -22.797 31.891 -1.74 1 95.69 286 LYS B CA 1
ATOM 6083 C C . LYS B 1 286 ? -23.047 30.562 -1.052 1 95.69 286 LYS B C 1
ATOM 6085 O O . LYS B 1 286 ? -22.547 29.516 -1.502 1 95.69 286 LYS B O 1
ATOM 6090 N N . GLU B 1 287 ? -23.75 30.672 0.04 1 94.88 287 GLU B N 1
ATOM 6091 C CA . GLU B 1 287 ? -24.203 29.453 0.706 1 94.88 287 GLU B CA 1
ATOM 6092 C C . GLU B 1 287 ? -25.031 28.578 -0.239 1 94.88 287 GLU B C 1
ATOM 6094 O O . GLU B 1 287 ? -25.859 29.094 -0.996 1 94.88 287 GLU B O 1
ATOM 6099 N N . GLY B 1 288 ? -24.734 27.344 -0.286 1 95.44 288 GLY B N 1
ATOM 6100 C CA . GLY B 1 288 ? -25.453 26.422 -1.149 1 95.44 288 GLY B CA 1
ATOM 6101 C C . GLY B 1 288 ? -24.688 26.078 -2.42 1 95.44 288 GLY B C 1
ATOM 6102 O O . GLY B 1 288 ? -25 25.078 -3.078 1 95.44 288 GLY B O 1
ATOM 6103 N N . ASP B 1 289 ? -23.734 26.922 -2.828 1 97.44 289 ASP B N 1
ATOM 6104 C CA . ASP B 1 289 ? -22.906 26.609 -3.994 1 97.44 289 ASP B CA 1
ATOM 6105 C C . ASP B 1 289 ? -22.125 25.328 -3.783 1 97.44 289 ASP B C 1
ATOM 6107 O O . ASP B 1 289 ? -21.875 24.922 -2.645 1 97.44 289 ASP B O 1
ATOM 6111 N N . SER B 1 290 ? -21.766 24.703 -4.98 1 97.5 290 SER B N 1
ATOM 6112 C CA . SER B 1 290 ? -20.891 23.547 -4.895 1 97.5 290 SER B CA 1
ATOM 6113 C C . SER B 1 290 ? -19.578 23.891 -4.18 1 97.5 290 SER B C 1
ATOM 6115 O O . SER B 1 290 ? -19.016 24.969 -4.387 1 97.5 290 SER B O 1
ATOM 6117 N N . SER B 1 291 ? -19.125 23 -3.316 1 98.62 291 SER B N 1
ATOM 6118 C CA . SER B 1 291 ? -18.047 23.359 -2.414 1 98.62 291 SER B CA 1
ATOM 6119 C C . SER B 1 291 ? -17 22.25 -2.338 1 98.62 291 SER B C 1
ATOM 6121 O O . SER B 1 291 ? -17.188 21.156 -2.881 1 98.62 291 SER B O 1
ATOM 6123 N N . THR B 1 292 ? -15.844 22.609 -1.761 1 98.88 292 THR B N 1
ATOM 6124 C CA . THR B 1 292 ? -14.883 21.641 -1.222 1 98.88 292 THR B CA 1
ATOM 6125 C C . THR B 1 292 ? -15.008 21.547 0.296 1 98.88 292 THR B C 1
ATOM 6127 O O . THR B 1 292 ? -15.094 22.578 0.981 1 98.88 292 THR B O 1
ATOM 6130 N N . VAL B 1 293 ? -15.055 20.344 0.803 1 98.94 293 VAL B N 1
ATOM 6131 C CA . VAL B 1 293 ? -15.203 20.172 2.244 1 98.94 293 VAL B CA 1
ATOM 6132 C C . VAL B 1 293 ? -14.039 19.344 2.791 1 98.94 293 VAL B C 1
ATOM 6134 O O . VAL B 1 293 ? -13.75 18.25 2.291 1 98.94 293 VAL B O 1
ATOM 6137 N N . LEU B 1 294 ? -13.344 19.906 3.74 1 99 294 LEU B N 1
ATOM 6138 C CA . LEU B 1 294 ? -12.32 19.219 4.52 1 99 294 LEU B CA 1
ATOM 6139 C C . LEU B 1 294 ? -12.891 18.688 5.832 1 99 294 LEU B C 1
ATOM 6141 O O . LEU B 1 294 ? -13.648 19.391 6.512 1 99 294 LEU B O 1
ATOM 6145 N N . VAL B 1 295 ? -12.617 17.422 6.176 1 99 295 VAL B N 1
ATOM 6146 C CA . VAL B 1 295 ? -13.125 16.828 7.402 1 99 295 VAL B CA 1
ATOM 6147 C C . VAL B 1 295 ? -11.969 16.234 8.203 1 99 295 VAL B C 1
ATOM 6149 O O . VAL B 1 295 ? -11.312 15.281 7.758 1 99 295 VAL B O 1
ATOM 6152 N N . GLY B 1 296 ? -11.719 16.766 9.406 1 98.94 296 GLY B N 1
ATOM 6153 C CA . GLY B 1 296 ? -10.555 16.375 10.188 1 98.94 296 GLY B CA 1
ATOM 6154 C C . GLY B 1 296 ? -10.906 15.555 11.414 1 98.94 296 GLY B C 1
ATOM 6155 O O . GLY B 1 296 ? -11.883 15.844 12.102 1 98.94 296 GLY B O 1
ATOM 6156 N N . LYS B 1 297 ? -10.102 14.461 11.68 1 98.94 297 LYS B N 1
ATOM 6157 C CA . LYS B 1 297 ? -10.172 13.734 12.938 1 98.94 297 LYS B CA 1
ATOM 6158 C C . LYS B 1 297 ? -9.461 14.492 14.055 1 98.94 297 LYS B C 1
ATOM 6160 O O . LYS B 1 297 ? -8.25 14.734 13.969 1 98.94 297 LYS B O 1
ATOM 6165 N N . GLY B 1 298 ? -10.211 14.82 15.078 1 98.88 298 GLY B N 1
ATOM 6166 C CA . GLY B 1 298 ? -9.641 15.594 16.172 1 98.88 298 GLY B CA 1
ATOM 6167 C C . GLY B 1 298 ? -9.734 14.898 17.516 1 98.88 298 GLY B C 1
ATOM 6168 O O . GLY B 1 298 ? -10.219 15.469 18.484 1 98.88 298 GLY B O 1
ATOM 6169 N N . VAL B 1 299 ? -9.297 13.633 17.578 1 98.81 299 VAL B N 1
ATOM 6170 C CA . VAL B 1 299 ? -9.18 12.969 18.875 1 98.81 299 VAL B CA 1
ATOM 6171 C C . VAL B 1 299 ? -7.988 13.539 19.641 1 98.81 299 VAL B C 1
ATOM 6173 O O . VAL B 1 299 ? -6.84 13.195 19.344 1 98.81 299 VAL B O 1
ATOM 6176 N N . THR B 1 300 ? -8.281 14.305 20.625 1 98.31 300 THR B N 1
ATOM 6177 C CA . THR B 1 300 ? -7.238 15.078 21.297 1 98.31 300 THR B CA 1
ATOM 6178 C C . THR B 1 300 ? -6.406 14.188 22.203 1 98.31 300 THR B C 1
ATOM 6180 O O . THR B 1 300 ? -5.258 14.508 22.516 1 98.31 300 THR B O 1
ATOM 6183 N N . PHE B 1 301 ? -6.988 13.125 22.688 1 97.5 301 PHE B N 1
ATOM 6184 C CA . PHE B 1 301 ? -6.277 12.047 23.375 1 97.5 301 PHE B CA 1
ATOM 6185 C C . PHE B 1 301 ? -7.016 10.727 23.219 1 97.5 301 PHE B C 1
ATOM 6187 O O . PHE B 1 301 ? -8.227 10.656 23.438 1 97.5 301 PHE B O 1
ATOM 6194 N N . ASP B 1 302 ? -6.273 9.695 22.875 1 97.94 302 ASP B N 1
ATOM 6195 C CA . ASP B 1 302 ? -6.879 8.398 22.594 1 97.94 302 ASP B CA 1
ATOM 6196 C C . ASP B 1 302 ? -6.371 7.332 23.562 1 97.94 302 ASP B C 1
ATOM 6198 O O . ASP B 1 302 ? -5.285 6.785 23.375 1 97.94 302 ASP B O 1
ATOM 6202 N N . SER B 1 303 ? -7.211 6.973 24.5 1 96.62 303 SER B N 1
ATOM 6203 C CA . SER B 1 303 ? -6.871 5.891 25.422 1 96.62 303 SER B CA 1
ATOM 6204 C C . SER B 1 303 ? -7.254 4.531 24.844 1 96.62 303 SER B C 1
ATOM 6206 O O . SER B 1 303 ? -6.82 3.492 25.344 1 96.62 303 SER B O 1
ATOM 6208 N N . GLY B 1 304 ? -8.023 4.535 23.828 1 97.5 304 GLY B N 1
ATOM 6209 C CA . GLY B 1 304 ? -8.609 3.316 23.281 1 97.5 304 GLY B CA 1
ATOM 6210 C C . GLY B 1 304 ? -10.023 3.07 23.766 1 97.5 304 GLY B C 1
ATOM 6211 O O . GLY B 1 304 ? -10.727 2.213 23.219 1 97.5 304 GLY B O 1
ATOM 6212 N N . GLY B 1 305 ? -10.492 3.918 24.688 1 96.44 305 GLY B N 1
ATOM 6213 C CA . GLY B 1 305 ? -11.758 3.586 25.344 1 96.44 305 GLY B CA 1
ATOM 6214 C C . GLY B 1 305 ? -11.695 2.287 26.125 1 96.44 305 GLY B C 1
ATOM 6215 O O . GLY B 1 305 ? -10.695 2 26.781 1 96.44 305 GLY B O 1
ATOM 6216 N N . LEU B 1 306 ? -12.805 1.535 26.109 1 94.94 306 LEU B N 1
ATOM 6217 C CA . LEU B 1 306 ? -12.828 0.297 26.875 1 94.94 306 LEU B CA 1
ATOM 6218 C C . LEU B 1 306 ? -11.914 -0.753 26.234 1 94.94 306 LEU B C 1
ATOM 6220 O O . LEU B 1 306 ? -11.484 -1.69 26.906 1 94.94 306 LEU B O 1
ATOM 6224 N N . SER B 1 307 ? -11.75 -0.661 24.922 1 96 307 SER B N 1
ATOM 6225 C CA . SER B 1 307 ? -10.617 -1.353 24.312 1 96 307 SER B CA 1
ATOM 6226 C C . SER B 1 307 ? -9.312 -0.609 24.578 1 96 307 SER B C 1
ATOM 6228 O O . SER B 1 307 ? -8.672 -0.116 23.641 1 96 307 SER B O 1
ATOM 6230 N N . LEU B 1 308 ? -8.867 -0.703 25.781 1 94.25 308 LEU B N 1
ATOM 6231 C CA . LEU B 1 308 ? -7.828 0.163 26.328 1 94.25 308 LEU B CA 1
ATOM 6232 C C . LEU B 1 308 ? -6.465 -0.167 25.719 1 94.25 308 LEU B C 1
ATOM 6234 O O . LEU B 1 308 ? -6.086 -1.337 25.641 1 94.25 308 LEU B O 1
ATOM 6238 N N . LYS B 1 309 ? -5.785 0.896 25.281 1 94.12 309 LYS B N 1
ATOM 6239 C CA . LYS B 1 309 ? -4.41 0.708 24.828 1 94.12 309 LYS B CA 1
ATOM 6240 C C . LYS B 1 309 ? -3.496 0.314 26 1 94.12 309 LYS B C 1
ATOM 6242 O O . LYS B 1 309 ? -3.713 0.736 27.125 1 94.12 309 LYS B O 1
ATOM 6247 N N . SER B 1 310 ? -2.438 -0.5 25.688 1 92.81 310 SER B N 1
ATOM 6248 C CA . SER B 1 310 ? -1.359 -0.667 26.656 1 92.81 310 SER B CA 1
ATOM 6249 C C . SER B 1 310 ? -0.653 0.656 26.938 1 92.81 310 SER B C 1
ATOM 6251 O O . SER B 1 310 ? -0.793 1.611 26.172 1 92.81 310 SER B O 1
ATOM 6253 N N . SER B 1 311 ? 0.049 0.751 28.031 1 92.19 311 SER B N 1
ATOM 6254 C CA . SER B 1 311 ? 0.774 1.967 28.375 1 92.19 311 SER B CA 1
ATOM 6255 C C . SER B 1 311 ? 1.725 2.389 27.266 1 92.19 311 SER B C 1
ATOM 6257 O O . SER B 1 311 ? 1.842 3.576 26.953 1 92.19 311 SER B O 1
ATOM 6259 N N . GLU B 1 312 ? 2.371 1.369 26.672 1 90.31 312 GLU B N 1
ATOM 6260 C CA . GLU B 1 312 ? 3.318 1.644 25.594 1 90.31 312 GLU B CA 1
ATOM 6261 C C . GLU B 1 312 ? 2.611 2.209 24.359 1 90.31 312 GLU B C 1
ATOM 6263 O O . GLU B 1 312 ? 3.1 3.154 23.734 1 90.31 312 GLU B O 1
ATOM 6268 N N . ASN B 1 313 ? 1.483 1.693 24.078 1 92.06 313 ASN B N 1
ATOM 6269 C CA . ASN B 1 313 ? 0.758 2.105 22.891 1 92.06 313 ASN B CA 1
ATOM 6270 C C . ASN B 1 313 ? -0.037 3.387 23.125 1 92.06 313 ASN B C 1
ATOM 6272 O O . ASN B 1 313 ? -0.483 4.031 22.172 1 92.06 313 ASN B O 1
ATOM 6276 N N . MET B 1 314 ? -0.155 3.799 24.391 1 93.94 314 MET B N 1
ATOM 6277 C CA . MET B 1 314 ? -0.883 5.02 24.734 1 93.94 314 MET B CA 1
ATOM 6278 C C . MET B 1 314 ? 0.028 6.238 24.641 1 93.94 314 MET B C 1
ATOM 6280 O O . MET B 1 314 ? -0.442 7.355 24.422 1 93.94 314 MET B O 1
ATOM 6284 N N . ARG B 1 315 ? 1.315 5.969 24.75 1 92.19 315 ARG B N 1
ATOM 6285 C CA . A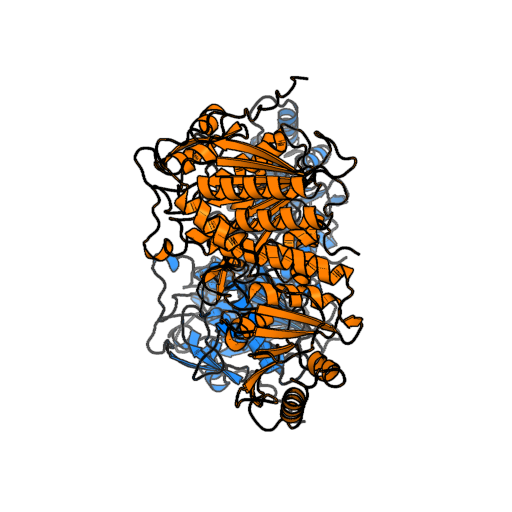RG B 1 315 ? 2.281 7.059 24.656 1 92.19 315 ARG B CA 1
ATOM 6286 C C . ARG B 1 315 ? 2.225 7.727 23.281 1 92.19 315 ARG B C 1
ATOM 6288 O O . ARG B 1 315 ? 2.268 7.047 22.25 1 92.19 315 ARG B O 1
ATOM 6295 N N . GLY B 1 316 ? 2.023 9.094 23.266 1 94 316 GLY B N 1
ATOM 6296 C CA . GLY B 1 316 ? 2.039 9.852 22.016 1 94 316 GLY B CA 1
ATOM 6297 C C . GLY B 1 316 ? 0.666 10 21.391 1 94 316 GLY B C 1
ATOM 6298 O O . GLY B 1 316 ? 0.511 10.672 20.375 1 94 316 GLY B O 1
ATOM 6299 N N . MET B 1 317 ? -0.391 9.484 22.016 1 96.06 317 MET B N 1
ATOM 6300 C CA . MET B 1 317 ? -1.721 9.484 21.406 1 96.06 317 MET B CA 1
ATOM 6301 C C . MET B 1 317 ? -2.312 10.891 21.391 1 96.06 317 MET B C 1
ATOM 6303 O O . MET B 1 317 ? -3.402 11.102 20.859 1 96.06 317 MET B O 1
ATOM 6307 N N . LYS B 1 318 ? -1.563 11.891 21.906 1 95.88 318 LYS B N 1
ATOM 6308 C CA . LYS B 1 318 ? -1.927 13.281 21.656 1 95.88 318 LYS B CA 1
ATOM 6309 C C . LYS B 1 318 ? -1.888 13.602 20.156 1 95.88 318 LYS B C 1
ATOM 6311 O O . LYS B 1 318 ? -2.525 14.555 19.703 1 95.88 318 LYS B O 1
ATOM 6316 N N . THR B 1 319 ? -1.122 12.766 19.422 1 97.75 319 THR B N 1
ATOM 6317 C CA . THR B 1 319 ? -0.955 13 18 1 97.75 319 THR B CA 1
ATOM 6318 C C . THR B 1 319 ? -2.213 12.594 17.234 1 97.75 319 THR B C 1
ATOM 6320 O O . THR B 1 319 ? -2.348 12.898 16.047 1 97.75 319 THR B O 1
ATOM 6323 N N . ASP B 1 320 ? -3.189 11.969 17.953 1 98.31 320 ASP B N 1
ATOM 6324 C CA . ASP B 1 320 ? -4.371 11.383 17.312 1 98.31 320 ASP B CA 1
ATOM 6325 C C . ASP B 1 320 ? -5.324 12.477 16.828 1 98.31 320 ASP B C 1
ATOM 6327 O O . ASP B 1 320 ? -6.383 12.18 16.266 1 98.31 320 ASP B O 1
ATOM 6331 N N . MET B 1 321 ? -4.953 13.773 16.953 1 98.75 321 MET B N 1
ATOM 6332 C CA . MET B 1 321 ? -5.703 14.906 16.422 1 98.75 321 MET B CA 1
ATOM 6333 C C . MET B 1 321 ? -4.965 15.539 15.242 1 98.75 321 MET B C 1
ATOM 6335 O O . MET B 1 321 ? -5.328 16.625 14.789 1 98.75 321 MET B O 1
ATOM 6339 N N . GLY B 1 322 ? -3.926 14.883 14.719 1 98.75 322 GLY B N 1
ATOM 6340 C CA . GLY B 1 322 ? -3.1 15.43 13.648 1 98.75 322 GLY B CA 1
ATOM 6341 C C . GLY B 1 322 ? -3.889 15.773 12.406 1 98.75 322 GLY B C 1
ATOM 6342 O O . GLY B 1 322 ? -3.57 16.75 11.711 1 98.75 322 GLY B O 1
ATOM 6343 N N . GLY B 1 323 ? -4.93 14.961 12.086 1 98.94 323 GLY B N 1
ATOM 6344 C CA . GLY B 1 323 ? -5.77 15.258 10.93 1 98.94 323 GLY B CA 1
ATOM 6345 C C . GLY B 1 323 ? -6.488 16.594 11.039 1 98.94 323 GLY B C 1
ATOM 6346 O O . GLY B 1 323 ? -6.48 17.375 10.094 1 98.94 323 GLY B O 1
ATOM 6347 N N . ALA B 1 324 ? -7.078 16.844 12.164 1 98.94 324 ALA B N 1
ATOM 6348 C CA . ALA B 1 324 ? -7.773 18.094 12.414 1 98.94 324 ALA B CA 1
ATOM 6349 C C . ALA B 1 324 ? -6.809 19.281 12.367 1 98.94 324 ALA B C 1
ATOM 6351 O O . ALA B 1 324 ? -7.094 20.297 11.734 1 98.94 324 ALA B O 1
ATOM 6352 N N . ALA B 1 325 ? -5.668 19.125 13.008 1 98.88 325 ALA B N 1
ATOM 6353 C CA . ALA B 1 325 ? -4.676 20.203 13.039 1 98.88 325 ALA B CA 1
ATOM 6354 C C . ALA B 1 325 ? -4.152 20.5 11.641 1 98.88 325 ALA B C 1
ATOM 6356 O O . ALA B 1 325 ? -4.047 21.672 11.25 1 98.88 325 ALA B O 1
ATOM 6357 N N . GLY B 1 326 ? -3.844 19.469 10.898 1 98.94 326 GLY B N 1
ATOM 6358 C CA . GLY B 1 326 ? -3.34 19.656 9.547 1 98.94 326 GLY B CA 1
ATOM 6359 C C . GLY B 1 326 ? -4.332 20.328 8.625 1 98.94 326 GLY B C 1
ATOM 6360 O O . GLY B 1 326 ? -3.973 21.25 7.879 1 98.94 326 GLY B O 1
ATOM 6361 N N . LEU B 1 327 ? -5.586 19.906 8.68 1 98.94 327 LEU B N 1
ATOM 6362 C CA . LEU B 1 327 ? -6.59 20.484 7.793 1 98.94 327 LEU B CA 1
ATOM 6363 C C . LEU B 1 327 ? -6.949 21.906 8.219 1 98.94 327 LEU B C 1
ATOM 6365 O O . LEU B 1 327 ? -7.289 22.75 7.383 1 98.94 327 LEU B O 1
ATOM 6369 N N . LEU B 1 328 ? -6.867 22.188 9.531 1 98.88 328 LEU B N 1
ATOM 6370 C CA . LEU B 1 328 ? -7.016 23.578 9.969 1 98.88 328 LEU B CA 1
ATOM 6371 C C . LEU B 1 328 ? -5.961 24.469 9.312 1 98.88 328 LEU B C 1
ATOM 6373 O O . LEU B 1 328 ? -6.289 25.516 8.773 1 98.88 328 LEU B O 1
ATOM 6377 N N . GLY B 1 329 ? -4.707 24.031 9.367 1 98.88 329 GLY B N 1
ATOM 6378 C CA . GLY B 1 329 ? -3.648 24.781 8.703 1 98.88 329 GLY B CA 1
ATOM 6379 C C . GLY B 1 329 ? -3.873 24.953 7.211 1 98.88 329 GLY B C 1
ATOM 6380 O O . GLY B 1 329 ? -3.602 26 6.648 1 98.88 329 GLY B O 1
ATOM 6381 N N . ALA B 1 330 ? -4.332 23.906 6.57 1 98.94 330 ALA B N 1
ATOM 6382 C CA . ALA B 1 330 ? -4.609 23.969 5.137 1 98.94 330 ALA B CA 1
ATOM 6383 C C . ALA B 1 330 ? -5.73 24.953 4.836 1 98.94 330 ALA B C 1
ATOM 6385 O O . ALA B 1 330 ? -5.668 25.703 3.854 1 98.94 330 ALA B O 1
ATOM 6386 N N . PHE B 1 331 ? -6.77 24.969 5.633 1 98.88 331 PHE B N 1
ATOM 6387 C CA . PHE B 1 331 ? -7.891 25.875 5.477 1 98.88 331 PHE B CA 1
ATOM 6388 C C . PHE B 1 331 ? -7.426 27.328 5.559 1 98.88 331 PHE B C 1
ATOM 6390 O O . PHE B 1 331 ? -7.719 28.125 4.672 1 98.88 331 PHE B O 1
ATOM 6397 N N . ILE B 1 332 ? -6.676 27.656 6.621 1 98.75 332 ILE B N 1
ATOM 6398 C CA . ILE B 1 332 ? -6.172 29.016 6.801 1 98.75 332 ILE B CA 1
ATOM 6399 C C . ILE B 1 332 ? -5.312 29.406 5.602 1 98.75 332 ILE B C 1
ATOM 6401 O O . ILE B 1 332 ? -5.441 30.516 5.074 1 98.75 332 ILE B O 1
ATOM 6405 N N . SER B 1 333 ? -4.453 28.469 5.16 1 98.75 333 SER B N 1
ATOM 6406 C CA . SER B 1 333 ? -3.562 28.719 4.035 1 98.75 333 SER B CA 1
ATOM 6407 C C . SER B 1 333 ? -4.352 29.031 2.768 1 98.75 333 SER B C 1
ATOM 6409 O O . SER B 1 333 ? -4.004 29.953 2.023 1 98.75 333 SER B O 1
ATOM 6411 N N . ALA B 1 334 ? -5.367 28.25 2.521 1 98.75 334 ALA B N 1
ATOM 6412 C CA . ALA B 1 334 ? -6.188 28.453 1.33 1 98.75 334 ALA B CA 1
ATOM 6413 C C . ALA B 1 334 ? -6.891 29.812 1.38 1 98.75 334 ALA B C 1
ATOM 6415 O O . ALA B 1 334 ? -6.965 30.516 0.372 1 98.75 334 ALA B O 1
ATOM 6416 N N . VAL B 1 335 ? -7.422 30.188 2.533 1 98.69 335 VAL B N 1
ATOM 6417 C CA . VAL B 1 335 ? -8.141 31.453 2.689 1 98.69 335 VAL B CA 1
ATOM 6418 C C . VAL B 1 335 ? -7.18 32.625 2.465 1 98.69 335 VAL B C 1
ATOM 6420 O O . VAL B 1 335 ? -7.453 33.5 1.65 1 98.69 335 VAL B O 1
ATOM 6423 N N . GLU B 1 336 ? -6.055 32.594 3.143 1 97.75 336 GLU B N 1
ATOM 6424 C CA . GLU B 1 336 ? -5.117 33.719 3.111 1 97.75 336 GLU B CA 1
ATOM 6425 C C . GLU B 1 336 ? -4.469 33.844 1.737 1 97.75 336 GLU B C 1
ATOM 6427 O O . GLU B 1 336 ? -4.117 34.938 1.318 1 97.75 336 GLU B O 1
ATOM 6432 N N . CYS B 1 337 ? -4.359 32.719 0.97 1 97.56 337 CYS B N 1
ATOM 6433 C CA . CYS B 1 337 ? -3.701 32.75 -0.332 1 97.56 337 CYS B CA 1
ATOM 6434 C C . CYS B 1 337 ? -4.727 32.719 -1.461 1 97.56 337 CYS B C 1
ATOM 6436 O O . CYS B 1 337 ? -4.363 32.625 -2.633 1 97.56 337 CYS B O 1
ATOM 6438 N N . ASN B 1 338 ? -5.98 32.844 -1.13 1 96.19 338 ASN B N 1
ATOM 6439 C CA . ASN B 1 338 ? -7.078 32.875 -2.092 1 96.19 338 ASN B CA 1
ATOM 6440 C C . ASN B 1 338 ? -7.07 31.609 -2.963 1 96.19 338 ASN B C 1
ATOM 6442 O O . ASN B 1 338 ? -7.082 31.703 -4.191 1 96.19 338 ASN B O 1
ATOM 6446 N N . GLY B 1 339 ? -6.973 30.484 -2.27 1 96.69 339 GLY B N 1
ATOM 6447 C CA . GLY B 1 339 ? -7.027 29.203 -2.949 1 96.69 339 GLY B CA 1
ATOM 6448 C C . GLY B 1 339 ? -8.445 28.734 -3.221 1 96.69 339 GLY B C 1
ATOM 6449 O O . GLY B 1 339 ? -9.391 29.516 -3.117 1 96.69 339 GLY B O 1
ATOM 6450 N N . ASN B 1 340 ? -8.562 27.484 -3.816 1 96.94 340 ASN B N 1
ATOM 6451 C CA . ASN B 1 340 ? -9.789 26.719 -4.004 1 96.94 340 ASN B CA 1
ATOM 6452 C C . ASN B 1 340 ? -10.625 27.266 -5.156 1 96.94 340 ASN B C 1
ATOM 6454 O O . ASN B 1 340 ? -11.836 27.062 -5.211 1 96.94 340 ASN B O 1
ATOM 6458 N N . ASN B 1 341 ? -10.156 28.078 -5.996 1 95.44 341 ASN B N 1
ATOM 6459 C CA . ASN B 1 341 ? -10.68 28.5 -7.289 1 95.44 341 ASN B CA 1
ATOM 6460 C C . ASN B 1 341 ? -12.047 29.172 -7.152 1 95.44 341 ASN B C 1
ATOM 6462 O O . ASN B 1 341 ? -12.961 28.875 -7.922 1 95.44 341 ASN B O 1
ATOM 6466 N N . GLY B 1 342 ? -12.289 29.875 -6.109 1 96.31 342 GLY B N 1
ATOM 6467 C CA . GLY B 1 342 ? -13.461 30.719 -5.977 1 96.31 342 GLY B CA 1
ATOM 6468 C C . GLY B 1 342 ? -14.672 29.984 -5.441 1 96.31 342 GLY B C 1
ATOM 6469 O O . GLY B 1 342 ? -15.75 30.578 -5.305 1 96.31 342 GLY B O 1
ATOM 6470 N N . LYS B 1 343 ? -14.531 28.781 -5.062 1 97.44 343 LYS B N 1
ATOM 6471 C CA . LYS B 1 343 ? -15.633 28 -4.512 1 97.44 343 LYS B CA 1
ATOM 6472 C C . LYS B 1 343 ? -15.656 28.078 -2.988 1 97.44 343 LYS B C 1
ATOM 6474 O O . LYS B 1 343 ? -14.625 28.312 -2.359 1 97.44 343 LYS B O 1
ATOM 6479 N N . PRO B 1 344 ? -16.859 27.875 -2.387 1 98.75 344 PRO B N 1
ATOM 6480 C CA . PRO B 1 344 ? -16.875 27.75 -0.926 1 98.75 344 PRO B CA 1
ATOM 6481 C C . PRO B 1 344 ? -15.969 26.641 -0.413 1 98.75 344 PRO B C 1
ATOM 6483 O O . PRO B 1 344 ? -15.875 25.578 -1.036 1 98.75 344 PRO B O 1
ATOM 6486 N N . LEU B 1 345 ? -15.297 26.969 0.629 1 98.88 345 LEU B N 1
ATOM 6487 C CA . LEU B 1 345 ? -14.469 26 1.334 1 98.88 345 LEU B CA 1
ATOM 6488 C C . LEU B 1 345 ? -14.945 25.812 2.771 1 98.88 345 LEU B C 1
ATOM 6490 O O . LEU B 1 345 ? -15.094 26.797 3.508 1 98.88 345 LEU B O 1
ATOM 6494 N N . HIS B 1 346 ? -15.227 24.578 3.131 1 98.94 346 HIS B N 1
ATOM 6495 C CA . HIS B 1 346 ? -15.641 24.266 4.496 1 98.94 346 HIS B CA 1
ATOM 6496 C C . HIS B 1 346 ? -14.641 23.359 5.184 1 98.94 346 HIS B C 1
ATOM 6498 O O . HIS B 1 346 ? -14.078 22.453 4.555 1 98.94 346 HIS B O 1
ATOM 6504 N N . LEU B 1 347 ? -14.359 23.594 6.398 1 98.94 347 LEU B N 1
ATOM 6505 C CA . LEU B 1 347 ? -13.625 22.703 7.293 1 98.94 347 LEU B CA 1
ATOM 6506 C C . LEU B 1 347 ? -14.523 22.203 8.414 1 98.94 347 LEU B C 1
ATOM 6508 O O . LEU B 1 347 ? -15.094 23 9.164 1 98.94 347 LEU B O 1
ATOM 6512 N N . VAL B 1 348 ? -14.719 20.906 8.461 1 98.94 348 VAL B N 1
ATOM 6513 C CA . VAL B 1 348 ? -15.461 20.266 9.539 1 98.94 348 VAL B CA 1
ATOM 6514 C C . VAL B 1 348 ? -14.5 19.547 10.477 1 98.94 348 VAL B C 1
ATOM 6516 O O . VAL B 1 348 ? -13.836 18.578 10.078 1 98.94 348 VAL B O 1
ATOM 6519 N N . GLU B 1 349 ? -14.406 20.047 11.711 1 98.88 349 GLU B N 1
ATOM 6520 C CA . GLU B 1 349 ? -13.562 19.438 12.734 1 98.88 349 GLU B CA 1
ATOM 6521 C C . GLU B 1 349 ? -14.375 18.531 13.656 1 98.88 349 GLU B C 1
ATOM 6523 O O . GLU B 1 349 ? -15.312 19 14.312 1 98.88 349 GLU B O 1
ATOM 6528 N N . CYS B 1 350 ? -14 17.266 13.688 1 98.94 350 CYS B N 1
ATOM 6529 C CA . CYS B 1 350 ? -14.625 16.297 14.594 1 98.94 350 CYS B CA 1
ATOM 6530 C C . CYS B 1 350 ? -13.766 16.078 15.836 1 98.94 350 CYS B C 1
ATOM 6532 O O . CYS B 1 350 ? -12.836 15.273 15.812 1 98.94 350 CYS B O 1
ATOM 6534 N N . LEU B 1 351 ? -14.164 16.703 16.953 1 98.81 351 LEU B N 1
ATOM 6535 C CA . LEU B 1 351 ? -13.297 16.766 18.125 1 98.81 351 LEU B CA 1
ATOM 6536 C C . LEU B 1 351 ? -13.859 15.93 19.266 1 98.81 351 LEU B C 1
ATOM 6538 O O . LEU B 1 351 ? -15.047 16.031 19.578 1 98.81 351 LEU B O 1
ATOM 6542 N N . ALA B 1 352 ? -13.039 15.094 19.812 1 98.69 352 ALA B N 1
ATOM 6543 C CA . ALA B 1 352 ? -13.422 14.273 20.969 1 98.69 352 ALA B CA 1
ATOM 6544 C C . ALA B 1 352 ? -12.188 13.797 21.734 1 98.69 352 ALA B C 1
ATOM 6546 O O . ALA B 1 352 ? -11.062 13.93 21.25 1 98.69 352 ALA B O 1
ATOM 6547 N N . GLU B 1 353 ? -12.375 13.414 22.938 1 97.75 353 GLU B N 1
ATOM 6548 C CA . GLU B 1 353 ? -11.43 12.594 23.688 1 97.75 353 GLU B CA 1
ATOM 6549 C C . GLU B 1 353 ? -11.969 11.18 23.891 1 97.75 353 GLU B C 1
ATOM 6551 O O . GLU B 1 353 ? -13.094 11 24.375 1 97.75 353 GLU B O 1
ATOM 6556 N N . ASN B 1 354 ? -11.203 10.164 23.406 1 98.19 354 ASN B N 1
ATOM 6557 C CA . ASN B 1 354 ? -11.602 8.781 23.641 1 98.19 354 ASN B CA 1
ATOM 6558 C C . ASN B 1 354 ? -11.141 8.297 25.016 1 98.19 354 ASN B C 1
ATOM 6560 O O . ASN B 1 354 ? -10.102 7.641 25.125 1 98.19 354 ASN B O 1
ATOM 6564 N N . ALA B 1 355 ? -12.031 8.523 25.969 1 96.31 355 ALA B N 1
ATOM 6565 C CA . ALA B 1 355 ? -11.68 8.305 27.359 1 96.31 355 ALA B CA 1
ATOM 6566 C C . ALA B 1 355 ? -12.484 7.152 27.953 1 96.31 355 ALA B C 1
ATOM 6568 O O . ALA B 1 355 ? -13.484 6.719 27.375 1 96.31 355 ALA B O 1
ATOM 6569 N N . VAL B 1 356 ? -11.938 6.66 29.062 1 94.62 356 VAL B N 1
ATOM 6570 C CA . VAL B 1 356 ? -12.688 5.707 29.891 1 94.62 356 VAL B CA 1
ATOM 6571 C C . VAL B 1 356 ? -13.383 6.441 31.031 1 94.62 356 VAL B C 1
ATOM 6573 O O . VAL B 1 356 ? -12.742 7.188 31.781 1 94.62 356 VAL B O 1
ATOM 6576 N N . GLY B 1 357 ? -14.656 6.27 31.078 1 93.56 357 GLY B N 1
ATOM 6577 C CA . GLY B 1 357 ? -15.461 6.895 32.125 1 93.56 357 GLY B CA 1
ATOM 6578 C C . GLY B 1 357 ? -16.828 6.25 32.281 1 93.56 357 GLY B C 1
ATOM 6579 O O . GLY B 1 357 ? -17.109 5.23 31.656 1 93.56 357 GLY B O 1
ATOM 6580 N N . PRO B 1 358 ? -17.656 6.844 33.156 1 90.88 358 PRO B N 1
ATOM 6581 C CA . PRO B 1 358 ? -18.938 6.219 33.5 1 90.88 358 PRO B CA 1
ATOM 6582 C C . PRO B 1 358 ? -19.891 6.129 32.312 1 90.88 358 PRO B C 1
ATOM 6584 O O . PRO B 1 358 ? -20.812 5.305 32.281 1 90.88 358 PRO B O 1
ATOM 6587 N N . PHE B 1 359 ? -19.547 6.914 31.266 1 93.19 359 PHE B N 1
ATOM 6588 C CA . PHE B 1 359 ? -20.484 6.965 30.156 1 93.19 359 PHE B CA 1
ATOM 6589 C C . PHE B 1 359 ? -19.859 6.391 28.891 1 93.19 359 PHE B C 1
ATOM 6591 O O . PHE B 1 359 ? -20.375 6.59 27.797 1 93.19 359 PHE B O 1
ATOM 6598 N N . SER B 1 360 ? -18.797 5.715 29.062 1 95.56 360 SER B N 1
ATOM 6599 C CA . SER B 1 360 ? -18.078 5.156 27.922 1 95.56 360 SER B CA 1
ATOM 6600 C C . SER B 1 360 ? -18.969 4.234 27.109 1 95.56 360 SER B C 1
ATOM 6602 O O . SER B 1 360 ? -19.781 3.482 27.672 1 95.56 360 SER B O 1
ATOM 6604 N N . TYR B 1 361 ? -18.906 4.359 25.688 1 95.19 361 TYR B N 1
ATOM 6605 C CA . TYR B 1 361 ? -19.562 3.359 24.844 1 95.19 361 TYR B CA 1
ATOM 6606 C C . TYR B 1 361 ? -18.797 2.037 24.891 1 95.19 361 TYR B C 1
ATOM 6608 O O . TYR B 1 361 ? -17.625 2.004 25.25 1 95.19 361 TYR B O 1
ATOM 6616 N N . ARG B 1 362 ? -19.578 0.885 24.688 1 94.94 362 ARG B N 1
ATOM 6617 C CA . ARG B 1 362 ? -19.047 -0.452 24.906 1 94.94 362 ARG B CA 1
ATOM 6618 C C . ARG B 1 362 ? -19.016 -1.25 23.609 1 94.94 362 ARG B C 1
ATOM 6620 O O . ARG B 1 362 ? -19.812 -0.994 22.703 1 94.94 362 ARG B O 1
ATOM 6627 N N . VAL B 1 363 ? -18.078 -2.127 23.578 1 96.44 363 VAL B N 1
ATOM 6628 C CA . VAL B 1 363 ? -18.203 -3.184 22.578 1 96.44 363 VAL B CA 1
ATOM 6629 C C . VAL B 1 363 ? -19.594 -3.82 22.688 1 96.44 363 VAL B C 1
ATOM 6631 O O . VAL B 1 363 ? -20.125 -3.986 23.797 1 96.44 363 VAL B O 1
ATOM 6634 N N . ASP B 1 364 ? -20.172 -4.125 21.516 1 95.5 364 ASP B N 1
ATOM 6635 C CA . ASP B 1 364 ? -21.469 -4.77 21.375 1 95.5 364 ASP B CA 1
ATOM 6636 C C . ASP B 1 364 ? -22.609 -3.748 21.422 1 95.5 364 ASP B C 1
ATOM 6638 O O . ASP B 1 364 ? -23.766 -4.074 21.141 1 95.5 364 ASP B O 1
ATOM 6642 N N . ASP B 1 365 ? -22.344 -2.471 21.75 1 97.31 365 ASP B N 1
ATOM 6643 C CA . ASP B 1 365 ? -23.344 -1.428 21.547 1 97.31 365 ASP B CA 1
ATOM 6644 C C . ASP B 1 365 ? -23.703 -1.286 20.062 1 97.31 365 ASP B C 1
ATOM 6646 O O . ASP B 1 365 ? -22.859 -1.558 19.203 1 97.31 365 ASP B O 1
ATOM 6650 N N . VAL B 1 366 ? -24.891 -1.002 19.734 1 98.25 366 VAL B N 1
ATOM 6651 C CA . VAL B 1 366 ? -25.297 -0.563 18.406 1 98.25 366 VAL B CA 1
ATOM 6652 C C . VAL B 1 366 ? -25.656 0.92 18.438 1 98.25 366 VAL B C 1
ATOM 6654 O O . VAL B 1 366 ? -26.531 1.335 19.188 1 98.25 366 VAL B O 1
ATOM 6657 N N . ILE B 1 367 ? -24.969 1.694 17.688 1 98.44 367 ILE B N 1
ATOM 6658 C CA . ILE B 1 367 ? -25.219 3.131 17.688 1 98.44 367 ILE B CA 1
ATOM 6659 C C . ILE B 1 367 ? -25.75 3.555 16.312 1 98.44 367 ILE B C 1
ATOM 6661 O O . ILE B 1 367 ? -25.547 2.846 15.32 1 98.44 367 ILE B O 1
ATOM 6665 N N . SER B 1 368 ? -26.406 4.684 16.25 1 98.44 368 SER B N 1
ATOM 6666 C CA . SER B 1 368 ? -26.906 5.273 15.008 1 98.44 368 SER B CA 1
ATOM 6667 C C . SER B 1 368 ? -26.047 6.453 14.57 1 98.44 368 SER B C 1
ATOM 6669 O O . SER B 1 368 ? -25.875 7.418 15.32 1 98.44 368 SER B O 1
ATOM 6671 N N . MET B 1 369 ? -25.578 6.344 13.367 1 98.81 369 MET B N 1
ATOM 6672 C CA . MET B 1 369 ? -24.719 7.387 12.812 1 98.81 369 MET B CA 1
ATOM 6673 C C . MET B 1 369 ? -25.547 8.516 12.211 1 98.81 369 MET B C 1
ATOM 6675 O O . MET B 1 369 ? -26.719 8.336 11.906 1 98.81 369 MET B O 1
ATOM 6679 N N . TYR B 1 370 ? -24.859 9.633 12.031 1 98.81 370 TYR B N 1
ATOM 6680 C CA . TYR B 1 370 ? -25.547 10.758 11.391 1 98.81 370 TYR B CA 1
ATOM 6681 C C . TYR B 1 370 ? -25.984 10.383 9.984 1 98.81 370 TYR B C 1
ATOM 6683 O O . TYR B 1 370 ? -26.969 10.938 9.469 1 98.81 370 TYR B O 1
ATOM 6691 N N . SER B 1 371 ? -25.359 9.477 9.297 1 98.75 371 SER B N 1
ATOM 6692 C CA . SER B 1 371 ? -25.672 9.031 7.938 1 98.75 371 SER B CA 1
ATOM 6693 C C . SER B 1 371 ? -26.969 8.234 7.891 1 98.75 371 SER B C 1
ATOM 6695 O O . SER B 1 371 ? -27.531 8.016 6.816 1 98.75 371 SER B O 1
ATOM 6697 N N . GLY B 1 372 ? -27.438 7.754 9.031 1 98.44 372 GLY B N 1
ATOM 6698 C CA . GLY B 1 372 ? -28.578 6.867 9.109 1 98.44 372 GLY B CA 1
ATOM 6699 C C . GLY B 1 372 ? -28.203 5.406 9.25 1 98.44 372 GLY B C 1
ATOM 6700 O O . GLY B 1 372 ? -29.031 4.574 9.602 1 98.44 372 GLY B O 1
ATOM 6701 N N . LEU B 1 373 ? -26.969 5.062 9.102 1 98.75 373 LEU B N 1
ATOM 6702 C CA . LEU B 1 373 ? -26.516 3.684 9.258 1 98.75 373 LEU B CA 1
ATOM 6703 C C . LEU B 1 373 ? -26.391 3.312 10.727 1 98.75 373 LEU B C 1
ATOM 6705 O O . LEU B 1 373 ? -25.984 4.141 11.547 1 98.75 373 LEU B O 1
ATOM 6709 N N . SER B 1 374 ? -26.734 2.121 11.07 1 98.69 374 SER B N 1
ATOM 6710 C CA . SER B 1 374 ? -26.469 1.566 12.391 1 98.69 374 SER B CA 1
ATOM 6711 C C . SER B 1 374 ? -25.125 0.844 12.422 1 98.69 374 SER B C 1
ATOM 6713 O O . SER B 1 374 ? -24.75 0.184 11.453 1 98.69 374 SER B O 1
ATOM 6715 N N . VAL B 1 375 ? -24.406 1.021 13.531 1 98.81 375 VAL B N 1
ATOM 6716 C CA . VAL B 1 375 ? -23.078 0.435 13.633 1 98.81 375 VAL B CA 1
ATOM 6717 C C . VAL B 1 375 ? -22.953 -0.336 14.945 1 98.81 375 VAL B C 1
ATOM 6719 O O . VAL B 1 375 ? -23.156 0.227 16.031 1 98.81 375 VAL B O 1
ATOM 6722 N N . GLU B 1 376 ? -22.703 -1.621 14.867 1 98.75 376 GLU B N 1
ATOM 6723 C CA . GLU B 1 376 ? -22.312 -2.436 16.016 1 98.75 376 GLU B CA 1
ATOM 6724 C C . GLU B 1 376 ? -20.844 -2.229 16.359 1 98.75 376 GLU B C 1
ATOM 6726 O O . GLU B 1 376 ? -19.953 -2.484 15.539 1 98.75 376 GLU B O 1
ATOM 6731 N N . ILE B 1 377 ? -20.641 -1.788 17.625 1 98.56 377 ILE B N 1
ATOM 6732 C CA . ILE B 1 377 ? -19.266 -1.502 18.031 1 98.56 377 ILE B CA 1
ATOM 6733 C C . ILE B 1 377 ? -18.547 -2.807 18.359 1 98.56 377 ILE B C 1
ATOM 6735 O O . ILE B 1 377 ? -18.953 -3.537 19.266 1 98.56 377 ILE B O 1
ATOM 6739 N N . ASN B 1 378 ? -17.453 -3.072 17.625 1 98.31 378 ASN B N 1
ATOM 6740 C CA . ASN B 1 378 ? -16.672 -4.258 17.969 1 98.31 378 ASN B CA 1
ATOM 6741 C C . ASN B 1 378 ? -15.266 -3.887 18.422 1 98.31 378 ASN B C 1
ATOM 6743 O O . ASN B 1 378 ? -14.484 -4.758 18.812 1 98.31 378 ASN B O 1
ATOM 6747 N N . ASN B 1 379 ? -14.875 -2.586 18.391 1 98.19 379 ASN B N 1
ATOM 6748 C CA . ASN B 1 379 ? -13.586 -2.08 18.875 1 98.19 379 ASN B CA 1
ATOM 6749 C C . ASN B 1 379 ? -13.664 -0.597 19.219 1 98.19 379 ASN B C 1
ATOM 6751 O O . ASN B 1 379 ? -13.742 0.253 18.328 1 98.19 379 ASN B O 1
ATOM 6755 N N . THR B 1 380 ? -13.578 -0.194 20.484 1 98.31 380 THR B N 1
ATOM 6756 C CA . THR B 1 380 ? -13.703 1.197 20.891 1 98.31 380 THR B CA 1
ATOM 6757 C C . THR B 1 380 ? -12.43 1.975 20.594 1 98.31 380 THR B C 1
ATOM 6759 O O . THR B 1 380 ? -12.398 3.201 20.734 1 98.31 380 THR B O 1
ATOM 6762 N N . ASP B 1 381 ? -11.328 1.232 20.188 1 97.75 381 ASP B N 1
ATOM 6763 C CA . ASP B 1 381 ? -10.078 1.86 19.766 1 97.75 381 ASP B CA 1
ATOM 6764 C C . ASP B 1 381 ? -10.086 2.156 18.266 1 97.75 381 ASP B C 1
ATOM 6766 O O . ASP B 1 381 ? -9.102 2.668 17.734 1 97.75 381 ASP B O 1
ATOM 6770 N N . ALA B 1 382 ? -11.148 1.811 17.562 1 98.25 382 ALA B N 1
ATOM 6771 C CA . ALA B 1 382 ? -11.406 2.244 16.188 1 98.25 382 ALA B CA 1
ATOM 6772 C C . ALA B 1 382 ? -12.383 3.422 16.172 1 98.25 382 ALA B C 1
ATOM 6774 O O . ALA B 1 382 ? -13.383 3.393 15.445 1 98.25 382 ALA B O 1
ATOM 6775 N N . GLU B 1 383 ? -12.102 4.457 16.953 1 98.06 383 GLU B N 1
ATOM 6776 C CA . GLU B 1 383 ? -12.992 5.574 17.234 1 98.06 383 GLU B CA 1
ATOM 6777 C C . GLU B 1 383 ? -12.914 6.633 16.141 1 98.06 383 GLU B C 1
ATOM 6779 O O . GLU B 1 383 ? -13.906 7.32 15.867 1 98.06 383 GLU B O 1
ATOM 6784 N N . GLY B 1 384 ? -11.75 6.848 15.516 1 98.62 384 GLY B N 1
ATOM 6785 C CA . GLY B 1 384 ? -11.531 7.922 14.562 1 98.62 384 GLY B CA 1
ATOM 6786 C C . GLY B 1 384 ? -12.492 7.879 13.383 1 98.62 384 GLY B C 1
ATOM 6787 O O . GLY B 1 384 ? -13.016 8.914 12.969 1 98.62 384 GLY B O 1
ATOM 6788 N N . ARG B 1 385 ? -12.688 6.648 12.859 1 98.81 385 ARG B N 1
ATOM 6789 C CA . ARG B 1 385 ? -13.555 6.523 11.688 1 98.81 385 ARG B CA 1
ATOM 6790 C C . ARG B 1 385 ? -15.008 6.801 12.055 1 98.81 385 ARG B C 1
ATOM 6792 O O . ARG B 1 385 ? -15.797 7.23 11.211 1 98.81 385 ARG B O 1
ATOM 6799 N N . LEU B 1 386 ? -15.414 6.629 13.32 1 98.88 386 LEU B N 1
ATOM 6800 C CA . LEU B 1 386 ? -16.766 6.984 13.766 1 98.88 386 LEU B CA 1
ATOM 6801 C C . LEU B 1 386 ? -16.953 8.5 13.758 1 98.88 386 LEU B C 1
ATOM 6803 O O . LEU B 1 386 ? -18.016 8.992 13.367 1 98.88 386 LEU B O 1
ATOM 6807 N N . LEU B 1 387 ? -15.883 9.234 14.211 1 98.94 387 LEU B N 1
ATOM 6808 C CA . LEU B 1 387 ? -15.938 10.695 14.156 1 98.94 387 LEU B CA 1
ATOM 6809 C C . LEU B 1 387 ? -16.062 11.18 12.719 1 98.94 387 LEU B C 1
ATOM 6811 O O . LEU B 1 387 ? -16.953 11.977 12.398 1 98.94 387 LEU B O 1
ATOM 6815 N N . LEU B 1 388 ? -15.195 10.672 11.891 1 98.94 388 LEU B N 1
ATOM 6816 C CA . LEU B 1 388 ? -15.148 11.109 10.5 1 98.94 388 LEU B CA 1
ATOM 6817 C C . LEU B 1 388 ? -16.453 10.766 9.781 1 98.94 388 LEU B C 1
ATOM 6819 O O . LEU B 1 388 ? -16.906 11.523 8.922 1 98.94 388 LEU B O 1
ATOM 6823 N N . ALA B 1 389 ? -17.047 9.609 10.117 1 98.94 389 ALA B N 1
ATOM 6824 C CA . ALA B 1 389 ? -18.297 9.188 9.508 1 98.94 389 ALA B CA 1
ATOM 6825 C C . ALA B 1 389 ? -19.391 10.234 9.719 1 98.94 389 ALA B C 1
ATOM 6827 O O . ALA B 1 389 ? -20.109 10.586 8.781 1 98.94 389 ALA B O 1
ATOM 6828 N N . ASP B 1 390 ? -19.516 10.742 10.93 1 98.94 390 ASP B N 1
ATOM 6829 C CA . ASP B 1 390 ? -20.484 11.805 11.203 1 98.94 390 ASP B CA 1
ATOM 6830 C C . ASP B 1 390 ? -20.125 13.078 10.445 1 98.94 390 ASP B C 1
ATOM 6832 O O . ASP B 1 390 ? -21 13.758 9.914 1 98.94 390 ASP B O 1
ATOM 6836 N N . GLY B 1 391 ? -18.828 13.414 10.414 1 98.94 391 GLY B N 1
ATOM 6837 C CA . GLY B 1 391 ? -18.375 14.617 9.734 1 98.94 391 GLY B CA 1
ATOM 6838 C C . GLY B 1 391 ? -18.672 14.617 8.25 1 98.94 391 GLY B C 1
ATOM 6839 O O . GLY B 1 391 ? -19.188 15.602 7.719 1 98.94 391 GLY B O 1
ATOM 6840 N N . VAL B 1 392 ? -18.391 13.5 7.562 1 98.94 392 VAL B N 1
ATOM 6841 C CA . VAL B 1 392 ? -18.594 13.453 6.121 1 98.94 392 VAL B CA 1
ATOM 6842 C C . VAL B 1 392 ? -20.094 13.367 5.812 1 98.94 392 VAL B C 1
ATOM 6844 O O . VAL B 1 392 ? -20.547 13.906 4.801 1 98.94 392 VAL B O 1
ATOM 6847 N N . ALA B 1 393 ? -20.859 12.711 6.676 1 98.94 393 ALA B N 1
ATOM 6848 C CA . ALA B 1 393 ? -22.312 12.688 6.496 1 98.94 393 ALA B CA 1
ATOM 6849 C C . ALA B 1 393 ? -22.906 14.086 6.629 1 98.94 393 ALA B C 1
ATOM 6851 O O . ALA B 1 393 ? -23.781 14.477 5.844 1 98.94 393 ALA B O 1
ATOM 6852 N N . TYR B 1 394 ? -22.484 14.82 7.625 1 98.81 394 TYR B N 1
ATOM 6853 C CA . TYR B 1 394 ? -22.875 16.219 7.789 1 98.81 394 TYR B CA 1
ATOM 6854 C C . TYR B 1 394 ? -22.547 17.031 6.543 1 98.81 394 TYR B C 1
ATOM 6856 O O . TYR B 1 394 ? -23.375 17.812 6.07 1 98.81 394 TYR B O 1
ATOM 6864 N N . ALA B 1 395 ? -21.344 16.844 6.016 1 98.81 395 ALA B N 1
ATOM 6865 C CA . ALA B 1 395 ? -20.922 17.531 4.801 1 98.81 395 ALA B CA 1
ATOM 6866 C C . ALA B 1 395 ? -21.875 17.234 3.646 1 98.81 395 ALA B C 1
ATOM 6868 O O . ALA B 1 395 ? -22.312 18.156 2.941 1 98.81 395 ALA B O 1
ATOM 6869 N N . ALA B 1 396 ? -22.219 15.969 3.477 1 98.69 396 ALA B N 1
ATOM 6870 C CA . ALA B 1 396 ? -23.078 15.539 2.379 1 98.69 396 ALA B CA 1
ATOM 6871 C C . ALA B 1 396 ? -24.453 16.188 2.48 1 98.69 396 ALA B C 1
ATOM 6873 O O . ALA B 1 396 ? -25.031 16.594 1.468 1 98.69 396 ALA B O 1
ATOM 6874 N N . ARG B 1 397 ? -24.953 16.328 3.688 1 98.06 397 ARG B N 1
ATOM 6875 C CA . ARG B 1 397 ? -26.344 16.766 3.885 1 98.06 397 ARG B CA 1
ATOM 6876 C C . ARG B 1 397 ? -26.438 18.281 3.84 1 98.06 397 ARG B C 1
ATOM 6878 O O . ARG B 1 397 ? -27.453 18.828 3.422 1 98.06 397 ARG B O 1
ATOM 6885 N N . HIS B 1 398 ? -25.344 18.969 4.195 1 97.75 398 HIS B N 1
ATOM 6886 C CA . HIS B 1 398 ? -25.578 20.375 4.512 1 97.75 398 HIS B CA 1
ATOM 6887 C C . HIS B 1 398 ? -24.641 21.281 3.719 1 97.75 398 HIS B C 1
ATOM 6889 O O . HIS B 1 398 ? -24.859 22.484 3.639 1 97.75 398 HIS B O 1
ATOM 6895 N N . LEU B 1 399 ? -23.625 20.734 3 1 98.44 399 LEU B N 1
ATOM 6896 C CA . LEU B 1 399 ? -22.594 21.641 2.525 1 98.44 399 LEU B CA 1
ATOM 6897 C C . LEU B 1 399 ? -22.406 21.516 1.019 1 98.44 399 LEU B C 1
ATOM 6899 O O . LEU B 1 399 ? -21.453 22.062 0.459 1 98.44 399 LEU B O 1
ATOM 6903 N N . ASN B 1 400 ? -23.188 20.703 0.325 1 98.12 400 ASN B N 1
ATOM 6904 C CA . ASN B 1 400 ? -23.203 20.531 -1.122 1 98.12 400 ASN B CA 1
ATOM 6905 C C . ASN B 1 400 ? -21.812 20.281 -1.679 1 98.12 400 ASN B C 1
ATOM 6907 O O . ASN B 1 400 ? -21.359 20.984 -2.586 1 98.12 400 ASN B O 1
ATOM 6911 N N . PRO B 1 401 ? -21.125 19.297 -1.218 1 98.56 401 PRO B N 1
ATOM 6912 C CA . PRO B 1 401 ? -19.734 19.094 -1.605 1 98.56 401 PRO B CA 1
ATOM 6913 C C . PRO B 1 401 ? -19.594 18.484 -3 1 98.56 401 PRO B C 1
ATOM 6915 O O . PRO B 1 401 ? -20.297 17.531 -3.334 1 98.56 401 PRO B O 1
ATOM 6918 N N . GLU B 1 402 ? -18.703 19.031 -3.762 1 98.31 402 GLU B N 1
ATOM 6919 C CA . GLU B 1 402 ? -18.203 18.375 -4.965 1 98.31 402 GLU B CA 1
ATOM 6920 C C . GLU B 1 402 ? -17.016 17.469 -4.641 1 98.31 402 GLU B C 1
ATOM 6922 O O . GLU B 1 402 ? -16.797 16.453 -5.305 1 98.31 402 GLU B O 1
ATOM 6927 N N . VAL B 1 403 ? -16.203 17.891 -3.701 1 98.75 403 VAL B N 1
ATOM 6928 C CA . VAL B 1 403 ? -15.039 17.156 -3.219 1 98.75 403 VAL B CA 1
ATOM 6929 C C . VAL B 1 403 ? -15.062 17.109 -1.693 1 98.75 403 VAL B C 1
ATOM 6931 O O . VAL B 1 403 ? -15.375 18.094 -1.031 1 98.75 403 VAL B O 1
ATOM 6934 N N . VAL B 1 404 ? -14.828 15.93 -1.152 1 98.94 404 VAL B N 1
ATOM 6935 C CA . VAL B 1 404 ? -14.625 15.758 0.281 1 98.94 404 VAL B CA 1
ATOM 6936 C C . VAL B 1 404 ? -13.242 15.148 0.536 1 98.94 404 VAL B C 1
ATOM 6938 O O . VAL B 1 404 ? -12.922 14.078 0.007 1 98.94 404 VAL B O 1
ATOM 6941 N N . ILE B 1 405 ? -12.383 15.82 1.295 1 98.94 405 ILE B N 1
ATOM 6942 C CA . ILE B 1 405 ? -11.086 15.32 1.742 1 98.94 405 ILE B CA 1
ATOM 6943 C C . ILE B 1 405 ? -11.094 15.156 3.26 1 98.94 405 ILE B C 1
ATOM 6945 O O . ILE B 1 405 ? -11.297 16.125 3.998 1 98.94 405 ILE B O 1
ATOM 6949 N N . ASP B 1 406 ? -10.969 13.953 3.707 1 98.94 406 ASP B N 1
ATOM 6950 C CA . ASP B 1 406 ? -10.781 13.789 5.145 1 98.94 406 ASP B CA 1
ATOM 6951 C C . ASP B 1 406 ? -9.352 13.352 5.461 1 98.94 406 ASP B C 1
ATOM 6953 O O . ASP B 1 406 ? -8.656 12.797 4.605 1 98.94 406 ASP B O 1
ATOM 6957 N N . MET B 1 407 ? -8.898 13.648 6.613 1 98.94 407 MET B N 1
ATOM 6958 C CA . MET B 1 407 ? -7.539 13.336 7.059 1 98.94 407 MET B CA 1
ATOM 6959 C C . MET B 1 407 ? -7.531 12.914 8.523 1 98.94 407 MET B C 1
ATOM 6961 O O . MET B 1 407 ? -8.242 13.5 9.344 1 98.94 407 MET B O 1
ATOM 6965 N N . ALA B 1 408 ? -6.766 11.852 8.789 1 98.94 408 ALA B N 1
ATOM 6966 C CA . ALA B 1 408 ? -6.793 11.289 10.141 1 98.94 408 ALA B CA 1
ATOM 6967 C C . ALA B 1 408 ? -5.531 10.477 10.422 1 98.94 408 ALA B C 1
ATOM 6969 O O . ALA B 1 408 ? -4.961 9.875 9.516 1 98.94 408 ALA B O 1
ATOM 6970 N N . THR B 1 409 ? -5.035 10.539 11.656 1 98.56 409 THR B N 1
ATOM 6971 C CA . THR B 1 409 ? -4.234 9.438 12.18 1 98.56 409 THR B CA 1
ATOM 6972 C C . THR B 1 409 ? -5.105 8.211 12.438 1 98.56 409 THR B C 1
ATOM 6974 O O . THR B 1 409 ? -5.551 7.984 13.562 1 98.56 409 THR B O 1
ATOM 6977 N N . LEU B 1 410 ? -5.293 7.375 11.414 1 98.38 410 LEU B N 1
ATOM 6978 C CA . LEU B 1 410 ? -6.441 6.48 11.484 1 98.38 410 LEU B CA 1
ATOM 6979 C C . LEU B 1 410 ? -6 5.059 11.812 1 98.38 410 LEU B C 1
ATOM 6981 O O . LEU B 1 410 ? -6.633 4.375 12.625 1 98.38 410 LEU B O 1
ATOM 6985 N N . THR B 1 411 ? -5.016 4.57 11.164 1 96.94 411 THR B N 1
ATOM 6986 C CA . THR B 1 411 ? -4.719 3.15 11.328 1 96.94 411 THR B CA 1
ATOM 6987 C C . THR B 1 411 ? -3.23 2.938 11.594 1 96.94 411 THR B C 1
ATOM 6989 O O . THR B 1 411 ? -2.385 3.455 10.859 1 96.94 411 THR B O 1
ATOM 6992 N N . GLY B 1 412 ? -2.922 2.145 12.641 1 93.25 412 GLY B N 1
ATOM 6993 C CA . GLY B 1 412 ? -1.55 1.719 12.867 1 93.25 412 GLY B CA 1
ATOM 6994 C C . GLY B 1 412 ? -1.004 0.851 11.75 1 93.25 412 GLY B C 1
ATOM 6995 O O . GLY B 1 412 ? 0.213 0.741 11.578 1 93.25 412 GLY B O 1
ATOM 6996 N N . ALA B 1 413 ? -1.872 0.329 10.977 1 95.75 413 ALA B N 1
ATOM 6997 C CA . ALA B 1 413 ? -1.511 -0.577 9.891 1 95.75 413 ALA B CA 1
ATOM 6998 C C . ALA B 1 413 ? -0.904 0.187 8.711 1 95.75 413 ALA B C 1
ATOM 7000 O O . ALA B 1 413 ? -0.245 -0.403 7.855 1 95.75 413 ALA B O 1
ATOM 7001 N N . SER B 1 414 ? -1.113 1.523 8.586 1 96.94 414 SER B N 1
ATOM 7002 C CA . SER B 1 414 ? -0.69 2.289 7.414 1 96.94 414 SER B CA 1
ATOM 7003 C C . SER B 1 414 ? 0.823 2.234 7.238 1 96.94 414 SER B C 1
ATOM 7005 O O . SER B 1 414 ? 1.319 2.201 6.109 1 96.94 414 SER B O 1
ATOM 7007 N N . GLY B 1 415 ? 1.575 2.129 8.344 1 96.81 415 GLY B N 1
ATOM 7008 C CA . GLY B 1 415 ? 3.027 2.084 8.281 1 96.81 415 GLY B CA 1
ATOM 7009 C C . GLY B 1 415 ? 3.557 0.862 7.555 1 96.81 415 GLY B C 1
ATOM 7010 O O . GLY B 1 415 ? 4.613 0.917 6.926 1 96.81 415 GLY B O 1
ATOM 7011 N N . TYR B 1 416 ? 2.814 -0.269 7.613 1 96.31 416 TYR B N 1
ATOM 7012 C CA . TYR B 1 416 ? 3.227 -1.488 6.926 1 96.31 416 TYR B CA 1
ATOM 7013 C C . TYR B 1 416 ? 3.201 -1.301 5.414 1 96.31 416 TYR B C 1
ATOM 7015 O O . TYR B 1 416 ? 3.99 -1.915 4.691 1 96.31 416 TYR B O 1
ATOM 7023 N N . ALA B 1 417 ? 2.346 -0.416 4.992 1 94.94 417 ALA B N 1
ATOM 7024 C CA . ALA B 1 417 ? 2.139 -0.246 3.557 1 94.94 417 ALA B CA 1
ATOM 7025 C C . ALA B 1 417 ? 3.01 0.881 3.008 1 94.94 417 ALA B C 1
ATOM 7027 O O . ALA B 1 417 ? 3.637 0.733 1.957 1 94.94 417 ALA B O 1
ATOM 7028 N N . THR B 1 418 ? 3.02 2.037 3.754 1 97.06 418 THR B N 1
ATOM 7029 C CA . THR B 1 418 ? 3.57 3.229 3.117 1 97.06 418 THR B CA 1
ATOM 7030 C C . THR B 1 418 ? 4.742 3.781 3.926 1 97.06 418 THR B C 1
ATOM 7032 O O . THR B 1 418 ? 5.383 4.75 3.514 1 97.06 418 THR B O 1
ATOM 7035 N N . GLY B 1 419 ? 5.039 3.213 5.078 1 96.69 419 GLY B N 1
ATOM 7036 C CA . GLY B 1 419 ? 6.164 3.658 5.883 1 96.69 419 GLY B CA 1
ATOM 7037 C C . GLY B 1 419 ? 5.863 4.91 6.688 1 96.69 419 GLY B C 1
ATOM 7038 O O . GLY B 1 419 ? 4.715 5.156 7.059 1 96.69 419 GLY B O 1
ATOM 7039 N N . HIS B 1 420 ? 6.898 5.617 7.039 1 96.5 420 HIS B N 1
ATOM 7040 C CA . HIS B 1 420 ? 6.754 6.68 8.031 1 96.5 420 HIS B CA 1
ATOM 7041 C C . HIS B 1 420 ? 6.691 8.047 7.363 1 96.5 420 HIS B C 1
ATOM 7043 O O . HIS B 1 420 ? 6.309 9.031 7.996 1 96.5 420 HIS B O 1
ATOM 7049 N N . LEU B 1 421 ? 7.031 8.133 6.074 1 97.06 421 LEU B N 1
ATOM 7050 C CA . LEU B 1 421 ? 7.113 9.445 5.434 1 97.06 421 LEU B CA 1
ATOM 7051 C C . LEU B 1 421 ? 5.898 9.688 4.543 1 97.06 421 LEU B C 1
ATOM 7053 O O . LEU B 1 421 ? 5.523 10.836 4.297 1 97.06 421 LEU B O 1
ATOM 7057 N N . HIS B 1 422 ? 5.273 8.633 4.023 1 98.5 422 HIS B N 1
ATOM 7058 C CA . HIS B 1 422 ? 4.125 8.734 3.135 1 98.5 422 HIS B CA 1
ATOM 7059 C C . HIS B 1 422 ? 2.82 8.484 3.887 1 98.5 422 HIS B C 1
ATOM 7061 O O . HIS B 1 422 ? 2.693 7.488 4.602 1 98.5 422 HIS B O 1
ATOM 7067 N N . ALA B 1 423 ? 1.861 9.391 3.727 1 98.81 423 ALA B N 1
ATOM 7068 C CA . ALA B 1 423 ? 0.505 9.031 4.129 1 98.81 423 ALA B CA 1
ATOM 7069 C C . ALA B 1 423 ? -0.108 8.031 3.146 1 98.81 423 ALA B C 1
ATOM 7071 O O . ALA B 1 423 ? 0.175 8.078 1.946 1 98.81 423 ALA B O 1
ATOM 7072 N N . ALA B 1 424 ? -0.907 7.133 3.686 1 98.81 424 ALA B N 1
ATOM 7073 C CA . ALA B 1 424 ? -1.715 6.262 2.834 1 98.81 424 ALA B CA 1
ATOM 7074 C C . ALA B 1 424 ? -2.998 6.961 2.396 1 98.81 424 ALA B C 1
ATOM 7076 O O . ALA B 1 424 ? -3.676 7.598 3.209 1 98.81 424 ALA B O 1
ATOM 7077 N N . ILE B 1 425 ? -3.322 6.82 1.081 1 98.81 425 ILE B N 1
ATOM 7078 C CA . ILE B 1 425 ? -4.555 7.469 0.645 1 98.81 425 ILE B CA 1
ATOM 7079 C C . ILE B 1 425 ? -5.445 6.457 -0.073 1 98.81 425 ILE B C 1
ATOM 7081 O O . ILE B 1 425 ? -4.953 5.469 -0.623 1 98.81 425 ILE B O 1
ATOM 7085 N N . ALA B 1 426 ? -6.688 6.625 -0.008 1 98.44 426 ALA B N 1
ATOM 7086 C CA . ALA B 1 426 ? -7.738 5.887 -0.708 1 98.44 426 ALA B CA 1
ATOM 7087 C C . ALA B 1 426 ? -8.781 6.836 -1.293 1 98.44 426 ALA B C 1
ATOM 7089 O O . ALA B 1 426 ? -9.18 7.805 -0.644 1 98.44 426 ALA B O 1
ATOM 7090 N N . SER B 1 427 ? -9.195 6.598 -2.57 1 98.75 427 SER B N 1
ATOM 7091 C CA . SER B 1 427 ? -10.086 7.531 -3.244 1 98.75 427 SER B CA 1
ATOM 7092 C C . SER B 1 427 ? -11 6.812 -4.234 1 98.75 427 SER B C 1
ATOM 7094 O O . SER B 1 427 ? -10.594 5.828 -4.855 1 98.75 427 SER B O 1
ATOM 7096 N N . ASN B 1 428 ? -12.211 7.262 -4.352 1 97.88 428 ASN B N 1
ATOM 7097 C CA . ASN B 1 428 ? -13.102 6.777 -5.398 1 97.88 428 ASN B CA 1
ATOM 7098 C C . ASN B 1 428 ? -12.859 7.5 -6.723 1 97.88 428 ASN B C 1
ATOM 7100 O O . ASN B 1 428 ? -13.547 7.234 -7.711 1 97.88 428 ASN B O 1
ATOM 7104 N N . ASP B 1 429 ? -11.906 8.453 -6.723 1 98.5 429 ASP B N 1
ATOM 7105 C CA . ASP B 1 429 ? -11.633 9.305 -7.871 1 98.5 429 ASP B CA 1
ATOM 7106 C C . ASP B 1 429 ? -10.156 9.273 -8.25 1 98.5 429 ASP B C 1
ATOM 7108 O O . ASP B 1 429 ? -9.32 9.859 -7.559 1 98.5 429 ASP B O 1
ATOM 7112 N N . GLU B 1 430 ? -9.875 8.672 -9.375 1 97.75 430 GLU B N 1
ATOM 7113 C CA . GLU B 1 430 ? -8.5 8.461 -9.812 1 97.75 430 GLU B CA 1
ATOM 7114 C C . GLU B 1 430 ? -7.781 9.781 -10.047 1 97.75 430 GLU B C 1
ATOM 7116 O O . GLU B 1 430 ? -6.59 9.914 -9.75 1 97.75 430 GLU B O 1
ATOM 7121 N N . GLU B 1 431 ? -8.438 10.75 -10.633 1 98.44 431 GLU B N 1
ATOM 7122 C CA . GLU B 1 431 ? -7.805 12.031 -10.922 1 98.44 431 GLU B CA 1
ATOM 7123 C C . GLU B 1 431 ? -7.469 12.781 -9.641 1 98.44 431 GLU B C 1
ATOM 7125 O O . GLU B 1 431 ? -6.418 13.422 -9.547 1 98.44 431 GLU B O 1
ATOM 7130 N N . LEU B 1 432 ? -8.359 12.734 -8.68 1 98.62 432 LEU B N 1
ATOM 7131 C CA . LEU B 1 432 ? -8.086 13.352 -7.391 1 98.62 432 LEU B CA 1
ATOM 7132 C C . LEU B 1 432 ? -6.906 12.68 -6.699 1 98.62 432 LEU B C 1
ATOM 7134 O O . LEU B 1 432 ? -6.082 13.344 -6.074 1 98.62 432 LEU B O 1
ATOM 7138 N N . GLU B 1 433 ? -6.859 11.383 -6.812 1 98.44 433 GLU B N 1
ATOM 7139 C CA . GLU B 1 433 ? -5.754 10.602 -6.273 1 98.44 433 GLU B CA 1
ATOM 7140 C C . GLU B 1 433 ? -4.426 11.023 -6.887 1 98.44 433 GLU B C 1
ATOM 7142 O O . GLU B 1 433 ? -3.441 11.219 -6.168 1 98.44 433 GLU B O 1
ATOM 7147 N N . LYS B 1 434 ? -4.379 11.188 -8.188 1 98.19 434 LYS B N 1
ATOM 7148 C CA . LYS B 1 434 ? -3.176 11.602 -8.891 1 98.19 434 LYS B CA 1
ATOM 7149 C C . LYS B 1 434 ? -2.748 13.008 -8.469 1 98.19 434 LYS B C 1
ATOM 7151 O O . LYS B 1 434 ? -1.555 13.281 -8.312 1 98.19 434 LYS B O 1
ATOM 7156 N N . ARG B 1 435 ? -3.713 13.828 -8.305 1 98.44 435 ARG B N 1
ATOM 7157 C CA . ARG B 1 435 ? -3.414 15.188 -7.863 1 98.44 435 ARG B CA 1
ATOM 7158 C C . ARG B 1 435 ? -2.758 15.18 -6.488 1 98.44 435 ARG B C 1
ATOM 7160 O O . ARG B 1 435 ? -1.845 15.969 -6.227 1 98.44 435 ARG B O 1
ATOM 7167 N N . ALA B 1 436 ? -3.25 14.32 -5.637 1 98.88 436 ALA B N 1
ATOM 7168 C CA . ALA B 1 436 ? -2.658 14.227 -4.305 1 98.88 436 ALA B CA 1
ATOM 7169 C C . ALA B 1 436 ? -1.198 13.789 -4.383 1 98.88 436 ALA B C 1
ATOM 7171 O O . ALA B 1 436 ? -0.349 14.305 -3.656 1 98.88 436 ALA B O 1
ATOM 7172 N N . VAL B 1 437 ? -0.897 12.844 -5.219 1 98.69 437 VAL B N 1
ATOM 7173 C CA . VAL B 1 437 ? 0.462 12.328 -5.363 1 98.69 437 VAL B CA 1
ATOM 7174 C C . VAL B 1 437 ? 1.38 13.438 -5.871 1 98.69 437 VAL B C 1
ATOM 7176 O O . VAL B 1 437 ? 2.482 13.625 -5.355 1 98.69 437 VAL B O 1
ATOM 7179 N N . VAL B 1 438 ? 0.916 14.195 -6.859 1 98.12 438 VAL B N 1
ATOM 7180 C CA . VAL B 1 438 ? 1.695 15.289 -7.43 1 98.12 438 VAL B CA 1
ATOM 7181 C C . VAL B 1 438 ? 1.928 16.359 -6.371 1 98.12 438 VAL B C 1
ATOM 7183 O O . VAL B 1 438 ? 3.049 16.844 -6.207 1 98.12 438 VAL B O 1
ATOM 7186 N N . SER B 1 439 ? 0.885 16.703 -5.648 1 98.5 439 SER B N 1
ATOM 7187 C CA . SER B 1 439 ? 0.992 17.703 -4.598 1 98.5 439 SER B CA 1
ATOM 7188 C C . SER B 1 439 ? 1.933 17.25 -3.488 1 98.5 439 SER B C 1
ATOM 7190 O O . SER B 1 439 ? 2.668 18.062 -2.918 1 98.5 439 SER B O 1
ATOM 7192 N N . GLY B 1 440 ? 1.848 15.961 -3.17 1 98.38 440 GLY B N 1
ATOM 7193 C CA . GLY B 1 440 ? 2.754 15.414 -2.172 1 98.38 440 GLY B CA 1
ATOM 7194 C C . GLY B 1 440 ? 4.215 15.609 -2.525 1 98.38 440 GLY B C 1
ATOM 7195 O O . GLY B 1 440 ? 5.008 16.062 -1.694 1 98.38 440 GLY B O 1
ATOM 7196 N N . ARG B 1 441 ? 4.574 15.344 -3.738 1 97.31 441 ARG B N 1
ATOM 7197 C CA . ARG B 1 441 ? 5.957 15.492 -4.18 1 97.31 441 ARG B CA 1
ATOM 7198 C C . ARG B 1 441 ? 6.363 16.969 -4.234 1 97.31 441 ARG B C 1
ATOM 7200 O O . ARG B 1 441 ? 7.504 17.312 -3.93 1 97.31 441 ARG B O 1
ATOM 7207 N N . ARG B 1 442 ? 5.438 17.781 -4.633 1 96.69 442 ARG B N 1
ATOM 7208 C CA . ARG B 1 442 ? 5.73 19.203 -4.762 1 96.69 442 ARG B CA 1
ATOM 7209 C C . ARG B 1 442 ? 6 19.828 -3.4 1 96.69 442 ARG B C 1
ATOM 7211 O O . ARG B 1 442 ? 6.852 20.719 -3.275 1 96.69 442 ARG B O 1
ATOM 7218 N N . THR B 1 443 ? 5.359 19.359 -2.371 1 98 443 THR B N 1
ATOM 7219 C CA . THR B 1 443 ? 5.379 20.078 -1.095 1 98 443 THR B CA 1
ATOM 7220 C C . THR B 1 443 ? 6.258 19.344 -0.084 1 98 443 THR B C 1
ATOM 7222 O O . THR B 1 443 ? 6.668 19.922 0.922 1 98 443 THR B O 1
ATOM 7225 N N . GLY B 1 444 ? 6.469 18.094 -0.271 1 97.5 444 GLY B N 1
ATOM 7226 C CA . GLY B 1 444 ? 7.195 17.281 0.695 1 97.5 444 GLY B CA 1
ATOM 7227 C C . GLY B 1 444 ? 6.285 16.484 1.607 1 97.5 444 GLY B C 1
ATOM 7228 O O . GLY B 1 444 ? 6.746 15.594 2.322 1 97.5 444 GLY B O 1
ATOM 7229 N N . ASP B 1 445 ? 4.945 16.812 1.679 1 98.5 445 ASP B N 1
ATOM 7230 C CA . ASP B 1 445 ? 3.969 15.953 2.35 1 98.5 445 ASP B CA 1
ATOM 7231 C C . ASP B 1 445 ? 3.566 14.781 1.465 1 98.5 445 ASP B C 1
ATOM 7233 O O . ASP B 1 445 ? 2.516 14.812 0.82 1 98.5 445 ASP B O 1
ATOM 7237 N N . LEU B 1 446 ? 4.336 13.719 1.529 1 98.62 446 LEU B N 1
ATOM 7238 C CA . LEU B 1 446 ? 4.246 12.625 0.568 1 98.62 446 LEU B CA 1
ATOM 7239 C C . LEU B 1 446 ? 3.025 11.758 0.847 1 98.62 446 LEU B C 1
ATOM 7241 O O . LEU B 1 446 ? 2.604 11.625 1.997 1 98.62 446 LEU B O 1
ATOM 7245 N N . VAL B 1 447 ? 2.414 11.203 -0.219 1 98.81 447 VAL B N 1
ATOM 7246 C CA . VAL B 1 447 ? 1.307 10.258 -0.112 1 98.81 447 VAL B CA 1
ATOM 7247 C C . VAL B 1 447 ? 1.541 9.078 -1.051 1 98.81 447 VAL B C 1
ATOM 7249 O O . VAL B 1 447 ? 2.348 9.164 -1.979 1 98.81 447 VAL B O 1
ATOM 7252 N N . HIS B 1 448 ? 0.89 8.008 -0.756 1 98.75 448 HIS B N 1
ATOM 7253 C CA . HIS B 1 448 ? 0.863 6.875 -1.673 1 98.75 448 HIS B CA 1
ATOM 7254 C C . HIS B 1 448 ? -0.511 6.211 -1.689 1 98.75 448 HIS B C 1
ATOM 7256 O O . HIS B 1 448 ? -1.069 5.902 -0.635 1 98.75 448 HIS B O 1
ATOM 7262 N N . PRO B 1 449 ? -1.082 5.973 -2.91 1 98.5 449 PRO B N 1
ATOM 7263 C CA . PRO B 1 449 ? -2.406 5.355 -3.023 1 98.5 449 PRO B CA 1
ATOM 7264 C C . PRO B 1 449 ? -2.396 3.867 -2.691 1 98.5 449 PRO B C 1
ATOM 7266 O O . PRO B 1 449 ? -1.478 3.148 -3.09 1 98.5 449 PRO B O 1
ATOM 7269 N N . LEU B 1 450 ? -3.363 3.418 -1.933 1 98.5 450 LEU B N 1
ATOM 7270 C CA . LEU B 1 450 ? -3.676 2.008 -1.736 1 98.5 450 LEU B CA 1
ATOM 7271 C C . LEU B 1 450 ? -4.934 1.617 -2.502 1 98.5 450 LEU B C 1
ATOM 7273 O O . LEU B 1 450 ? -5.539 2.453 -3.18 1 98.5 450 LEU B O 1
ATOM 7277 N N . ILE B 1 451 ? -5.293 0.316 -2.453 1 98 451 ILE B N 1
ATOM 7278 C CA . ILE B 1 451 ? -6.48 -0.14 -3.164 1 98 451 ILE B CA 1
ATOM 7279 C C . ILE B 1 451 ? -7.73 0.454 -2.514 1 98 451 ILE B C 1
ATOM 7281 O O . ILE B 1 451 ? -7.766 0.664 -1.298 1 98 451 ILE B O 1
ATOM 7285 N N . PHE B 1 452 ? -8.68 0.787 -3.271 1 98.06 452 PHE B N 1
ATOM 7286 C CA . PHE B 1 452 ? -10.016 1.187 -2.84 1 98.06 452 PHE B CA 1
ATOM 7287 C C . PHE B 1 452 ? -11.078 0.39 -3.58 1 98.06 452 PHE B C 1
ATOM 7289 O O . PHE B 1 452 ? -11.57 0.82 -4.625 1 98.06 452 PHE B O 1
ATOM 7296 N N . CYS B 1 453 ? -11.484 -0.733 -2.936 1 97.56 453 CYS B N 1
ATOM 7297 C CA . CYS B 1 453 ? -12.422 -1.686 -3.523 1 97.56 453 CYS B CA 1
ATOM 7298 C C . CYS B 1 453 ? -13.648 -1.869 -2.635 1 97.56 453 CYS B C 1
ATOM 7300 O O . CYS B 1 453 ? -13.734 -2.846 -1.89 1 97.56 453 CYS B O 1
ATOM 7302 N N . PRO B 1 454 ? -14.625 -0.99 -2.803 1 97.38 454 PRO B N 1
ATOM 7303 C CA . PRO B 1 454 ? -15.836 -1.146 -1.994 1 97.38 454 PRO B CA 1
ATOM 7304 C C . PRO B 1 454 ? -16.422 -2.557 -2.062 1 97.38 454 PRO B C 1
ATOM 7306 O O . PRO B 1 454 ? -16.891 -3.084 -1.054 1 97.38 454 PRO B O 1
ATOM 7309 N N . GLU B 1 455 ? -16.359 -3.268 -3.225 1 95.88 455 GLU B N 1
ATOM 7310 C CA . GLU B 1 455 ? -16.922 -4.602 -3.426 1 95.88 455 GLU B CA 1
ATOM 7311 C C . GLU B 1 455 ? -16.188 -5.641 -2.592 1 95.88 455 GLU B C 1
ATOM 7313 O O . GLU B 1 455 ? -16.703 -6.738 -2.357 1 95.88 455 GLU B O 1
ATOM 7318 N N . LEU B 1 456 ? -14.984 -5.289 -2.178 1 96.19 456 LEU B N 1
ATOM 7319 C CA . LEU B 1 456 ? -14.211 -6.188 -1.324 1 96.19 456 LEU B CA 1
ATOM 7320 C C . LEU B 1 456 ? -14.258 -5.734 0.13 1 96.19 456 LEU B C 1
ATOM 7322 O O . LEU B 1 456 ? -14.414 -6.555 1.037 1 96.19 456 LEU B O 1
ATOM 7326 N N . HIS B 1 457 ? -14.156 -4.422 0.394 1 97.44 457 HIS B N 1
ATOM 7327 C CA . HIS B 1 457 ? -13.992 -3.863 1.73 1 97.44 457 HIS B CA 1
ATOM 7328 C C . HIS B 1 457 ? -15.266 -4.02 2.555 1 97.44 457 HIS B C 1
ATOM 7330 O O . HIS B 1 457 ? -15.203 -4.191 3.775 1 97.44 457 HIS B O 1
ATOM 7336 N N . LYS B 1 458 ? -16.422 -3.992 1.964 1 96.69 458 LYS B N 1
ATOM 7337 C CA . LYS B 1 458 ? -17.703 -4.012 2.678 1 96.69 458 LYS B CA 1
ATOM 7338 C C . LYS B 1 458 ? -17.844 -5.277 3.514 1 96.69 458 LYS B C 1
ATOM 7340 O O . LYS B 1 458 ? -18.406 -5.246 4.609 1 96.69 458 LYS B O 1
ATOM 7345 N N . ASP B 1 459 ? -17.266 -6.371 3.055 1 95.19 459 ASP B N 1
ATOM 7346 C CA . ASP B 1 459 ? -17.422 -7.652 3.734 1 95.19 459 ASP B CA 1
ATOM 7347 C C . ASP B 1 459 ? -16.672 -7.664 5.066 1 95.19 459 ASP B C 1
ATOM 7349 O O . ASP B 1 459 ? -16.938 -8.5 5.93 1 95.19 459 ASP B O 1
ATOM 7353 N N . GLN B 1 460 ? -15.781 -6.758 5.273 1 97 460 GLN B N 1
ATOM 7354 C CA . GLN B 1 460 ? -15 -6.676 6.504 1 97 460 GLN B CA 1
ATOM 7355 C C . GLN B 1 460 ? -15.828 -6.098 7.645 1 97 460 GLN B C 1
ATOM 7357 O O . GLN B 1 460 ? -15.461 -6.219 8.812 1 97 460 GLN B O 1
ATOM 7362 N N . PHE B 1 461 ? -17.031 -5.492 7.332 1 98.38 461 PHE B N 1
ATOM 7363 C CA . PHE B 1 461 ? -17.781 -4.746 8.336 1 98.38 461 PHE B CA 1
ATOM 7364 C C . PHE B 1 461 ? -19.156 -5.367 8.555 1 98.38 461 PHE B C 1
ATOM 7366 O O . PHE B 1 461 ? -20.062 -4.711 9.078 1 98.38 461 PHE B O 1
ATOM 7373 N N . LYS B 1 462 ? -19.359 -6.605 8.156 1 97 462 LYS B N 1
ATOM 7374 C CA . LYS B 1 462 ? -20.672 -7.258 8.266 1 97 462 LYS B CA 1
ATOM 7375 C C . LYS B 1 462 ? -21.062 -7.445 9.727 1 97 462 LYS B C 1
ATOM 7377 O O . LYS B 1 462 ? -20.234 -7.816 10.562 1 97 462 LYS B O 1
ATOM 7382 N N . SER B 1 463 ? -22.281 -7.062 10.047 1 96.94 463 SER B N 1
ATOM 7383 C CA . SER B 1 463 ? -22.906 -7.27 11.352 1 96.94 463 SER B CA 1
ATOM 7384 C C . SER B 1 463 ? -24.219 -8.039 11.219 1 96.94 463 SER B C 1
ATOM 7386 O O . SER B 1 463 ? -24.906 -7.934 10.203 1 96.94 463 SER B O 1
ATOM 7388 N N . GLU B 1 464 ? -24.609 -8.836 12.141 1 95.31 464 GLU B N 1
ATOM 7389 C CA . GLU B 1 464 ? -25.875 -9.562 12.148 1 95.31 464 GLU B CA 1
ATOM 7390 C C . GLU B 1 464 ? -27 -8.703 12.719 1 95.31 464 GLU B C 1
ATOM 7392 O O . GLU B 1 464 ? -28.172 -9.023 12.547 1 95.31 464 GLU B O 1
ATOM 7397 N N . VAL B 1 465 ? -26.672 -7.621 13.367 1 97.06 465 VAL B N 1
ATOM 7398 C CA . VAL B 1 465 ? -27.719 -6.914 14.117 1 97.06 465 VAL B CA 1
ATOM 7399 C C . VAL B 1 465 ? -27.719 -5.441 13.719 1 97.06 465 VAL B C 1
ATOM 7401 O O . VAL B 1 465 ? -28.578 -4.676 14.164 1 97.06 465 VAL B O 1
ATOM 7404 N N . ALA B 1 466 ? -26.75 -4.945 12.969 1 98.25 466 ALA B N 1
ATOM 7405 C CA . ALA B 1 466 ? -26.641 -3.572 12.484 1 98.25 466 ALA B CA 1
ATOM 7406 C C . ALA B 1 466 ? -26.234 -3.539 11.016 1 98.25 466 ALA B C 1
ATOM 7408 O O . ALA B 1 466 ? -25.969 -4.582 10.406 1 98.25 466 ALA B O 1
ATOM 7409 N N . ASP B 1 467 ? -26.188 -2.389 10.43 1 98.31 467 ASP B N 1
ATOM 7410 C CA . ASP B 1 467 ? -25.75 -2.266 9.047 1 98.31 467 ASP B CA 1
ATOM 7411 C C . ASP B 1 467 ? -24.266 -2.582 8.898 1 98.31 467 ASP B C 1
ATOM 7413 O O . ASP B 1 467 ? -23.844 -3.174 7.906 1 98.31 467 ASP B O 1
ATOM 7417 N N . LEU B 1 468 ? -23.469 -2.129 9.891 1 98.62 468 LEU B N 1
ATOM 7418 C CA . LEU B 1 468 ? -22.016 -2.311 9.852 1 98.62 468 LEU B CA 1
ATOM 7419 C C . LEU B 1 468 ? -21.469 -2.592 11.25 1 98.62 468 LEU B C 1
ATOM 7421 O O . LEU B 1 468 ? -22.156 -2.342 12.25 1 98.62 468 LEU B O 1
ATOM 7425 N N . THR B 1 469 ? -20.266 -3.09 11.32 1 98.75 469 THR B N 1
ATOM 7426 C CA . THR B 1 469 ? -19.391 -2.922 12.477 1 98.75 469 THR B CA 1
ATOM 7427 C C . THR B 1 469 ? -18.391 -1.797 12.234 1 98.75 469 THR B C 1
ATOM 7429 O O . THR B 1 469 ? -18.297 -1.258 11.133 1 98.75 469 THR B O 1
ATOM 7432 N N . ASN B 1 470 ? -17.656 -1.376 13.297 1 98.5 470 ASN B N 1
ATOM 7433 C CA . ASN B 1 470 ? -16.797 -0.221 13.086 1 98.5 470 ASN B CA 1
ATOM 7434 C C . ASN B 1 470 ? -15.336 -0.639 12.906 1 98.5 470 ASN B C 1
ATOM 7436 O O . ASN B 1 470 ? -14.477 0.201 12.648 1 98.5 470 ASN B O 1
ATOM 7440 N N . SER B 1 471 ? -15.023 -1.89 13.07 1 97.75 471 SER B N 1
ATOM 7441 C CA . SER B 1 471 ? -13.672 -2.398 12.852 1 97.75 471 SER B CA 1
ATOM 7442 C C . SER B 1 471 ? -13.688 -3.652 11.984 1 97.75 471 SER B C 1
ATOM 7444 O O . SER B 1 471 ? -14.664 -4.406 11.992 1 97.75 471 SER B O 1
ATOM 7446 N N . VAL B 1 472 ? -12.609 -3.9 11.281 1 97.25 472 VAL B N 1
ATOM 7447 C CA . VAL B 1 472 ? -12.523 -4.969 10.297 1 97.25 472 VAL B CA 1
ATOM 7448 C C . VAL B 1 472 ? -12.57 -6.324 10.992 1 97.25 472 VAL B C 1
ATOM 7450 O O . VAL B 1 472 ? -12.094 -6.461 12.125 1 97.25 472 VAL B O 1
ATOM 7453 N N . LYS B 1 473 ? -13.094 -7.262 10.281 1 95.69 473 LYS B N 1
ATOM 7454 C CA . LYS B 1 473 ? -13.148 -8.648 10.742 1 95.69 473 LYS B CA 1
ATOM 7455 C C . LYS B 1 473 ? -11.758 -9.289 10.719 1 95.69 473 LYS B C 1
ATOM 7457 O O . LYS B 1 473 ? -11.406 -10.039 11.633 1 95.69 473 LYS B O 1
ATOM 7462 N N . THR B 1 474 ? -11.008 -9 9.656 1 95.19 474 THR B N 1
ATOM 7463 C CA . THR B 1 474 ? -9.68 -9.57 9.453 1 95.19 474 THR B CA 1
ATOM 7464 C C . THR B 1 474 ? -8.633 -8.469 9.305 1 95.19 474 THR B C 1
ATOM 7466 O O . THR B 1 474 ? -8.617 -7.758 8.289 1 95.19 474 THR B O 1
ATOM 7469 N N . ARG B 1 475 ? -7.641 -8.422 10.164 1 93.06 475 ARG B N 1
ATOM 7470 C CA . ARG B 1 475 ? -6.695 -7.312 10.25 1 93.06 475 ARG B CA 1
ATOM 7471 C C . ARG B 1 475 ? -5.719 -7.328 9.078 1 93.06 475 ARG B C 1
ATOM 7473 O O . ARG B 1 475 ? -5.121 -6.305 8.75 1 93.06 475 ARG B O 1
ATOM 7480 N N . THR B 1 476 ? -5.516 -8.438 8.453 1 95.12 476 THR B N 1
ATOM 7481 C CA . THR B 1 476 ? -4.547 -8.523 7.363 1 95.12 476 THR B CA 1
ATOM 7482 C C . THR B 1 476 ? -5.242 -8.391 6.012 1 95.12 476 THR B C 1
ATOM 7484 O O . THR B 1 476 ? -4.652 -8.695 4.973 1 95.12 476 THR B O 1
ATOM 7487 N N . ASP B 1 477 ? -6.512 -8.062 5.984 1 96.5 477 ASP B N 1
ATOM 7488 C CA . ASP B 1 477 ? -7.223 -7.91 4.719 1 96.5 477 ASP B CA 1
ATOM 7489 C C . ASP B 1 477 ? -7.488 -6.434 4.418 1 96.5 477 ASP B C 1
ATOM 7491 O O . ASP B 1 477 ? -8.641 -5.992 4.402 1 96.5 477 ASP B O 1
ATOM 7495 N N . ALA B 1 478 ? -6.406 -5.68 4.176 1 97.5 478 ALA B N 1
ATOM 7496 C CA . ALA B 1 478 ? -6.355 -4.285 3.744 1 97.5 478 ALA B CA 1
ATOM 7497 C C . ALA B 1 478 ? -7.086 -3.379 4.73 1 97.5 478 ALA B C 1
ATOM 7499 O O . ALA B 1 478 ? -7.961 -2.605 4.34 1 97.5 478 ALA B O 1
ATOM 7500 N N . PRO B 1 479 ? -6.652 -3.422 5.996 1 97.62 479 PRO B N 1
ATOM 7501 C CA . PRO B 1 479 ? -7.395 -2.66 7.004 1 97.62 479 PRO B CA 1
ATOM 7502 C C . PRO B 1 479 ? -7.324 -1.151 6.773 1 97.62 479 PRO B C 1
ATOM 7504 O O . PRO B 1 479 ? -8.258 -0.426 7.125 1 97.62 479 PRO B O 1
ATOM 7507 N N . VAL B 1 480 ? -6.285 -0.604 6.168 1 97.5 480 VAL B N 1
ATOM 7508 C CA . VAL B 1 480 ? -6.145 0.827 5.922 1 97.5 480 VAL B CA 1
ATOM 7509 C C . VAL B 1 480 ? -7.199 1.283 4.918 1 97.5 480 VAL B C 1
ATOM 7511 O O . VAL B 1 480 ? -7.938 2.238 5.172 1 97.5 480 VAL B O 1
ATOM 7514 N N . SER B 1 481 ? -7.285 0.536 3.814 1 98.38 481 SER B N 1
ATOM 7515 C CA . SER B 1 481 ? -8.273 0.82 2.783 1 98.38 481 SER B CA 1
ATOM 7516 C C . SER B 1 481 ? -9.695 0.638 3.314 1 98.38 481 SER B C 1
ATOM 7518 O O . SER B 1 481 ? -10.586 1.433 3.008 1 98.38 481 SER B O 1
ATOM 7520 N N . ALA B 1 482 ? -9.867 -0.407 4.094 1 98.56 482 ALA B N 1
ATOM 7521 C CA . ALA B 1 482 ? -11.188 -0.712 4.637 1 98.56 482 ALA B CA 1
ATOM 7522 C C . ALA B 1 482 ? -11.664 0.389 5.582 1 98.56 482 ALA B C 1
ATOM 7524 O O . ALA B 1 482 ? -12.844 0.729 5.609 1 98.56 482 ALA B O 1
ATOM 7525 N N . ALA B 1 483 ? -10.727 0.903 6.352 1 98.62 483 ALA B N 1
ATOM 7526 C CA . ALA B 1 483 ? -11.086 2 7.246 1 98.62 483 ALA B CA 1
ATOM 7527 C C . ALA B 1 483 ? -11.539 3.227 6.457 1 98.62 483 ALA B C 1
ATOM 7529 O O . ALA B 1 483 ? -12.5 3.895 6.828 1 98.62 483 ALA B O 1
ATOM 7530 N N . GLY B 1 484 ? -10.812 3.566 5.371 1 98.62 484 GLY B N 1
ATOM 7531 C CA . GLY B 1 484 ? -11.25 4.637 4.488 1 98.62 484 GLY B CA 1
ATOM 7532 C C . GLY B 1 484 ? -12.609 4.379 3.861 1 98.62 484 GLY B C 1
ATOM 7533 O O . GLY B 1 484 ? -13.406 5.301 3.709 1 98.62 484 GLY B O 1
ATOM 7534 N N . TRP B 1 485 ? -12.883 3.125 3.492 1 98.69 485 TRP B N 1
ATOM 7535 C CA . TRP B 1 485 ? -14.172 2.764 2.914 1 98.69 485 TRP B CA 1
ATOM 7536 C C . TRP B 1 485 ? -15.297 2.992 3.914 1 98.69 485 TRP B C 1
ATOM 7538 O O . TRP B 1 485 ? -16.406 3.4 3.535 1 98.69 485 TRP B O 1
ATOM 7548 N N . PHE B 1 486 ? -15.055 2.672 5.211 1 98.88 486 PHE B N 1
ATOM 7549 C CA . PHE B 1 486 ? -16.062 2.9 6.242 1 98.88 486 PHE B CA 1
ATOM 7550 C C . PHE B 1 486 ? -16.516 4.352 6.234 1 98.88 486 PHE B C 1
ATOM 7552 O O . PHE B 1 486 ? -17.719 4.629 6.285 1 98.88 486 PHE B O 1
ATOM 7559 N N . VAL B 1 487 ? -15.547 5.289 6.188 1 98.94 487 VAL B N 1
ATOM 7560 C CA . VAL B 1 487 ? -15.859 6.715 6.137 1 98.94 487 VAL B CA 1
ATOM 7561 C C . VAL B 1 487 ? -16.625 7.031 4.852 1 98.94 487 VAL B C 1
ATOM 7563 O O . VAL B 1 487 ? -17.656 7.707 4.887 1 98.94 487 VAL B O 1
ATOM 7566 N N . TYR B 1 488 ? -16.203 6.484 3.717 1 98.88 488 TYR B N 1
ATOM 7567 C CA . TYR B 1 488 ? -16.828 6.688 2.414 1 98.88 488 TYR B CA 1
ATOM 7568 C C . TYR B 1 488 ? -18.266 6.199 2.418 1 98.88 488 TYR B C 1
ATOM 7570 O O . TYR B 1 488 ? -19.156 6.848 1.851 1 98.88 488 TYR B O 1
ATOM 7578 N N . GLU B 1 489 ? -18.469 5.012 3.033 1 98.81 489 GLU B N 1
ATOM 7579 C CA . GLU B 1 489 ? -19.812 4.43 3.031 1 98.81 489 GLU B CA 1
ATOM 7580 C C . GLU B 1 489 ? -20.797 5.324 3.771 1 98.81 489 GLU B C 1
ATOM 7582 O O . GLU B 1 489 ? -21.969 5.414 3.393 1 98.81 489 GLU B O 1
ATOM 7587 N N . ASN B 1 490 ? -20.359 5.996 4.836 1 98.88 490 ASN B N 1
ATOM 7588 C CA . ASN B 1 490 ? -21.219 6.93 5.555 1 98.88 490 ASN B CA 1
ATOM 7589 C C . ASN B 1 490 ? -21.469 8.203 4.746 1 98.88 490 ASN B C 1
ATOM 7591 O O . ASN B 1 490 ? -22.547 8.781 4.805 1 98.88 490 ASN B O 1
ATOM 7595 N N . LEU B 1 491 ? -20.469 8.68 3.996 1 98.94 491 LEU B N 1
ATOM 7596 C CA . LEU B 1 491 ? -20.672 9.766 3.043 1 98.94 491 LEU B CA 1
ATOM 7597 C C . LEU B 1 491 ? -21.719 9.398 2 1 98.94 491 LEU B C 1
ATOM 7599 O O . LEU B 1 491 ? -22.672 10.148 1.777 1 98.94 491 LEU B O 1
ATOM 7603 N N . ARG B 1 492 ? -21.5 8.172 1.367 1 98.56 492 ARG B N 1
ATOM 7604 C CA . ARG B 1 492 ? -22.406 7.703 0.318 1 98.56 492 ARG B CA 1
ATOM 7605 C C . ARG B 1 492 ? -23.828 7.582 0.835 1 98.56 492 ARG B C 1
ATOM 7607 O O . ARG B 1 492 ? -24.781 8.039 0.186 1 98.56 492 ARG B O 1
ATOM 7614 N N . ALA B 1 493 ? -24.031 6.984 2.004 1 98.62 493 ALA B N 1
ATOM 7615 C CA . ALA B 1 493 ? -25.359 6.797 2.594 1 98.62 493 ALA B CA 1
ATOM 7616 C C . ALA B 1 493 ? -26.047 8.141 2.848 1 98.62 493 ALA B C 1
ATOM 7618 O O . ALA B 1 493 ? -27.25 8.273 2.643 1 98.62 493 ALA B O 1
ATOM 7619 N N . ALA B 1 494 ? -25.297 9.094 3.219 1 98.75 494 ALA B N 1
ATOM 7620 C CA . ALA B 1 494 ? -25.844 10.406 3.566 1 98.75 494 ALA B CA 1
ATOM 7621 C C . ALA B 1 494 ? -26.234 11.188 2.314 1 98.75 494 ALA B C 1
ATOM 7623 O O . ALA B 1 494 ? -26.984 12.164 2.391 1 98.75 494 ALA B O 1
ATOM 7624 N N . CYS B 1 495 ? -25.703 10.797 1.181 1 97.88 495 CYS B N 1
ATOM 7625 C CA . CYS B 1 495 ? -26.062 11.438 -0.073 1 97.88 495 CYS B CA 1
ATOM 7626 C C . CYS B 1 495 ? -27.484 11.07 -0.48 1 97.88 495 CYS B C 1
ATOM 7628 O O . CYS B 1 495 ? -28.094 11.742 -1.318 1 97.88 495 CYS B O 1
ATOM 7630 N N . GLU B 1 496 ? -28.094 9.977 0.048 1 94.81 496 GLU B N 1
ATOM 7631 C CA . GLU B 1 496 ? -29.484 9.586 -0.131 1 94.81 496 GLU B CA 1
ATOM 7632 C C . GLU B 1 496 ? -29.844 9.484 -1.61 1 94.81 496 GLU B C 1
ATOM 7634 O O . GLU B 1 496 ? -30.812 10.094 -2.062 1 94.81 496 GLU B O 1
ATOM 7639 N N . GLY B 1 497 ? -29.016 8.836 -2.385 1 91.75 497 GLY B N 1
ATOM 7640 C CA . GLY B 1 497 ? -29.312 8.555 -3.783 1 91.75 497 GLY B CA 1
ATOM 7641 C C . GLY B 1 497 ? -28.766 9.609 -4.727 1 91.75 497 GLY B C 1
ATOM 7642 O O . GLY B 1 497 ? -28.734 9.414 -5.941 1 91.75 497 GLY B O 1
ATOM 7643 N N . ARG B 1 498 ? -28.406 10.797 -4.137 1 93.75 498 ARG B N 1
ATOM 7644 C CA . ARG B 1 498 ? -27.734 11.797 -4.957 1 93.75 498 ARG B CA 1
ATOM 7645 C C . ARG B 1 498 ? -26.328 11.352 -5.324 1 93.75 498 ARG B C 1
ATOM 7647 O O . ARG B 1 498 ? -25.828 10.344 -4.809 1 93.75 498 ARG B O 1
ATOM 7654 N N . SER B 1 499 ? -25.703 12.07 -6.223 1 96.62 499 SER B N 1
ATOM 7655 C CA . SER B 1 499 ? -24.328 11.773 -6.629 1 96.62 499 SER B CA 1
ATOM 7656 C C . SER B 1 499 ? -23.375 11.875 -5.449 1 96.62 499 SER B C 1
ATOM 7658 O O . SER B 1 499 ? -23.469 12.805 -4.645 1 96.62 499 SER B O 1
ATOM 7660 N N . VAL B 1 500 ? -22.516 10.938 -5.34 1 97.88 500 VAL B N 1
ATOM 7661 C CA . VAL B 1 500 ? -21.484 10.961 -4.293 1 97.88 500 VAL B CA 1
ATOM 7662 C C . VAL B 1 500 ? -20.312 11.828 -4.73 1 97.88 500 VAL B C 1
ATOM 7664 O O . VAL B 1 500 ? -19.828 11.703 -5.859 1 97.88 500 VAL B O 1
ATOM 7667 N N . PRO B 1 501 ? -19.859 12.734 -3.916 1 98.62 501 PRO B N 1
ATOM 7668 C CA . PRO B 1 501 ? -18.734 13.586 -4.289 1 98.62 501 PRO B CA 1
ATOM 7669 C C . PRO B 1 501 ? -17.438 12.805 -4.473 1 98.62 501 PRO B C 1
ATOM 7671 O O . PRO B 1 501 ? -17.328 11.672 -4.008 1 98.62 501 PRO B O 1
ATOM 7674 N N . SER B 1 502 ? -16.484 13.484 -5.238 1 98.75 502 SER B N 1
ATOM 7675 C CA . SER B 1 502 ? -15.117 12.961 -5.203 1 98.75 502 SER B CA 1
ATOM 7676 C C . SER B 1 502 ? -14.586 12.906 -3.777 1 98.75 502 SER B C 1
ATOM 7678 O O . SER B 1 502 ? -14.727 13.867 -3.018 1 98.75 502 SER B O 1
ATOM 7680 N N . PHE B 1 503 ? -14.094 11.766 -3.463 1 98.81 503 PHE B N 1
ATOM 7681 C CA . PHE B 1 503 ? -13.703 11.492 -2.084 1 98.81 503 PHE B CA 1
ATOM 7682 C C . PHE B 1 503 ? -12.234 11.109 -2.006 1 98.81 503 PHE B C 1
ATOM 7684 O O . PHE B 1 503 ? -11.75 10.312 -2.816 1 98.81 503 PHE B O 1
ATOM 7691 N N . LEU B 1 504 ? -11.477 11.695 -1.051 1 98.94 504 LEU B N 1
ATOM 7692 C CA . LEU B 1 504 ? -10.086 11.359 -0.749 1 98.94 504 LEU B CA 1
ATOM 7693 C C . LEU B 1 504 ? -9.883 11.195 0.753 1 98.94 504 LEU B C 1
ATOM 7695 O O . LEU B 1 504 ? -10.086 12.141 1.52 1 98.94 504 LEU B O 1
ATOM 7699 N N . HIS B 1 505 ? -9.555 9.969 1.156 1 98.94 505 HIS B N 1
ATOM 7700 C CA . HIS B 1 505 ? -9.156 9.695 2.531 1 98.94 505 HIS B CA 1
ATOM 7701 C C . HIS B 1 505 ? -7.637 9.711 2.676 1 98.94 505 HIS B C 1
ATOM 7703 O O . HIS B 1 505 ? -6.93 9.039 1.924 1 98.94 505 HIS B O 1
ATOM 7709 N N . ILE B 1 506 ? -7.16 10.477 3.639 1 98.94 506 ILE B N 1
ATOM 7710 C CA . ILE B 1 506 ? -5.734 10.562 3.924 1 98.94 506 ILE B CA 1
ATOM 7711 C C . ILE B 1 506 ? -5.453 10.016 5.32 1 98.94 506 ILE B C 1
ATOM 7713 O O . ILE B 1 506 ? -5.867 10.602 6.32 1 98.94 506 ILE B O 1
ATOM 7717 N N . ASP B 1 507 ? -4.797 8.875 5.395 1 98.88 507 ASP B N 1
ATOM 7718 C CA . ASP B 1 507 ? -4.32 8.312 6.652 1 98.88 507 ASP B CA 1
ATOM 7719 C C . ASP B 1 507 ? -2.871 8.719 6.922 1 98.88 507 ASP B C 1
ATOM 7721 O O . ASP B 1 507 ? -1.947 8.188 6.301 1 98.88 507 ASP B O 1
ATOM 7725 N N . MET B 1 508 ? -2.67 9.617 7.867 1 98.75 508 MET B N 1
ATOM 7726 C CA . MET B 1 508 ? -1.347 10.156 8.164 1 98.75 508 MET B CA 1
ATOM 7727 C C . MET B 1 508 ? -0.896 9.75 9.57 1 98.75 508 MET B C 1
ATOM 7729 O O . MET B 1 508 ? -0.259 10.539 10.273 1 98.75 508 MET B O 1
ATOM 7733 N N . ALA B 1 509 ? -1.192 8.516 9.945 1 98 509 ALA B N 1
ATOM 7734 C CA . ALA B 1 509 ? -0.881 8.016 11.281 1 98 509 ALA B CA 1
ATOM 7735 C C . ALA B 1 509 ? 0.62 8.07 11.555 1 98 509 ALA B C 1
ATOM 7737 O O . ALA B 1 509 ? 1.045 8.281 12.688 1 98 509 ALA B O 1
ATOM 7738 N N . PHE B 1 510 ? 1.428 7.926 10.547 1 97.56 510 PHE B N 1
ATOM 7739 C CA . PHE B 1 510 ? 2.863 7.863 10.789 1 97.56 510 PHE B CA 1
ATOM 7740 C C . PHE B 1 510 ? 3.531 9.188 10.438 1 97.56 510 PHE B C 1
ATOM 7742 O O . PHE B 1 510 ? 4.344 9.703 11.203 1 97.56 510 PHE B O 1
ATOM 7749 N N . PRO B 1 511 ? 3.174 9.844 9.336 1 97.88 511 PRO B N 1
ATOM 7750 C CA . PRO B 1 511 ? 3.871 11.102 9.039 1 97.88 511 PRO B CA 1
ATOM 7751 C C . PRO B 1 511 ? 3.432 12.242 9.945 1 97.88 511 PRO B C 1
ATOM 7753 O O . PRO B 1 511 ? 3.959 13.359 9.844 1 97.88 511 PRO B O 1
ATOM 7756 N N . VAL B 1 512 ? 2.555 11.984 10.867 1 98.44 512 VAL B N 1
ATOM 7757 C CA . VAL B 1 512 ? 2.102 13.016 11.805 1 98.44 512 VAL B CA 1
ATOM 7758 C C . VAL B 1 512 ? 3.277 13.508 12.641 1 98.44 512 VAL B C 1
ATOM 7760 O O . VAL B 1 512 ? 3.275 14.648 13.117 1 98.44 512 VAL B O 1
ATOM 7763 N N . THR B 1 513 ? 4.289 12.719 12.805 1 97.31 513 THR B N 1
ATOM 7764 C CA . THR B 1 513 ? 5.48 13.094 13.555 1 97.31 513 THR B CA 1
ATOM 7765 C C . THR B 1 513 ? 6.742 12.836 12.742 1 97.31 513 THR B C 1
ATOM 7767 O O . THR B 1 513 ? 6.699 12.141 11.727 1 97.31 513 THR B O 1
ATOM 7770 N N . TRP B 1 514 ? 7.672 13.57 13.141 1 92.12 514 TRP B N 1
ATOM 7771 C CA . TRP B 1 514 ? 9.023 13.312 12.648 1 92.12 514 TRP B CA 1
ATOM 7772 C C . TRP B 1 514 ? 10.023 13.312 13.797 1 92.12 514 TRP B C 1
ATOM 7774 O O . TRP B 1 514 ? 9.672 13.625 14.938 1 92.12 514 TRP B O 1
ATOM 7784 N N . LYS B 1 515 ? 11.289 12.984 13.594 1 75.94 515 LYS B N 1
ATOM 7785 C CA . LYS B 1 515 ? 12.328 13.023 14.617 1 75.94 515 LYS B CA 1
ATOM 7786 C C . LYS B 1 515 ? 11.805 12.492 15.945 1 75.94 515 LYS B C 1
ATOM 7788 O O . LYS B 1 515 ? 11.57 13.266 16.875 1 75.94 515 LYS B O 1
ATOM 7793 N N . GLU B 1 516 ? 12.008 11.422 16.609 1 76.69 516 GLU B N 1
ATOM 7794 C CA . GLU B 1 516 ? 11.672 10.789 17.875 1 76.69 516 GLU B CA 1
ATOM 7795 C C . GLU B 1 516 ? 10.367 11.336 18.438 1 76.69 516 GLU B C 1
ATOM 7797 O O . GLU B 1 516 ? 10.297 11.727 19.609 1 76.69 516 GLU B O 1
ATOM 7802 N N . GLY B 1 517 ? 9.297 11.758 17.641 1 87.75 517 GLY B N 1
ATOM 7803 C CA . GLY B 1 517 ? 7.969 12.023 18.172 1 87.75 517 GLY B CA 1
ATOM 7804 C C . GLY B 1 517 ? 7.523 13.461 17.984 1 87.75 517 GLY B C 1
ATOM 7805 O O . GLY B 1 517 ? 6.391 13.812 18.312 1 87.75 517 GLY B O 1
ATOM 7806 N N . ARG B 1 518 ? 8.352 14.344 17.453 1 93.62 518 ARG B N 1
ATOM 7807 C CA . ARG B 1 518 ? 7.98 15.727 17.188 1 93.62 518 ARG B CA 1
ATOM 7808 C C . ARG B 1 518 ? 6.938 15.805 16.078 1 93.62 518 ARG B C 1
ATOM 7810 O O . ARG B 1 518 ? 7.039 15.102 15.07 1 93.62 518 ARG B O 1
ATOM 7817 N N . ALA B 1 519 ? 5.938 16.656 16.359 1 97.44 519 ALA B N 1
ATOM 7818 C CA . ALA B 1 519 ? 4.895 16.797 15.352 1 97.44 519 ALA B CA 1
ATOM 7819 C C . ALA B 1 519 ? 5.453 17.406 14.07 1 97.44 519 ALA B C 1
ATOM 7821 O O . ALA B 1 519 ? 6.305 18.297 14.117 1 97.44 519 ALA B O 1
ATOM 7822 N N . SER B 1 520 ? 4.934 17.016 12.945 1 98.06 520 SER B N 1
ATOM 7823 C CA . SER B 1 520 ? 5.488 17.406 11.656 1 98.06 520 SER B CA 1
ATOM 7824 C C . SER B 1 520 ? 4.684 18.547 11.031 1 98.06 520 SER B C 1
ATOM 7826 O O . SER B 1 520 ? 5.16 19.219 10.117 1 98.06 520 SER B O 1
ATOM 7828 N N . GLY B 1 521 ? 3.449 18.75 11.523 1 98.5 521 GLY B N 1
ATOM 7829 C CA . GLY B 1 521 ? 2.564 19.641 10.789 1 98.5 521 GLY B CA 1
ATOM 7830 C C . GLY B 1 521 ? 2.129 19.078 9.453 1 98.5 521 GLY B C 1
ATOM 7831 O O . GLY B 1 521 ? 1.729 19.828 8.555 1 98.5 521 GLY B O 1
ATOM 7832 N N . TYR B 1 522 ? 2.15 17.812 9.281 1 98.62 522 TYR B N 1
ATOM 7833 C CA . TYR B 1 522 ? 1.812 17.141 8.031 1 98.62 522 TYR B CA 1
ATOM 7834 C C . TYR B 1 522 ? 0.41 17.516 7.57 1 98.62 522 TYR B C 1
ATOM 7836 O O . TYR B 1 522 ? -0.49 17.703 8.391 1 98.62 522 TYR B O 1
ATOM 7844 N N . GLY B 1 523 ? 0.237 17.547 6.309 1 98.88 523 GLY B N 1
ATOM 7845 C CA . GLY B 1 523 ? -1.065 17.688 5.676 1 98.88 523 GLY B CA 1
ATOM 7846 C C . GLY B 1 523 ? -1.39 19.125 5.281 1 98.88 523 GLY B C 1
ATOM 7847 O O . GLY B 1 523 ? -2.172 19.359 4.355 1 98.88 523 GLY B O 1
ATOM 7848 N N . VAL B 1 524 ? -0.826 20.125 6.008 1 98.94 524 VAL B N 1
ATOM 7849 C CA . VAL B 1 524 ? -1.07 21.531 5.711 1 98.94 524 VAL B CA 1
ATOM 7850 C C . VAL B 1 524 ? -0.674 21.828 4.266 1 98.94 524 VAL B C 1
ATOM 7852 O O . VAL B 1 524 ? -1.495 22.312 3.477 1 98.94 524 VAL B O 1
ATOM 7855 N N . ALA B 1 525 ? 0.574 21.516 3.914 1 98.88 525 ALA B N 1
ATOM 7856 C CA . ALA B 1 525 ? 1.113 21.859 2.6 1 98.88 525 ALA B CA 1
ATOM 7857 C C . ALA B 1 525 ? 0.443 21.031 1.503 1 98.88 525 ALA B C 1
ATOM 7859 O O . ALA B 1 525 ? 0.14 21.562 0.426 1 98.88 525 ALA B O 1
ATOM 7860 N N . LEU B 1 526 ? 0.241 19.75 1.79 1 98.88 526 LEU B N 1
ATOM 7861 C CA . LEU B 1 526 ? -0.389 18.859 0.828 1 98.88 526 LEU B CA 1
ATOM 7862 C C . LEU B 1 526 ? -1.756 19.391 0.405 1 98.88 526 LEU B C 1
ATOM 7864 O O . LEU B 1 526 ? -2 19.609 -0.784 1 98.88 526 LEU B O 1
ATOM 7868 N N . VAL B 1 527 ? -2.605 19.641 1.363 1 98.94 527 VAL B N 1
ATOM 7869 C CA . VAL B 1 527 ? -3.986 20 1.059 1 98.94 527 VAL B CA 1
ATOM 7870 C C . VAL B 1 527 ? -4.051 21.438 0.564 1 98.94 527 VAL B C 1
ATOM 7872 O O . VAL B 1 527 ? -4.859 21.766 -0.305 1 98.94 527 VAL B O 1
ATOM 7875 N N . ALA B 1 528 ? -3.209 22.359 1.078 1 98.88 528 ALA B N 1
ATOM 7876 C CA . ALA B 1 528 ? -3.137 23.719 0.537 1 98.88 528 ALA B CA 1
ATOM 7877 C C . ALA B 1 528 ? -2.814 23.688 -0.955 1 98.88 528 ALA B C 1
ATOM 7879 O O . ALA B 1 528 ? -3.439 24.406 -1.742 1 98.88 528 ALA B O 1
ATOM 7880 N N . ASP B 1 529 ? -1.821 22.875 -1.313 1 98.75 529 ASP B N 1
ATOM 7881 C CA . ASP B 1 529 ? -1.449 22.781 -2.723 1 98.75 529 ASP B CA 1
ATOM 7882 C C . ASP B 1 529 ? -2.588 22.188 -3.551 1 98.75 529 ASP B C 1
ATOM 7884 O O . ASP B 1 529 ? -2.842 22.625 -4.672 1 98.75 529 ASP B O 1
ATOM 7888 N N . MET B 1 530 ? -3.242 21.172 -2.996 1 98.81 530 MET B N 1
ATOM 7889 C CA . MET B 1 530 ? -4.375 20.562 -3.697 1 98.81 530 MET B CA 1
ATOM 7890 C C . MET B 1 530 ? -5.48 21.594 -3.918 1 98.81 530 MET B C 1
ATOM 7892 O O . MET B 1 530 ? -6.246 21.484 -4.879 1 98.81 530 MET B O 1
ATOM 7896 N N . LEU B 1 531 ? -5.555 22.594 -3.062 1 98.69 531 LEU B N 1
ATOM 7897 C CA . LEU B 1 531 ? -6.543 23.656 -3.172 1 98.69 531 LEU B CA 1
ATOM 7898 C C . LEU B 1 531 ? -6.023 24.797 -4.043 1 98.69 531 LEU B C 1
ATOM 7900 O O . LEU B 1 531 ? -6.641 25.859 -4.109 1 98.69 531 LEU B O 1
ATOM 7904 N N . GLY B 1 532 ? -4.871 24.656 -4.648 1 98.06 532 GLY B N 1
ATOM 7905 C CA . GLY B 1 532 ? -4.406 25.578 -5.676 1 98.06 532 GLY B CA 1
ATOM 7906 C C . GLY B 1 532 ? -3.535 26.688 -5.129 1 98.06 532 GLY B C 1
ATOM 7907 O O . GLY B 1 532 ? -3.24 27.656 -5.832 1 98.06 532 GLY B O 1
ATOM 7908 N N . VAL B 1 533 ? -3.078 26.578 -3.91 1 98.12 533 VAL B N 1
ATOM 7909 C CA . VAL B 1 533 ? -2.314 27.641 -3.287 1 98.12 533 VAL B CA 1
ATOM 7910 C C . VAL B 1 533 ? -1.032 27.891 -4.078 1 98.12 533 VAL B C 1
ATOM 7912 O O . VAL B 1 533 ? -0.626 29.047 -4.266 1 98.12 533 VAL B O 1
ATOM 7915 N N . PHE B 1 534 ? -0.395 26.844 -4.586 1 97.12 534 PHE B N 1
ATOM 7916 C CA . PHE B 1 534 ? 0.889 27.016 -5.254 1 97.12 534 PHE B CA 1
ATOM 7917 C C . PHE B 1 534 ? 0.72 26.984 -6.77 1 97.12 534 PHE B C 1
ATOM 7919 O O . PHE B 1 534 ? 1.702 26.875 -7.508 1 97.12 534 PHE B O 1
ATOM 7926 N N . ASP B 1 535 ? -0.556 27.031 -7.207 1 91.25 535 ASP B N 1
ATOM 7927 C CA . ASP B 1 535 ? -0.777 27.141 -8.648 1 91.25 535 ASP B CA 1
ATOM 7928 C C . ASP B 1 535 ? -0.354 28.516 -9.164 1 91.25 535 ASP B C 1
ATOM 7930 O O . ASP B 1 535 ? -0.419 29.5 -8.43 1 91.25 535 ASP B O 1
ATOM 7934 N N . GLU B 1 536 ? 0.256 28.578 -10.359 1 76 536 GLU B N 1
ATOM 7935 C CA . GLU B 1 536 ? 0.646 29.844 -10.953 1 76 536 GLU B CA 1
ATOM 7936 C C . GLU B 1 536 ? -0.574 30.641 -11.43 1 76 536 GLU B C 1
ATOM 7938 O O . GLU B 1 536 ? -1.575 30.047 -11.844 1 76 536 GLU B O 1
#

Solvent-accessible surface area (backbone atoms only — not comparable to full-atom values): 52124 Å² total; per-residue (Å²): 130,79,75,77,72,71,78,69,65,49,93,57,80,73,76,60,64,95,70,83,56,62,66,29,37,49,52,50,46,52,53,63,64,43,72,79,62,59,69,42,74,49,75,78,76,75,76,90,46,45,26,40,31,40,37,24,32,64,71,15,48,60,60,40,52,88,73,43,56,79,88,49,30,64,62,50,50,52,51,53,52,51,60,70,66,59,75,67,80,83,72,50,61,51,76,46,78,42,77,45,96,64,88,82,43,56,24,39,32,32,42,36,49,39,67,76,74,62,40,98,74,48,27,80,64,33,23,71,52,50,20,52,51,35,48,74,67,45,60,36,46,37,70,51,38,26,39,36,40,42,32,25,60,47,61,72,36,43,54,11,43,52,37,17,54,28,50,28,34,37,45,64,95,28,38,62,21,49,40,34,32,33,49,34,17,69,73,63,39,58,60,56,68,73,60,43,52,48,46,42,50,42,19,53,27,22,20,37,20,14,26,60,33,60,44,53,51,91,40,38,34,26,57,37,48,50,50,53,53,50,50,50,32,51,52,42,34,74,73,72,41,58,43,44,73,47,54,44,50,38,69,52,25,51,75,71,34,27,31,27,39,28,43,44,2,49,6,24,86,84,36,44,17,30,45,35,35,40,37,36,41,38,86,90,36,56,91,78,43,63,15,42,34,38,34,14,22,20,28,24,34,46,43,16,24,79,48,54,50,53,75,78,70,35,61,71,26,33,43,35,18,33,15,23,32,7,47,49,22,13,50,53,32,20,62,79,56,67,24,49,86,52,37,29,39,34,39,34,36,28,21,16,24,29,29,74,43,98,54,39,57,49,68,73,40,71,46,49,33,50,30,70,49,33,32,28,32,74,41,46,57,46,45,55,52,34,23,40,17,25,43,40,9,49,38,44,66,72,46,43,43,52,33,38,42,35,29,21,41,65,40,86,48,37,15,26,39,43,11,47,64,24,20,33,28,31,45,88,28,70,67,63,48,52,47,47,40,53,26,3,37,46,36,50,41,27,45,45,68,50,60,54,43,68,80,62,40,56,70,34,22,68,43,94,85,34,72,21,32,62,44,67,74,47,72,47,51,15,42,47,37,35,50,45,45,55,29,48,51,23,26,46,49,27,30,70,84,49,84,66,48,46,36,39,35,36,34,31,48,43,27,34,33,42,87,98,70,42,41,41,16,41,45,12,56,22,50,16,39,68,30,42,45,76,58,132,132,79,75,78,72,70,80,69,65,48,92,56,80,75,77,61,65,96,71,82,56,63,68,28,36,50,53,51,47,52,54,63,62,43,73,78,63,58,68,42,72,49,74,76,77,74,77,90,45,45,27,39,32,40,38,24,32,66,71,14,47,62,59,40,51,86,72,43,54,78,90,49,29,64,63,52,50,53,51,54,51,50,59,70,67,60,77,68,81,82,73,50,60,50,78,46,78,41,77,46,95,64,88,80,45,57,23,39,33,33,43,37,49,41,71,75,74,61,42,96,75,48,27,80,65,31,21,69,52,49,20,50,51,36,48,74,66,46,61,37,47,37,70,52,38,27,39,37,38,43,31,24,58,47,62,73,36,43,54,10,44,54,36,16,55,28,49,28,35,38,46,62,94,28,38,62,21,49,40,34,33,33,50,34,18,69,74,63,39,59,61,55,66,72,60,44,53,49,46,42,48,40,19,52,26,20,21,39,19,14,26,60,33,58,44,53,52,89,39,37,35,25,57,37,48,50,50,52,51,49,51,50,31,53,52,42,35,73,73,72,41,57,42,44,72,46,52,45,50,36,68,52,26,50,75,69,34,27,30,27,39,28,42,44,3,50,7,24,86,86,36,46,17,31,42,36,37,39,38,36,40,37,87,90,35,56,93,78,44,64,16,41,34,37,32,13,21,20,29,24,34,48,44,16,23,77,49,55,49,54,74,77,71,34,62,70,24,35,43,35,18,34,15,23,32,7,48,50,22,13,51,54,32,20,63,79,56,68,22,48,85,52,35,29,40,34,39,35,37,28,22,16,25,29,29,75,43,99,54,39,57,52,68,74,40,70,44,48,33,50,29,69,49,34,33,27,32,72,43,47,57,45,44,55,51,34,24,41,16,23,43,39,9,50,37,44,67,72,46,43,42,50,32,38,40,35,30,21,38,64,40,85,48,38,16,26,38,43,11,48,64,25,19,34,28,32,42,88,28,71,69,60,49,50,47,47,41,54,25,3,36,45,36,50,39,26,44,43,69,50,59,55,42,68,80,62,40,54,70,35,22,68,44,94,86,33,71,21,32,62,44,66,73,48,72,48,52,14,41,46,38,33,48,43,45,54,29,47,52,23,25,47,50,27,28,69,85,49,84,66,49,46,36,38,33,36,33,31,48,43,26,35,33,40,81,100,70,41,42,39,15,40,46,12,54,21,49,16,39,69,31,42,45,75,56,132

Radius of gyration: 31.49 Å; Cα contacts (8 Å, |Δi|>4): 2707; chains: 2; bounding box: 80×88×69 Å

InterPro domains:
  IPR000819 Peptidase M17, leucyl aminopeptidase, C-terminal [PF00883] (209-527)
  IPR000819 Peptidase M17, leucyl aminopeptidase, C-terminal [PS00631] (379-386)
  IPR011356 Peptidase M17, leucine aminopeptidase/peptidase B [PR00481] (292-309)
  IPR011356 Peptidase M17, leucine aminopeptidase/peptidase B [PR00481] (314-335)
  IPR011356 Peptidase M17, leucine aminopeptidase/peptidase B [PR00481] (353-374)
  IPR011356 Peptidase M17, leucine aminopeptidase/peptidase B [PR00481] (375-395)
  IPR011356 Peptidase M17, leucine aminopeptidase/peptidase B [PR00481] (404-419)
  IPR011356 Peptidase M17, leucine aminopeptidase/peptidase B [PTHR11963] (101-530)
  IPR011356 Peptidase M17, leucine aminopeptidase/peptidase B [cd00433] (53-531)
  IPR041417 Probable aminopeptidase NPEPL1, N-terminal [PF18295] (94-172)

pLDDT: mean 92.59, std 12.56, range [22.42, 99.0]

Sequence (1072 aa):
MASLAAVAINEGAKFRGSVDYSREIAKINDVVFGSRKKIEFGGDTSGEVDTACVVGQMGALKGFLPVAPTMVKSHLERFIAAQDRGKGTPLTSTVSLEPRSGDGEFTKVVVLKVPEEFSRFTNSARADKVTKMLGENGSMCGGGTTRVFAVAEKEEDLIACGLAVARAAPLYGGTSGKISTTLWSKMCGEIPTGMREKIAVVGENIRSAAALVDLPPNCVNPISFASVCEKIACELKRSGHDVRCEMIEGKQLGEKKFGGIWNVGKGSAESPPVLLRLSWYPEGAKEGDSSTVLVGKGVTFDSGGLSLKSSENMRGMKTDMGGAAGLLGAFISAVECNGNNGKPLHLVECLAENAVGPFSYRVDDVISMYSGLSVEINNTDAEGRLLLADGVAYAARHLNPEVVIDMATLTGASGYATGHLHAAIASNDEELEKRAVVSGRRTGDLVHPLIFCPELHKDQFKSEVADLTNSVKTRTDAPVSAAGWFVYENLRAACEGRSVPSFLHIDMAFPVTWKEGRASGYGVALVADMLGVFDEMASLAAVAINEGAKFRGSVDYSREIAKINDVVFGSRKKIEFGGDTSGEVDTACVVGQMGALKGFLPVAPTMVKSHLERFIAAQDRGKGTPLTSTVSLEPRSGDGEFTKVVVLKVPEEFSRFTNSARADKVTKMLGENGSMCGGGTTRVFAVAEKEEDLIACGLAVARAAPLYGGTSGKISTTLWSKMCGEIPTGMREKIAVVGENIRSAAALVDLPPNCVNPISFASVCEKIACELKRSGHDVRCEMIEGKQLGEKKFGGIWNVGKGSAESPPVLLRLSWYPEGAKEGDSSTVLVGKGVTFDSGGLSLKSSENMRGMKTDMGGAAGLLGAFISAVECNGNNGKPLHLVECLAENAVGPFSYRVDDVISMYSGLSVEINNTDAEGRLLLADGVAYAARHLNPEVVIDMATLTGASGYATGHLHAAIASNDEELEKRAVVSGRRTGDLVHPLIFCPELHKDQFKSEVADLTNSVKTRTDAPVSAAGWFVYENLRAACEGRSVPSFLHIDMAFPVTWKEGRASGYGVALVADMLGVFDE

Secondary structure (DSSP, 8-state):
-----------------S---HHHHHHHHHHHH-GGG-EEES----S--SEEEEEE-HHHHHHHGGG--HHHHHHHHHHHHHHHH--SS--SEEEEEEEPSSSS-EEEEEEEE------TTS-TT-HHHHHHHHHHHS-TTSSSEEEEEEEESSTTHHHHHHHHHHHTS-TTTT--SEEEEEEEETTTEEPPHHHHHHHHHHHHHHHHHHHHHHS-TTT--HHHHHHHHHHHHHHHHHTT--EEEEEEETHHHHHTT-HHHHHHHTT-SSS--EEEEEEE--TT--TTS-EEEEEEEEEEEE--TTSPPPHHHHTTGGGGGHHHHHHHHHHHHHHHTT-GGGS-EEEEEEEEEE--STT---TT-EEE-TTS-EEE-S-TT--HHHHHHHHHHHHHHHS-EEEEEEEE---TTHHHHHTTTSEEEEES-HHHHHHHHHHHHHHS--EEE----HHHHGGGG--SSSSEESS-S-TTS-HHHHHHHHHHHHHHHHTTTSPPPEEEEEE-TTTTEETTTEE--TTHHHHHHHTTTT--/-----------------S---HHHHHHHHHHHH-GGG-EEES----S--SEEEEEE-HHHHHHHGGG--HHHHHHHHHHHHHHHH--SS--SEEEEEEE-SSSS-EEEEEEEE------TTS-TT-HHHHHHHHHHHS-TTSSSEEEEEEEESSTTHHHHHHHHHHHTS-TTTT--SEEEEEEEETTTEEPPHHHHHHHHHHHHHHHHHHHHHHS-TTT--HHHHHHHHHHHHHHHHHTT--EEEEEEETHHHHHTT-HHHHHHHTT-SSS--EEEEEEE--TT--TTS-EEEEEEEEEEEE--TTSPPPHHHHTTGGGGGHHHHHHHHHHHHHHHTT-GGGS-EEEEEEEEEE--STT---TT-EEE-TTS-EEE-S-TT--HHHHHHHHHHHHHHHS-EEEEEEEE---TTHHHHHTTTSEEEEES-HHHHHHHHHHHHHHS--EEE----HHHHGGGG--SSSSEESS-S-TTS-HHHHHHHHHHHHHHHHTTTSPPPEEEEEE-TTTTEETTTEE--TTHHHHHHHTTTT--

Foldseek 3Di:
DPPLPFPPLPVDDPPQDPDDQPVLLVVLCCLQVPPQQAAAEDPPPDDDWQEEEEEFALVQLVLCQVVDDPLANVVSVVLNVVVVVVPDDNDQKDWDWDDDPDDRHTYIYMYGHDDQDDDPQAARRPLVVLLVCCLVPQQLFPQIEGEYEYTYADLLQQQQNLLSSLLSRARPNGHNYHYYYFYAHSVPGTHDPLLSVLSSLLSSLLNSLLNLLPDDLSSDAQVSVLVVVVVLQVVLVVVPWPKDKGKDWACSCVVLQQFLLHQQAVQDPNGTKMKMKIKTQFVPEDAPDAEEEEEFQAACAAQQEVLGDDPVRRPSRNLFRSQLSLVSLQVSSCSVLVFQPRYMYMYIYTGHHRHHHPRHDDQQDWGAHSLRFIAHEHTSSQSRLSSLLNRLLCCLSGRNYQEYEYEGLGDPCQCVPANQQAWEKEWPDPVLVVLLQVLCNSHSLGYDYDDADLVQLCVQFDDPVTSGYSAGVDPPRPRVNSSQVSSQVSNVSSNVPPDRHTYMYTNNSRNCADDPNRGRSHNNSSSNVSRPSSPD/DPPLPPPPLPVDDPPQDPDDQPVLLVVLCCLQVPPQQAAAEDDPPDDDWQEEEEEFALVQLVLCQVVDDPLANVVSVVLNVVQVVVPDDNDQKDWDWDDDPDDRHTYIYMYGHDDQDDDPQAARRPLVRLLVCCLVPQQLFPAIEGEYEYTYADLLCQQQNLLSSLLSRARPNGHNYYYYYFYAHSVPGTHDPLLSVLSSLLSSLLNSLLNLLVDDLSNDAQVSVLVVLVVLQVVLVVVPWPKDKGKDWACSCVVLQQFLLHQQAVQDPNGTKMKMKIKTQFVPEDAPDAEEEEEFQAACAAQQEVLGDDPVVRPSRNLQRSQLSLVSLQVSSCSVLVFQVRYMYMYIYTGHHRHHHPRHDDQQDWGAHCLRFIAHEHTSSQSRLSSLLNRLLCCLSGRNYQEYEYEGLGDPCQCVPPNQQAWEKEWPDPVLVVLLQVLCNSHSLGYDYDDADLVQLCVQFDDPVTSGYSAGVDPPRPRVNSSQVSSQVSNVSSNVPPDRHTYMYTNNSRNCADDPNRGRSHNNSSSNVSRPSSPD

Organism: Perkinsus marinus (strain ATCC 50983 / TXsc) (NCBI:txid423536)

Nearest PDB structures (foldseek):
  5ntf-assembly1_A  TM=8.846E-01  e=1.144E-45  Trypanosoma cruzi
  5ntd-assembly1_G-2  TM=8.643E-01  e=2.334E-45  Trypanosoma brucei brucei
  5nsq-assembly1_C  TM=8.515E-01  e=3.617E-44  Trypanosoma brucei brucei TREU927
  5nsq-assembly1_F  TM=8.492E-01  e=9.703E-44  Trypanosoma brucei brucei TREU927
  2hb6-assembly1_A  TM=8.622E-01  e=3.066E-41  Caenorhabditis elegans